Protein 8EHT (pdb70)

Sequence (1204 aa):
APAANDSSQATLNFSGRVTSSLCQVKTDDLVKNISLGEVSKSALEATGKSPAQSFQVNLINCDSLTDDISYVLADANNNGTTTAYLVPKSGDTAATGVGVFVETSKGTPVNIGSDQKLDVVANKGNALSEQVIPLRAYIGTQTRAAGAIGTDVTAGTVDATGVLTIRAADATAPAANDSSQATLNFSGRVTSSLCQVKTDDLVKNISLGEVSKSALEATGKSPAQSFQVNLINCDSLTDDISYVLADANNNGTTTAYLVPKSGDTAATGVGVFVETSKGTPVNIGSDQKLDVVANKGNALSEQVIPLRAYIGTQTRAAGAIGTDVTAGTVDATGVLTIRAADATAPAANDSSQATLNFSGRVTSSLCQVKTDDLVKNISLGEVSKSALEATGKSPAQSFQVNLINCDSLTDDISYVLADANNNGTTTAYLVPKSGDTAATGVGVFVETSKGTPVNIGSDQKLDVVANKGNALSEQVIPLRAYIGTQTRAAGAIGTDVTAGTVDATGVLTIRAADATAPAANDSSQATLNFSGRVTSSLCQVKTDDLVKNISLGEVSKSALEATGKSPAQSFQVNLINCDSLTDDISYVLADANNNGTTTAYLVPKSGDTAATGVGVFVETSKGTPVNIGSDQKLDVVANKGNALSEQVIPLRAYIGTQTRAAGAIGTDVTAGTVDATGVLTIRAADATAPAANDSSQATLNFSGRVTSSLCQVKTDDLVKNISLGEVSKSALEATGKSPAQSFQVNLINCDSLTDDISYVLADANNNGTTTAYLVPKSGDTAATGVGVFVETSKGTPVNIGSDQKLDVVANKGNALSEQVIPLRAYIGTQTRAAGAIGTDVTAGTVDATGVLTIRAADATAPAANDSSQATLNFSGRVTSSLCQVKTDDLVKNISLGEVSKSALEATGKSPAQSFQVNLINCDSLTDDISYVLADANNNGTTTAYLVPKSGDTAATGVGVFVETSKGTPVNIGSDQKLDVVANKGNALSEQVIPLRAYIGTQTRAAGAIGTDVTAGTVDATGVLTIRAADATAPAANDSSQATLNFSGRVTSSLCQVKTDDLVKNISLGEVSKSALEATGKSPAQSFQVNLINCDSLTDDISYVLADANNNGTTTAYLVPKSGDTAATGVGVFVETSKGTPVNIGSDQKLDVVANKGNALSEQVIPLRAYIGTQTRAAGAIGTDVTAGTVDATGVLTIRAADAT

Foldseek 3Di:
DDDDPDDDDDDDDDDDDDDDAQWDWPPVQQDDDDDADDCDQVNLQPFFKDDKDKDKTKIFQGFFQWFWKKKAKAFPPDDDFPAQFHAFDDDDFAKFQKTKWKAAPVRHGHGHPDMDTDGFDHDPSTGDGMDMGMMIMMMGGRVSGRDGDPPRIDDGDTHTDMDMDMHIDRPD/DDDDPDDDDDDDDDDDDDDPAQWAWPPVQQDDDDDADFCDQVNQQPQFKGDKDKDKTKIFQGFFLFDWKKKFKAWPPDDDQPAQFHDFDDDDFAKFQKGKFKAAPVRHGHGHPDMDTDGFPHDPNTGDGMDMGMIMMIMGGRVRGHDGDPPGIHGGDTHTDMDMDMHTDNPD/DDDDDDDDDDDDDDDDDDDPAQWAWPPVLQDDDDDADFCDQVNQQPFFKGDKDKDKTKIFQGFQQFDWKKKFKAWPPDDDQPAQFRAFDDDDFAKFQKGKWKAAPVGHGHGHGDIDTDGFDHDPNTGDGMDMGMMMMMMGGRVRGHDGDPPGIHDGDGHTDIDMDMHTDRPD/DDDDPDDDDDDDDDDDDDDDAQWAWPPVLVDDDDDADDCDQVNQQPFFKGDKDKDKTKIFQGFFQFDWKKKAKAFPPDDDQPAQFRAFDDDDFEKFQKGKFKFAPVRHGHGHGDIDTFGFDHDPSTGDGMDMGMMIMMMGGRVRGHDGDPPGIHDGDGHTDMDMDMHTDRPD/DDDDPDDDDDDDDDDDDDDPAQWAWPPVQPDDDDDADDCDQVNQQPFFKGDKDKDKTKIFQGFFQFAWKKKAKAFPPDDDQPAQFFAFDDDDFAKFQKGKFKAAPVRHGHGHGDIDTDGFDHDPSTGDGMDMGMMMMMMGGRVRGHDGDPPTIHGGDTHTDMDMDMHTDRPD/DDDDPDDDDDDDDDDDDDDPAQWAWPPVLVDDDDDADDCDQVNLQPQFWGDKDKDKTKIFQGFQQFDWKKKFKAFPPDDDQPAQFFAFDDDDFAKFQKTKFKAAPVRHGRGHGDMDTDGFDHDPNTGDGMDMGMMMMIMGGRVRGHDGDPPTIHDGDGHTDMDMDMHTDHPD/DDDDPPDDDDDDDDDDDDDDAQWAWPPVQPDDDDDADDCDQVNQQPFFKGDKDKDKTKIFQGFFQWFWKKKAKAFPPDDDQPAQFFAFDDDDFAKFFKGKFKAAPVRHGHGHGDMDTDGFDHDPSTGDGMDMGMMIMIMGGRVRGHDHDPPRIHDGDGHTDIDMDMHIDHDD

Secondary structure (DSSP, 8-state):
-PPP---------------S-SSEEPGGGSEEEEE---B-HHHHHHTSB---EEEEEEEES-BTT--EEEEEEEESS--SS--SSBPPPP-SSBPSSEEEEEEETTS-B--TT--EEEPPPEETTEE-S-EEEEEEEEEEETTSS---BTTTB--EEEEEEEEEEEEEE---/-BPP---EEEEEEEEEEE-SSSSEEPTTTSS---------HHHHHHTSB---EEEEEEEES--TT--EEEEEEEESS--SSS-SSBPPPP-SSB-SSEEEEEEETTS-B--TTS-EEEPPPBSSSSB-S-EEEEEEEEEEETTSS---BTTTB--SB----EEEEEEEE---/-BPP----EEEEEEEEEE-S-SSEEPGGGSEEEEE---B-HHHHHHTS--PPEEEEEEEES--TT--EEEEEEEESS--SSS-SSBPPPP-SSBPSSEEEEEEETTS-B--TT--EEEPPPEETTEE-S-EEEEEEEEEEETTSS---BTTTB--EE--EEEEEEEEEE---/-PPP---EEEEEEEEEEE-S-SSEEPGGGSEEEEEEEEE-HHHHHHTSB-PPEEEEEEEES--TT--EEEEEEEETT--SSS-SSBPPPP-TTB-SSEEEEEEETTS-B--TTPPEEEPPPBSSS-B-S-EEEEEEEEEEETTSS---BTTTB--EEEEEEEEEEEEEE---/-BPP---EEEEEEEE-EE-S-SSEEPTTTSEEEEE---B-HHHHHHTSB-PPEEEEEEEES--TT--EEEEEEEESS--SSS-SSBPPPP-SSB-BSEEEEEEETTS-B--TT--EEEPPPBSSSSB-S-EEEEEEEEEEETTSS---BTTTBB-EEEEEEEEEEEEEE---/-PPP---EEEEEEEEEEE-S-SSEE-GGGSEEEEEEEEE-HHHHHHTSB-PPEEEEEEEES-BTT--EEEEEEEESS--SSS-SSBPPP--TTB-SSEEEEEEETTS-B--BT--EEEPPPEETTEE-S-EEEEEEEEEEETTSS---BTTTB--EEEEEEEEEEEEEE---/-PPP---EEEEEEEEEEE-S-SSEEPGGGSEEEEEEEE--HHHHHHTSB-PPEEEEEEEES-BTT--EEEEEEEESS--SSS-SSBPPPPSSSBPSSEEEEEEETTS-B--TT--EEEPPPEETTEE-S-EEEEEEEEEEETTSS---BTTTB--EEEEEEEEEEEEEE---

InterPro domains:
  IPR000259 Fimbrial-type adhesion domain [PF00419] (35-188)
  IPR008966 Adhesion domain superfamily [SSF49401] (33-188)
  IPR036937 Fimbrial-type adhesion domain superfamily [G3DSA:2.60.40.1090] (30-189)
  IPR050263 Bacterial Fimbrial Adherence [PTHR33420] (1-188)

Radius of gyration: 32.42 Å; Cα contacts (8 Å, |Δi|>4): 3397; chains: 7; bounding box: 79×77×103 Å

Nearest PDB structures (foldseek):
  8eht-assembly1_E  TM=1.006E+00  e=7.680E-32  Escherichia coli
  5nkt-assembly1_A  TM=7.886E-01  e=2.254E-08  Escherichia coli K-12
  7szo-assembly2_L  TM=7.173E-01  e=9.504E-09  Escherichia coli
  6r74-assembly1_A  TM=7.924E-01  e=2.176E-07  Escherichia coli
  5cyl-assembly1_A  TM=8.445E-01  e=7.270E-06  Pseudomonas aeruginosa

CATH classification: 2.60.40.1090

Organism: Escherichia coli (NCBI:txid562)

Structure (mmCIF, N/CA/C/O backbone):
data_8EHT
#
_entry.id   8EHT
#
loop_
_atom_site.group_PDB
_atom_site.id
_atom_site.type_symbol
_atom_site.label_atom_id
_atom_site.label_alt_id
_atom_site.label_comp_id
_atom_site.label_asym_id
_atom_site.label_entity_id
_atom_site.label_seq_id
_atom_site.pdbx_PDB_ins_code
_atom_site.Cartn_x
_atom_site.Cartn_y
_atom_site.Cartn_z
_atom_site.occupancy
_atom_site.B_iso_or_equiv
_atom_site.auth_seq_id
_atom_site.auth_comp_id
_atom_site.auth_asym_id
_atom_site.auth_atom_id
_atom_site.pdbx_PDB_model_num
ATOM 1 N N . ALA A 1 1 ? 98.197 141.739 107.979 1.00 12.77 1 ALA C N 1
ATOM 2 C CA . ALA A 1 1 ? 97.634 140.363 107.964 1.00 12.77 1 ALA C CA 1
ATOM 3 C C . ALA A 1 1 ? 98.501 139.475 107.090 1.00 12.77 1 ALA C C 1
ATOM 4 O O . ALA A 1 1 ? 99.147 139.963 106.170 1.00 12.77 1 ALA C O 1
ATOM 6 N N . PRO A 1 2 ? 98.517 138.173 107.367 1.00 12.52 2 PRO C N 1
ATOM 7 C CA . PRO A 1 2 ? 99.401 137.283 106.611 1.00 12.52 2 PRO C CA 1
ATOM 8 C C . PRO A 1 2 ? 99.074 137.295 105.126 1.00 12.52 2 PRO C C 1
ATOM 9 O O . PRO A 1 2 ? 97.911 137.385 104.727 1.00 12.52 2 PRO C O 1
ATOM 13 N N . ALA A 1 3 ? 100.116 137.209 104.306 1.00 13.43 3 ALA C N 1
ATOM 14 C CA . ALA A 1 3 ? 99.929 137.200 102.863 1.00 13.43 3 ALA C CA 1
ATOM 15 C C . ALA A 1 3 ? 99.327 135.875 102.417 1.00 13.43 3 ALA C C 1
ATOM 16 O O . ALA A 1 3 ? 99.499 134.845 103.073 1.00 13.43 3 ALA C O 1
ATOM 18 N N . ALA A 1 4 ? 98.608 135.908 101.298 1.00 15.96 4 ALA C N 1
ATOM 19 C CA . ALA A 1 4 ? 97.913 134.731 100.803 1.00 15.96 4 ALA C CA 1
ATOM 20 C C . ALA A 1 4 ? 98.841 133.855 99.975 1.00 15.96 4 ALA C C 1
ATOM 21 O O . ALA A 1 4 ? 99.817 134.326 99.386 1.00 15.96 4 ALA C O 1
ATOM 23 N N . ASN A 1 5 ? 98.526 132.563 99.939 1.00 11.67 5 ASN C N 1
ATOM 24 C CA . ASN A 1 5 ? 99.330 131.564 99.236 1.00 11.67 5 ASN C CA 1
ATOM 25 C C . ASN A 1 5 ? 98.756 131.264 97.855 1.00 11.67 5 ASN C C 1
ATOM 26 O O . ASN A 1 5 ? 98.314 130.153 97.583 1.00 11.67 5 ASN C O 1
ATOM 31 N N . ASP A 1 6 ? 98.771 132.252 96.965 1.00 13.34 6 ASP C N 1
ATOM 32 C CA . ASP A 1 6 ? 98.047 132.175 95.705 1.00 13.34 6 ASP C CA 1
ATOM 33 C C . ASP A 1 6 ? 98.947 132.267 94.480 1.00 13.34 6 ASP C C 1
ATOM 34 O O . ASP A 1 6 ? 98.452 132.558 93.389 1.00 13.34 6 ASP C O 1
ATOM 39 N N . SER A 1 7 ? 100.246 132.036 94.621 1.00 8.69 7 SER C N 1
ATOM 40 C CA . SER A 1 7 ? 101.141 132.150 93.480 1.00 8.69 7 SER C CA 1
ATOM 41 C C . SER A 1 7 ? 100.976 130.967 92.538 1.00 8.69 7 SER C C 1
ATOM 42 O O . SER A 1 7 ? 100.456 129.916 92.912 1.00 8.69 7 SER C O 1
ATOM 45 N N . SER A 1 8 ? 101.424 131.153 91.297 1.00 9.87 8 SER C N 1
ATOM 46 C CA . SER A 1 8 ? 101.471 130.089 90.301 1.00 9.87 8 SER C CA 1
ATOM 47 C C . SER A 1 8 ? 102.923 129.735 90.018 1.00 9.87 8 SER C C 1
ATOM 48 O O . SER A 1 8 ? 103.704 130.592 89.596 1.00 9.87 8 SER C O 1
ATOM 51 N N . GLN A 1 9 ? 103.276 128.472 90.224 1.00 9.62 9 GLN C N 1
ATOM 52 C CA . GLN A 1 9 ? 104.664 128.049 90.333 1.00 9.62 9 GLN C CA 1
ATOM 53 C C . GLN A 1 9 ? 104.991 127.007 89.275 1.00 9.62 9 GLN C C 1
ATOM 54 O O . GLN A 1 9 ? 104.167 126.145 88.963 1.00 9.62 9 GLN C O 1
ATOM 60 N N . ALA A 1 10 ? 106.201 127.085 88.734 1.00 8.71 10 ALA C N 1
ATOM 61 C CA . ALA A 1 10 ? 106.765 126.038 87.898 1.00 8.71 10 ALA C CA 1
ATOM 62 C C . ALA A 1 10 ? 108.173 125.737 88.385 1.00 8.71 10 ALA C C 1
ATOM 63 O O . ALA A 1 10 ? 108.951 126.654 88.655 1.00 8.71 10 ALA C O 1
ATOM 65 N N . THR A 1 11 ? 108.498 124.453 88.499 1.00 9.65 11 THR C N 1
ATOM 66 C CA . THR A 1 11 ? 109.732 124.001 89.130 1.00 9.65 11 THR C CA 1
ATOM 67 C C . THR A 1 11 ? 110.663 123.439 88.066 1.00 9.65 11 THR C C 1
ATOM 68 O O . THR A 1 11 ? 110.271 122.556 87.299 1.00 9.65 11 THR C O 1
ATOM 72 N N . LEU A 1 12 ? 111.893 123.940 88.033 1.00 10.13 12 LEU C N 1
ATOM 73 C CA . LEU A 1 12 ? 112.873 123.599 87.005 1.00 10.13 12 LEU C CA 1
ATOM 74 C C . LEU A 1 12 ? 114.048 122.904 87.678 1.00 10.13 12 LEU C C 1
ATOM 75 O O . LEU A 1 12 ? 114.830 123.542 88.384 1.00 10.13 12 LEU C O 1
ATOM 80 N N . ASN A 1 13 ? 114.186 121.602 87.447 1.00 10.63 13 ASN C N 1
ATOM 81 C CA . ASN A 1 13 ? 115.257 120.813 88.049 1.00 10.63 13 ASN C CA 1
ATOM 82 C C . ASN A 1 13 ? 116.318 120.558 86.990 1.00 10.63 13 ASN C C 1
ATOM 83 O O . ASN A 1 13 ? 116.200 119.629 86.192 1.00 10.63 13 ASN C O 1
ATOM 88 N N . PHE A 1 14 ? 117.368 121.372 86.988 1.00 10.36 14 PHE C N 1
ATOM 89 C CA . PHE A 1 14 ? 118.465 121.217 86.043 1.00 10.36 14 PHE C CA 1
ATOM 90 C C . PHE A 1 14 ? 119.411 120.118 86.512 1.00 10.36 14 PHE C C 1
ATOM 91 O O . PHE A 1 14 ? 119.414 119.748 87.686 1.00 10.36 14 PHE C O 1
ATOM 99 N N . SER A 1 15 ? 120.208 119.592 85.589 1.00 12.35 15 SER C N 1
ATOM 100 C CA . SER A 1 15 ? 121.195 118.581 85.927 1.00 12.35 15 SER C CA 1
ATOM 101 C C . SER A 1 15 ? 122.290 118.562 84.872 1.00 12.35 15 SER C C 1
ATOM 102 O O . SER A 1 15 ? 122.134 119.097 83.776 1.00 12.35 15 SER C O 1
ATOM 105 N N . GLY A 1 16 ? 123.405 117.937 85.222 1.00 18.42 16 GLY C N 1
ATOM 106 C CA . GLY A 1 16 ? 124.544 117.904 84.328 1.00 18.42 16 GLY C CA 1
ATOM 107 C C . GLY A 1 16 ? 125.715 117.228 84.996 1.00 18.42 16 GLY C C 1
ATOM 108 O O . GLY A 1 16 ? 125.538 116.428 85.914 1.00 18.42 16 GLY C O 1
ATOM 109 N N . ARG A 1 17 ? 126.916 117.541 84.520 1.00 12.73 17 ARG C N 1
ATOM 110 C CA . ARG A 1 17 ? 128.140 117.031 85.113 1.00 12.73 17 ARG C CA 1
ATOM 111 C C . ARG A 1 17 ? 129.302 117.931 84.741 1.00 12.73 17 ARG C C 1
ATOM 112 O O . ARG A 1 17 ? 129.214 118.754 83.832 1.00 12.73 17 ARG C O 1
ATOM 120 N N . VAL A 1 18 ? 130.400 117.755 85.459 1.00 11.48 18 VAL C N 1
ATOM 121 C CA . VAL A 1 18 ? 131.711 118.226 85.046 1.00 11.48 18 VAL C CA 1
ATOM 122 C C . VAL A 1 18 ? 132.618 117.009 84.996 1.00 11.48 18 VAL C C 1
ATOM 123 O O . VAL A 1 18 ? 132.715 116.263 85.974 1.00 11.48 18 VAL C O 1
ATOM 127 N N . THR A 1 19 ? 133.267 116.795 83.858 1.00 14.12 19 THR C N 1
ATOM 128 C CA . THR A 1 19 ? 134.047 115.588 83.646 1.00 14.12 19 THR C CA 1
ATOM 129 C C . THR A 1 19 ? 135.478 115.967 83.314 1.00 14.12 19 THR C C 1
ATOM 130 O O . THR A 1 19 ? 135.824 117.142 83.197 1.00 14.12 19 THR C O 1
ATOM 134 N N . SER A 1 20 ? 136.317 114.946 83.181 1.00 14.02 20 SER C N 1
ATOM 135 C CA . SER A 1 20 ? 137.705 115.115 82.782 1.00 14.02 20 SER C CA 1
ATOM 136 C C . SER A 1 20 ? 137.970 114.624 81.369 1.00 14.02 20 SER C C 1
ATOM 137 O O . SER A 1 20 ? 139.059 114.859 80.841 1.00 14.02 20 SER C O 1
ATOM 140 N N . SER A 1 21 ? 137.010 113.944 80.752 1.00 14.05 21 SER C N 1
ATOM 141 C CA . SER A 1 21 ? 137.164 113.478 79.386 1.00 14.05 21 SER C CA 1
ATOM 142 C C . SER A 1 21 ? 137.045 114.636 78.409 1.00 14.05 21 SER C C 1
ATOM 143 O O . SER A 1 21 ? 136.410 115.652 78.693 1.00 14.05 21 SER C O 1
ATOM 146 N N . LEU A 1 22 ? 137.665 114.470 77.245 1.00 16.26 22 LEU C N 1
ATOM 147 C CA . LEU A 1 22 ? 137.763 115.523 76.245 1.00 16.26 22 LEU C CA 1
ATOM 148 C C . LEU A 1 22 ? 136.542 115.611 75.337 1.00 16.26 22 LEU C C 1
ATOM 149 O O . LEU A 1 22 ? 136.360 116.636 74.675 1.00 16.26 22 LEU C O 1
ATOM 154 N N . CYS A 1 23 ? 135.698 114.585 75.303 1.00 15.23 23 CYS C N 1
ATOM 155 C CA . CYS A 1 23 ? 134.546 114.533 74.416 1.00 15.23 23 CYS C CA 1
ATOM 156 C C . CYS A 1 23 ? 133.266 114.469 75.234 1.00 15.23 23 CYS C C 1
ATOM 157 O O . CYS A 1 23 ? 133.157 113.668 76.167 1.00 15.23 23 CYS C O 1
ATOM 160 N N . GLN A 1 24 ? 132.294 115.304 74.882 1.00 12.14 24 GLN C N 1
ATOM 161 C CA . GLN A 1 24 ? 130.958 115.172 75.441 1.00 12.14 24 GLN C CA 1
ATOM 162 C C . GLN A 1 24 ? 130.293 113.920 74.895 1.00 12.14 24 GLN C C 1
ATOM 163 O O . GLN A 1 24 ? 130.623 113.450 73.806 1.00 12.14 24 GLN C O 1
ATOM 169 N N . VAL A 1 25 ? 129.359 113.371 75.667 1.00 9.13 25 VAL C N 1
ATOM 170 C CA . VAL A 1 25 ? 128.407 112.420 75.111 1.00 9.13 25 VAL C CA 1
ATOM 171 C C . VAL A 1 25 ? 127.160 113.187 74.706 1.00 9.13 25 VAL C C 1
ATOM 172 O O . VAL A 1 25 ? 126.653 114.020 75.468 1.00 9.13 25 VAL C O 1
ATOM 176 N N . LYS A 1 26 ? 126.674 112.935 73.498 1.00 10.60 26 LYS C N 1
ATOM 177 C CA . LYS A 1 26 ? 125.594 113.746 72.959 1.00 10.60 26 LYS C CA 1
ATOM 178 C C . LYS A 1 26 ? 124.404 113.723 73.907 1.00 10.60 26 LYS C C 1
ATOM 179 O O . LYS A 1 26 ? 123.968 112.662 74.356 1.00 10.60 26 LYS C O 1
ATOM 185 N N . THR A 1 27 ? 123.863 114.907 74.195 1.00 10.14 27 THR C N 1
ATOM 186 C CA . THR A 1 27 ? 122.932 115.050 75.310 1.00 10.14 27 THR C CA 1
ATOM 187 C C . THR A 1 27 ? 121.704 114.167 75.152 1.00 10.14 27 THR C C 1
ATOM 188 O O . THR A 1 27 ? 121.030 113.850 76.139 1.00 10.14 27 THR C O 1
ATOM 192 N N . ASP A 1 28 ? 121.377 113.775 73.927 1.00 8.15 28 ASP C N 1
ATOM 193 C CA . ASP A 1 28 ? 120.275 112.849 73.721 1.00 8.15 28 ASP C CA 1
ATOM 194 C C . ASP A 1 28 ? 120.672 111.403 73.960 1.00 8.15 28 ASP C C 1
ATOM 195 O O . ASP A 1 28 ? 119.790 110.544 74.055 1.00 8.15 28 ASP C O 1
ATOM 200 N N . ASP A 1 29 ? 121.968 111.113 74.056 1.00 8.94 29 ASP C N 1
ATOM 201 C CA . ASP A 1 29 ? 122.454 109.758 74.256 1.00 8.94 29 ASP C CA 1
ATOM 202 C C . ASP A 1 29 ? 122.840 109.476 75.697 1.00 8.94 29 ASP C C 1
ATOM 203 O O . ASP A 1 29 ? 123.259 108.357 75.998 1.00 8.94 29 ASP C O 1
ATOM 208 N N . LEU A 1 30 ? 122.721 110.458 76.590 1.00 8.78 30 LEU C N 1
ATOM 209 C CA . LEU A 1 30 ? 123.043 110.221 77.991 1.00 8.78 30 LEU C CA 1
ATOM 210 C C . LEU A 1 30 ? 122.110 109.194 78.612 1.00 8.78 30 LEU C C 1
ATOM 211 O O . LEU A 1 30 ? 122.488 108.516 79.571 1.00 8.78 30 LEU C O 1
ATOM 216 N N . VAL A 1 31 ? 120.885 109.081 78.105 1.00 6.49 31 VAL C N 1
ATOM 217 C CA . VAL A 1 31 ? 119.974 108.030 78.541 1.00 6.49 31 VAL C CA 1
ATOM 218 C C . VAL A 1 31 ? 119.303 107.436 77.314 1.00 6.49 31 VAL C C 1
ATOM 219 O O . VAL A 1 31 ? 118.293 107.956 76.833 1.00 6.49 31 VAL C O 1
ATOM 223 N N . LYS A 1 32 ? 119.853 106.341 76.805 1.00 7.95 32 LYS C N 1
ATOM 224 C CA . LYS A 1 32 ? 119.259 105.647 75.678 1.00 7.95 32 LYS C CA 1
ATOM 225 C C . LYS A 1 32 ? 118.112 104.768 76.148 1.00 7.95 32 LYS C C 1
ATOM 226 O O . LYS A 1 32 ? 118.089 104.301 77.287 1.00 7.95 32 LYS C O 1
ATOM 232 N N . ASN A 1 33 ? 117.152 104.548 75.258 1.00 7.29 33 ASN C N 1
ATOM 233 C CA . ASN A 1 33 ? 116.097 103.563 75.460 1.00 7.29 33 ASN C CA 1
ATOM 234 C C . ASN A 1 33 ? 116.047 102.682 74.223 1.00 7.29 33 ASN C C 1
ATOM 235 O O . ASN A 1 33 ? 115.309 102.975 73.280 1.00 7.29 33 ASN C O 1
ATOM 240 N N . ILE A 1 34 ? 116.822 101.605 74.232 1.00 7.37 34 ILE C N 1
ATOM 241 C CA . ILE A 1 34 ? 116.862 100.657 73.129 1.00 7.37 34 ILE C CA 1
ATOM 242 C C . ILE A 1 34 ? 115.735 99.662 73.335 1.00 7.37 34 ILE C C 1
ATOM 243 O O . ILE A 1 34 ? 115.585 99.103 74.425 1.00 7.37 34 ILE C O 1
ATOM 248 N N . SER A 1 35 ? 114.929 99.457 72.302 1.00 10.05 35 SER C N 1
ATOM 249 C CA . SER A 1 35 ? 113.785 98.554 72.372 1.00 10.05 35 SER C CA 1
ATOM 250 C C . SER A 1 35 ? 114.108 97.305 71.568 1.00 10.05 35 SER C C 1
ATOM 251 O O . SER A 1 35 ? 113.983 97.294 70.344 1.00 10.05 35 SER C O 1
ATOM 254 N N . LEU A 1 36 ? 114.518 96.249 72.258 1.00 9.21 36 LEU C N 1
ATOM 255 C CA . LEU A 1 36 ? 114.739 94.973 71.603 1.00 9.21 36 LEU C CA 1
ATOM 256 C C . LEU A 1 36 ? 113.397 94.337 71.251 1.00 9.21 36 LEU C C 1
ATOM 257 O O . LEU A 1 36 ? 112.326 94.873 71.540 1.00 9.21 36 LEU C O 1
ATOM 262 N N . GLY A 1 37 ? 113.460 93.179 70.615 1.00 11.70 37 GLY C N 1
ATOM 263 C CA . GLY A 1 37 ? 112.287 92.579 70.008 1.00 11.70 37 GLY C CA 1
ATOM 264 C C . GLY A 1 37 ? 111.381 91.871 70.988 1.00 11.70 37 GLY C C 1
ATOM 265 O O . GLY A 1 37 ? 111.138 92.336 72.105 1.00 11.70 37 GLY C O 1
ATOM 266 N N . GLU A 1 38 ? 110.829 90.752 70.533 1.00 12.49 38 GLU C N 1
ATOM 267 C CA . GLU A 1 38 ? 110.150 89.781 71.375 1.00 12.49 38 GLU C CA 1
ATOM 268 C C . GLU A 1 38 ? 110.744 88.414 71.078 1.00 12.49 38 GLU C C 1
ATOM 269 O O . GLU A 1 38 ? 110.851 88.027 69.914 1.00 12.49 38 GLU C O 1
ATOM 275 N N . VAL A 1 39 ? 111.134 87.686 72.121 1.00 12.17 39 VAL C N 1
ATOM 276 C CA . VAL A 1 39 ? 111.678 86.344 71.945 1.00 12.17 39 VAL C CA 1
ATOM 277 C C . VAL A 1 39 ? 110.487 85.393 71.890 1.00 12.17 39 VAL C C 1
ATOM 278 O O . VAL A 1 39 ? 110.100 84.813 72.902 1.00 12.17 39 VAL C O 1
ATOM 282 N N . SER A 1 40 ? 109.907 85.220 70.710 1.00 13.91 40 SER C N 1
ATOM 283 C CA . SER A 1 40 ? 108.724 84.387 70.586 1.00 13.91 40 SER C CA 1
ATOM 284 C C . SER A 1 40 ? 109.074 82.918 70.799 1.00 13.91 40 SER C C 1
ATOM 285 O O . SER A 1 40 ? 110.238 82.540 70.935 1.00 13.91 40 SER C O 1
ATOM 288 N N . LYS A 1 41 ? 108.035 82.083 70.833 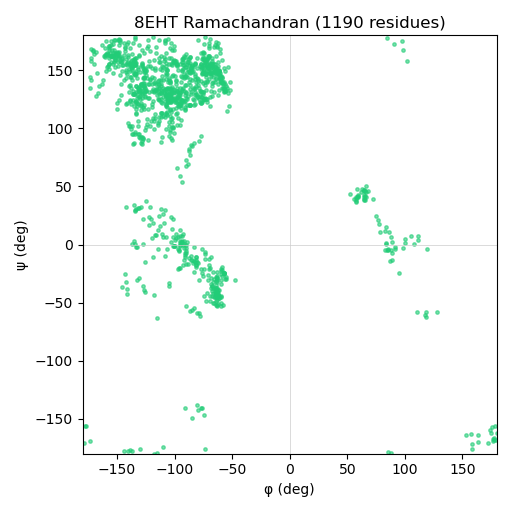1.00 14.44 41 LYS C N 1
ATOM 289 C CA . LYS A 1 41 ? 108.240 80.655 71.049 1.00 14.44 41 LYS C CA 1
ATOM 290 C C . LYS A 1 41 ? 109.075 80.044 69.933 1.00 14.44 41 LYS C C 1
ATOM 291 O O . LYS A 1 41 ? 109.955 79.215 70.188 1.00 14.44 41 LYS C O 1
ATOM 297 N N . SER A 1 42 ? 108.811 80.439 68.689 1.00 15.67 42 SER C N 1
ATOM 298 C CA . SER A 1 42 ? 109.504 79.847 67.551 1.00 15.67 42 SER C CA 1
ATOM 299 C C . SER A 1 42 ? 111.007 80.053 67.655 1.00 15.67 42 SER C C 1
ATOM 300 O O . SER A 1 42 ? 111.786 79.094 67.586 1.00 15.67 42 SER C O 1
ATOM 303 N N . ALA A 1 43 ? 111.438 81.303 67.836 1.00 14.09 43 ALA C N 1
ATOM 304 C CA . ALA A 1 43 ? 112.864 81.579 67.935 1.00 14.09 43 ALA C CA 1
ATOM 305 C C . ALA A 1 43 ? 113.452 81.010 69.213 1.00 14.09 43 ALA C C 1
ATOM 306 O O . ALA A 1 43 ? 114.611 80.586 69.227 1.00 14.09 43 ALA C O 1
ATOM 308 N N . LEU A 1 44 ? 112.677 80.994 70.296 1.00 12.34 44 LEU C N 1
ATOM 309 C CA . LEU A 1 44 ? 113.186 80.472 71.557 1.00 12.34 44 LEU C CA 1
ATOM 310 C C . LEU A 1 44 ? 113.504 78.988 71.443 1.00 12.34 44 LEU C C 1
ATOM 311 O O . LEU A 1 44 ? 114.528 78.522 71.950 1.00 12.34 44 LEU C O 1
ATOM 316 N N . GLU A 1 45 ? 112.629 78.227 70.783 1.00 14.70 45 GLU C N 1
ATOM 317 C CA . GLU A 1 45 ? 112.857 76.797 70.614 1.00 14.70 45 GLU C CA 1
ATOM 318 C C . GLU A 1 45 ? 113.769 76.473 69.438 1.00 14.70 45 GLU C C 1
ATOM 319 O O . GLU A 1 45 ? 114.251 75.343 69.348 1.00 14.70 45 GLU C O 1
ATOM 325 N N . ALA A 1 46 ? 114.015 77.428 68.540 1.00 13.64 46 ALA C N 1
ATOM 326 C CA . ALA A 1 46 ? 114.903 77.172 67.409 1.00 13.64 46 ALA C CA 1
ATOM 327 C C . ALA A 1 46 ? 116.361 77.434 67.772 1.00 13.64 46 ALA C C 1
ATOM 328 O O . ALA A 1 46 ? 117.212 76.550 67.640 1.00 13.64 46 ALA C O 1
ATOM 330 N N . THR A 1 47 ? 116.669 78.652 68.219 1.00 12.81 47 THR C N 1
ATOM 331 C CA . THR A 1 47 ? 118.030 79.009 68.593 1.00 12.81 47 THR C CA 1
ATOM 332 C C . THR A 1 47 ? 118.126 79.746 69.921 1.00 12.81 47 THR C C 1
ATOM 333 O O . THR A 1 47 ? 119.240 80.060 70.350 1.00 12.81 47 THR C O 1
ATOM 337 N N . GLY A 1 48 ? 117.010 80.028 70.586 1.00 11.95 48 GLY C N 1
ATOM 338 C CA . GLY A 1 48 ? 117.064 80.727 71.853 1.00 11.95 48 GLY C CA 1
ATOM 339 C C . GLY A 1 48 ? 117.595 82.135 71.759 1.00 11.95 48 GLY C C 1
ATOM 340 O O . GLY A 1 48 ? 118.401 82.538 72.598 1.00 11.95 48 GLY C O 1
ATOM 341 N N . LYS A 1 49 ? 117.178 82.892 70.748 1.00 12.69 49 LYS C N 1
ATOM 342 C CA . LYS A 1 49 ? 117.642 84.252 70.546 1.00 12.69 49 LYS C CA 1
ATOM 343 C C . LYS A 1 49 ? 116.589 85.035 69.786 1.00 12.69 49 LYS C C 1
ATOM 344 O O . LYS A 1 49 ? 115.690 84.459 69.174 1.00 12.69 49 LYS C O 1
ATOM 350 N N . SER A 1 50 ? 116.704 86.354 69.836 1.00 15.24 50 SER C N 1
ATOM 351 C CA . SER A 1 50 ? 115.952 87.220 68.951 1.00 15.24 50 SER C CA 1
ATOM 352 C C . SER A 1 50 ? 116.918 87.930 68.013 1.00 15.24 50 SER C C 1
ATOM 353 O O . SER A 1 50 ? 118.118 88.003 68.275 1.00 15.24 50 SER C O 1
ATOM 356 N N . PRO A 1 51 ? 116.430 88.444 66.888 1.00 15.91 51 PRO C N 1
ATOM 357 C CA . PRO A 1 51 ? 117.325 89.140 65.963 1.00 15.91 51 PRO C CA 1
ATOM 358 C C . PRO A 1 51 ? 117.982 90.337 66.629 1.00 15.91 51 PRO C C 1
ATOM 359 O O . PRO A 1 51 ? 117.355 91.079 67.384 1.00 15.91 51 PRO C O 1
ATOM 363 N N . ALA A 1 52 ? 119.259 90.525 66.333 1.00 18.42 52 ALA C N 1
ATOM 364 C CA . ALA A 1 52 ? 120.024 91.625 66.892 1.00 18.42 52 ALA C CA 1
ATOM 365 C C . ALA A 1 52 ? 119.498 92.940 66.343 1.00 18.42 52 ALA C C 1
ATOM 366 O O . ALA A 1 52 ? 119.216 93.048 65.148 1.00 18.42 52 ALA C O 1
ATOM 368 N N . GLN A 1 53 ? 119.359 93.931 67.215 1.00 11.00 53 GLN C N 1
ATOM 369 C CA . GLN A 1 53 ? 118.987 95.280 66.822 1.00 11.00 53 GLN C CA 1
ATOM 370 C C . GLN A 1 53 ? 120.197 96.191 66.945 1.00 11.00 53 GLN C C 1
ATOM 371 O O . GLN A 1 53 ? 120.992 96.051 67.874 1.00 11.00 53 GLN C O 1
ATOM 377 N N . SER A 1 54 ? 120.333 97.124 66.012 1.00 13.54 54 SER C N 1
ATOM 378 C CA . SER A 1 54 ? 121.472 98.025 66.023 1.00 13.54 54 SER C CA 1
ATOM 379 C C . SER A 1 54 ? 121.129 99.331 66.722 1.00 13.54 54 SER C C 1
ATOM 380 O O . SER A 1 54 ? 120.077 99.931 66.489 1.00 13.54 54 SER C O 1
ATOM 383 N N . PHE A 1 55 ? 122.035 99.771 67.589 1.00 9.54 55 PHE C N 1
ATOM 384 C CA . PHE A 1 55 ? 121.915 101.069 68.228 1.00 9.54 55 PHE C CA 1
ATOM 385 C C . PHE A 1 55 ? 123.271 101.750 68.149 1.00 9.54 55 PHE C C 1
ATOM 386 O O . PHE A 1 55 ? 124.233 101.194 67.618 1.00 9.54 55 PHE C O 1
ATOM 394 N N . GLN A 1 56 ? 123.334 102.969 68.665 1.00 9.94 56 GLN C N 1
ATOM 395 C CA . GLN A 1 56 ? 124.449 103.859 68.400 1.00 9.94 56 GLN C CA 1
ATOM 396 C C . GLN A 1 56 ? 124.641 104.819 69.564 1.00 9.94 56 GLN C C 1
ATOM 397 O O . GLN A 1 56 ? 123.697 105.136 70.289 1.00 9.94 56 GLN C O 1
ATOM 403 N N . VAL A 1 57 ? 125.876 105.277 69.744 1.00 8.83 57 VAL C N 1
ATOM 404 C CA . VAL A 1 57 ? 126.225 106.240 70.782 1.00 8.83 57 VAL C CA 1
ATOM 405 C C . VAL A 1 57 ? 127.112 107.301 70.152 1.00 8.83 57 VAL C C 1
ATOM 406 O O . VAL A 1 57 ? 128.173 106.982 69.604 1.00 8.83 57 VAL C O 1
ATOM 410 N N . ASN A 1 58 ? 126.696 108.558 70.245 1.00 10.37 58 ASN C N 1
ATOM 411 C CA . ASN A 1 58 ? 127.365 109.664 69.571 1.00 10.37 58 ASN C CA 1
ATOM 412 C C . ASN A 1 58 ? 128.202 110.452 70.568 1.00 10.37 58 ASN C C 1
ATOM 413 O O . ASN A 1 58 ? 127.730 110.776 71.659 1.00 10.37 58 ASN C O 1
ATOM 418 N N . LEU A 1 59 ? 129.435 110.755 70.188 1.00 11.36 59 LEU C N 1
ATOM 419 C CA . LEU A 1 59 ? 130.268 111.716 70.891 1.00 11.36 59 LEU C CA 1
ATOM 420 C C . LEU A 1 59 ? 130.345 112.994 70.067 1.00 11.36 59 LEU C C 1
ATOM 421 O O . LEU A 1 59 ? 130.439 112.950 68.841 1.00 11.36 59 LEU C O 1
ATOM 426 N N . ILE A 1 60 ? 130.294 114.141 70.741 1.00 11.51 60 ILE C N 1
ATOM 427 C CA . ILE A 1 60 ? 130.252 115.423 70.052 1.00 11.51 60 ILE C CA 1
ATOM 428 C C . ILE A 1 60 ? 131.189 116.405 70.737 1.00 11.51 60 ILE C C 1
ATOM 429 O O . ILE A 1 60 ? 131.479 116.301 71.927 1.00 11.51 60 ILE C O 1
ATOM 434 N N . ASN A 1 61 ? 131.664 117.369 69.951 1.00 12.72 61 ASN C N 1
ATOM 435 C CA . ASN A 1 61 ? 132.564 118.419 70.424 1.00 12.72 61 ASN C CA 1
ATOM 436 C C . ASN A 1 61 ? 133.845 117.845 71.011 1.00 12.72 61 ASN C C 1
ATOM 437 O O . ASN A 1 61 ? 134.347 118.334 72.022 1.00 12.72 61 ASN C O 1
ATOM 442 N N . CYS A 1 62 ? 134.394 116.817 70.374 1.00 15.98 62 CYS C N 1
ATOM 443 C CA . CYS A 1 62 ? 135.680 116.288 70.797 1.00 15.98 62 CYS C CA 1
ATOM 444 C C . CYS A 1 62 ? 136.761 117.345 70.639 1.00 15.98 62 CYS C C 1
ATOM 445 O O . CYS A 1 62 ? 136.623 118.293 69.863 1.00 15.98 62 CYS C O 1
ATOM 448 N N . ASP A 1 63 ? 137.840 117.189 71.398 1.00 17.06 63 ASP C N 1
ATOM 449 C CA . ASP A 1 63 ? 138.975 118.087 71.268 1.00 17.06 63 ASP C CA 1
ATOM 450 C C . ASP A 1 63 ? 139.769 117.746 70.017 1.00 17.06 63 ASP C C 1
ATOM 451 O O . ASP A 1 63 ? 139.778 116.600 69.566 1.00 17.06 63 ASP C O 1
ATOM 456 N N . SER A 1 64 ? 140.430 118.753 69.444 1.00 17.12 64 SER C N 1
ATOM 457 C CA . SER A 1 64 ? 141.202 118.529 68.227 1.00 17.12 64 SER C CA 1
ATOM 458 C C . SER A 1 64 ? 142.449 117.699 68.487 1.00 17.12 64 SER C C 1
ATOM 459 O O . SER A 1 64 ? 143.037 117.158 67.548 1.00 17.12 64 SER C O 1
ATOM 462 N N . LEU A 1 65 ? 142.880 117.601 69.738 1.00 18.14 65 LEU C N 1
ATOM 463 C CA . LEU A 1 65 ? 144.074 116.844 70.079 1.00 18.14 65 LEU C CA 1
ATOM 464 C C . LEU A 1 65 ? 143.766 115.448 70.600 1.00 18.14 65 LEU C C 1
ATOM 465 O O . LEU A 1 65 ? 144.682 114.770 71.071 1.00 18.14 65 LEU C O 1
ATOM 470 N N . THR A 1 66 ? 142.515 115.000 70.527 1.00 18.25 66 THR C N 1
ATOM 471 C CA . THR A 1 66 ? 142.161 113.655 70.961 1.00 18.25 66 THR C CA 1
ATOM 472 C C . THR A 1 66 ? 142.970 112.616 70.200 1.00 18.25 66 THR C C 1
ATOM 473 O O . THR A 1 66 ? 143.118 112.713 68.980 1.00 18.25 66 THR C O 1
ATOM 477 N N . ASP A 1 67 ? 143.501 111.623 70.909 1.00 22.35 67 ASP C N 1
ATOM 478 C CA . ASP A 1 67 ? 144.350 110.605 70.307 1.00 22.35 67 ASP C CA 1
ATOM 479 C C . ASP A 1 67 ? 143.949 109.184 70.668 1.00 22.35 67 ASP C C 1
ATOM 480 O O . ASP A 1 67 ? 144.196 108.268 69.879 1.00 22.35 67 ASP C O 1
ATOM 485 N N . ASP A 1 68 ? 143.349 108.972 71.836 1.00 20.57 68 ASP C N 1
ATOM 486 C CA . ASP A 1 68 ? 143.002 107.636 72.300 1.00 20.57 68 ASP C CA 1
ATOM 487 C C . ASP A 1 68 ? 141.626 107.669 72.940 1.00 20.57 68 ASP C C 1
ATOM 488 O O . ASP A 1 68 ? 141.386 108.446 73.865 1.00 20.57 68 ASP C O 1
ATOM 493 N N . ILE A 1 69 ? 140.726 106.821 72.449 1.00 16.09 69 ILE C N 1
ATOM 494 C CA . ILE A 1 69 ? 139.375 106.702 72.981 1.00 16.09 69 ILE C CA 1
ATOM 495 C C . ILE A 1 69 ? 139.133 105.247 73.341 1.00 16.09 69 ILE C C 1
ATOM 496 O O . ILE A 1 69 ? 139.430 104.350 72.546 1.00 16.09 69 ILE C O 1
ATOM 501 N N . SER A 1 70 ? 138.607 105.014 74.540 1.00 14.45 70 SER C N 1
ATOM 502 C CA . SER A 1 70 ? 138.321 103.677 75.030 1.00 14.45 70 SER C CA 1
ATOM 503 C C . SER A 1 70 ? 137.022 103.702 75.815 1.00 14.45 70 SER C C 1
ATOM 504 O O . SER A 1 70 ? 136.732 104.667 76.521 1.00 14.45 70 SER C O 1
ATOM 507 N N . TYR A 1 71 ? 136.239 102.636 75.693 1.00 11.28 71 TYR C N 1
ATOM 508 C CA . TYR A 1 71 ? 134.963 102.550 76.383 1.00 11.28 71 TYR C CA 1
ATOM 509 C C . TYR A 1 71 ? 134.819 101.180 77.019 1.00 11.28 71 TYR C C 1
ATOM 510 O O . TYR A 1 71 ? 135.299 100.178 76.489 1.00 11.28 71 TYR C O 1
ATOM 519 N N . VAL A 1 72 ? 134.152 101.154 78.168 1.00 10.89 72 VAL C N 1
ATOM 520 C CA . VAL A 1 72 ? 133.927 99.941 78.940 1.00 10.89 72 VAL C CA 1
ATOM 521 C C . VAL A 1 72 ? 132.434 99.813 79.182 1.00 10.89 72 VAL C C 1
ATOM 522 O O . VAL A 1 72 ? 131.776 100.796 79.538 1.00 10.89 72 VAL C O 1
ATOM 526 N N . LEU A 1 73 ? 131.898 98.615 78.987 1.00 8.81 73 LEU C N 1
ATOM 527 C CA . LEU A 1 73 ? 130.501 98.331 79.279 1.00 8.81 73 LEU C CA 1
ATOM 528 C C . LEU A 1 73 ? 130.425 97.724 80.670 1.00 8.81 73 LEU C C 1
ATOM 529 O O . LEU A 1 73 ? 131.030 96.681 80.929 1.00 8.81 73 LEU C O 1
ATOM 534 N N . ALA A 1 74 ? 129.690 98.379 81.558 1.00 6.52 74 ALA C N 1
ATOM 535 C CA . ALA A 1 74 ? 129.515 97.917 82.923 1.00 6.52 74 ALA C CA 1
ATOM 536 C C . ALA A 1 74 ? 128.042 97.671 83.188 1.00 6.52 74 ALA C C 1
ATOM 537 O O . ALA A 1 74 ? 127.197 98.512 82.873 1.00 6.52 74 ALA C O 1
ATOM 539 N N . ASP A 1 75 ? 127.739 96.515 83.758 1.00 6.44 75 ASP C N 1
ATOM 540 C CA . ASP A 1 75 ? 126.372 96.190 84.122 1.00 6.44 75 ASP C CA 1
ATOM 541 C C . ASP A 1 75 ? 126.009 96.928 85.402 1.00 6.44 75 ASP C C 1
ATOM 542 O O . ASP A 1 75 ? 126.839 97.056 86.304 1.00 6.44 75 ASP C O 1
ATOM 547 N N . ALA A 1 76 ? 124.783 97.431 85.476 1.00 6.10 76 ALA C N 1
ATOM 548 C CA . ALA A 1 76 ? 124.337 98.127 86.675 1.00 6.10 76 ALA C CA 1
ATOM 549 C C . ALA A 1 76 ? 123.512 97.247 87.599 1.00 6.10 76 ALA C C 1
ATOM 550 O O . ALA A 1 76 ? 122.988 97.750 88.597 1.00 6.10 76 ALA C O 1
ATOM 552 N N . ASN A 1 77 ? 123.377 95.955 87.295 1.00 6.69 77 ASN C N 1
ATOM 553 C CA . ASN A 1 77 ? 122.630 95.040 88.148 1.00 6.69 77 ASN C CA 1
ATOM 554 C C . ASN A 1 77 ? 123.424 93.771 88.431 1.00 6.69 77 ASN C C 1
ATOM 555 O O . ASN A 1 77 ? 122.828 92.703 88.605 1.00 6.69 77 ASN C O 1
ATOM 560 N N . ASN A 1 78 ? 124.747 93.862 88.482 1.00 8.55 78 ASN C N 1
ATOM 561 C CA . ASN A 1 78 ? 125.598 92.710 88.734 1.00 8.55 78 ASN C CA 1
ATOM 562 C C . ASN A 1 78 ? 127.018 93.213 88.953 1.00 8.55 78 ASN C C 1
ATOM 563 O O . ASN A 1 78 ? 127.334 94.371 88.678 1.00 8.55 78 ASN C O 1
ATOM 568 N N . ASN A 1 79 ? 127.872 92.325 89.460 1.00 11.65 79 ASN C N 1
ATOM 569 C CA . ASN A 1 79 ? 129.275 92.645 89.665 1.00 11.65 79 ASN C CA 1
ATOM 570 C C . ASN A 1 79 ? 130.121 91.490 89.155 1.00 11.65 79 ASN C C 1
ATOM 571 O O . ASN A 1 79 ? 129.642 90.366 88.996 1.00 11.65 79 ASN C O 1
ATOM 576 N N . GLY A 1 80 ? 131.388 91.778 88.893 1.00 11.01 80 GLY C N 1
ATOM 577 C CA . GLY A 1 80 ? 132.304 90.761 88.430 1.00 11.01 80 GLY C CA 1
ATOM 578 C C . GLY A 1 80 ? 132.222 90.556 86.933 1.00 11.01 80 GLY C C 1
ATOM 579 O O . GLY A 1 80 ? 131.422 91.166 86.222 1.00 11.01 80 GLY C O 1
ATOM 580 N N . THR A 1 81 ? 133.081 89.660 86.448 1.00 11.75 81 THR C N 1
ATOM 581 C CA . THR A 1 81 ? 133.252 89.422 85.023 1.00 11.75 81 THR C CA 1
ATOM 582 C C . THR A 1 81 ? 133.003 87.969 84.632 1.00 11.75 81 THR C C 1
ATOM 583 O O . THR A 1 81 ? 133.517 87.516 83.606 1.00 11.75 81 THR C O 1
ATOM 587 N N . THR A 1 82 ? 132.235 87.226 85.429 1.00 13.15 82 THR C N 1
ATOM 588 C CA . THR A 1 82 ? 131.939 85.842 85.078 1.00 13.15 82 THR C CA 1
ATOM 589 C C . THR A 1 82 ? 130.852 85.723 84.017 1.00 13.15 82 THR C C 1
ATOM 590 O O . THR A 1 82 ? 130.876 84.769 83.233 1.00 13.15 82 THR C O 1
ATOM 594 N N . THR A 1 83 ? 129.907 86.660 83.967 1.00 12.90 83 THR C N 1
ATOM 595 C CA . THR A 1 83 ? 128.740 86.541 83.105 1.00 12.90 83 THR C CA 1
ATOM 596 C C . THR A 1 83 ? 128.954 87.335 81.827 1.00 12.90 83 THR C C 1
ATOM 597 O O . THR A 1 83 ? 129.516 88.433 81.850 1.00 12.90 83 THR C O 1
ATOM 601 N N . ALA A 1 84 ? 128.499 86.766 80.710 1.00 13.06 84 ALA C N 1
ATOM 602 C CA . ALA A 1 84 ? 128.614 87.407 79.409 1.00 13.06 84 ALA C CA 1
ATOM 603 C C . ALA A 1 84 ? 127.413 88.283 79.083 1.00 13.06 84 ALA C C 1
ATOM 604 O O . ALA A 1 84 ? 127.489 89.122 78.182 1.00 13.06 84 ALA C O 1
ATOM 606 N N . TYR A 1 85 ? 126.309 88.108 79.794 1.00 9.88 85 TYR C N 1
ATOM 607 C CA . TYR A 1 85 ? 125.092 88.858 79.540 1.00 9.88 85 TYR C CA 1
ATOM 608 C C . TYR A 1 85 ? 124.844 89.879 80.641 1.00 9.88 85 TYR C C 1
ATOM 609 O O . TYR A 1 85 ? 125.548 89.931 81.648 1.00 9.88 85 TYR C O 1
ATOM 618 N N . LEU A 1 86 ? 123.828 90.707 80.426 1.00 8.81 86 LEU C N 1
ATOM 619 C CA . LEU A 1 86 ? 123.382 91.652 81.439 1.00 8.81 86 LEU C CA 1
ATOM 620 C C . LEU A 1 86 ? 122.159 91.091 82.148 1.00 8.81 86 LEU C C 1
ATOM 621 O O . LEU A 1 86 ? 121.144 90.799 81.512 1.00 8.81 86 LEU C O 1
ATOM 626 N N . VAL A 1 87 ? 122.252 90.949 83.460 1.00 7.60 87 VAL C N 1
ATOM 627 C CA . VAL A 1 87 ? 121.195 90.278 84.216 1.00 7.60 87 VAL C CA 1
ATOM 628 C C . VAL A 1 87 ? 119.974 91.191 84.265 1.00 7.60 87 VAL C C 1
ATOM 629 O O . VAL A 1 87 ? 120.089 92.335 84.730 1.00 7.60 87 VAL C O 1
ATOM 633 N N . PRO A 1 88 ? 118.809 90.746 83.802 1.00 7.20 88 PRO C N 1
ATOM 634 C CA . PRO A 1 88 ? 117.626 91.610 83.850 1.00 7.20 88 PRO C CA 1
ATOM 635 C C . PRO A 1 88 ? 117.209 91.942 85.273 1.00 7.20 88 PRO C C 1
ATOM 636 O O . PRO A 1 88 ? 117.456 91.186 86.214 1.00 7.20 88 PRO C O 1
ATOM 640 N N . LYS A 1 89 ? 116.578 93.103 85.420 1.00 7.85 89 LYS C N 1
ATOM 641 C CA . LYS A 1 89 ? 116.013 93.501 86.700 1.00 7.85 89 LYS C CA 1
ATOM 642 C C . LYS A 1 89 ? 114.752 92.701 86.998 1.00 7.85 89 LYS C C 1
ATOM 643 O O . LYS A 1 89 ? 113.989 92.342 86.101 1.00 7.85 89 LYS C O 1
ATOM 649 N N . SER A 1 90 ? 114.534 92.431 88.281 1.00 9.61 90 SER C N 1
ATOM 650 C CA . SER A 1 90 ? 113.431 91.598 88.731 1.00 9.61 90 SER C CA 1
ATOM 651 C C . SER A 1 90 ? 112.217 92.451 89.072 1.00 9.61 90 SER C C 1
ATOM 652 O O . SER A 1 90 ? 112.327 93.655 89.316 1.00 9.61 90 SER C O 1
ATOM 655 N N . GLY A 1 91 ? 111.054 91.817 89.085 1.00 9.67 91 GLY C N 1
ATOM 656 C CA . GLY A 1 91 ? 109.828 92.553 89.299 1.00 9.67 91 GLY C CA 1
ATOM 657 C C . GLY A 1 91 ? 108.625 91.646 89.185 1.00 9.67 91 GLY C C 1
ATOM 658 O O . GLY A 1 91 ? 108.747 90.423 89.144 1.00 9.67 91 GLY C O 1
ATOM 659 N N . ASP A 1 92 ? 107.451 92.276 89.142 1.00 9.57 92 ASP C N 1
ATOM 660 C CA . ASP A 1 92 ? 106.203 91.524 89.094 1.00 9.57 92 ASP C CA 1
ATOM 661 C C . ASP A 1 92 ? 106.107 90.675 87.840 1.00 9.57 92 ASP C C 1
ATOM 662 O O . ASP A 1 92 ? 105.614 89.544 87.893 1.00 9.57 92 ASP C O 1
ATOM 667 N N . THR A 1 93 ? 106.561 91.205 86.704 1.00 7.69 93 THR C N 1
ATOM 668 C CA . THR A 1 93 ? 106.364 90.573 85.409 1.00 7.69 93 THR C CA 1
ATOM 669 C C . THR A 1 93 ? 107.664 90.118 84.758 1.00 7.69 93 THR C C 1
ATOM 670 O O . THR A 1 93 ? 107.657 89.781 83.574 1.00 7.69 93 THR C O 1
ATOM 674 N N . ALA A 1 94 ? 108.772 90.099 85.486 1.00 7.25 94 ALA C N 1
ATOM 675 C CA . ALA A 1 94 ? 110.051 89.782 84.872 1.00 7.25 94 ALA C CA 1
ATOM 676 C C . ALA A 1 94 ? 110.091 88.327 84.434 1.00 7.25 94 ALA C C 1
ATOM 677 O O . ALA A 1 94 ? 109.386 87.479 84.981 1.00 7.25 94 ALA C O 1
ATOM 679 N N . ALA A 1 95 ? 110.920 88.050 83.433 1.00 7.40 95 ALA C N 1
ATOM 680 C CA . ALA A 1 95 ? 111.067 86.702 82.908 1.00 7.40 95 ALA C CA 1
ATOM 681 C C . ALA A 1 95 ? 112.368 86.086 83.393 1.00 7.40 95 ALA C C 1
ATOM 682 O O . ALA A 1 95 ? 113.399 86.754 83.467 1.00 7.40 95 ALA C O 1
ATOM 684 N N . THR A 1 96 ? 112.314 84.803 83.722 1.00 6.29 96 THR C N 1
ATOM 685 C CA . THR A 1 96 ? 113.472 84.080 84.218 1.00 6.29 96 THR C CA 1
ATOM 686 C C . THR A 1 96 ? 114.134 83.297 83.093 1.00 6.29 96 THR C C 1
ATOM 687 O O . THR A 1 96 ? 113.500 82.921 82.107 1.00 6.29 96 THR C O 1
ATOM 691 N N . GLY A 1 97 ? 115.430 83.045 83.256 1.00 7.43 97 GLY C N 1
ATOM 692 C CA . GLY A 1 97 ? 116.179 82.273 82.291 1.00 7.43 97 GLY C CA 1
ATOM 693 C C . GLY A 1 97 ? 116.576 83.022 81.043 1.00 7.43 97 GLY C C 1
ATOM 694 O O . GLY A 1 97 ? 116.919 82.387 80.042 1.00 7.43 97 GLY C O 1
ATOM 695 N N . VAL A 1 98 ? 116.549 84.348 81.069 1.00 8.39 98 VAL C N 1
ATOM 696 C CA . VAL A 1 98 ? 116.814 85.175 79.901 1.00 8.39 98 VAL C CA 1
ATOM 697 C C . VAL A 1 98 ? 117.878 86.199 80.260 1.00 8.39 98 VAL C C 1
ATOM 698 O O . VAL A 1 98 ? 118.036 86.574 81.425 1.00 8.39 98 VAL C O 1
ATOM 702 N N . GLY A 1 99 ? 118.621 86.647 79.251 1.00 8.55 99 GLY C N 1
ATOM 703 C CA . GLY A 1 99 ? 119.629 87.668 79.448 1.00 8.55 99 GLY C CA 1
ATOM 704 C C . GLY A 1 99 ? 119.895 88.409 78.158 1.00 8.55 99 GLY C C 1
ATOM 705 O O . GLY A 1 99 ? 119.565 87.938 77.071 1.00 8.55 99 GLY C O 1
ATOM 706 N N . VAL A 1 100 ? 120.510 89.579 78.288 1.00 8.88 100 VAL C N 1
ATOM 707 C CA . VAL A 1 100 ? 120.803 90.446 77.152 1.00 8.88 100 VAL C CA 1
ATOM 708 C C . VAL A 1 100 ? 122.283 90.324 76.817 1.00 8.88 100 VAL C C 1
ATOM 709 O O . VAL A 1 100 ? 123.141 90.504 77.688 1.00 8.88 100 VAL C O 1
ATOM 713 N N . PHE A 1 101 ? 122.589 90.024 75.559 1.00 9.20 101 PHE C N 1
ATOM 714 C CA . PHE A 1 101 ? 123.960 89.931 75.078 1.00 9.20 101 PHE C CA 1
ATOM 715 C C . PHE A 1 101 ? 124.250 91.108 74.161 1.00 9.20 101 PHE C C 1
ATOM 716 O O . PHE A 1 101 ? 123.484 91.384 73.236 1.00 9.20 101 PHE C O 1
ATOM 724 N N . VAL A 1 102 ? 125.359 91.798 74.409 1.00 10.92 102 VAL C N 1
ATOM 725 C CA . VAL A 1 102 ? 125.753 92.965 73.631 1.00 10.92 102 VAL C CA 1
ATOM 726 C C . VAL A 1 102 ? 126.940 92.583 72.761 1.00 10.92 102 VAL C C 1
ATOM 727 O O . VAL A 1 102 ? 127.762 91.751 73.154 1.00 10.92 102 VAL C O 1
ATOM 731 N N . GLU A 1 103 ? 127.023 93.186 71.578 1.00 15.84 103 GLU C N 1
ATOM 732 C CA . GLU A 1 103 ? 128.051 92.837 70.609 1.00 15.84 103 GLU C CA 1
ATOM 733 C C . GLU A 1 103 ? 128.436 94.063 69.796 1.00 15.84 103 GLU C C 1
ATOM 734 O O . GLU A 1 103 ? 127.709 95.054 69.745 1.00 15.84 103 GLU C O 1
ATOM 740 N N . THR A 1 104 ? 129.603 93.979 69.170 1.00 14.74 104 THR C N 1
ATOM 741 C CA . THR A 1 104 ? 130.036 95.002 68.233 1.00 14.74 104 THR C CA 1
ATOM 742 C C . THR A 1 104 ? 129.273 94.854 66.922 1.00 14.74 104 THR C C 1
ATOM 743 O O . THR A 1 104 ? 128.699 93.803 66.632 1.00 14.74 104 THR C O 1
ATOM 747 N N . SER A 1 105 ? 129.265 95.920 66.121 1.00 15.46 105 SER C N 1
ATOM 748 C CA . SER A 1 105 ? 128.472 95.917 64.899 1.00 15.46 105 SER C CA 1
ATOM 749 C C . SER A 1 105 ? 128.830 94.767 63.971 1.00 15.46 105 SER C C 1
ATOM 750 O O . SER A 1 105 ? 127.995 94.361 63.158 1.00 15.46 105 SER C O 1
ATOM 753 N N . LYS A 1 106 ? 130.045 94.239 64.064 1.00 16.74 106 LYS C N 1
ATOM 754 C CA . LYS A 1 106 ? 130.480 93.145 63.206 1.00 16.74 106 LYS C CA 1
ATOM 755 C C . LYS A 1 106 ? 130.259 91.770 63.825 1.00 16.74 106 LYS C C 1
ATOM 756 O O . LYS A 1 106 ? 130.634 90.770 63.207 1.00 16.74 106 LYS C O 1
ATOM 762 N N . GLY A 1 107 ? 129.669 91.690 65.015 1.00 17.09 107 GLY C N 1
ATOM 763 C CA . GLY A 1 107 ? 129.437 90.425 65.676 1.00 17.09 107 GLY C CA 1
ATOM 764 C C . GLY A 1 107 ? 130.436 90.075 66.756 1.00 17.09 107 GLY C C 1
ATOM 765 O O . GLY A 1 107 ? 130.325 88.996 67.350 1.00 17.09 107 GLY C O 1
ATOM 766 N N . THR A 1 108 ? 131.399 90.942 67.026 1.00 15.69 108 THR C N 1
ATOM 767 C CA . THR A 1 108 ? 132.402 90.659 68.045 1.00 15.69 108 THR C CA 1
ATOM 768 C C . THR A 1 108 ? 131.805 90.880 69.431 1.00 15.69 108 THR C C 1
ATOM 769 O O . THR A 1 108 ? 131.345 91.987 69.725 1.00 15.69 108 THR C O 1
ATOM 773 N N . PRO A 1 109 ? 131.791 89.874 70.307 1.00 15.22 109 PRO C N 1
ATOM 774 C CA . PRO A 1 109 ? 131.171 90.063 71.623 1.00 15.22 109 PRO C CA 1
ATOM 775 C C . PRO A 1 109 ? 131.852 91.162 72.425 1.00 15.22 109 PRO C C 1
ATOM 776 O O . PRO A 1 109 ? 133.071 91.325 72.383 1.00 15.22 109 PRO C O 1
ATOM 780 N N . VAL A 1 110 ? 131.040 91.914 73.165 1.00 13.48 110 VAL C N 1
ATOM 781 C CA . VAL A 1 110 ? 131.527 92.960 74.058 1.00 13.48 110 VAL C CA 1
ATOM 782 C C . VAL A 1 110 ? 131.406 92.414 75.474 1.00 13.48 110 VAL C C 1
ATOM 783 O O . VAL A 1 110 ? 130.311 92.325 76.026 1.00 13.48 110 VAL C O 1
ATOM 787 N N . ASN A 1 111 ? 132.535 92.040 76.062 1.00 14.19 111 ASN C N 1
ATOM 788 C CA . ASN A 1 111 ? 132.526 91.489 77.408 1.00 14.19 111 ASN C CA 1
ATOM 789 C C . ASN A 1 111 ? 132.424 92.606 78.438 1.00 14.19 111 ASN C C 1
ATOM 790 O O . ASN A 1 111 ? 133.031 93.669 78.288 1.00 14.19 111 ASN C O 1
ATOM 795 N N . ILE A 1 112 ? 131.649 92.360 79.495 1.00 11.44 112 ILE C N 1
ATOM 796 C CA . ILE A 1 112 ? 131.436 93.380 80.510 1.00 11.44 112 ILE C CA 1
ATOM 797 C C . ILE A 1 112 ? 132.705 93.548 81.337 1.00 11.44 112 ILE C C 1
ATOM 798 O O . ILE A 1 112 ? 133.322 92.566 81.765 1.00 11.44 112 ILE C O 1
ATOM 803 N N . GLY A 1 113 ? 133.113 94.799 81.541 1.00 12.21 113 GLY C N 1
ATOM 804 C CA . GLY A 1 113 ? 134.238 95.113 82.393 1.00 12.21 113 GLY C CA 1
ATOM 805 C C . GLY A 1 113 ? 135.591 95.193 81.718 1.00 12.21 113 GLY C C 1
ATOM 806 O O . GLY A 1 113 ? 136.575 95.510 82.397 1.00 12.21 113 GLY C O 1
ATOM 807 N N . SER A 1 114 ? 135.687 94.932 80.417 1.00 13.44 114 SER C N 1
ATOM 808 C CA . SER A 1 114 ? 136.962 94.921 79.708 1.00 13.44 114 SER C CA 1
ATOM 809 C C . SER A 1 114 ? 136.969 96.032 78.670 1.00 13.44 114 SER C C 1
ATOM 810 O O . SER A 1 114 ? 136.007 96.182 77.913 1.00 13.44 114 SER C O 1
ATOM 813 N N . ASP A 1 115 ? 138.058 96.797 78.630 1.00 14.39 115 ASP C N 1
ATOM 814 C CA . ASP A 1 115 ? 138.119 97.984 77.785 1.00 14.39 115 ASP C CA 1
ATOM 815 C C . ASP A 1 115 ? 138.106 97.619 76.309 1.00 14.39 115 ASP C C 1
ATOM 816 O O . ASP A 1 115 ? 138.759 96.664 75.883 1.00 14.39 115 ASP C O 1
ATOM 821 N N . GLN A 1 116 ? 137.365 98.397 75.533 1.00 14.44 116 GLN C N 1
ATOM 822 C CA . GLN A 1 116 ? 137.377 98.344 74.081 1.00 14.44 116 GLN C CA 1
ATOM 823 C C . GLN A 1 116 ? 138.078 99.582 73.535 1.00 14.44 116 GLN C C 1
ATOM 824 O O . GLN A 1 116 ? 138.201 100.602 74.214 1.00 14.44 116 GLN C O 1
ATOM 830 N N . LYS A 1 117 ? 138.536 99.484 72.294 1.00 16.60 117 LYS C N 1
ATOM 831 C CA . LYS A 1 117 ? 139.275 100.562 71.659 1.00 16.60 117 LYS C CA 1
ATOM 832 C C . LYS A 1 117 ? 138.477 101.153 70.504 1.00 16.60 117 LYS C C 1
ATOM 833 O O . LYS A 1 117 ? 137.967 100.425 69.651 1.00 16.60 117 LYS C O 1
ATOM 839 N N . LEU A 1 118 ? 138.380 102.475 70.483 1.00 16.19 118 LEU C N 1
ATOM 840 C CA . LEU A 1 118 ? 137.722 103.205 69.412 1.00 16.19 118 LEU C CA 1
ATOM 841 C C . LEU A 1 118 ? 138.773 103.993 68.648 1.00 16.19 118 LEU C C 1
ATOM 842 O O . LEU A 1 118 ? 139.615 104.661 69.255 1.00 16.19 118 LEU C O 1
ATOM 847 N N . ASP A 1 119 ? 138.737 103.900 67.326 1.00 19.98 119 ASP C N 1
ATOM 848 C CA . ASP A 1 119 ? 139.725 104.578 66.498 1.00 19.98 119 ASP C CA 1
ATOM 849 C C . ASP A 1 119 ? 139.252 105.989 66.183 1.00 19.98 119 ASP C C 1
ATOM 850 O O . ASP A 1 119 ? 138.130 106.186 65.708 1.00 19.98 119 ASP C O 1
ATOM 855 N N . VAL A 1 120 ? 140.110 106.972 66.442 1.00 17.54 120 VAL C N 1
ATOM 856 C CA . VAL A 1 120 ? 139.753 108.363 66.206 1.00 17.54 120 VAL C CA 1
ATOM 857 C C . VAL A 1 120 ? 139.853 108.678 64.722 1.00 17.54 120 VAL C C 1
ATOM 858 O O . VAL A 1 120 ? 140.849 108.352 64.061 1.00 17.54 120 VAL C O 1
ATOM 862 N N . VAL A 1 121 ? 138.817 109.313 64.186 1.00 17.12 121 VAL C N 1
ATOM 863 C CA . VAL A 1 121 ? 138.792 109.731 62.791 1.00 17.12 121 VAL C CA 1
ATOM 864 C C . VAL A 1 121 ? 139.256 111.176 62.717 1.00 17.12 121 VAL C C 1
ATOM 865 O O . VAL A 1 121 ? 138.612 112.072 63.271 1.00 17.12 121 VAL C O 1
ATOM 869 N N . ALA A 1 122 ? 140.367 111.409 62.023 1.00 17.55 122 ALA C N 1
ATOM 870 C CA . ALA A 1 122 ? 140.998 112.719 61.994 1.00 17.55 122 ALA C CA 1
ATOM 871 C C . ALA A 1 122 ? 141.102 113.215 60.562 1.00 17.55 122 ALA C C 1
ATOM 872 O O . ALA A 1 122 ? 141.059 112.432 59.611 1.00 17.55 122 ALA C O 1
ATOM 874 N N . ASN A 1 123 ? 141.228 114.531 60.424 1.00 18.76 123 ASN C N 1
ATOM 875 C CA . ASN A 1 123 ? 141.416 115.181 59.133 1.00 18.76 123 ASN C CA 1
ATOM 876 C C . ASN A 1 123 ? 142.658 116.051 59.209 1.00 18.76 123 ASN C C 1
ATOM 877 O O . ASN A 1 123 ? 142.595 117.179 59.706 1.00 18.76 123 ASN C O 1
ATOM 882 N N . LYS A 1 124 ? 143.780 115.529 58.714 1.00 19.09 124 LYS C N 1
ATOM 883 C CA . LYS A 1 124 ? 145.056 116.244 58.739 1.00 19.09 124 LYS C CA 1
ATOM 884 C C . LYS A 1 124 ? 145.575 116.396 60.166 1.00 19.09 124 LYS C C 1
ATOM 885 O O . LYS A 1 124 ? 146.004 117.474 60.582 1.00 19.09 124 LYS C O 1
ATOM 891 N N . GLY A 1 125 ? 145.528 115.305 60.926 1.00 16.79 125 GLY C N 1
ATOM 892 C CA . GLY A 1 125 ? 146.072 115.275 62.265 1.00 16.79 125 GLY C CA 1
ATOM 893 C C . GLY A 1 125 ? 145.154 115.782 63.353 1.00 16.79 125 GLY C C 1
ATOM 894 O O . GLY A 1 125 ? 145.518 115.694 64.532 1.00 16.79 125 GLY C O 1
ATOM 895 N N . ASN A 1 126 ? 143.982 116.303 63.005 1.00 17.69 126 ASN C N 1
ATOM 896 C CA . ASN A 1 126 ? 143.030 116.824 63.973 1.00 17.69 126 ASN C CA 1
ATOM 897 C C . ASN A 1 126 ? 141.796 115.938 64.007 1.00 17.69 126 ASN C C 1
ATOM 898 O O . ASN A 1 126 ? 141.290 115.525 62.962 1.00 17.69 126 ASN C O 1
ATOM 903 N N . ALA A 1 127 ? 141.314 115.647 65.210 1.00 16.87 127 ALA C N 1
ATOM 904 C CA . ALA A 1 127 ? 140.141 114.802 65.345 1.00 16.87 127 ALA C CA 1
ATOM 905 C C . ALA A 1 127 ? 138.890 115.558 64.925 1.00 16.87 127 ALA C C 1
ATOM 906 O O . ALA A 1 127 ? 138.791 116.773 65.100 1.00 16.87 127 ALA C O 1
ATOM 908 N N . LEU A 1 128 ? 137.934 114.830 64.357 1.00 16.13 128 LEU C N 1
ATOM 909 C CA . LEU A 1 128 ? 136.647 115.410 64.022 1.00 16.13 128 LEU C CA 1
ATOM 910 C C . LEU A 1 128 ? 135.832 115.651 65.287 1.00 16.13 128 LEU C C 1
ATOM 911 O O . LEU A 1 128 ? 136.066 115.044 66.332 1.00 16.13 128 LEU C O 1
ATOM 916 N N . SER A 1 129 ? 134.861 116.558 65.184 1.00 14.91 129 SER C N 1
ATOM 917 C CA . SER A 1 129 ? 134.029 116.864 66.340 1.00 14.91 129 SER C CA 1
ATOM 918 C C . SER A 1 129 ? 133.166 115.676 66.732 1.00 14.91 129 SER C C 1
ATOM 919 O O . SER A 1 129 ? 133.014 115.386 67.922 1.00 14.91 129 SER C O 1
ATOM 922 N N . GLU A 1 130 ? 132.596 114.973 65.759 1.00 13.29 130 GLU C N 1
ATOM 923 C CA . GLU A 1 130 ? 131.636 113.910 66.018 1.00 13.29 130 GLU C CA 1
ATOM 924 C C . GLU A 1 130 ? 132.269 112.550 65.771 1.00 13.29 130 GLU C C 1
ATOM 925 O O . GLU A 1 130 ? 132.942 112.351 64.756 1.00 13.29 130 GLU C O 1
ATOM 931 N N . GLN A 1 131 ? 132.043 111.616 66.689 1.00 14.31 131 GLN C N 1
ATOM 932 C CA . GLN A 1 131 ? 132.534 110.253 66.558 1.00 14.31 131 GLN C CA 1
ATOM 933 C C . GLN A 1 131 ? 131.521 109.299 67.173 1.00 14.31 131 GLN C C 1
ATOM 934 O O . GLN A 1 131 ? 130.810 109.649 68.112 1.00 14.31 131 GLN C O 1
ATOM 940 N N . VAL A 1 132 ? 131.458 108.088 66.627 1.00 11.32 132 VAL C N 1
ATOM 941 C CA . VAL A 1 132 ? 130.321 107.196 66.812 1.00 11.32 132 VAL C CA 1
ATOM 942 C C . VAL A 1 132 ? 130.805 105.845 67.314 1.00 11.32 132 VAL C C 1
ATOM 943 O O . VAL A 1 132 ? 131.866 105.371 66.897 1.00 11.32 132 VAL C O 1
ATOM 947 N N . ILE A 1 133 ? 130.029 105.235 68.201 1.00 11.33 133 ILE C N 1
ATOM 948 C CA . ILE A 1 133 ? 130.250 103.864 68.659 1.00 11.33 133 ILE C CA 1
ATOM 949 C C . ILE A 1 133 ? 129.082 103.017 68.168 1.00 11.33 133 ILE C C 1
ATOM 950 O O . ILE A 1 133 ? 127.961 103.190 68.666 1.00 11.33 133 ILE C O 1
ATOM 955 N N . PRO A 1 134 ? 129.282 102.110 67.211 1.00 12.18 134 PRO C N 1
ATOM 956 C CA . PRO A 1 134 ? 128.175 101.258 66.766 1.00 12.18 134 PRO C CA 1
ATOM 957 C C . PRO A 1 134 ? 128.144 99.915 67.479 1.00 12.18 134 PRO C C 1
ATOM 958 O O . PRO A 1 134 ? 129.196 99.312 67.696 1.00 12.18 134 PRO C O 1
ATOM 962 N N . LEU A 1 135 ? 126.954 99.425 67.831 1.00 12.03 135 LEU C N 1
ATOM 963 C CA . LEU A 1 135 ? 126.820 98.241 68.666 1.00 12.03 135 LEU C CA 1
ATOM 964 C C . LEU A 1 135 ? 125.552 97.487 68.293 1.00 12.03 135 LEU C C 1
ATOM 965 O O . LEU A 1 135 ? 124.765 97.928 67.457 1.00 12.03 135 LEU C O 1
ATOM 970 N N . ARG A 1 136 ? 125.364 96.332 68.931 1.00 14.39 136 ARG C N 1
ATOM 971 C CA . ARG A 1 136 ? 124.225 95.452 68.707 1.00 14.39 136 ARG C CA 1
ATOM 972 C C . ARG A 1 136 ? 123.706 94.970 70.052 1.00 14.39 136 ARG C C 1
ATOM 973 O O . ARG A 1 136 ? 124.318 95.228 71.089 1.00 14.39 136 ARG C O 1
ATOM 981 N N . ALA A 1 137 ? 122.581 94.263 70.040 1.00 18.42 137 ALA C N 1
ATOM 982 C CA . ALA A 1 137 ? 122.038 93.703 71.266 1.00 18.42 137 ALA C CA 1
ATOM 983 C C . ALA A 1 137 ? 120.868 92.796 70.941 1.00 18.42 137 ALA C C 1
ATOM 984 O O . ALA A 1 137 ? 120.066 93.093 70.057 1.00 18.42 137 ALA C O 1
ATOM 986 N N . TYR A 1 138 ? 120.767 91.692 71.674 1.00 12.57 138 TYR C N 1
ATOM 987 C CA . TYR A 1 138 ? 119.672 90.754 71.493 1.00 12.57 138 TYR C CA 1
ATOM 988 C C . TYR A 1 138 ? 119.420 89.995 72.783 1.00 12.57 138 TYR C C 1
ATOM 989 O O . TYR A 1 138 ? 120.313 89.837 73.614 1.00 12.57 138 TYR C O 1
ATOM 998 N N . ILE A 1 139 ? 118.192 89.520 72.934 1.00 10.70 139 ILE C N 1
ATOM 999 C CA . ILE A 1 139 ? 117.786 88.737 74.093 1.00 10.70 139 ILE C CA 1
ATOM 1000 C C . ILE A 1 139 ? 118.021 87.270 73.780 1.00 10.70 139 ILE C C 1
ATOM 1001 O O . ILE A 1 139 ? 117.575 86.773 72.744 1.00 10.70 139 ILE C O 1
ATOM 1006 N N . GLY A 1 140 ? 118.717 86.571 74.672 1.00 11.25 140 GLY C N 1
ATOM 1007 C CA . GLY A 1 140 ? 119.031 85.178 74.445 1.00 11.25 140 GLY C CA 1
ATOM 1008 C C . GLY A 1 140 ? 118.985 84.392 75.738 1.00 11.25 140 GLY C C 1
ATOM 1009 O O . GLY A 1 140 ? 119.020 84.949 76.833 1.00 11.25 140 GLY C O 1
ATOM 1010 N N . THR A 1 141 ? 118.912 83.075 75.587 1.00 11.57 141 THR C N 1
ATOM 1011 C CA . THR A 1 141 ? 118.877 82.188 76.739 1.00 11.57 141 THR C CA 1
ATOM 1012 C C . THR A 1 141 ? 120.218 82.206 77.456 1.00 11.57 141 THR C C 1
ATOM 1013 O O . THR A 1 141 ? 121.272 82.325 76.829 1.00 11.57 141 THR C O 1
ATOM 1017 N N . GLN A 1 142 ? 120.176 82.084 78.785 1.00 10.99 142 GLN C N 1
ATOM 1018 C CA . GLN A 1 142 ? 121.401 82.143 79.574 1.00 10.99 142 GLN C CA 1
ATOM 1019 C C . GLN A 1 142 ? 122.322 80.967 79.285 1.00 10.99 142 GLN C C 1
ATOM 1020 O O . GLN A 1 142 ? 123.546 81.093 79.415 1.00 10.99 142 GLN C O 1
ATOM 1026 N N . THR A 1 143 ? 121.767 79.819 78.908 1.00 13.61 143 THR C N 1
ATOM 1027 C CA . THR A 1 143 ? 122.571 78.670 78.516 1.00 13.61 143 THR C CA 1
ATOM 1028 C C . THR A 1 143 ? 123.157 78.818 77.119 1.00 13.61 143 THR C C 1
ATOM 1029 O O . THR A 1 143 ? 123.917 77.947 76.686 1.00 13.61 143 THR C O 1
ATOM 1033 N N . ARG A 1 144 ? 122.818 79.896 76.411 1.00 14.11 144 ARG C N 1
ATOM 1034 C CA . ARG A 1 144 ? 123.258 80.127 75.038 1.00 14.11 144 ARG C CA 1
ATOM 1035 C C . ARG A 1 144 ? 122.951 78.921 74.155 1.00 14.11 144 ARG C C 1
ATOM 1036 O O . ARG A 1 144 ? 123.770 78.490 73.344 1.00 14.11 144 ARG C O 1
ATOM 1044 N N . ALA A 1 145 ? 121.746 78.380 74.320 1.00 12.77 145 ALA C N 1
ATOM 1045 C CA . ALA A 1 145 ? 121.246 77.289 73.501 1.00 12.77 145 ALA C CA 1
ATOM 1046 C C . ALA A 1 145 ? 119.727 77.318 73.569 1.00 12.77 145 ALA C C 1
ATOM 1047 O O . ALA A 1 145 ? 119.138 78.059 74.359 1.00 12.77 145 ALA C O 1
ATOM 1049 N N . ALA A 1 146 ? 119.099 76.507 72.726 1.00 11.08 146 ALA C N 1
ATOM 1050 C CA . ALA A 1 146 ? 117.647 76.433 72.663 1.00 11.08 146 ALA C CA 1
ATOM 1051 C C . ALA A 1 146 ? 117.048 76.099 74.014 1.00 11.08 146 ALA C C 1
ATOM 1052 O O . ALA A 1 146 ? 117.557 75.248 74.737 1.00 11.08 146 ALA C O 1
ATOM 1054 N N . GLY A 1 147 ? 115.957 76.777 74.346 1.00 11.06 147 GLY C N 1
ATOM 1055 C CA . GLY A 1 147 ? 115.265 76.569 75.602 1.00 11.06 147 GLY C CA 1
ATOM 1056 C C . GLY A 1 147 ? 113.774 76.518 75.360 1.00 11.06 147 GLY C C 1
ATOM 1057 O O . GLY A 1 147 ? 113.295 77.042 74.362 1.00 11.06 147 GLY C O 1
ATOM 1058 N N . ALA A 1 148 ? 113.040 75.880 76.263 1.00 11.87 148 ALA C N 1
ATOM 1059 C CA . ALA A 1 148 ? 111.593 75.772 76.127 1.00 11.87 148 ALA C CA 1
ATOM 1060 C C . ALA A 1 148 ? 110.891 76.495 77.264 1.00 11.87 148 ALA C C 1
ATOM 1061 O O . ALA A 1 148 ? 111.240 76.319 78.425 1.00 11.87 148 ALA C O 1
ATOM 1063 N N . ILE A 1 149 ? 109.895 77.308 76.934 1.00 11.65 149 ILE C N 1
ATOM 1064 C CA . ILE A 1 149 ? 109.168 78.040 77.960 1.00 11.65 149 ILE C CA 1
ATOM 1065 C C . ILE A 1 149 ? 108.487 77.035 78.881 1.00 11.65 149 ILE C C 1
ATOM 1066 O O . ILE A 1 149 ? 107.918 76.050 78.422 1.00 11.65 149 ILE C O 1
ATOM 1071 N N . GLY A 1 150 ? 108.537 77.299 80.181 1.00 11.16 150 GLY C N 1
ATOM 1072 C CA . GLY A 1 150 ? 107.945 76.424 81.173 1.00 11.16 150 GLY C CA 1
ATOM 1073 C C . GLY A 1 150 ? 108.894 75.372 81.715 1.00 11.16 150 GLY C C 1
ATOM 1074 O O . GLY A 1 150 ? 108.531 74.614 82.611 1.00 11.16 150 GLY C O 1
ATOM 1075 N N . THR A 1 151 ? 110.109 75.315 81.178 1.00 9.88 151 THR C N 1
ATOM 1076 C CA . THR A 1 151 ? 111.089 74.362 81.682 1.00 9.88 151 THR C CA 1
ATOM 1077 C C . THR A 1 151 ? 112.263 75.102 82.311 1.00 9.88 151 THR C C 1
ATOM 1078 O O . THR A 1 151 ? 112.509 74.977 83.508 1.00 9.88 151 THR C O 1
ATOM 1082 N N . ASP A 1 152 ? 112.984 75.876 81.506 1.00 11.88 152 ASP C N 1
ATOM 1083 C CA . ASP A 1 152 ? 114.107 76.662 82.009 1.00 11.88 152 ASP C CA 1
ATOM 1084 C C . ASP A 1 152 ? 113.894 78.160 81.803 1.00 11.88 152 ASP C C 1
ATOM 1085 O O . ASP A 1 152 ? 114.646 78.976 82.323 1.00 11.88 152 ASP C O 1
ATOM 1090 N N . VAL A 1 153 ? 112.870 78.510 81.031 1.00 10.08 153 VAL C N 1
ATOM 1091 C CA . VAL A 1 153 ? 112.550 79.903 80.737 1.00 10.08 153 VAL C CA 1
ATOM 1092 C C . VAL A 1 153 ? 111.076 80.175 81.014 1.00 10.08 153 VAL C C 1
ATOM 1093 O O . VAL A 1 153 ? 110.231 79.348 80.702 1.00 10.08 153 VAL C O 1
ATOM 1097 N N . THR A 1 154 ? 110.767 81.317 81.621 1.00 8.45 154 THR C N 1
ATOM 1098 C CA . THR A 1 154 ? 109.381 81.686 81.889 1.00 8.45 154 THR C CA 1
ATOM 1099 C C . THR A 1 154 ? 109.045 82.961 81.123 1.00 8.45 154 THR C C 1
ATOM 1100 O O . THR A 1 154 ? 109.861 83.870 81.038 1.00 8.45 154 THR C O 1
ATOM 1104 N N . ALA A 1 155 ? 107.846 83.024 80.559 1.00 8.64 155 ALA C N 1
ATOM 1105 C CA . ALA A 1 155 ? 107.440 84.187 79.789 1.00 8.64 155 ALA C CA 1
ATOM 1106 C C . ALA A 1 155 ? 107.251 85.407 80.682 1.00 8.64 155 ALA C C 1
ATOM 1107 O O . ALA A 1 155 ? 106.839 85.304 81.839 1.00 8.64 155 ALA C O 1
ATOM 1109 N N . GLY A 1 156 ? 107.547 86.570 80.126 1.00 8.15 156 GLY C N 1
ATOM 1110 C CA . GLY A 1 156 ? 107.397 87.816 80.846 1.00 8.15 156 GLY C CA 1
ATOM 1111 C C . GLY A 1 156 ? 108.266 88.888 80.231 1.00 8.15 156 GLY C C 1
ATOM 1112 O O . GLY A 1 156 ? 108.923 88.683 79.217 1.00 8.15 156 GLY C O 1
ATOM 1113 N N . THR A 1 157 ? 108.257 90.044 80.882 1.00 7.34 157 THR C N 1
ATOM 1114 C CA . THR A 1 157 ? 109.019 91.193 80.421 1.00 7.34 157 THR C CA 1
ATOM 1115 C C . THR A 1 157 ? 110.498 91.030 80.752 1.00 7.34 157 THR C C 1
ATOM 1116 O O . THR A 1 157 ? 110.874 90.301 81.672 1.00 7.34 157 THR C O 1
ATOM 1120 N N . VAL A 1 158 ? 111.342 91.705 79.980 1.00 7.99 158 VAL C N 1
ATOM 1121 C CA . VAL A 1 158 ? 112.789 91.713 80.186 1.00 7.99 158 VAL C CA 1
ATOM 1122 C C . VAL A 1 158 ? 113.221 93.172 80.196 1.00 7.99 158 VAL C C 1
ATOM 1123 O O . VAL A 1 158 ? 112.982 93.900 79.229 1.00 7.99 158 VAL C O 1
ATOM 1127 N N . ASP A 1 159 ? 113.847 93.607 81.284 1.00 8.34 159 ASP C N 1
ATOM 1128 C CA . ASP A 1 159 ? 114.413 94.943 81.395 1.00 8.34 159 ASP C CA 1
ATOM 1129 C C . ASP A 1 159 ? 115.825 94.839 81.945 1.00 8.34 159 ASP C C 1
ATOM 1130 O O . ASP A 1 159 ? 116.037 94.241 83.001 1.00 8.34 159 ASP C O 1
ATOM 1135 N N . ALA A 1 160 ? 116.781 95.415 81.233 1.00 6.00 160 ALA C N 1
ATOM 1136 C CA . ALA A 1 160 ? 118.178 95.384 81.625 1.00 6.00 160 ALA C CA 1
ATOM 1137 C C . ALA A 1 160 ? 118.773 96.756 81.401 1.00 6.00 160 ALA C C 1
ATOM 1138 O O . ALA A 1 160 ? 118.273 97.528 80.584 1.00 6.00 160 ALA C O 1
ATOM 1140 N N . THR A 1 161 ? 119.837 97.065 82.131 1.00 5.36 161 THR C N 1
ATOM 1141 C CA . THR A 1 161 ? 120.504 98.355 82.026 1.00 5.36 161 THR C CA 1
ATOM 1142 C C . THR A 1 161 ? 122.010 98.154 82.089 1.00 5.36 161 THR C C 1
ATOM 1143 O O . THR A 1 161 ? 122.509 97.430 82.956 1.00 5.36 161 THR C O 1
ATOM 1147 N N . GLY A 1 162 ? 122.721 98.768 81.152 1.00 6.22 162 GLY C N 1
ATOM 1148 C CA . GLY A 1 162 ? 124.162 98.832 81.182 1.00 6.22 162 GLY C CA 1
ATOM 1149 C C . GLY A 1 162 ? 124.608 100.273 81.282 1.00 6.22 162 GLY C C 1
ATOM 1150 O O . GLY A 1 162 ? 123.792 101.184 81.337 1.00 6.22 162 GLY C O 1
ATOM 1151 N N . VAL A 1 163 ? 125.918 100.484 81.318 1.00 7.27 163 VAL C N 1
ATOM 1152 C CA . VAL A 1 163 ? 126.483 101.822 81.425 1.00 7.27 163 VAL C CA 1
ATOM 1153 C C . VAL A 1 163 ? 127.832 101.838 80.720 1.00 7.27 163 VAL C C 1
ATOM 1154 O O . VAL A 1 163 ? 128.762 101.147 81.149 1.00 7.27 163 VAL C O 1
ATOM 1158 N N . LEU A 1 164 ? 127.949 102.629 79.656 1.00 8.26 164 LEU C N 1
ATOM 1159 C CA . LEU A 1 164 ? 129.226 102.838 78.980 1.00 8.26 164 LEU C CA 1
ATOM 1160 C C . LEU A 1 164 ? 129.997 103.969 79.639 1.00 8.26 164 LEU C C 1
ATOM 1161 O O . LEU A 1 164 ? 129.529 105.108 79.676 1.00 8.26 164 LEU C O 1
ATOM 1166 N N . THR A 1 165 ? 131.187 103.652 80.133 1.00 10.55 165 THR C N 1
ATOM 1167 C CA . THR A 1 165 ? 132.132 104.650 80.609 1.00 10.55 165 THR C CA 1
ATOM 1168 C C . THR A 1 165 ? 133.123 104.945 79.493 1.00 10.55 165 THR C C 1
ATOM 1169 O O . THR A 1 165 ? 133.833 104.045 79.040 1.00 10.55 165 THR C O 1
ATOM 1173 N N . ILE A 1 166 ? 133.168 106.196 79.053 1.00 10.93 166 ILE C N 1
ATOM 1174 C CA . ILE A 1 166 ? 133.938 106.597 77.884 1.00 10.93 166 ILE C CA 1
ATOM 1175 C C . ILE A 1 166 ? 135.072 107.501 78.340 1.00 10.93 166 ILE C C 1
ATOM 1176 O O . ILE A 1 166 ? 134.843 108.469 79.071 1.00 10.93 166 ILE C O 1
ATOM 1181 N N . ARG A 1 167 ? 136.288 107.189 77.904 1.00 12.11 167 ARG C N 1
ATOM 1182 C CA . ARG A 1 167 ? 137.498 107.849 78.382 1.00 12.11 167 ARG C CA 1
ATOM 1183 C C . ARG A 1 167 ? 138.311 108.308 77.179 1.00 12.11 167 ARG C C 1
ATOM 1184 O O . ARG A 1 167 ? 139.129 107.549 76.653 1.00 12.11 167 ARG C O 1
ATOM 1192 N N . ALA A 1 168 ? 138.096 109.546 76.750 1.00 15.58 168 ALA C N 1
ATOM 1193 C CA . ALA A 1 168 ? 138.848 110.142 75.655 1.00 15.58 168 ALA C CA 1
ATOM 1194 C C . ALA A 1 168 ? 139.971 110.992 76.224 1.00 15.58 168 ALA C C 1
ATOM 1195 O O . ALA A 1 168 ? 139.731 111.854 77.073 1.00 15.58 168 ALA C O 1
ATOM 1197 N N . ALA A 1 169 ? 141.193 110.753 75.756 1.00 19.64 169 ALA C N 1
ATOM 1198 C CA . ALA A 1 169 ? 142.364 111.429 76.289 1.00 19.64 169 ALA C CA 1
ATOM 1199 C C . ALA A 1 169 ? 143.349 111.716 75.168 1.00 19.64 169 ALA C C 1
ATOM 1200 O O . ALA A 1 169 ? 143.235 111.190 74.060 1.00 19.64 169 ALA C O 1
ATOM 1202 N N . ASP A 1 170 ? 144.324 112.565 75.476 1.00 25.02 170 ASP C N 1
ATOM 1203 C CA . ASP A 1 170 ? 145.415 112.904 74.571 1.00 25.02 170 ASP C CA 1
ATOM 1204 C C . ASP A 1 170 ? 146.662 112.163 75.028 1.00 25.02 170 ASP C C 1
ATOM 1205 O O . ASP A 1 170 ? 147.176 112.421 76.122 1.00 25.02 170 ASP C O 1
ATOM 1210 N N . ALA A 1 171 ? 147.151 111.248 74.187 1.00 33.35 171 ALA C N 1
ATOM 1211 C CA . ALA A 1 171 ? 148.251 110.379 74.595 1.00 33.35 171 ALA C CA 1
ATOM 1212 C C . ALA A 1 171 ? 149.491 111.183 74.963 1.00 33.35 171 ALA C C 1
ATOM 1213 O O . ALA A 1 171 ? 150.076 110.978 76.031 1.00 33.35 171 ALA C O 1
ATOM 1215 N N . THR A 1 172 ? 149.904 112.104 74.098 1.00 42.69 172 THR C N 1
ATOM 1216 C CA . THR A 1 172 ? 151.057 112.946 74.382 1.00 42.69 172 THR C CA 1
ATOM 1217 C C . THR A 1 172 ? 150.937 114.269 73.638 1.00 42.69 172 THR C C 1
ATOM 1218 O O . THR A 1 172 ? 150.316 114.344 72.578 1.00 42.69 172 THR C O 1
ATOM 1223 N N . ALA B 1 1 ? 84.846 87.013 117.007 1.00 15.48 1 ALA F N 1
ATOM 1224 C CA . ALA B 1 1 ? 86.326 87.117 116.898 1.00 15.48 1 ALA F CA 1
ATOM 1225 C C . ALA B 1 1 ? 86.700 88.350 116.089 1.00 15.48 1 ALA F C 1
ATOM 1226 O O . ALA B 1 1 ? 85.903 88.828 115.289 1.00 15.48 1 ALA F O 1
ATOM 1228 N N . PRO B 1 2 ? 87.908 88.869 116.298 1.00 15.41 2 PRO F N 1
ATOM 1229 C CA . PRO B 1 2 ? 88.324 90.066 115.561 1.00 15.41 2 PRO F CA 1
ATOM 1230 C C . PRO B 1 2 ? 88.434 89.796 114.066 1.00 15.41 2 PRO F C 1
ATOM 1231 O O . PRO B 1 2 ? 88.778 88.695 113.636 1.00 15.41 2 PRO F O 1
ATOM 1235 N N . ALA B 1 3 ? 88.137 90.823 113.275 1.00 15.58 3 ALA F N 1
ATOM 1236 C CA . ALA B 1 3 ? 88.221 90.699 111.828 1.00 15.58 3 ALA F CA 1
ATOM 1237 C C . ALA B 1 3 ? 89.670 90.524 111.395 1.00 15.58 3 ALA F C 1
ATOM 1238 O O . ALA B 1 3 ? 90.598 90.906 112.110 1.00 15.58 3 ALA F O 1
ATOM 1240 N N . ALA B 1 4 ? 89.861 89.932 110.219 1.00 15.26 4 ALA F N 1
ATOM 1241 C CA . ALA B 1 4 ? 91.194 89.675 109.702 1.00 15.26 4 ALA F CA 1
ATOM 1242 C C . ALA B 1 4 ? 91.710 90.868 108.910 1.00 15.26 4 ALA F C 1
ATOM 1243 O O . ALA B 1 4 ? 90.940 91.632 108.324 1.00 15.26 4 ALA F O 1
ATOM 1245 N N . ASN B 1 5 ? 93.030 91.022 108.903 1.00 12.62 5 ASN F N 1
ATOM 1246 C CA . ASN B 1 5 ? 93.692 92.121 108.201 1.00 12.62 5 ASN F CA 1
ATOM 1247 C C . ASN B 1 5 ? 94.153 91.694 106.811 1.00 12.62 5 ASN F C 1
ATOM 1248 O O . ASN B 1 5 ? 95.331 91.767 106.479 1.00 12.62 5 ASN F O 1
ATOM 1253 N N . ASP B 1 6 ? 93.214 91.254 105.979 1.00 15.72 6 ASP F N 1
ATOM 1254 C CA . ASP B 1 6 ? 93.533 90.619 104.709 1.00 15.72 6 ASP F CA 1
ATOM 1255 C C . ASP B 1 6 ? 93.139 91.458 103.503 1.00 15.72 6 ASP F C 1
ATOM 1256 O O . ASP B 1 6 ? 92.812 90.898 102.454 1.00 15.72 6 ASP F O 1
ATOM 1261 N N . SER B 1 7 ? 93.149 92.781 103.619 1.00 14.43 7 SER F N 1
ATOM 1262 C CA . SER B 1 7 ? 92.756 93.626 102.502 1.00 14.43 7 SER F CA 1
ATOM 1263 C C . SER B 1 7 ? 93.930 93.883 101.564 1.00 14.43 7 SER F C 1
ATOM 1264 O O . SER B 1 7 ? 95.090 93.928 101.980 1.00 14.43 7 SER F O 1
ATOM 1267 N N . SER B 1 8 ? 93.611 94.053 100.284 1.00 12.04 8 SER F N 1
ATOM 1268 C CA . SER B 1 8 ? 94.549 94.560 99.292 1.00 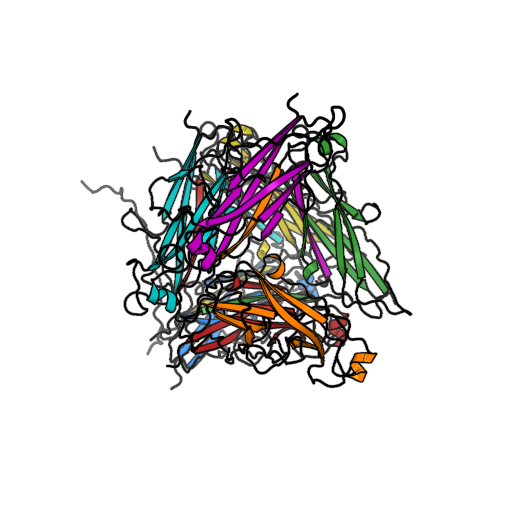12.04 8 SER F CA 1
ATOM 1269 C C . SER B 1 8 ? 94.149 95.985 98.941 1.00 12.04 8 SER F C 1
ATOM 1270 O O . SER B 1 8 ? 92.972 96.253 98.694 1.00 12.04 8 SER F O 1
ATOM 1273 N N . GLN B 1 9 ? 95.118 96.892 98.926 1.00 10.00 9 GLN F N 1
ATOM 1274 C CA . GLN B 1 9 ? 94.826 98.314 98.898 1.00 10.00 9 GLN F CA 1
ATOM 1275 C C . GLN B 1 9 ? 95.769 99.051 97.965 1.00 10.00 9 GLN F C 1
ATOM 1276 O O . GLN B 1 9 ? 96.912 98.638 97.765 1.00 10.00 9 GLN F O 1
ATOM 1282 N N . ALA B 1 10 ? 95.281 100.150 97.405 1.00 8.30 10 ALA F N 1
ATOM 1283 C CA . ALA B 1 10 ? 96.096 101.117 96.687 1.00 8.30 10 ALA F CA 1
ATOM 1284 C C . ALA B 1 10 ? 95.846 102.492 97.279 1.00 8.30 10 ALA F C 1
ATOM 1285 O O . ALA B 1 10 ? 94.705 102.848 97.577 1.00 8.30 10 ALA F O 1
ATOM 1287 N N . THR B 1 11 ? 96.911 103.260 97.458 1.00 6.87 11 THR F N 1
ATOM 1288 C CA . THR B 1 11 ? 96.839 104.585 98.055 1.00 6.87 11 THR F CA 1
ATOM 1289 C C . THR B 1 11 ? 96.979 105.622 96.952 1.00 6.87 11 THR F C 1
ATOM 1290 O O . THR B 1 11 ? 97.846 105.496 96.082 1.00 6.87 11 THR F O 1
ATOM 1294 N N . LEU B 1 12 ? 96.128 106.633 96.983 1.00 7.68 12 LEU F N 1
ATOM 1295 C CA . LEU B 1 12 ? 96.049 107.643 95.935 1.00 7.68 12 LEU F CA 1
ATOM 1296 C C . LEU B 1 12 ? 96.239 109.004 96.591 1.00 7.68 12 LEU F C 1
ATOM 1297 O O . LEU B 1 12 ? 95.350 109.493 97.285 1.00 7.68 12 LEU F O 1
ATOM 1302 N N . ASN B 1 13 ? 97.395 109.617 96.368 1.00 7.31 13 ASN F N 1
ATOM 1303 C CA . ASN B 1 13 ? 97.740 110.893 96.990 1.00 7.31 13 ASN F CA 1
ATOM 1304 C C . ASN B 1 13 ? 97.582 112.002 95.958 1.00 7.31 13 ASN F C 1
ATOM 1305 O O . ASN B 1 13 ? 98.520 112.324 95.234 1.00 7.31 13 ASN F O 1
ATOM 1310 N N . PHE B 1 14 ? 96.398 112.601 95.902 1.00 12.50 14 PHE F N 1
ATOM 1311 C CA . PHE B 1 14 ? 96.124 113.692 94.981 1.00 12.50 14 PHE F CA 1
ATOM 1312 C C . PHE B 1 14 ? 96.785 114.969 95.477 1.00 12.50 14 PHE F C 1
ATOM 1313 O O . PHE B 1 14 ? 97.022 115.131 96.673 1.00 12.50 14 PHE F O 1
ATOM 1321 N N . SER B 1 15 ? 97.084 115.875 94.551 1.00 16.65 15 SER F N 1
ATOM 1322 C CA . SER B 1 15 ? 97.683 117.156 94.889 1.00 16.65 15 SER F CA 1
ATOM 1323 C C . SER B 1 15 ? 97.214 118.202 93.891 1.00 16.65 15 SER F C 1
ATOM 1324 O O . SER B 1 15 ? 96.649 117.877 92.849 1.00 16.65 15 SER F O 1
ATOM 1327 N N . GLY B 1 16 ? 97.437 119.466 94.224 1.00 18.42 16 GLY F N 1
ATOM 1328 C CA . GLY B 1 16 ? 96.968 120.536 93.368 1.00 18.42 16 GLY F CA 1
ATOM 1329 C C . GLY B 1 16 ? 97.208 121.887 93.993 1.00 18.42 16 GLY F C 1
ATOM 1330 O O . GLY B 1 16 ? 98.017 122.024 94.909 1.00 18.42 16 GLY F O 1
ATOM 1331 N N . ARG B 1 17 ? 96.506 122.893 93.480 1.00 11.02 17 ARG F N 1
ATOM 1332 C CA . ARG B 1 17 ? 96.569 124.239 94.024 1.00 11.02 17 ARG F CA 1
ATOM 1333 C C . ARG B 1 17 ? 95.281 124.974 93.702 1.00 11.02 17 ARG F C 1
ATOM 1334 O O . ARG B 1 17 ? 94.467 124.524 92.897 1.00 11.02 17 ARG F O 1
ATOM 1342 N N . VAL B 1 18 ? 95.103 126.113 94.358 1.00 11.91 18 VAL F N 1
ATOM 1343 C CA . VAL B 1 18 ? 94.140 127.127 93.956 1.00 11.91 18 VAL F CA 1
ATOM 1344 C C . VAL B 1 18 ? 94.887 128.450 93.904 1.00 11.91 18 VAL F C 1
ATOM 1345 O O . VAL B 1 18 ? 95.435 128.894 94.916 1.00 11.91 18 VAL F O 1
ATOM 1349 N N . THR B 1 19 ? 94.919 129.073 92.732 1.00 13.43 19 THR F N 1
ATOM 1350 C CA . THR B 1 19 ? 95.772 130.230 92.511 1.00 13.43 19 THR F CA 1
ATOM 1351 C C . THR B 1 19 ? 94.915 131.452 92.231 1.00 13.43 19 THR F C 1
ATOM 1352 O O . THR B 1 19 ? 93.701 131.361 92.048 1.00 13.43 19 THR F O 1
ATOM 1356 N N . SER B 1 20 ? 95.564 132.609 92.220 1.00 13.66 20 SER F N 1
ATOM 1357 C CA . SER B 1 20 ? 94.927 133.863 91.856 1.00 13.66 20 SER F CA 1
ATOM 1358 C C . SER B 1 20 ? 95.227 134.275 90.423 1.00 13.66 20 SER F C 1
ATOM 1359 O O . SER B 1 20 ? 94.736 135.317 89.975 1.00 13.66 20 SER F O 1
ATOM 1362 N N . SER B 1 21 ? 96.019 133.489 89.701 1.00 12.60 21 SER F N 1
ATOM 1363 C CA . SER B 1 21 ? 96.360 133.790 88.322 1.00 12.60 21 SER F CA 1
ATOM 1364 C C . SER B 1 21 ? 95.257 133.333 87.381 1.00 12.60 21 SER F C 1
ATOM 1365 O O . SER B 1 21 ? 94.484 132.425 87.689 1.00 12.60 21 SER F O 1
ATOM 1368 N N . LEU B 1 22 ? 95.194 133.977 86.222 1.00 14.05 22 LEU F N 1
ATOM 1369 C CA . LEU B 1 22 ? 94.204 133.670 85.202 1.00 14.05 22 LEU F CA 1
ATOM 1370 C C . LEU B 1 22 ? 94.609 132.500 84.316 1.00 14.05 22 LEU F C 1
ATOM 1371 O O . LEU B 1 22 ? 93.731 131.842 83.750 1.00 14.05 22 LEU F O 1
ATOM 1376 N N . CYS B 1 23 ? 95.902 132.209 84.203 1.00 12.62 23 CYS F N 1
ATOM 1377 C CA . CYS B 1 23 ? 96.411 131.168 83.325 1.00 12.62 23 CYS F CA 1
ATOM 1378 C C . CYS B 1 23 ? 96.928 129.999 84.148 1.00 12.62 23 CYS F C 1
ATOM 1379 O O . CYS B 1 23 ? 97.638 130.192 85.137 1.00 12.62 23 CYS F O 1
ATOM 1382 N N . GLN B 1 24 ? 96.576 128.785 83.742 1.00 11.32 24 GLN F N 1
ATOM 1383 C CA . GLN B 1 24 ? 97.197 127.600 84.307 1.00 11.32 24 GLN F CA 1
ATOM 1384 C C . GLN B 1 24 ? 98.632 127.471 83.827 1.00 11.32 24 GLN F C 1
ATOM 1385 O O . GLN B 1 24 ? 99.026 128.083 82.833 1.00 11.32 24 GLN F O 1
ATOM 1391 N N . VAL B 1 25 ? 99.419 126.687 84.558 1.00 7.12 25 VAL F N 1
ATOM 1392 C CA . VAL B 1 25 ? 100.640 126.120 84.004 1.00 7.12 25 VAL F CA 1
ATOM 1393 C C . VAL B 1 25 ? 100.352 124.682 83.610 1.00 7.12 25 VAL F C 1
ATOM 1394 O O . VAL B 1 25 ? 99.760 123.921 84.385 1.00 7.12 25 VAL F O 1
ATOM 1398 N N . LYS B 1 26 ? 100.737 124.307 82.396 1.00 9.49 26 LYS F N 1
ATOM 1399 C CA . LYS B 1 26 ? 100.386 122.991 81.886 1.00 9.49 26 LYS F CA 1
ATOM 1400 C C . LYS B 1 26 ? 100.859 121.922 82.857 1.00 9.49 26 LYS F C 1
ATOM 1401 O O . LYS B 1 26 ? 102.006 121.933 83.306 1.00 9.49 26 LYS F O 1
ATOM 1407 N N . THR B 1 27 ? 99.967 120.979 83.163 1.00 8.96 27 THR F N 1
ATOM 1408 C CA . THR B 1 27 ? 100.194 120.075 84.283 1.00 8.96 27 THR F CA 1
ATOM 1409 C C . THR B 1 27 ? 101.472 119.267 84.116 1.00 8.96 27 THR F C 1
ATOM 1410 O O . THR B 1 27 ? 102.016 118.745 85.094 1.00 8.96 27 THR F O 1
ATOM 1414 N N . ASP B 1 28 ? 101.966 119.141 82.890 1.00 6.16 28 ASP F N 1
ATOM 1415 C CA . ASP B 1 28 ? 103.241 118.474 82.675 1.00 6.16 28 ASP F CA 1
ATOM 1416 C C . ASP B 1 28 ? 104.434 119.408 82.841 1.00 6.16 28 ASP F C 1
ATOM 1417 O O . ASP B 1 28 ? 105.571 118.928 82.872 1.00 6.16 28 ASP F O 1
ATOM 1422 N N . ASP B 1 29 ? 104.210 120.714 82.947 1.00 9.59 29 ASP F N 1
ATOM 1423 C CA . ASP B 1 29 ? 105.287 121.677 83.122 1.00 9.59 29 ASP F CA 1
ATOM 1424 C C . ASP B 1 29 ? 105.411 122.181 84.552 1.00 9.59 29 ASP F C 1
ATOM 1425 O O . ASP B 1 29 ? 106.250 123.046 84.811 1.00 9.59 29 ASP F O 1
ATOM 1430 N N . LEU B 1 30 ? 104.594 121.679 85.477 1.00 8.94 30 LEU F N 1
ATOM 1431 C CA . LEU B 1 30 ? 104.719 122.087 86.871 1.00 8.94 30 LEU F CA 1
ATOM 1432 C C . LEU B 1 30 ? 106.028 121.600 87.476 1.00 8.94 30 LEU F C 1
ATOM 1433 O O . LEU B 1 30 ? 106.580 122.257 88.364 1.00 8.94 30 LEU F O 1
ATOM 1438 N N . VAL B 1 31 ? 106.526 120.449 87.031 1.00 10.50 31 VAL F N 1
ATOM 1439 C CA . VAL B 1 31 ? 107.823 119.947 87.469 1.00 10.50 31 VAL F CA 1
ATOM 1440 C C . VAL B 1 31 ? 108.624 119.518 86.250 1.00 10.50 31 VAL F C 1
ATOM 1441 O O . VAL B 1 31 ? 108.473 118.395 85.762 1.00 10.50 31 VAL F O 1
ATOM 1445 N N . LYS B 1 32 ? 109.476 120.404 85.749 1.00 12.06 32 LYS F N 1
ATOM 1446 C CA . LYS B 1 32 ? 110.347 120.065 84.638 1.00 12.06 32 LYS F CA 1
ATOM 1447 C C . LYS B 1 32 ? 111.595 119.365 85.147 1.00 12.06 32 LYS F C 1
ATOM 1448 O O . LYS B 1 32 ? 112.015 119.559 86.287 1.00 12.06 32 LYS F O 1
ATOM 1454 N N . ASN B 1 33 ? 112.181 118.535 84.294 1.00 18.42 33 ASN F N 1
ATOM 1455 C CA . ASN B 1 33 ? 113.488 117.942 84.541 1.00 18.42 33 ASN F CA 1
ATOM 1456 C C . ASN B 1 33 ? 114.345 118.220 83.319 1.00 18.42 33 ASN F C 1
ATOM 1457 O O . ASN B 1 33 ? 114.357 117.426 82.374 1.00 18.42 33 ASN F O 1
ATOM 1462 N N . ILE B 1 34 ? 115.062 119.336 83.337 1.00 12.83 34 ILE F N 1
ATOM 1463 C CA . ILE B 1 34 ? 115.858 119.779 82.201 1.00 12.83 34 ILE F CA 1
ATOM 1464 C C . ILE B 1 34 ? 117.250 119.188 82.339 1.00 12.83 34 ILE F C 1
ATOM 1465 O O . ILE B 1 34 ? 117.902 119.354 83.372 1.00 12.83 34 ILE F O 1
ATOM 1470 N N . SER B 1 35 ? 117.705 118.496 81.302 1.00 14.60 35 SER F N 1
ATOM 1471 C CA . SER B 1 35 ? 119.019 117.861 81.306 1.00 14.60 35 SER F CA 1
ATOM 1472 C C . SER B 1 35 ? 119.976 118.713 80.489 1.00 14.60 35 SER F C 1
ATOM 1473 O O . SER B 1 35 ? 119.880 118.776 79.264 1.00 14.60 35 SER F O 1
ATOM 1476 N N . LEU B 1 36 ? 120.903 119.377 81.171 1.00 18.42 36 LEU F N 1
ATOM 1477 C CA . LEU B 1 36 ? 122.013 120.011 80.492 1.00 18.42 36 LEU F CA 1
ATOM 1478 C C . LEU B 1 36 ? 123.070 118.960 80.160 1.00 18.42 36 LEU F C 1
ATOM 1479 O O . LEU B 1 36 ? 122.958 117.788 80.523 1.00 18.42 36 LEU F O 1
ATOM 1484 N N . GLY B 1 37 ? 124.109 119.387 79.462 1.00 15.91 37 GLY F N 1
ATOM 1485 C CA . GLY B 1 37 ? 125.076 118.465 78.897 1.00 15.91 37 GLY F CA 1
ATOM 1486 C C . GLY B 1 37 ? 126.039 117.902 79.915 1.00 15.91 37 GLY F C 1
ATOM 1487 O O . GLY B 1 37 ? 125.663 117.532 81.030 1.00 15.91 37 GLY F O 1
ATOM 1488 N N . GLU B 1 38 ? 127.291 117.773 79.492 1.00 14.61 38 GLU F N 1
ATOM 1489 C CA . GLU B 1 38 ? 128.418 117.519 80.374 1.00 14.61 38 GLU F CA 1
ATOM 1490 C C . GLU B 1 38 ? 129.500 118.531 80.040 1.00 14.61 38 GLU F C 1
ATOM 1491 O O . GLU B 1 38 ? 129.920 118.627 78.885 1.00 14.61 38 GLU F O 1
ATOM 1497 N N . VAL B 1 39 ? 129.965 119.276 81.039 1.00 14.77 39 VAL F N 1
ATOM 1498 C CA . VAL B 1 39 ? 131.010 120.266 80.803 1.00 14.77 39 VAL F CA 1
ATOM 1499 C C . VAL B 1 39 ? 132.320 119.494 80.693 1.00 14.77 39 VAL F C 1
ATOM 1500 O O . VAL B 1 39 ? 132.981 119.233 81.695 1.00 14.77 39 VAL F O 1
ATOM 1504 N N . SER B 1 40 ? 132.709 119.139 79.477 1.00 14.63 40 SER F N 1
ATOM 1505 C CA . SER B 1 40 ? 133.897 118.325 79.295 1.00 14.63 40 SER F CA 1
ATOM 1506 C C . SER B 1 40 ? 135.147 119.127 79.627 1.00 14.63 40 SER F C 1
ATOM 1507 O O . SER B 1 40 ? 135.105 120.336 79.853 1.00 14.63 40 SER F O 1
ATOM 1510 N N . LYS B 1 41 ? 136.275 118.422 79.673 1.00 15.14 41 LYS F N 1
ATOM 1511 C CA . LYS B 1 41 ? 137.536 119.063 80.018 1.00 15.14 41 LYS F CA 1
ATOM 1512 C C . LYS B 1 41 ? 137.924 120.104 78.979 1.00 15.14 41 LYS F C 1
ATOM 1513 O O . LYS B 1 41 ? 138.351 121.213 79.323 1.00 15.14 41 LYS F O 1
ATOM 1519 N N . SER B 1 42 ? 137.770 119.768 77.696 1.00 15.73 42 SER F N 1
ATOM 1520 C CA . SER B 1 42 ? 138.151 120.685 76.627 1.00 15.73 42 SER F CA 1
ATOM 1521 C C . SER B 1 42 ? 137.305 121.950 76.651 1.00 15.73 42 SER F C 1
ATOM 1522 O O . SER B 1 42 ? 137.835 123.064 76.640 1.00 15.73 42 SER F O 1
ATOM 1525 N N . ALA B 1 43 ? 135.980 121.797 76.664 1.00 14.49 43 ALA F N 1
ATOM 1526 C CA . ALA B 1 43 ? 135.110 122.966 76.718 1.00 14.49 43 ALA F CA 1
ATOM 1527 C C . ALA B 1 43 ? 135.302 123.742 78.008 1.00 14.49 43 ALA F C 1
ATOM 1528 O O . ALA B 1 43 ? 135.057 124.951 78.044 1.00 14.49 43 ALA F O 1
ATOM 1530 N N . LEU B 1 44 ? 135.723 123.068 79.074 1.00 14.07 44 LEU F N 1
ATOM 1531 C CA . LEU B 1 44 ? 135.940 123.750 80.344 1.00 14.07 44 LEU F CA 1
ATOM 1532 C C . LEU B 1 44 ? 137.178 124.632 80.287 1.00 14.07 44 LEU F C 1
ATOM 1533 O O . LEU B 1 44 ? 137.173 125.761 80.788 1.00 14.07 44 LEU F O 1
ATOM 1538 N N . GLU B 1 45 ? 138.257 124.131 79.677 1.00 14.66 45 GLU F N 1
ATOM 1539 C CA . GLU B 1 45 ? 139.484 124.910 79.571 1.00 14.66 45 GLU F CA 1
ATOM 1540 C C . GLU B 1 45 ? 139.473 125.893 78.409 1.00 14.66 45 GLU F C 1
ATOM 1541 O O . GLU B 1 45 ? 140.317 126.791 78.371 1.00 14.66 45 GLU F O 1
ATOM 1547 N N . ALA B 1 46 ? 138.543 125.752 77.464 1.00 14.77 46 ALA F N 1
ATOM 1548 C CA . ALA B 1 46 ? 138.506 126.644 76.310 1.00 14.77 46 ALA F CA 1
ATOM 1549 C C . ALA B 1 46 ? 137.736 127.921 76.618 1.00 14.77 46 ALA F C 1
ATOM 1550 O O . ALA B 1 46 ? 138.262 129.029 76.469 1.00 14.77 46 ALA F O 1
ATOM 1552 N N . THR B 1 47 ? 136.481 127.784 77.042 1.00 14.98 47 THR F N 1
ATOM 1553 C CA . THR B 1 47 ? 135.658 128.939 77.369 1.00 14.98 47 THR F CA 1
ATOM 1554 C C . THR B 1 47 ? 134.895 128.780 78.677 1.00 14.98 47 THR F C 1
ATOM 1555 O O . THR B 1 47 ? 134.159 129.697 79.051 1.00 14.98 47 THR F O 1
ATOM 1559 N N . GLY B 1 48 ? 135.043 127.662 79.379 1.00 14.81 48 GLY F N 1
ATOM 1560 C CA . GLY B 1 48 ? 134.367 127.489 80.646 1.00 14.81 48 GLY F CA 1
ATOM 1561 C C . GLY B 1 48 ? 132.863 127.498 80.558 1.00 14.81 48 GLY F C 1
ATOM 1562 O O . GLY B 1 48 ? 132.212 128.197 81.335 1.00 14.81 48 GLY F O 1
ATOM 1563 N N . LYS B 1 49 ? 132.287 126.751 79.619 1.00 17.96 49 LYS F N 1
ATOM 1564 C CA . LYS B 1 49 ? 130.847 126.682 79.441 1.00 17.96 49 LYS F CA 1
ATOM 1565 C C . LYS B 1 49 ? 130.501 125.415 78.682 1.00 17.96 49 LYS F C 1
ATOM 1566 O O . LYS B 1 49 ? 131.367 124.792 78.065 1.00 17.96 49 LYS F O 1
ATOM 1572 N N . SER B 1 50 ? 129.233 125.041 78.729 1.00 18.75 50 SER F N 1
ATOM 1573 C CA . SER B 1 50 ? 128.718 123.995 77.863 1.00 18.75 50 SER F CA 1
ATOM 1574 C C . SER B 1 50 ? 127.726 124.598 76.881 1.00 18.75 50 SER F C 1
ATOM 1575 O O . SER B 1 50 ? 127.160 125.663 77.123 1.00 18.75 50 SER F O 1
ATOM 1578 N N . PRO B 1 51 ? 127.501 123.945 75.743 1.00 18.51 51 PRO F N 1
ATOM 1579 C CA . PRO B 1 51 ? 126.509 124.458 74.798 1.00 18.51 51 PRO F CA 1
ATOM 1580 C C . PRO B 1 51 ? 125.145 124.584 75.453 1.00 18.51 51 PRO F C 1
ATOM 1581 O O . PRO B 1 51 ? 124.714 123.722 76.219 1.00 18.51 51 PRO F O 1
ATOM 1585 N N . ALA B 1 52 ? 124.459 125.671 75.134 1.00 17.85 52 ALA F N 1
ATOM 1586 C CA . ALA B 1 52 ? 123.209 126.008 75.794 1.00 17.85 52 ALA F CA 1
ATOM 1587 C C . ALA B 1 52 ? 122.076 125.165 75.228 1.00 17.85 52 ALA F C 1
ATOM 1588 O O . ALA B 1 52 ? 121.960 125.009 74.011 1.00 17.85 52 ALA F O 1
ATOM 1590 N N . GLN B 1 53 ? 121.248 124.623 76.115 1.00 18.42 53 GLN F N 1
ATOM 1591 C CA . GLN B 1 53 ? 120.070 123.856 75.736 1.00 18.42 53 GLN F CA 1
ATOM 1592 C C . GLN B 1 53 ? 118.833 124.737 75.812 1.00 18.42 53 GLN F C 1
ATOM 1593 O O . GLN B 1 53 ? 118.825 125.750 76.512 1.00 18.42 53 GLN F O 1
ATOM 1599 N N . SER B 1 54 ? 117.785 124.347 75.094 1.00 14.56 54 SER F N 1
ATOM 1600 C CA . SER B 1 54 ? 116.541 125.101 75.101 1.00 14.56 54 SER F CA 1
ATOM 1601 C C . SER B 1 54 ? 115.430 124.324 75.798 1.00 14.56 54 SER F C 1
ATOM 1602 O O . SER B 1 54 ? 115.357 123.097 75.717 1.00 14.56 54 SER F O 1
ATOM 1605 N N . PHE B 1 55 ? 114.560 125.059 76.484 1.00 12.28 55 PHE F N 1
ATOM 1606 C CA . PHE B 1 55 ? 113.383 124.473 77.105 1.00 12.28 55 PHE F CA 1
ATOM 1607 C C . PHE B 1 55 ? 112.260 125.497 77.071 1.00 12.28 55 PHE F C 1
ATOM 1608 O O . PHE B 1 55 ? 112.451 126.634 76.639 1.00 12.28 55 PHE F O 1
ATOM 1616 N N . GLN B 1 56 ? 111.076 125.076 77.503 1.00 10.77 56 GLN F N 1
ATOM 1617 C CA . GLN B 1 56 ? 109.885 125.905 77.452 1.00 10.77 56 GLN F CA 1
ATOM 1618 C C . GLN B 1 56 ? 109.054 125.721 78.710 1.00 10.77 56 GLN F C 1
ATOM 1619 O O . GLN B 1 56 ? 109.208 124.737 79.437 1.00 10.77 56 GLN F O 1
ATOM 1625 N N . VAL B 1 57 ? 108.175 126.684 78.962 1.00 10.09 57 VAL F N 1
ATOM 1626 C CA . VAL B 1 57 ? 107.143 126.579 79.987 1.00 10.09 57 VAL F CA 1
ATOM 1627 C C . VAL B 1 57 ? 105.834 127.011 79.346 1.00 10.09 57 VAL F C 1
ATOM 1628 O O . VAL B 1 57 ? 105.721 128.141 78.864 1.00 10.09 57 VAL F O 1
ATOM 1632 N N . ASN B 1 58 ? 104.849 126.123 79.342 1.00 9.99 58 ASN F N 1
ATOM 1633 C CA . ASN B 1 58 ? 103.604 126.345 78.619 1.00 9.99 58 ASN F CA 1
ATOM 1634 C C . ASN B 1 58 ? 102.494 126.718 79.590 1.00 9.99 58 ASN F C 1
ATOM 1635 O O . ASN B 1 58 ? 102.339 126.082 80.634 1.00 9.99 58 ASN F O 1
ATOM 1640 N N . LEU B 1 59 ? 101.738 127.749 79.246 1.00 9.55 59 LEU F N 1
ATOM 1641 C CA . LEU B 1 59 ? 100.503 128.088 79.932 1.00 9.55 59 LEU F CA 1
ATOM 1642 C C . LEU B 1 59 ? 99.331 127.672 79.058 1.00 9.55 59 LEU F C 1
ATOM 1643 O O . LEU B 1 59 ? 99.388 127.772 77.833 1.00 9.55 59 LEU F O 1
ATOM 1648 N N . ILE B 1 60 ? 98.263 127.195 79.690 1.00 8.60 60 ILE F N 1
ATOM 1649 C CA . ILE B 1 60 ? 97.109 126.689 78.964 1.00 8.60 60 ILE F CA 1
ATOM 1650 C C . ILE B 1 60 ? 95.844 127.189 79.644 1.00 8.60 60 ILE F C 1
ATOM 1651 O O . ILE B 1 60 ? 95.835 127.515 80.829 1.00 8.60 60 ILE F O 1
ATOM 1656 N N . ASN B 1 61 ? 94.769 127.265 78.865 1.00 9.02 61 ASN F N 1
ATOM 1657 C CA . ASN B 1 61 ? 93.462 127.697 79.354 1.00 9.02 61 ASN F CA 1
ATOM 1658 C C . ASN B 1 61 ? 93.505 129.103 79.939 1.00 9.02 61 ASN F C 1
ATOM 1659 O O . ASN B 1 61 ? 92.875 129.377 80.958 1.00 9.02 61 ASN F O 1
ATOM 1664 N N . CYS B 1 62 ? 94.229 130.009 79.290 1.00 13.29 62 CYS F N 1
ATOM 1665 C CA . CYS B 1 62 ? 94.255 131.398 79.725 1.00 13.29 62 CYS F CA 1
ATOM 1666 C C . CYS B 1 62 ? 92.884 132.037 79.563 1.00 13.29 62 CYS F C 1
ATOM 1667 O O . CYS B 1 62 ? 92.063 131.595 78.756 1.00 13.29 62 CYS F O 1
ATOM 1670 N N . ASP B 1 63 ? 92.625 133.075 80.351 1.00 14.76 63 ASP F N 1
ATOM 1671 C CA . ASP B 1 63 ? 91.360 133.790 80.253 1.00 14.76 63 ASP F CA 1
ATOM 1672 C C . ASP B 1 63 ? 91.335 134.646 78.996 1.00 14.76 63 ASP F C 1
ATOM 1673 O O . ASP B 1 63 ? 92.368 135.145 78.545 1.00 14.76 63 ASP F O 1
ATOM 1678 N N . SER B 1 64 ? 90.141 134.819 78.422 1.00 15.05 64 SER F N 1
ATOM 1679 C CA . SER B 1 64 ? 90.019 135.606 77.199 1.00 15.05 64 SER F CA 1
ATOM 1680 C C . SER B 1 64 ? 90.416 137.056 77.415 1.00 15.05 64 SER F C 1
ATOM 1681 O O . SER B 1 64 ? 90.870 137.719 76.479 1.00 15.05 64 SER F O 1
ATOM 1684 N N . LEU B 1 65 ? 90.248 137.570 78.628 1.00 15.59 65 LEU F N 1
ATOM 1685 C CA . LEU B 1 65 ? 90.548 138.960 78.929 1.00 15.59 65 LEU F CA 1
ATOM 1686 C C . LEU B 1 65 ? 91.941 139.155 79.507 1.00 15.59 65 LEU F C 1
ATOM 1687 O O . LEU B 1 65 ? 92.231 140.233 80.028 1.00 15.59 65 LEU F O 1
ATOM 1692 N N . THR B 1 66 ? 92.807 138.144 79.438 1.00 15.32 66 THR F N 1
ATOM 1693 C CA . THR B 1 66 ? 94.179 138.297 79.900 1.00 15.32 66 THR F CA 1
ATOM 1694 C C . THR B 1 66 ? 94.842 139.443 79.154 1.00 15.32 66 THR F C 1
ATOM 1695 O O . THR B 1 66 ? 94.713 139.552 77.933 1.00 15.32 66 THR F O 1
ATOM 1699 N N . ASP B 1 67 ? 95.548 140.303 79.881 1.00 19.03 67 ASP F N 1
ATOM 1700 C CA . ASP B 1 67 ? 96.106 141.524 79.317 1.00 19.03 67 ASP F CA 1
ATOM 1701 C C . ASP B 1 67 ? 97.597 141.665 79.563 1.00 19.03 67 ASP F C 1
ATOM 1702 O O . ASP B 1 67 ? 98.320 142.120 78.671 1.00 19.03 67 ASP F O 1
ATOM 1707 N N . ASP B 1 68 ? 98.071 141.279 80.745 1.00 18.54 68 ASP F N 1
ATOM 1708 C CA . ASP B 1 68 ? 99.462 141.439 81.140 1.00 18.54 68 ASP F CA 1
ATOM 1709 C C . ASP B 1 68 ? 99.944 140.158 81.798 1.00 18.54 68 ASP F C 1
ATOM 1710 O O . ASP B 1 68 ? 99.295 139.644 82.708 1.00 18.54 68 ASP F O 1
ATOM 1715 N N . ILE B 1 69 ? 101.088 139.653 81.343 1.00 13.66 69 ILE F N 1
ATOM 1716 C CA . ILE B 1 69 ? 101.692 138.446 81.897 1.00 13.66 69 ILE F CA 1
ATOM 1717 C C . ILE B 1 69 ? 103.129 138.762 82.270 1.00 13.66 69 ILE F C 1
ATOM 1718 O O . ILE B 1 69 ? 103.821 139.472 81.536 1.00 13.66 69 ILE F O 1
ATOM 1723 N N . SER B 1 70 ? 103.566 138.248 83.414 1.00 12.78 70 SER F N 1
ATOM 1724 C CA . SER B 1 70 ? 104.921 138.442 83.903 1.00 12.78 70 SER F CA 1
ATOM 1725 C C . SER B 1 70 ? 105.361 137.193 84.642 1.00 12.78 70 SER F C 1
ATOM 1726 O O . SER B 1 70 ? 104.534 136.409 85.108 1.00 12.78 70 SER F O 1
ATOM 1729 N N . TYR B 1 71 ? 106.671 137.012 84.749 1.00 10.03 71 TYR F N 1
ATOM 1730 C CA . TYR B 1 71 ? 107.225 135.892 85.485 1.00 10.03 71 TYR F CA 1
ATOM 1731 C C . TYR B 1 71 ? 108.542 136.310 86.112 1.00 10.03 71 TYR F C 1
ATOM 1732 O O . TYR B 1 71 ? 109.184 137.263 85.670 1.00 10.03 71 TYR F O 1
ATOM 1741 N N . VAL B 1 72 ? 108.930 135.592 87.159 1.00 11.30 72 VAL F N 1
ATOM 1742 C CA . VAL B 1 72 ? 110.156 135.848 87.897 1.00 11.30 72 VAL F CA 1
ATOM 1743 C C . VAL B 1 72 ? 110.866 134.521 88.091 1.00 11.30 72 VAL F C 1
ATOM 1744 O O . VAL B 1 72 ? 110.214 133.493 88.299 1.00 11.30 72 VAL F O 1
ATOM 1748 N N . LEU B 1 73 ? 112.190 134.537 88.024 1.00 10.20 73 LEU F N 1
ATOM 1749 C CA . LEU B 1 73 ? 112.999 133.361 88.309 1.00 10.20 73 LEU F CA 1
ATOM 1750 C C . LEU B 1 73 ? 113.560 133.508 89.714 1.00 10.20 73 LEU F C 1
ATOM 1751 O O . LEU B 1 73 ? 114.165 134.532 90.039 1.00 10.20 73 LEU F O 1
ATOM 1756 N N . ALA B 1 74 ? 113.340 132.503 90.549 1.00 8.00 74 ALA F N 1
ATOM 1757 C CA . ALA B 1 74 ? 113.815 132.502 91.923 1.00 8.00 74 ALA F CA 1
ATOM 1758 C C . ALA B 1 74 ? 114.617 131.241 92.189 1.00 8.00 74 ALA F C 1
ATOM 1759 O O . ALA B 1 74 ? 114.242 130.152 91.749 1.00 8.00 74 ALA F O 1
ATOM 1761 N N . ASP B 1 75 ? 115.720 131.394 92.908 1.00 8.39 75 ASP F N 1
ATOM 1762 C CA . ASP B 1 75 ? 116.567 130.264 93.253 1.00 8.39 75 ASP F CA 1
ATOM 1763 C C . ASP B 1 75 ? 116.039 129.594 94.513 1.00 8.39 75 ASP F C 1
ATOM 1764 O O . ASP B 1 75 ? 115.571 130.268 95.434 1.00 8.39 75 ASP F O 1
ATOM 1769 N N . ALA B 1 76 ? 116.107 128.268 94.552 1.00 8.78 76 ALA F N 1
ATOM 1770 C CA . ALA B 1 76 ? 115.653 127.514 95.711 1.00 8.78 76 ALA F CA 1
ATOM 1771 C C . ALA B 1 76 ? 116.778 127.177 96.682 1.00 8.78 76 ALA F C 1
ATOM 1772 O O . ALA B 1 76 ? 116.521 126.519 97.695 1.00 8.78 76 ALA F O 1
ATOM 1774 N N . ASN B 1 77 ? 118.010 127.606 96.404 1.00 8.96 77 ASN F N 1
ATOM 1775 C CA . ASN B 1 77 ? 119.147 127.279 97.256 1.00 8.96 77 ASN F CA 1
ATOM 1776 C C . ASN B 1 77 ? 120.016 128.497 97.540 1.00 8.96 77 ASN F C 1
ATOM 1777 O O . ASN B 1 77 ? 121.224 128.348 97.751 1.00 8.96 77 ASN F O 1
ATOM 1782 N N . ASN B 1 78 ? 119.441 129.693 97.560 1.00 10.63 78 ASN F N 1
ATOM 1783 C CA . ASN B 1 78 ? 120.222 130.913 97.685 1.00 10.63 78 ASN F CA 1
ATOM 1784 C C . ASN B 1 78 ? 119.262 132.068 97.913 1.00 10.63 78 ASN F C 1
ATOM 1785 O O . ASN B 1 78 ? 118.051 131.937 97.731 1.00 10.63 78 ASN F O 1
ATOM 1790 N N . ASN B 1 79 ? 119.815 133.206 98.330 1.00 13.24 79 ASN F N 1
ATOM 1791 C CA . ASN B 1 79 ? 119.024 134.390 98.634 1.00 13.24 79 ASN F CA 1
ATOM 1792 C C . ASN B 1 79 ? 119.688 135.619 98.034 1.00 13.24 79 ASN F C 1
ATOM 1793 O O . ASN B 1 79 ? 120.900 135.651 97.811 1.00 13.24 79 ASN F O 1
ATOM 1798 N N . GLY B 1 80 ? 118.876 136.635 97.771 1.00 15.00 80 GLY F N 1
ATOM 1799 C CA . GLY B 1 80 ? 119.390 137.913 97.332 1.00 15.00 80 GLY F CA 1
ATOM 1800 C C . GLY B 1 80 ? 119.554 138.013 95.828 1.00 15.00 80 GLY F C 1
ATOM 1801 O O . GLY B 1 80 ? 119.248 137.100 95.061 1.00 15.00 80 GLY F O 1
ATOM 1802 N N . THR B 1 81 ? 120.047 139.176 95.405 1.00 16.77 81 THR F N 1
ATOM 1803 C CA . THR B 1 81 ? 120.287 139.477 94.001 1.00 16.77 81 THR F CA 1
ATOM 1804 C C . THR B 1 81 ? 121.769 139.616 93.680 1.00 16.77 81 THR F C 1
ATOM 1805 O O . THR B 1 81 ? 122.123 140.143 92.622 1.00 16.77 81 THR F O 1
ATOM 1809 N N . THR B 1 82 ? 122.644 139.152 94.572 1.00 17.56 82 THR F N 1
ATOM 1810 C CA . THR B 1 82 ? 124.077 139.276 94.342 1.00 17.56 82 THR F CA 1
ATOM 1811 C C . THR B 1 82 ? 124.566 138.403 93.196 1.00 17.56 82 THR F C 1
ATOM 1812 O O . THR B 1 82 ? 125.441 138.835 92.439 1.00 17.56 82 THR F O 1
ATOM 1816 N N . THR B 1 83 ? 124.023 137.196 93.044 1.00 15.71 83 THR F N 1
ATOM 1817 C CA . THR B 1 83 ? 124.583 136.187 92.156 1.00 15.71 83 THR F CA 1
ATOM 1818 C C . THR B 1 83 ? 123.760 136.086 90.880 1.00 15.71 83 THR F C 1
ATOM 1819 O O . THR B 1 83 ? 122.527 136.136 90.917 1.00 15.71 83 THR F O 1
ATOM 1823 N N . ALA B 1 84 ? 124.458 135.939 89.757 1.00 15.28 84 ALA F N 1
ATOM 1824 C CA . ALA B 1 84 ? 123.831 135.867 88.444 1.00 15.28 84 ALA F CA 1
ATOM 1825 C C . ALA B 1 84 ? 123.486 134.443 88.032 1.00 15.28 84 ALA F C 1
ATOM 1826 O O . ALA B 1 84 ? 122.864 134.243 86.985 1.00 15.28 84 ALA F O 1
ATOM 1828 N N . TYR B 1 85 ? 123.881 133.449 88.817 1.00 13.35 85 TYR F N 1
ATOM 1829 C CA . TYR B 1 85 ? 123.640 132.057 88.479 1.00 13.35 85 TYR F CA 1
ATOM 1830 C C . TYR B 1 85 ? 122.855 131.357 89.582 1.00 13.35 85 TYR F C 1
ATOM 1831 O O . TYR B 1 85 ? 122.643 131.896 90.668 1.00 13.35 85 TYR F O 1
ATOM 1840 N N . LEU B 1 86 ? 122.414 130.140 89.280 1.00 11.70 86 LEU F N 1
ATOM 1841 C CA . LEU B 1 86 ? 121.723 129.311 90.255 1.00 11.70 86 LEU F CA 1
ATOM 1842 C C . LEU B 1 86 ? 122.727 128.438 90.996 1.00 11.70 86 LEU F C 1
ATOM 1843 O O . LEU B 1 86 ? 123.470 127.674 90.376 1.00 11.70 86 LEU F O 1
ATOM 1848 N N . VAL B 1 87 ? 122.744 128.542 92.318 1.00 10.16 87 VAL F N 1
ATOM 1849 C CA . VAL B 1 87 ? 123.736 127.823 93.119 1.00 10.16 87 VAL F CA 1
ATOM 1850 C C . VAL B 1 87 ? 123.361 126.344 93.151 1.00 10.16 87 VAL F C 1
ATOM 1851 O O . VAL B 1 87 ? 122.216 126.015 93.491 1.00 10.16 87 VAL F O 1
ATOM 1855 N N . PRO B 1 88 ? 124.262 125.434 92.790 1.00 9.78 88 PRO F N 1
ATOM 1856 C CA . PRO B 1 88 ? 123.916 124.010 92.828 1.00 9.78 88 PRO F CA 1
ATOM 1857 C C . PRO B 1 88 ? 123.730 123.491 94.243 1.00 9.78 88 PRO F C 1
ATOM 1858 O O . PRO B 1 88 ? 124.280 124.024 95.207 1.00 9.78 88 PRO F O 1
ATOM 1862 N N . LYS B 1 89 ? 122.942 122.427 94.357 1.00 11.10 89 LYS F N 1
ATOM 1863 C CA . LYS B 1 89 ? 122.806 121.728 95.623 1.00 11.10 89 LYS F CA 1
ATOM 1864 C C . LYS B 1 89 ? 124.087 120.969 95.938 1.00 11.10 89 LYS F C 1
ATOM 1865 O O . LYS B 1 89 ? 124.827 120.559 95.042 1.00 11.10 89 LYS F O 1
ATOM 1871 N N . SER B 1 90 ? 124.349 120.784 97.226 1.00 13.16 90 SER F N 1
ATOM 1872 C CA . SER B 1 90 ? 125.539 120.081 97.676 1.00 13.16 90 SER F CA 1
ATOM 1873 C C . SER B 1 90 ? 125.199 118.641 98.021 1.00 13.16 90 SER F C 1
ATOM 1874 O O . SER B 1 90 ? 124.056 118.307 98.340 1.00 13.16 90 SER F O 1
ATOM 1877 N N . GLY B 1 91 ? 126.207 117.784 97.955 1.00 10.39 91 GLY F N 1
ATOM 1878 C CA . GLY B 1 91 ? 125.980 116.373 98.168 1.00 10.39 91 GLY F CA 1
ATOM 1879 C C . GLY B 1 91 ? 127.267 115.603 98.015 1.00 10.39 91 GLY F C 1
ATOM 1880 O O . GLY B 1 91 ? 128.355 116.178 97.956 1.00 10.39 91 GLY F O 1
ATOM 1881 N N . ASP B 1 92 ? 127.125 114.281 97.944 1.00 10.26 92 ASP F N 1
ATOM 1882 C CA . ASP B 1 92 ? 128.292 113.411 97.905 1.00 10.26 92 ASP F CA 1
ATOM 1883 C C . ASP B 1 92 ? 129.155 113.685 96.687 1.00 10.26 92 ASP F C 1
ATOM 1884 O O . ASP B 1 92 ? 130.388 113.662 96.780 1.00 10.26 92 ASP F O 1
ATOM 1889 N N . THR B 1 93 ? 128.531 113.942 95.540 1.00 7.76 93 THR F N 1
ATOM 1890 C CA . THR B 1 93 ? 129.230 114.023 94.268 1.00 7.76 93 THR F CA 1
ATOM 1891 C C . THR B 1 93 ? 129.168 115.407 93.636 1.00 7.76 93 THR F C 1
ATOM 1892 O O . THR B 1 93 ? 129.602 115.569 92.494 1.00 7.76 93 THR F O 1
ATOM 1896 N N . ALA B 1 94 ? 128.662 116.410 94.342 1.00 7.70 94 ALA F N 1
ATOM 1897 C CA . ALA B 1 94 ? 128.473 117.716 93.734 1.00 7.70 94 ALA F CA 1
ATOM 1898 C C . ALA B 1 94 ? 129.807 118.308 93.303 1.00 7.70 94 ALA F C 1
ATOM 1899 O O . ALA B 1 94 ? 130.840 118.073 93.930 1.00 7.70 94 ALA F O 1
ATOM 1901 N N . ALA B 1 95 ? 129.774 119.063 92.210 1.00 8.36 95 ALA F N 1
ATOM 1902 C CA . ALA B 1 95 ? 130.963 119.715 91.690 1.00 8.36 95 ALA F CA 1
ATOM 1903 C C . ALA B 1 95 ? 131.057 121.129 92.229 1.00 8.36 95 ALA F C 1
ATOM 1904 O O . ALA B 1 95 ? 130.042 121.778 92.488 1.00 8.36 95 ALA F O 1
ATOM 1906 N N . THR B 1 96 ? 132.280 121.605 92.387 1.00 7.55 96 THR F N 1
ATOM 1907 C CA . THR B 1 96 ? 132.534 122.891 93.007 1.00 7.55 96 THR F CA 1
ATOM 1908 C C . THR B 1 96 ? 132.915 123.927 91.961 1.00 7.55 96 THR F C 1
ATOM 1909 O O . THR B 1 96 ? 133.624 123.643 90.998 1.00 7.55 96 THR F O 1
ATOM 1913 N N . GLY B 1 97 ? 132.431 125.146 92.165 1.00 9.84 97 GLY F N 1
ATOM 1914 C CA . GLY B 1 97 ? 132.853 126.261 91.347 1.00 9.84 97 GLY F CA 1
ATOM 1915 C C . GLY B 1 97 ? 132.134 126.419 90.032 1.00 9.84 97 GLY F C 1
ATOM 1916 O O . GLY B 1 97 ? 132.622 127.160 89.174 1.00 9.84 97 GLY F O 1
ATOM 1917 N N . VAL B 1 98 ? 130.993 125.762 89.839 1.00 11.66 98 VAL F N 1
ATOM 1918 C CA . VAL B 1 98 ? 130.209 125.899 88.619 1.00 11.66 98 VAL F CA 1
ATOM 1919 C C . VAL B 1 98 ? 128.774 126.231 88.993 1.00 11.66 98 VAL F C 1
ATOM 1920 O O . VAL B 1 98 ? 128.301 125.893 90.080 1.00 11.66 98 VAL F O 1
ATOM 1924 N N . GLY B 1 99 ? 128.077 126.891 88.071 1.00 15.40 99 GLY F N 1
ATOM 1925 C CA . GLY B 1 99 ? 126.699 127.284 88.285 1.00 15.40 99 GLY F CA 1
ATOM 1926 C C . GLY B 1 99 ? 125.901 127.127 87.012 1.00 15.40 99 GLY F C 1
ATOM 1927 O O . GLY B 1 99 ? 126.444 126.848 85.944 1.00 15.40 99 GLY F O 1
ATOM 1928 N N . VAL B 1 100 ? 124.593 127.310 87.138 1.00 18.42 100 VAL F N 1
ATOM 1929 C CA . VAL B 1 100 ? 123.669 127.218 86.016 1.00 18.42 100 VAL F CA 1
ATOM 1930 C C . VAL B 1 100 ? 123.202 128.622 85.670 1.00 18.42 100 VAL F C 1
ATOM 1931 O O . VAL B 1 100 ? 122.580 129.296 86.496 1.00 18.42 100 VAL F O 1
ATOM 1935 N N . PHE B 1 101 ? 123.488 129.066 84.452 1.00 14.37 101 PHE F N 1
ATOM 1936 C CA . PHE B 1 101 ? 123.079 130.380 83.983 1.00 14.37 101 PHE F CA 1
ATOM 1937 C C . PHE B 1 101 ? 121.875 130.234 83.068 1.00 14.37 101 PHE F C 1
ATOM 1938 O O . PHE B 1 101 ? 121.878 129.408 82.155 1.00 14.37 101 PHE F O 1
ATOM 1946 N N . VAL B 1 102 ? 120.846 131.041 83.311 1.00 15.80 102 VAL F N 1
ATOM 1947 C CA . VAL B 1 102 ? 119.620 131.014 82.525 1.00 15.80 102 VAL F CA 1
ATOM 1948 C C . VAL B 1 102 ? 119.594 132.246 81.635 1.00 15.80 102 VAL F C 1
ATOM 1949 O O . VAL B 1 102 ? 120.106 133.304 82.012 1.00 15.80 102 VAL F O 1
ATOM 1953 N N . GLU B 1 103 ? 119.012 132.104 80.446 1.00 18.36 103 GLU F N 1
ATOM 1954 C CA . GLU B 1 103 ? 118.970 133.186 79.477 1.00 18.36 103 GLU F CA 1
ATOM 1955 C C . GLU B 1 103 ? 117.669 133.124 78.697 1.00 18.36 103 GLU F C 1
ATOM 1956 O O . GLU B 1 103 ? 117.003 132.090 78.637 1.00 18.36 103 GLU F O 1
ATOM 1962 N N . THR B 1 104 ? 117.315 134.252 78.093 1.00 15.20 104 THR F N 1
ATOM 1963 C CA . THR B 1 104 ? 116.194 134.280 77.169 1.00 15.20 104 THR F CA 1
ATOM 1964 C C . THR B 1 104 ? 116.567 133.545 75.887 1.00 15.20 104 THR F C 1
ATOM 1965 O O . THR B 1 104 ? 117.746 133.351 75.580 1.00 15.20 104 THR F O 1
ATOM 1969 N N . SER B 1 105 ? 115.552 133.138 75.125 1.00 12.86 105 SER F N 1
ATOM 1970 C CA . SER B 1 105 ? 115.793 132.315 73.946 1.00 12.86 105 SER F CA 1
ATOM 1971 C C . SER B 1 105 ? 116.708 132.989 72.939 1.00 12.86 105 SER F C 1
ATOM 1972 O O . SER B 1 105 ? 117.301 132.299 72.103 1.00 12.86 105 SER F O 1
ATOM 1975 N N . LYS B 1 106 ? 116.824 134.314 72.979 1.00 14.43 106 LYS F N 1
ATOM 1976 C CA . LYS B 1 106 ? 117.699 135.035 72.064 1.00 14.43 106 LYS F CA 1
ATOM 1977 C C . LYS B 1 106 ? 119.120 135.184 72.586 1.00 14.43 106 LYS F C 1
ATOM 1978 O O . LYS B 1 106 ? 120.019 135.471 71.795 1.00 14.43 106 LYS F O 1
ATOM 1984 N N . GLY B 1 107 ? 119.347 134.985 73.881 1.00 15.50 107 GLY F N 1
ATOM 1985 C CA . GLY B 1 107 ? 120.656 135.158 74.473 1.00 15.50 107 GLY F CA 1
ATOM 1986 C C . GLY B 1 107 ? 120.743 136.214 75.552 1.00 15.50 107 GLY F C 1
ATOM 1987 O O . GLY B 1 107 ? 121.810 136.362 76.158 1.00 15.50 107 GLY F O 1
ATOM 1988 N N . THR B 1 108 ? 119.668 136.943 75.813 1.00 15.52 108 THR F N 1
ATOM 1989 C CA . THR B 1 108 ? 119.667 137.924 76.890 1.00 15.52 108 THR F CA 1
ATOM 1990 C C . THR B 1 108 ? 119.776 137.214 78.235 1.00 15.52 108 THR F C 1
ATOM 1991 O O . THR B 1 108 ? 119.228 136.116 78.391 1.00 15.52 108 THR F O 1
ATOM 1995 N N . PRO B 1 109 ? 120.477 137.780 79.216 1.00 15.70 109 PRO F N 1
ATOM 1996 C CA . PRO B 1 109 ? 120.504 137.152 80.541 1.00 15.70 109 PRO F CA 1
ATOM 1997 C C . PRO B 1 109 ? 119.208 137.385 81.298 1.00 15.70 109 PRO F C 1
ATOM 1998 O O . PRO B 1 109 ? 118.554 138.417 81.147 1.00 15.70 109 PRO F O 1
ATOM 2002 N N . VAL B 1 110 ? 118.840 136.407 82.125 1.00 14.79 110 VAL F N 1
ATOM 2003 C CA . VAL B 1 110 ? 117.681 136.514 83.003 1.00 14.79 110 VAL F CA 1
ATOM 2004 C C . VAL B 1 110 ? 118.210 136.566 84.432 1.00 14.79 110 VAL F C 1
ATOM 2005 O O . VAL B 1 110 ? 118.707 135.572 84.960 1.00 14.79 110 VAL F O 1
ATOM 2009 N N . ASN B 1 111 ? 118.098 137.731 85.061 1.00 15.60 111 ASN F N 1
ATOM 2010 C CA . ASN B 1 111 ? 118.593 137.892 86.419 1.00 15.60 111 ASN F CA 1
ATOM 2011 C C . ASN B 1 111 ? 117.576 137.372 87.425 1.00 15.60 111 ASN F C 1
ATOM 2012 O O . ASN B 1 111 ? 116.365 137.491 87.230 1.00 15.60 111 ASN F O 1
ATOM 2017 N N . ILE B 1 112 ? 118.083 136.797 88.515 1.00 12.05 112 ILE F N 1
ATOM 2018 C CA . ILE B 1 112 ? 117.224 136.214 89.537 1.00 12.05 112 ILE F CA 1
ATOM 2019 C C . ILE B 1 112 ? 116.453 137.317 90.249 1.00 12.05 112 ILE F C 1
ATOM 2020 O O . ILE B 1 112 ? 117.028 138.327 90.668 1.00 12.05 112 ILE F O 1
ATOM 2025 N N . GLY B 1 113 ? 115.146 137.124 90.391 1.00 14.39 113 GLY F N 1
ATOM 2026 C CA . GLY B 1 113 ? 114.335 137.980 91.229 1.00 14.39 113 GLY F CA 1
ATOM 2027 C C . GLY B 1 113 ? 113.816 139.246 90.583 1.00 14.39 113 GLY F C 1
ATOM 2028 O O . GLY B 1 113 ? 113.040 139.967 91.221 1.00 14.39 113 GLY F O 1
ATOM 2029 N N . SER B 1 114 ? 114.200 139.540 89.346 1.00 17.77 114 SER F N 1
ATOM 2030 C CA . SER B 1 114 ? 113.732 140.722 88.631 1.00 17.77 114 SER F CA 1
ATOM 2031 C C . SER B 1 114 ? 112.730 140.278 87.576 1.00 17.77 114 SER F C 1
ATOM 2032 O O . SER B 1 114 ? 113.041 139.424 86.741 1.00 17.77 114 SER F O 1
ATOM 2035 N N . ASP B 1 115 ? 111.535 140.862 87.614 1.00 16.84 115 ASP F N 1
ATOM 2036 C CA . ASP B 1 115 ? 110.434 140.371 86.796 1.00 16.84 115 ASP F CA 1
ATOM 2037 C C . ASP B 1 115 ? 110.644 140.704 85.327 1.00 16.84 115 ASP F C 1
ATOM 2038 O O . ASP B 1 115 ? 111.120 141.788 84.983 1.00 16.84 115 ASP F O 1
ATOM 2043 N N . GLN B 1 116 ? 110.281 139.763 84.463 1.00 15.24 116 GLN F N 1
ATOM 2044 C CA . GLN B 1 116 ? 110.289 139.947 83.022 1.00 15.24 116 GLN F CA 1
ATOM 2045 C C . GLN B 1 116 ? 108.868 140.144 82.516 1.00 15.24 116 GLN F C 1
ATOM 2046 O O . GLN B 1 116 ? 107.892 139.929 83.236 1.00 15.24 116 GLN F O 1
ATOM 2052 N N . LYS B 1 117 ? 108.760 140.549 81.255 1.00 15.08 117 LYS F N 1
ATOM 2053 C CA . LYS B 1 117 ? 107.476 140.780 80.615 1.00 15.08 117 LYS F CA 1
ATOM 2054 C C . LYS B 1 117 ? 107.268 139.788 79.482 1.00 15.08 117 LYS F C 1
ATOM 2055 O O . LYS B 1 117 ? 108.167 139.555 78.670 1.00 15.08 117 LYS F O 1
ATOM 2061 N N . LEU B 1 118 ? 106.075 139.212 79.432 1.00 13.80 118 LEU F N 1
ATOM 2062 C CA . LEU B 1 118 ? 105.692 138.257 78.405 1.00 13.80 118 LEU F CA 1
ATOM 2063 C C . LEU B 1 118 ? 104.577 138.874 77.577 1.00 13.80 118 LEU F C 1
ATOM 2064 O O . LEU B 1 118 ? 103.562 139.309 78.127 1.00 13.80 118 LEU F O 1
ATOM 2069 N N . ASP B 1 119 ? 104.769 138.929 76.265 1.00 17.74 119 ASP F N 1
ATOM 2070 C CA . ASP B 1 119 ? 103.770 139.520 75.384 1.00 17.74 119 ASP F CA 1
ATOM 2071 C C . ASP B 1 119 ? 102.610 138.555 75.186 1.00 17.74 119 ASP F C 1
ATOM 2072 O O . ASP B 1 119 ? 102.818 137.374 74.894 1.00 17.74 119 ASP F O 1
ATOM 2077 N N . VAL B 1 120 ? 101.388 139.056 75.347 1.00 15.47 120 VAL F N 1
ATOM 2078 C CA . VAL B 1 120 ? 100.209 138.213 75.217 1.00 15.47 120 VAL F CA 1
ATOM 2079 C C . VAL B 1 120 ? 99.819 138.104 73.750 1.00 15.47 120 VAL F C 1
ATOM 2080 O O . VAL B 1 120 ? 99.609 139.112 73.064 1.00 15.47 120 VAL F O 1
ATOM 2084 N N . VAL B 1 121 ? 99.711 136.873 73.264 1.00 15.04 121 VAL F N 1
ATOM 2085 C CA . VAL B 1 121 ? 99.323 136.611 71.884 1.00 15.04 121 VAL F CA 1
ATOM 2086 C C . VAL B 1 121 ? 97.806 136.580 71.808 1.00 15.04 121 VAL F C 1
ATOM 2087 O O . VAL B 1 121 ? 97.161 135.754 72.459 1.00 15.04 121 VAL F O 1
ATOM 2091 N N . ALA B 1 122 ? 97.236 137.470 71.000 1.00 14.30 122 ALA F N 1
ATOM 2092 C CA . ALA B 1 122 ? 95.797 137.666 70.960 1.00 14.30 122 ALA F CA 1
ATOM 2093 C C . ALA B 1 122 ? 95.305 137.582 69.525 1.00 14.30 122 ALA F C 1
ATOM 2094 O O . ALA B 1 122 ? 96.060 137.809 68.579 1.00 14.30 122 ALA F O 1
ATOM 2096 N N . ASN B 1 123 ? 94.026 137.246 69.376 1.00 14.70 123 ASN F N 1
ATOM 2097 C CA . ASN B 1 123 ? 93.378 137.148 68.076 1.00 14.70 123 ASN F CA 1
ATOM 2098 C C . ASN B 1 123 ? 92.063 137.901 68.128 1.00 14.70 123 ASN F C 1
ATOM 2099 O O . ASN B 1 123 ? 91.073 137.384 68.656 1.00 14.70 123 ASN F O 1
ATOM 2104 N N . LYS B 1 124 ? 92.048 139.111 67.573 1.00 14.32 124 LYS F N 1
ATOM 2105 C CA . LYS B 1 124 ? 90.856 139.956 67.569 1.00 14.32 124 LYS F CA 1
ATOM 2106 C C . LYS B 1 124 ? 90.482 140.383 68.985 1.00 14.32 124 LYS F C 1
ATOM 2107 O O . LYS B 1 124 ? 89.340 140.237 69.420 1.00 14.32 124 LYS F O 1
ATOM 2113 N N . GLY B 1 125 ? 91.463 140.907 69.714 1.00 13.08 125 GLY F N 1
ATOM 2114 C CA . GLY B 1 125 ? 91.228 141.523 71.001 1.00 13.08 125 GLY F CA 1
ATOM 2115 C C . GLY B 1 125 ? 91.132 140.572 72.171 1.00 13.08 125 GLY F C 1
ATOM 2116 O O . GLY B 1 125 ? 91.022 141.036 73.312 1.00 13.08 125 GLY F O 1
ATOM 2117 N N . ASN B 1 126 ? 91.175 139.266 71.937 1.00 15.14 126 ASN F N 1
ATOM 2118 C CA . ASN B 1 126 ? 91.059 138.279 72.998 1.00 15.14 126 ASN F CA 1
ATOM 2119 C C . ASN B 1 126 ? 92.256 137.343 72.970 1.00 15.14 126 ASN F C 1
ATOM 2120 O O . ASN B 1 126 ? 92.628 136.824 71.916 1.00 15.14 126 ASN F O 1
ATOM 2125 N N . ALA B 1 127 ? 92.852 137.121 74.139 1.00 14.45 127 ALA F N 1
ATOM 2126 C CA . ALA B 1 127 ? 94.067 136.325 74.216 1.00 14.45 127 ALA F CA 1
ATOM 2127 C C . ALA B 1 127 ? 93.796 134.879 73.831 1.00 14.45 127 ALA F C 1
ATOM 2128 O O . ALA B 1 127 ? 92.703 134.353 74.048 1.00 14.45 127 ALA F O 1
ATOM 2130 N N . LEU B 1 128 ? 94.802 134.239 73.241 1.00 13.69 128 LEU F N 1
ATOM 2131 C CA . LEU B 1 128 ? 94.713 132.825 72.920 1.00 13.69 128 LEU F CA 1
ATOM 2132 C C . LEU B 1 128 ? 94.848 131.989 74.186 1.00 13.69 128 LEU F C 1
ATOM 2133 O O . LEU B 1 128 ? 95.376 132.440 75.203 1.00 13.69 128 LEU F O 1
ATOM 2138 N N . SER B 1 129 ? 94.367 130.748 74.115 1.00 13.03 129 SER F N 1
ATOM 2139 C CA . SER B 1 129 ? 94.394 129.897 75.298 1.00 13.03 129 SER F CA 1
ATOM 2140 C C . SER B 1 129 ? 95.820 129.556 75.703 1.00 13.03 129 SER F C 1
ATOM 2141 O O . SER B 1 129 ? 96.190 129.724 76.869 1.00 13.03 129 SER F O 1
ATOM 2144 N N . GLU B 1 130 ? 96.639 129.093 74.766 1.00 10.61 130 GLU F N 1
ATOM 2145 C CA . GLU B 1 130 ? 97.982 128.620 75.069 1.00 10.61 130 GLU F CA 1
ATOM 2146 C C . GLU B 1 130 ? 99.013 129.699 74.785 1.00 10.61 130 GLU F C 1
ATOM 2147 O O . GLU B 1 130 ? 98.972 130.339 73.732 1.00 10.61 130 GLU F O 1
ATOM 2153 N N . GLN B 1 131 ? 99.945 129.878 75.716 1.00 12.61 131 GLN F N 1
ATOM 2154 C CA . GLN B 1 131 ? 101.030 130.833 75.571 1.00 12.61 131 GLN F CA 1
ATOM 2155 C C . GLN B 1 131 ? 102.283 130.252 76.207 1.00 12.61 131 GLN F C 1
ATOM 2156 O O . GLN B 1 131 ? 102.218 129.613 77.256 1.00 12.61 131 GLN F O 1
ATOM 2162 N N . VAL B 1 132 ? 103.428 130.483 75.571 1.00 9.99 132 VAL F N 1
ATOM 2163 C CA . VAL B 1 132 ? 104.654 129.755 75.871 1.00 9.99 132 VAL F CA 1
ATOM 2164 C C . VAL B 1 132 ? 105.725 130.733 76.328 1.00 9.99 132 VAL F C 1
ATOM 2165 O O . VAL B 1 132 ? 105.714 131.902 75.933 1.00 9.99 132 VAL F O 1
ATOM 2169 N N . ILE B 1 133 ? 106.643 130.251 77.157 1.00 10.13 133 ILE F N 1
ATOM 2170 C CA . ILE B 1 133 ? 107.780 131.029 77.640 1.00 10.13 133 ILE F CA 1
ATOM 2171 C C . ILE B 1 133 ? 109.054 130.303 77.218 1.00 10.13 133 ILE F C 1
ATOM 2172 O O . ILE B 1 133 ? 109.425 129.315 77.865 1.00 10.13 133 ILE F O 1
ATOM 2177 N N . PRO B 1 134 ? 109.750 130.746 76.173 1.00 10.49 134 PRO F N 1
ATOM 2178 C CA . PRO B 1 134 ? 110.959 130.036 75.755 1.00 10.49 134 PRO F CA 1
ATOM 2179 C C . PRO B 1 134 ? 112.189 130.521 76.495 1.00 10.49 134 PRO F C 1
ATOM 2180 O O . PRO B 1 134 ? 112.337 131.725 76.713 1.00 10.49 134 PRO F O 1
ATOM 2184 N N . LEU B 1 135 ? 113.079 129.610 76.875 1.00 12.38 135 LEU F N 1
ATOM 2185 C CA . LEU B 1 135 ? 114.244 129.955 77.673 1.00 12.38 135 LEU F CA 1
ATOM 2186 C C . LEU B 1 135 ? 115.419 129.101 77.227 1.00 12.38 135 LEU F C 1
ATOM 2187 O O . LEU B 1 135 ? 115.319 128.312 76.287 1.00 12.38 135 LEU F O 1
ATOM 2192 N N . ARG B 1 136 ? 116.547 129.277 77.906 1.00 16.38 136 ARG F N 1
ATOM 2193 C CA . ARG B 1 136 ? 117.801 128.633 77.553 1.00 16.38 136 ARG F CA 1
ATOM 2194 C C . ARG B 1 136 ? 118.645 128.522 78.815 1.00 16.38 136 ARG F C 1
ATOM 2195 O O . ARG B 1 136 ? 118.378 129.204 79.802 1.00 16.38 136 ARG F O 1
ATOM 2203 N N . ALA B 1 137 ? 119.659 127.658 78.801 1.00 20.68 137 ALA F N 1
ATOM 2204 C CA . ALA B 1 137 ? 120.457 127.471 80.006 1.00 20.68 137 ALA F CA 1
ATOM 2205 C C . ALA B 1 137 ? 121.701 126.647 79.715 1.00 20.68 137 ALA F C 1
ATOM 2206 O O . ALA B 1 137 ? 121.731 125.855 78.774 1.00 20.68 137 ALA F O 1
ATOM 2208 N N . TYR B 1 138 ? 122.721 126.825 80.552 1.00 30.60 138 TYR F N 1
ATOM 2209 C CA . TYR B 1 138 ? 123.979 126.107 80.417 1.00 30.60 138 TYR F CA 1
ATOM 2210 C C . TYR B 1 138 ? 124.725 126.108 81.742 1.00 30.60 138 TYR F C 1
ATOM 2211 O O . TYR B 1 138 ? 124.429 126.900 82.635 1.00 30.60 138 TYR F O 1
ATOM 2220 N N . ILE B 1 139 ? 125.704 125.216 81.856 1.00 15.29 139 ILE F N 1
ATOM 2221 C CA . ILE B 1 139 ? 126.571 125.137 83.027 1.00 15.29 139 ILE F CA 1
ATOM 2222 C C . ILE B 1 139 ? 127.859 125.883 82.723 1.00 15.29 139 ILE F C 1
ATOM 2223 O O . ILE B 1 139 ? 128.469 125.672 81.672 1.00 15.29 139 ILE F O 1
ATOM 2228 N N . GLY B 1 140 ? 128.282 126.749 83.637 1.00 17.89 140 GLY F N 1
ATOM 2229 C CA . GLY B 1 140 ? 129.479 127.532 83.418 1.00 17.89 140 GLY F CA 1
ATOM 2230 C C . GLY B 1 140 ? 130.132 127.921 84.726 1.00 17.89 140 GLY F C 1
ATOM 2231 O O . GLY B 1 140 ? 129.492 127.991 85.774 1.00 17.89 140 GLY F O 1
ATOM 2232 N N . THR B 1 141 ? 131.429 128.196 84.638 1.00 14.43 141 THR F N 1
ATOM 2233 C CA . THR B 1 141 ? 132.199 128.543 85.820 1.00 14.43 141 THR F CA 1
ATOM 2234 C C . THR B 1 141 ? 131.653 129.815 86.450 1.00 14.43 141 THR F C 1
ATOM 2235 O O . THR B 1 141 ? 131.107 130.680 85.763 1.00 14.43 141 THR F O 1
ATOM 2239 N N . GLN B 1 142 ? 131.779 129.913 87.775 1.00 13.93 142 GLN F N 1
ATOM 2240 C CA . GLN B 1 142 ? 131.249 131.070 88.484 1.00 13.93 142 GLN F CA 1
ATOM 2241 C C . GLN B 1 142 ? 132.014 132.340 88.145 1.00 13.93 142 GLN F C 1
ATOM 2242 O O . GLN B 1 142 ? 131.421 133.419 88.078 1.00 13.93 142 GLN F O 1
ATOM 2248 N N . THR B 1 143 ? 133.324 132.236 87.934 1.00 15.59 143 THR F N 1
ATOM 2249 C CA . THR B 1 143 ? 134.134 133.381 87.542 1.00 15.59 143 THR F CA 1
ATOM 2250 C C . THR B 1 143 ? 133.820 133.874 86.137 1.00 15.59 143 THR F C 1
ATOM 2251 O O . THR B 1 143 ? 134.289 134.952 85.760 1.00 15.59 143 THR F O 1
ATOM 2255 N N . ARG B 1 144 ? 133.039 133.123 85.362 1.00 16.40 144 ARG F N 1
ATOM 2256 C CA . ARG B 1 144 ? 132.691 133.491 83.990 1.00 16.40 144 ARG F CA 1
ATOM 2257 C C . ARG B 1 144 ? 133.942 133.637 83.126 1.00 16.40 144 ARG F C 1
ATOM 2258 O O . ARG B 1 144 ? 134.067 134.561 82.324 1.00 16.40 144 ARG F O 1
ATOM 2266 N N . ALA B 1 145 ? 134.872 132.702 83.287 1.00 14.79 145 ALA F N 1
ATOM 2267 C CA . ALA B 1 145 ? 136.073 132.655 82.469 1.00 14.79 145 ALA F CA 1
ATOM 2268 C C . ALA B 1 145 ? 136.584 131.223 82.459 1.00 14.79 145 ALA F C 1
ATOM 2269 O O . ALA B 1 145 ? 136.052 130.349 83.145 1.00 14.79 145 ALA F O 1
ATOM 2271 N N . ALA B 1 146 ? 137.628 130.986 81.674 1.00 13.38 146 ALA F N 1
ATOM 2272 C CA . ALA B 1 146 ? 138.196 129.653 81.601 1.00 13.38 146 ALA F CA 1
ATOM 2273 C C . ALA B 1 146 ? 138.708 129.217 82.970 1.00 13.38 146 ALA F C 1
ATOM 2274 O O . ALA B 1 146 ? 139.120 130.033 83.798 1.00 13.38 146 ALA F O 1
ATOM 2276 N N . GLY B 1 147 ? 138.676 127.908 83.204 1.00 12.44 147 GLY F N 1
ATOM 2277 C CA . GLY B 1 147 ? 139.132 127.359 84.467 1.00 12.44 147 GLY F CA 1
ATOM 2278 C C . GLY B 1 147 ? 139.409 125.873 84.397 1.00 12.44 147 GLY F C 1
ATOM 2279 O O . GLY B 1 147 ? 138.641 125.126 83.788 1.00 12.44 147 GLY F O 1
ATOM 2280 N N . ALA B 1 148 ? 140.497 125.429 85.013 1.00 12.14 148 ALA F N 1
ATOM 2281 C CA . ALA B 1 148 ? 140.889 124.033 84.951 1.00 12.14 148 ALA F CA 1
ATOM 2282 C C . ALA B 1 148 ? 140.346 123.257 86.145 1.00 12.14 148 ALA F C 1
ATOM 2283 O O . ALA B 1 148 ? 140.045 123.818 87.200 1.00 12.14 148 ALA F O 1
ATOM 2285 N N . ILE B 1 149 ? 140.221 121.941 85.965 1.00 11.85 149 ILE F N 1
ATOM 2286 C CA . ILE B 1 149 ? 139.821 121.063 87.060 1.00 11.85 149 ILE F CA 1
ATOM 2287 C C . ILE B 1 149 ? 141.008 120.877 87.992 1.00 11.85 149 ILE F C 1
ATOM 2288 O O . ILE B 1 149 ? 142.136 120.643 87.545 1.00 11.85 149 ILE F O 1
ATOM 2293 N N . GLY B 1 150 ? 140.761 121.051 89.284 1.00 10.70 150 GLY F N 1
ATOM 2294 C CA . GLY B 1 150 ? 141.802 120.939 90.285 1.00 10.70 150 GLY F CA 1
ATOM 2295 C C . GLY B 1 150 ? 142.116 122.301 90.877 1.00 10.70 150 GLY F C 1
ATOM 2296 O O . GLY B 1 150 ? 142.029 122.492 92.087 1.00 10.70 150 GLY F O 1
ATOM 2297 N N . THR B 1 151 ? 142.497 123.245 90.023 1.00 10.42 151 THR F N 1
ATOM 2298 C CA . THR B 1 151 ? 142.825 124.599 90.465 1.00 10.42 151 THR F CA 1
ATOM 2299 C C . THR B 1 151 ? 141.660 125.386 91.074 1.00 10.42 151 THR F C 1
ATOM 2300 O O . THR B 1 151 ? 141.834 126.066 92.081 1.00 10.42 151 THR F O 1
ATOM 2304 N N . ASP B 1 152 ? 140.477 125.293 90.472 1.00 12.05 152 ASP F N 1
ATOM 2305 C CA . ASP B 1 152 ? 139.300 126.007 90.981 1.00 12.05 152 ASP F CA 1
ATOM 2306 C C . ASP B 1 152 ? 138.013 125.185 90.878 1.00 12.05 152 ASP F C 1
ATOM 2307 O O . ASP B 1 152 ? 137.194 125.185 91.792 1.00 12.05 152 ASP F O 1
ATOM 2312 N N . VAL B 1 153 ? 137.837 124.502 89.754 1.00 11.27 153 VAL F N 1
ATOM 2313 C CA . VAL B 1 153 ? 136.689 123.633 89.533 1.00 11.27 153 VAL F CA 1
ATOM 2314 C C . VAL B 1 153 ? 137.066 122.225 89.966 1.00 11.27 153 VAL F C 1
ATOM 2315 O O . VAL B 1 153 ? 138.247 121.874 90.034 1.00 11.27 153 VAL F O 1
ATOM 2319 N N . THR B 1 154 ? 136.063 121.413 90.279 1.00 9.58 154 THR F N 1
ATOM 2320 C CA . THR B 1 154 ? 136.278 120.021 90.638 1.00 9.58 154 THR F CA 1
ATOM 2321 C C . THR B 1 154 ? 135.194 119.163 90.011 1.00 9.58 154 THR F C 1
ATOM 2322 O O . THR B 1 154 ? 134.014 119.514 90.033 1.00 9.58 154 THR F O 1
ATOM 2326 N N . ALA B 1 155 ? 135.605 118.027 89.459 1.00 10.59 155 ALA F N 1
ATOM 2327 C CA . ALA B 1 155 ? 134.685 117.172 88.730 1.00 10.59 155 ALA F CA 1
ATOM 2328 C C . ALA B 1 155 ? 133.610 116.616 89.652 1.00 10.59 155 ALA F C 1
ATOM 2329 O O . ALA B 1 155 ? 133.875 116.220 90.786 1.00 10.59 155 ALA F O 1
ATOM 2331 N N . GLY B 1 156 ? 132.391 116.573 89.143 1.00 9.16 156 GLY F N 1
ATOM 2332 C CA . GLY B 1 156 ? 131.277 116.050 89.903 1.00 9.16 156 GLY F CA 1
ATOM 2333 C C . GLY B 1 156 ? 129.973 116.280 89.174 1.00 9.16 156 GLY F C 1
ATOM 2334 O O . GLY B 1 156 ? 129.941 116.684 88.016 1.00 9.16 156 GLY F O 1
ATOM 2335 N N . THR B 1 157 ? 128.892 116.001 89.889 1.00 8.31 157 THR F N 1
ATOM 2336 C CA . THR B 1 157 ? 127.548 116.222 89.386 1.00 8.31 157 THR F CA 1
ATOM 2337 C C . THR B 1 157 ? 127.111 117.654 89.668 1.00 8.31 157 THR F C 1
ATOM 2338 O O . THR B 1 157 ? 127.685 118.342 90.512 1.00 8.31 157 THR F O 1
ATOM 2342 N N . VAL B 1 158 ? 126.096 118.110 88.943 1.00 9.88 158 VAL F N 1
ATOM 2343 C CA . VAL B 1 158 ? 125.537 119.447 89.107 1.00 9.88 158 VAL F CA 1
ATOM 2344 C C . VAL B 1 158 ? 124.024 119.303 89.149 1.00 9.88 158 VAL F C 1
ATOM 2345 O O . VAL B 1 158 ? 123.414 118.869 88.170 1.00 9.88 158 VAL F O 1
ATOM 2349 N N . ASP B 1 159 ? 123.417 119.651 90.279 1.00 9.95 159 ASP F N 1
ATOM 2350 C CA . ASP B 1 159 ? 121.969 119.737 90.414 1.00 9.95 159 ASP F CA 1
ATOM 2351 C C . ASP B 1 159 ? 121.602 121.120 90.931 1.00 9.95 159 ASP F C 1
ATOM 2352 O O . ASP B 1 159 ? 122.123 121.556 91.958 1.00 9.95 159 ASP F O 1
ATOM 2357 N N . ALA B 1 160 ? 120.712 121.799 90.225 1.00 8.11 160 ALA F N 1
ATOM 2358 C CA . ALA B 1 160 ? 120.248 123.116 90.622 1.00 8.11 160 ALA F CA 1
ATOM 2359 C C . ALA B 1 160 ? 118.752 123.191 90.398 1.00 8.11 160 ALA F C 1
ATOM 2360 O O . ALA B 1 160 ? 118.216 122.486 89.543 1.00 8.11 160 ALA F O 1
ATOM 2362 N N . THR B 1 161 ? 118.078 124.028 91.176 1.00 7.44 161 THR F N 1
ATOM 2363 C CA . THR B 1 161 ? 116.630 124.165 91.111 1.00 7.44 161 THR F CA 1
ATOM 2364 C C . THR B 1 161 ? 116.269 125.639 91.087 1.00 7.44 161 THR F C 1
ATOM 2365 O O . THR B 1 161 ? 116.653 126.389 91.987 1.00 7.44 161 THR F O 1
ATOM 2369 N N . GLY B 1 162 ? 115.540 126.049 90.057 1.00 8.53 162 GLY F N 1
ATOM 2370 C CA . GLY B 1 162 ? 114.928 127.354 90.010 1.00 8.53 162 GLY F CA 1
ATOM 2371 C C . GLY B 1 162 ? 113.429 127.221 90.168 1.00 8.53 162 GLY F C 1
ATOM 2372 O O . GLY B 1 162 ? 112.893 126.123 90.240 1.00 8.53 162 GLY F O 1
ATOM 2373 N N . VAL B 1 163 ? 112.747 128.359 90.226 1.00 9.06 163 VAL F N 1
ATOM 2374 C CA . VAL B 1 163 ? 111.301 128.389 90.402 1.00 9.06 163 VAL F CA 1
ATOM 2375 C C . VAL B 1 163 ? 110.748 129.583 89.643 1.00 9.06 163 VAL F C 1
ATOM 2376 O O . VAL B 1 163 ? 111.222 130.709 89.824 1.00 9.06 163 VAL F O 1
ATOM 2380 N N . LEU B 1 164 ? 109.747 129.346 88.806 1.00 9.30 164 LEU F N 1
ATOM 2381 C CA . LEU B 1 164 ? 109.125 130.395 88.009 1.00 9.30 164 LEU F CA 1
ATOM 2382 C C . LEU B 1 164 ? 107.789 130.785 88.623 1.00 9.30 164 LEU F C 1
ATOM 2383 O O . LEU B 1 164 ? 106.850 129.985 88.626 1.00 9.30 164 LEU F O 1
ATOM 2388 N N . THR B 1 165 ? 107.700 132.012 89.119 1.00 9.36 165 THR F N 1
ATOM 2389 C CA . THR B 1 165 ? 106.449 132.548 89.634 1.00 9.36 165 THR F CA 1
ATOM 2390 C C . THR B 1 165 ? 105.794 133.377 88.543 1.00 9.36 165 THR F C 1
ATOM 2391 O O . THR B 1 165 ? 106.270 134.465 88.216 1.00 9.36 165 THR F O 1
ATOM 2395 N N . ILE B 1 166 ? 104.703 132.864 87.990 1.00 9.89 166 ILE F N 1
ATOM 2396 C CA . ILE B 1 166 ? 104.034 133.462 86.844 1.00 9.89 166 ILE F CA 1
ATOM 2397 C C . ILE B 1 166 ? 102.798 134.188 87.344 1.00 9.89 166 ILE F C 1
ATOM 2398 O O . ILE B 1 166 ? 101.996 133.616 88.089 1.00 9.89 166 ILE F O 1
ATOM 2403 N N . ARG B 1 167 ? 102.647 135.441 86.942 1.00 10.37 167 ARG F N 1
ATOM 2404 C CA . ARG B 1 167 ? 101.574 136.300 87.426 1.00 10.37 167 ARG F CA 1
ATOM 2405 C C . ARG B 1 167 ? 100.847 136.869 86.214 1.00 10.37 167 ARG F C 1
ATOM 2406 O O . ARG B 1 167 ? 101.233 137.917 85.691 1.00 10.37 167 ARG F O 1
ATOM 2414 N N . ALA B 1 168 ? 99.798 136.189 85.772 1.00 12.77 168 ALA F N 1
ATOM 2415 C CA . ALA B 1 168 ? 98.982 136.650 84.659 1.00 12.77 168 ALA F CA 1
ATOM 2416 C C . ALA B 1 168 ? 97.765 137.375 85.204 1.00 12.77 168 ALA F C 1
ATOM 2417 O O . ALA B 1 168 ? 96.970 136.790 85.941 1.00 12.77 168 ALA F O 1
ATOM 2419 N N . ALA B 1 169 ? 97.613 138.640 84.830 1.00 16.30 169 ALA F N 1
ATOM 2420 C CA . ALA B 1 169 ? 96.562 139.478 85.377 1.00 16.30 169 ALA F CA 1
ATOM 2421 C C . ALA B 1 169 ? 95.818 140.166 84.249 1.00 16.30 169 ALA F C 1
ATOM 2422 O O . ALA B 1 169 ? 96.288 140.231 83.112 1.00 16.30 169 ALA F O 1
ATOM 2424 N N . ASP B 1 170 ? 94.642 140.677 84.582 1.00 18.70 170 ASP F N 1
ATOM 2425 C CA . ASP B 1 170 ? 93.854 141.520 83.694 1.00 18.70 170 ASP F CA 1
ATOM 2426 C C . ASP B 1 170 ? 94.062 142.965 84.118 1.00 18.70 170 ASP F C 1
ATOM 2427 O O . ASP B 1 170 ? 93.387 143.450 85.032 1.00 18.70 170 ASP F O 1
ATOM 2432 N N . ALA B 1 171 ? 94.991 143.650 83.453 1.00 20.33 171 ALA F N 1
ATOM 2433 C CA . ALA B 1 171 ? 95.349 144.996 83.880 1.00 20.33 171 ALA F CA 1
ATOM 2434 C C . ALA B 1 171 ? 94.140 145.919 83.845 1.00 20.33 171 ALA F C 1
ATOM 2435 O O . ALA B 1 171 ? 93.915 146.690 84.784 1.00 20.33 171 ALA F O 1
ATOM 2437 N N . THR B 1 172 ? 93.349 145.845 82.783 1.00 26.23 172 THR F N 1
ATOM 2438 C CA . THR B 1 172 ? 92.138 146.648 82.670 1.00 26.23 172 THR F CA 1
ATOM 2439 C C . THR B 1 172 ? 91.485 146.417 81.315 1.00 26.23 172 THR F C 1
ATOM 2440 O O . THR B 1 172 ? 92.159 146.306 80.294 1.00 26.23 172 THR F O 1
ATOM 2445 N N . ALA C 1 1 ? 140.465 95.143 125.821 1.00 16.56 1 ALA D N 1
ATOM 2446 C CA . ALA C 1 1 ? 139.813 96.480 125.785 1.00 16.56 1 ALA D CA 1
ATOM 2447 C C . ALA C 1 1 ? 138.531 96.414 124.967 1.00 16.56 1 ALA D C 1
ATOM 2448 O O . ALA C 1 1 ? 138.409 95.577 124.079 1.00 16.56 1 ALA D O 1
ATOM 2450 N N . PRO C 1 2 ? 137.577 97.296 125.261 1.00 17.18 2 PRO D N 1
ATOM 2451 C CA . PRO C 1 2 ? 136.298 97.253 124.545 1.00 17.18 2 PRO D CA 1
ATOM 2452 C C . PRO C 1 2 ? 136.478 97.487 123.052 1.00 17.18 2 PRO D C 1
ATOM 2453 O O . PRO C 1 2 ? 137.343 98.251 122.622 1.00 17.18 2 PRO D O 1
ATOM 2457 N N . ALA C 1 3 ? 135.646 96.817 122.260 1.00 16.79 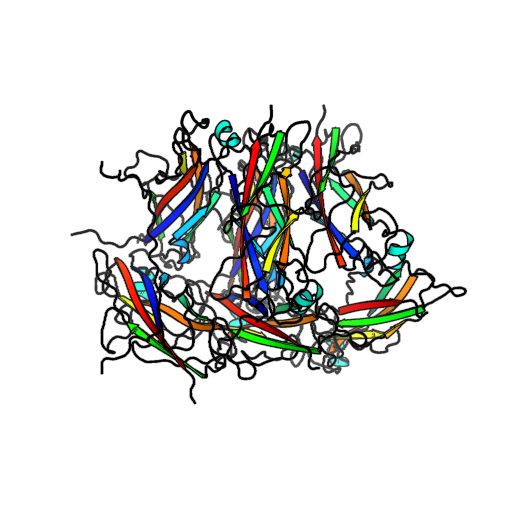3 ALA D N 1
ATOM 2458 C CA . ALA C 1 3 ? 135.699 96.975 120.815 1.00 16.79 3 ALA D CA 1
ATOM 2459 C C . ALA C 1 3 ? 135.323 98.397 120.425 1.00 16.79 3 ALA D C 1
ATOM 2460 O O . ALA C 1 3 ? 134.537 99.056 121.109 1.00 16.79 3 ALA D O 1
ATOM 2462 N N . ALA C 1 4 ? 135.895 98.870 119.323 1.00 16.11 4 ALA D N 1
ATOM 2463 C CA . ALA C 1 4 ? 135.663 100.234 118.869 1.00 16.11 4 ALA D CA 1
ATOM 2464 C C . ALA C 1 4 ? 134.453 100.302 117.950 1.00 16.11 4 ALA D C 1
ATOM 2465 O O . ALA C 1 4 ? 134.194 99.393 117.159 1.00 16.11 4 ALA D O 1
ATOM 2467 N N . ASN C 1 5 ? 133.709 101.397 118.062 1.00 14.11 5 ASN D N 1
ATOM 2468 C CA . ASN C 1 5 ? 132.486 101.605 117.286 1.00 14.11 5 ASN D CA 1
ATOM 2469 C C . ASN C 1 5 ? 132.793 102.231 115.932 1.00 14.11 5 ASN D C 1
ATOM 2470 O O . ASN C 1 5 ? 132.603 103.426 115.728 1.00 14.11 5 ASN D O 1
ATOM 2475 N N . ASP C 1 6 ? 133.282 101.425 114.994 1.00 16.02 6 ASP D N 1
ATOM 2476 C CA . ASP C 1 6 ? 133.762 101.926 113.714 1.00 16.02 6 ASP D CA 1
ATOM 2477 C C . ASP C 1 6 ? 133.143 101.215 112.520 1.00 16.02 6 ASP D C 1
ATOM 2478 O O . ASP C 1 6 ? 133.727 101.238 111.435 1.00 16.02 6 ASP D O 1
ATOM 2483 N N . SER C 1 7 ? 131.986 100.584 112.682 1.00 15.10 7 SER D N 1
ATOM 2484 C CA . SER C 1 7 ? 131.355 99.917 111.553 1.00 15.10 7 SER D CA 1
ATOM 2485 C C . SER C 1 7 ? 130.605 100.919 110.687 1.00 15.10 7 SER D C 1
ATOM 2486 O O . SER C 1 7 ? 130.006 101.876 111.182 1.00 15.10 7 SER D O 1
ATOM 2489 N N . SER C 1 8 ? 130.642 100.686 109.379 1.00 10.57 8 SER D N 1
ATOM 2490 C CA . SER C 1 8 ? 129.855 101.442 108.415 1.00 10.57 8 SER D CA 1
ATOM 2491 C C . SER C 1 8 ? 128.736 100.550 107.908 1.00 10.57 8 SER D C 1
ATOM 2492 O O . SER C 1 8 ? 128.988 99.423 107.475 1.00 10.57 8 SER D O 1
ATOM 2495 N N . GLN C 1 9 ? 127.509 101.051 107.954 1.00 9.57 9 GLN D N 1
ATOM 2496 C CA . GLN C 1 9 ? 126.330 100.212 107.820 1.00 9.57 9 GLN D CA 1
ATOM 2497 C C . GLN C 1 9 ? 125.314 100.846 106.889 1.00 9.57 9 GLN D C 1
ATOM 2498 O O . GLN C 1 9 ? 125.349 102.052 106.641 1.00 9.57 9 GLN D O 1
ATOM 2504 N N . ALA C 1 10 ? 124.415 100.015 106.375 1.00 7.26 10 ALA D N 1
ATOM 2505 C CA . ALA C 1 10 ? 123.227 100.456 105.662 1.00 7.26 10 ALA D CA 1
ATOM 2506 C C . ALA C 1 10 ? 122.035 99.680 106.193 1.00 7.26 10 ALA D C 1
ATOM 2507 O O . ALA C 1 10 ? 122.119 98.468 106.395 1.00 7.26 10 ALA D O 1
ATOM 2509 N N . THR C 1 11 ? 120.929 100.374 106.418 1.00 7.18 11 THR D N 1
ATOM 2510 C CA . THR C 1 11 ? 119.739 99.793 107.024 1.00 7.18 11 THR D CA 1
ATOM 2511 C C . THR C 1 11 ? 118.710 99.533 105.934 1.00 7.18 11 THR D C 1
ATOM 2512 O O . THR C 1 11 ? 118.415 100.423 105.132 1.00 7.18 11 THR D O 1
ATOM 2516 N N . LEU C 1 12 ? 118.164 98.324 105.913 1.00 9.83 12 LEU D N 1
ATOM 2517 C CA . LEU C 1 12 ? 117.218 97.890 104.889 1.00 9.83 12 LEU D CA 1
ATOM 2518 C C . LEU C 1 12 ? 115.892 97.591 105.574 1.00 9.83 12 LEU D C 1
ATOM 2519 O O . LEU C 1 12 ? 115.790 96.635 106.343 1.00 9.83 12 LEU D O 1
ATOM 2524 N N . ASN C 1 13 ? 114.879 98.399 105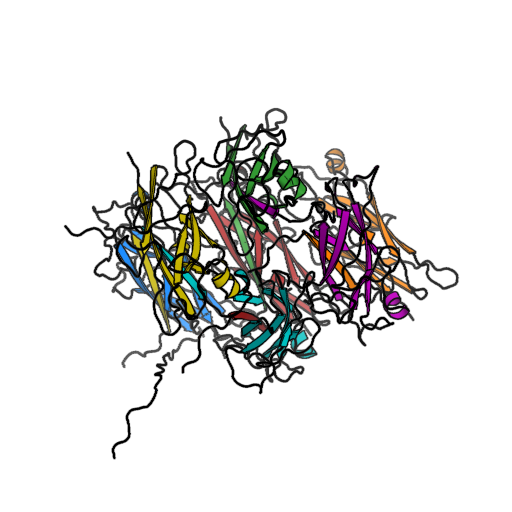.295 1.00 8.69 13 ASN D N 1
ATOM 2525 C CA . ASN C 1 13 ? 113.550 98.207 105.873 1.00 8.69 13 ASN D CA 1
ATOM 2526 C C . ASN C 1 13 ? 112.632 97.625 104.807 1.00 8.69 13 ASN D C 1
ATOM 2527 O O . ASN C 1 13 ? 112.018 98.362 104.037 1.00 8.69 13 ASN D O 1
ATOM 2532 N N . PHE C 1 14 ? 112.522 96.302 104.765 1.00 13.89 14 PHE D N 1
ATOM 2533 C CA . PHE C 1 14 ? 111.592 95.641 103.863 1.00 13.89 14 PHE D CA 1
ATOM 2534 C C . PHE C 1 14 ? 110.182 95.746 104.419 1.00 13.89 14 PHE D C 1
ATOM 2535 O O . PHE C 1 14 ? 109.990 95.815 105.633 1.00 13.89 14 PHE D O 1
ATOM 2543 N N . SER C 1 15 ? 109.194 95.755 103.532 1.00 26.39 15 SER D N 1
ATOM 2544 C CA . SER C 1 15 ? 107.800 95.834 103.938 1.00 26.39 15 SER D CA 1
ATOM 2545 C C . SER C 1 15 ? 106.934 95.153 102.890 1.00 26.39 15 SER D C 1
ATOM 2546 O O . SER C 1 15 ? 107.381 94.870 101.779 1.00 26.39 15 SER D O 1
ATOM 2549 N N . GLY C 1 16 ? 105.691 94.874 103.257 1.00 18.42 16 GLY D N 1
ATOM 2550 C CA . GLY C 1 16 ? 104.808 94.152 102.366 1.00 18.42 16 GLY D CA 1
ATOM 2551 C C . GLY C 1 16 ? 103.499 93.830 103.043 1.00 18.42 16 GLY D C 1
ATOM 2552 O O . GLY C 1 16 ? 103.119 94.474 104.018 1.00 18.42 16 GLY D O 1
ATOM 2553 N N . ARG C 1 17 ? 102.802 92.833 102.506 1.00 12.81 17 ARG D N 1
ATOM 2554 C CA . ARG C 1 17 ? 101.533 92.397 103.063 1.00 12.81 17 ARG D CA 1
ATOM 2555 C C . ARG C 1 17 ? 101.319 90.928 102.752 1.00 12.81 17 ARG D C 1
ATOM 2556 O O . ARG C 1 17 ? 102.126 90.288 102.078 1.00 12.81 17 ARG D O 1
ATOM 2564 N N . VAL C 1 18 ? 100.222 90.399 103.279 1.00 11.48 18 VAL D N 1
ATOM 2565 C CA . VAL C 1 18 ? 99.630 89.146 102.837 1.00 11.48 18 VAL D CA 1
ATOM 2566 C C . VAL C 1 18 ? 98.129 89.363 102.807 1.00 11.48 18 VAL D C 1
ATOM 2567 O O . VAL C 1 18 ? 97.564 89.936 103.742 1.00 11.48 18 VAL D O 1
ATOM 2571 N N . THR C 1 19 ? 97.479 88.929 101.733 1.00 13.74 19 THR D N 1
ATOM 2572 C CA . THR C 1 19 ? 96.069 89.222 101.539 1.00 13.74 19 THR D CA 1
ATOM 2573 C C . THR C 1 19 ? 95.319 87.948 101.195 1.00 13.74 19 THR D C 1
ATOM 2574 O O . THR C 1 19 ? 95.910 86.887 100.987 1.00 13.74 19 THR D O 1
ATOM 2578 N N . SER C 1 20 ? 93.996 88.060 101.164 1.00 14.99 20 SER D N 1
ATOM 2579 C CA . SER C 1 20 ? 93.129 86.984 100.717 1.00 14.99 20 SER D CA 1
ATOM 2580 C C . SER C 1 20 ? 92.633 87.198 99.293 1.00 14.99 20 SER D C 1
ATOM 2581 O O . SER C 1 20 ? 91.899 86.356 98.771 1.00 14.99 20 SER D O 1
ATOM 2584 N N . SER C 1 21 ? 93.017 88.301 98.661 1.00 12.79 21 SER D N 1
ATOM 2585 C CA . SER C 1 21 ? 92.668 88.558 97.276 1.00 12.79 21 SER D CA 1
ATOM 2586 C C . SER C 1 21 ? 93.420 87.605 96.358 1.00 12.79 21 SER D C 1
ATOM 2587 O O . SER C 1 21 ? 94.492 87.103 96.696 1.00 12.79 21 SER D O 1
ATOM 2590 N N . LEU C 1 22 ? 92.845 87.350 95.189 1.00 13.35 22 LEU D N 1
ATOM 2591 C CA . LEU C 1 22 ? 93.478 86.492 94.200 1.00 13.35 22 LEU D CA 1
ATOM 2592 C C . LEU C 1 22 ? 94.416 87.251 93.270 1.00 13.35 22 LEU D C 1
ATOM 2593 O O . LEU C 1 22 ? 95.193 86.616 92.553 1.00 13.35 22 LEU D O 1
ATOM 2598 N N . CYS C 1 23 ? 94.383 88.580 93.282 1.00 12.14 23 CYS D N 1
ATOM 2599 C CA . CYS C 1 23 ? 95.166 89.406 92.375 1.00 12.14 23 CYS D CA 1
ATOM 2600 C C . CYS C 1 23 ? 96.107 90.303 93.163 1.00 12.14 23 CYS D C 1
ATOM 2601 O O . CYS C 1 23 ? 95.752 90.799 94.235 1.00 12.14 23 CYS D O 1
ATOM 2604 N N . GLN C 1 24 ? 97.299 90.526 92.625 1.00 9.74 24 GLN D N 1
ATOM 2605 C CA . GLN C 1 24 ? 98.198 91.522 93.185 1.00 9.74 24 GLN D CA 1
ATOM 2606 C C . GLN C 1 24 ? 97.831 92.909 92.686 1.00 9.74 24 GLN D C 1
ATOM 2607 O O . GLN C 1 24 ? 97.200 93.060 91.638 1.00 9.74 24 GLN D O 1
ATOM 2613 N N . VAL C 1 25 ? 98.217 93.924 93.453 1.00 7.07 25 VAL D N 1
ATOM 2614 C CA . VAL C 1 25 ? 98.272 95.280 92.932 1.00 7.07 25 VAL D CA 1
ATOM 2615 C C . VAL C 1 25 ? 99.721 95.594 92.598 1.00 7.07 25 VAL D C 1
ATOM 2616 O O . VAL C 1 25 ? 100.627 95.306 93.387 1.00 7.07 25 VAL D O 1
ATOM 2620 N N . LYS C 1 26 ? 99.953 96.154 91.416 1.00 8.36 26 LYS D N 1
ATOM 2621 C CA . LYS C 1 26 ? 101.316 96.282 90.921 1.00 8.36 26 LYS D CA 1
ATOM 2622 C C . LYS C 1 26 ? 102.156 97.093 91.898 1.00 8.36 26 LYS D C 1
ATOM 2623 O O . LYS C 1 26 ? 101.737 98.148 92.376 1.00 8.36 26 LYS D O 1
ATOM 2629 N N . THR C 1 27 ? 103.368 96.605 92.170 1.00 8.51 27 THR D N 1
ATOM 2630 C CA . THR C 1 27 ? 104.135 97.087 93.315 1.00 8.51 27 THR D CA 1
ATOM 2631 C C . THR C 1 27 ? 104.319 98.596 93.289 1.00 8.51 27 THR D C 1
ATOM 2632 O O . THR C 1 27 ? 104.454 99.227 94.342 1.00 8.51 27 THR D O 1
ATOM 2636 N N . ASP C 1 28 ? 104.350 99.196 92.105 1.00 5.41 28 ASP D N 1
ATOM 2637 C CA . ASP C 1 28 ? 104.486 100.642 92.016 1.00 5.41 28 ASP D CA 1
ATOM 2638 C C . ASP C 1 28 ? 103.143 101.362 91.952 1.00 5.41 28 ASP D C 1
ATOM 2639 O O . ASP C 1 28 ? 103.127 102.595 91.873 1.00 5.41 28 ASP D O 1
ATOM 2644 N N . ASP C 1 29 ? 102.027 100.632 91.980 1.00 7.13 29 ASP D N 1
ATOM 2645 C CA . ASP C 1 29 ? 100.707 101.231 92.131 1.00 7.13 29 ASP D CA 1
ATOM 2646 C C . ASP C 1 29 ? 100.165 101.120 93.548 1.00 7.13 29 ASP D C 1
ATOM 2647 O O . ASP C 1 29 ? 99.007 101.473 93.776 1.00 7.13 29 ASP D O 1
ATOM 2652 N N . LEU C 1 30 ? 100.966 100.631 94.496 1.00 8.26 30 LEU D N 1
ATOM 2653 C CA . LEU C 1 30 ? 100.531 100.603 95.887 1.00 8.26 30 LEU D CA 1
ATOM 2654 C C . LEU C 1 30 ? 100.486 102.000 96.487 1.00 8.26 30 LEU D C 1
ATOM 2655 O O . LEU C 1 30 ? 99.740 102.238 97.441 1.00 8.26 30 LEU D O 1
ATOM 2660 N N . VAL C 1 31 ? 101.288 102.925 95.966 1.00 6.40 31 VAL D N 1
ATOM 2661 C CA . VAL C 1 31 ? 101.244 104.319 96.397 1.00 6.40 31 VAL D CA 1
ATOM 2662 C C . VAL C 1 31 ? 101.328 105.227 95.181 1.00 6.40 31 VAL D C 1
ATOM 2663 O O . VAL C 1 31 ? 102.410 105.439 94.622 1.00 6.40 31 VAL D O 1
ATOM 2667 N N . LYS C 1 32 ? 100.194 105.774 94.763 1.00 7.26 32 LYS D N 1
ATOM 2668 C CA . LYS C 1 32 ? 100.160 106.690 93.638 1.00 7.26 32 LYS D CA 1
ATOM 2669 C C . LYS C 1 32 ? 100.408 108.117 94.105 1.00 7.26 32 LYS D C 1
ATOM 2670 O O . LYS C 1 32 ? 100.065 108.494 95.226 1.00 7.26 32 LYS D O 1
ATOM 2676 N N . ASN C 1 33 ? 101.016 108.913 93.235 1.00 7.78 33 ASN D N 1
ATOM 2677 C CA . ASN C 1 33 ? 101.136 110.352 93.436 1.00 7.78 33 ASN D CA 1
ATOM 2678 C C . ASN C 1 33 ? 100.515 111.027 92.222 1.00 7.78 33 ASN D C 1
ATOM 2679 O O . ASN C 1 33 ? 101.206 111.296 91.237 1.00 7.78 33 ASN D O 1
ATOM 2684 N N . ILE C 1 34 ? 99.218 111.294 92.292 1.00 9.24 34 ILE D N 1
ATOM 2685 C CA . ILE C 1 34 ? 98.468 111.857 91.180 1.00 9.24 34 ILE D CA 1
ATOM 2686 C C . ILE C 1 34 ? 98.532 113.368 91.298 1.00 9.24 34 ILE D C 1
ATOM 2687 O O . ILE C 1 34 ? 98.285 113.923 92.372 1.00 9.24 34 ILE D O 1
ATOM 2692 N N . SER C 1 35 ? 98.879 114.037 90.207 1.00 14.46 35 SER D N 1
ATOM 2693 C CA . SER C 1 35 ? 99.091 115.480 90.220 1.00 14.46 35 SER D CA 1
ATOM 2694 C C . SER C 1 35 ? 97.977 116.145 89.431 1.00 14.46 35 SER D C 1
ATOM 2695 O O . SER C 1 35 ? 98.071 116.302 88.215 1.00 14.46 35 SER D O 1
ATOM 2698 N N . LEU C 1 36 ? 96.917 116.546 90.123 1.00 18.42 36 LEU D N 1
ATOM 2699 C CA . LEU C 1 36 ? 95.880 117.326 89.476 1.00 18.42 36 LEU D CA 1
ATOM 2700 C C . LEU C 1 36 ? 96.422 118.713 89.141 1.00 18.42 36 LEU D C 1
ATOM 2701 O O . LEU C 1 36 ? 97.563 119.060 89.452 1.00 18.42 36 LEU D O 1
ATOM 2706 N N . GLY C 1 37 ? 95.594 119.512 88.491 1.00 16.03 37 GLY D N 1
ATOM 2707 C CA . GLY C 1 37 ? 96.049 120.749 87.887 1.00 16.03 37 GLY D CA 1
ATOM 2708 C C . GLY C 1 37 ? 96.262 121.864 88.884 1.00 16.03 37 GLY D C 1
ATOM 2709 O O . GLY C 1 37 ? 96.814 121.669 89.971 1.00 16.03 37 GLY D O 1
ATOM 2710 N N . GLU C 1 38 ? 95.875 123.065 88.472 1.00 12.45 38 GLU D N 1
ATOM 2711 C CA . GLU C 1 38 ? 95.773 124.223 89.342 1.00 12.45 38 GLU D CA 1
ATOM 2712 C C . GLU C 1 38 ? 94.474 124.943 89.024 1.00 12.45 38 GLU D C 1
ATOM 2713 O O . GLU C 1 38 ? 94.245 125.333 87.878 1.00 12.45 38 GLU D O 1
ATOM 2719 N N . VAL C 1 39 ? 93.630 125.135 90.035 1.00 14.37 39 VAL D N 1
ATOM 2720 C CA . VAL C 1 39 ? 92.327 125.756 89.821 1.00 14.37 39 VAL D CA 1
ATOM 2721 C C . VAL C 1 39 ? 92.568 127.258 89.712 1.00 14.37 39 VAL D C 1
ATOM 2722 O O . VAL C 1 39 ? 92.517 127.981 90.704 1.00 14.37 39 VAL D O 1
ATOM 2726 N N . SER C 1 40 ? 92.818 127.735 88.500 1.00 12.64 40 SER D N 1
ATOM 2727 C CA . SER C 1 40 ? 93.089 129.143 88.284 1.00 12.64 40 SER D CA 1
ATOM 2728 C C . SER C 1 40 ? 91.879 129.982 88.673 1.00 12.64 40 SER D C 1
ATOM 2729 O O . SER C 1 40 ? 90.814 129.465 89.006 1.00 12.64 40 SER D O 1
ATOM 2732 N N . LYS C 1 41 ? 92.062 131.302 88.644 1.00 13.44 41 LYS D N 1
ATOM 2733 C CA . LYS C 1 41 ? 90.972 132.201 89.001 1.00 13.44 41 LYS D CA 1
ATOM 2734 C C . LYS C 1 41 ? 89.866 132.174 87.956 1.00 13.44 41 LYS D C 1
ATOM 2735 O O . LYS C 1 41 ? 88.680 132.115 88.299 1.00 13.44 41 LYS D O 1
ATOM 2741 N N . SER C 1 42 ? 90.235 132.215 86.675 1.00 14.16 42 SER D N 1
ATOM 2742 C CA . SER C 1 42 ? 89.233 132.240 85.614 1.00 14.16 42 SER D CA 1
ATOM 2743 C C . SER C 1 42 ? 88.412 130.960 85.606 1.00 14.16 42 SER D C 1
ATOM 2744 O O . SER C 1 42 ? 87.179 131.001 85.548 1.00 14.16 42 SER D O 1
ATOM 2747 N N . ALA C 1 43 ? 89.081 129.808 85.656 1.00 13.60 43 ALA D N 1
ATOM 2748 C CA . ALA C 1 43 ? 88.361 128.542 85.696 1.00 13.60 43 ALA D CA 1
ATOM 2749 C C . ALA C 1 43 ? 87.532 128.413 86.959 1.00 13.60 43 ALA D C 1
ATOM 2750 O O . ALA C 1 43 ? 86.422 127.875 86.917 1.00 13.60 43 ALA D O 1
ATOM 2752 N N . LEU C 1 44 ? 88.051 128.886 88.090 1.00 13.62 44 LEU D N 1
ATOM 2753 C CA . LEU C 1 44 ? 87.308 128.804 89.340 1.00 13.62 44 LEU D CA 1
ATOM 2754 C C . LEU C 1 44 ? 86.020 129.608 89.261 1.00 13.62 44 LEU D C 1
ATOM 2755 O O . LEU C 1 44 ? 84.963 129.152 89.705 1.00 13.62 44 LEU D O 1
ATOM 2760 N N . GLU C 1 45 ? 86.089 130.816 88.700 1.00 14.22 45 GLU D N 1
ATOM 2761 C CA . GLU C 1 45 ? 84.901 131.655 88.598 1.00 14.22 45 GLU D CA 1
ATOM 2762 C C . GLU C 1 45 ? 83.955 131.222 87.490 1.00 14.22 45 GLU D C 1
ATOM 2763 O O . GLU C 1 45 ? 82.762 131.524 87.571 1.00 14.22 45 GLU D O 1
ATOM 2769 N N . ALA C 1 46 ? 84.445 130.532 86.461 1.00 15.08 46 ALA D N 1
ATOM 2770 C CA . ALA C 1 46 ? 83.587 130.161 85.340 1.00 15.08 46 ALA D CA 1
ATOM 2771 C C . ALA C 1 46 ? 82.704 128.968 85.685 1.00 15.08 46 ALA D C 1
ATOM 2772 O O . ALA C 1 46 ? 81.474 129.069 85.671 1.00 15.08 46 ALA D O 1
ATOM 2774 N N . THR C 1 47 ? 83.317 127.826 85.989 1.00 14.55 47 THR D N 1
ATOM 2775 C CA . THR C 1 47 ? 82.563 126.637 86.360 1.00 14.55 47 THR D CA 1
ATOM 2776 C C . THR C 1 47 ? 83.011 126.018 87.677 1.00 14.55 47 THR D C 1
ATOM 2777 O O . THR C 1 47 ? 82.447 124.997 88.076 1.00 14.55 47 THR D O 1
ATOM 2781 N N . GLY C 1 48 ? 83.998 126.593 88.356 1.00 13.59 48 GLY D N 1
ATOM 2782 C CA . GLY C 1 48 ? 84.423 126.073 89.639 1.00 13.59 48 GLY D CA 1
ATOM 2783 C C . GLY C 1 48 ? 85.028 124.693 89.591 1.00 13.59 48 GLY D C 1
ATOM 2784 O O . GLY C 1 48 ? 84.781 123.893 90.494 1.00 13.59 48 GLY D O 1
ATOM 2785 N N . LYS C 1 49 ? 85.812 124.386 88.562 1.00 15.14 49 LYS D N 1
ATOM 2786 C CA . LYS C 1 49 ? 86.471 123.096 88.424 1.00 15.14 49 LYS D CA 1
ATOM 2787 C C . LYS C 1 49 ? 87.778 123.280 87.673 1.00 15.14 49 LYS D C 1
ATOM 2788 O O . LYS C 1 49 ? 88.009 124.316 87.046 1.00 15.14 49 LYS D O 1
ATOM 2794 N N . SER C 1 50 ? 88.630 122.271 87.750 1.00 15.29 50 SER D N 1
ATOM 2795 C CA . SER C 1 50 ? 89.783 122.177 86.875 1.00 15.29 50 SER D CA 1
ATOM 2796 C C . SER C 1 50 ? 89.547 121.067 85.860 1.00 15.29 50 SER D C 1
ATOM 2797 O O . SER C 1 50 ? 88.739 120.165 86.083 1.00 15.29 50 SER D O 1
ATOM 2800 N N . PRO C 1 51 ? 90.217 121.115 84.710 1.00 14.40 51 PRO D N 1
ATOM 2801 C CA . PRO C 1 51 ? 90.113 120.002 83.767 1.00 14.40 51 PRO D CA 1
ATOM 2802 C C . PRO C 1 51 ? 90.544 118.701 84.421 1.00 14.40 51 PRO D C 1
ATOM 2803 O O . PRO C 1 51 ? 91.544 118.641 85.138 1.00 14.40 51 PRO D O 1
ATOM 2807 N N . ALA C 1 52 ? 89.790 117.644 84.147 1.00 18.42 52 ALA D N 1
ATOM 2808 C CA . ALA C 1 52 ? 89.941 116.384 84.855 1.00 18.42 52 ALA D CA 1
ATOM 2809 C C . ALA C 1 52 ? 91.083 115.573 84.265 1.00 18.42 52 ALA D C 1
ATOM 2810 O O . ALA C 1 52 ? 91.187 115.440 83.045 1.00 18.42 52 ALA D O 1
ATOM 2812 N N . GLN C 1 53 ? 91.926 115.021 85.132 1.00 18.42 53 GLN D N 1
ATOM 2813 C CA . GLN C 1 53 ? 93.072 114.221 84.727 1.00 18.42 53 GLN D CA 1
ATOM 2814 C C . GLN C 1 53 ? 92.735 112.741 84.832 1.00 18.42 53 GLN D C 1
ATOM 2815 O O . GLN C 1 53 ? 91.862 112.351 85.605 1.00 18.42 53 GLN D O 1
ATOM 2821 N N . SER C 1 54 ? 93.445 111.918 84.068 1.00 13.74 54 SER D N 1
ATOM 2822 C CA . SER C 1 54 ? 93.232 110.479 84.106 1.00 13.74 54 SER D CA 1
ATOM 2823 C C . SER C 1 54 ? 94.378 109.767 84.816 1.00 13.74 54 SER D C 1
ATOM 2824 O O . SER C 1 54 ? 95.510 110.251 84.858 1.00 13.74 54 SER D O 1
ATOM 2827 N N . PHE C 1 55 ? 94.065 108.603 85.381 1.00 9.32 55 PHE D N 1
ATOM 2828 C CA . PHE C 1 55 ? 95.065 107.735 85.981 1.00 9.32 55 PHE D CA 1
ATOM 2829 C C . PHE C 1 55 ? 94.521 106.317 86.007 1.00 9.32 55 PHE D C 1
ATOM 2830 O O . PHE C 1 55 ? 93.343 106.083 85.737 1.00 9.32 55 PHE D O 1
ATOM 2838 N N . GLN C 1 56 ? 95.397 105.366 86.319 1.00 9.05 56 GLN D N 1
ATOM 2839 C CA . GLN C 1 56 ? 95.053 103.952 86.310 1.00 9.05 56 GLN D CA 1
ATOM 2840 C C . GLN C 1 56 ? 95.612 103.265 87.544 1.00 9.05 56 GLN D C 1
ATOM 2841 O O . GLN C 1 56 ? 96.582 103.729 88.147 1.00 9.05 56 GLN D O 1
ATOM 2847 N N . VAL C 1 57 ? 94.989 102.149 87.914 1.00 8.40 57 VAL D N 1
ATOM 2848 C CA . VAL C 1 57 ? 95.496 101.248 88.944 1.00 8.40 57 VAL D CA 1
ATOM 2849 C C . VAL C 1 57 ? 95.545 99.859 88.331 1.00 8.40 57 VAL D C 1
ATOM 2850 O O . VAL C 1 57 ? 94.502 99.299 87.977 1.00 8.40 57 VAL D O 1
ATOM 2854 N N . ASN C 1 58 ? 96.742 99.298 88.217 1.00 7.41 58 ASN D N 1
ATOM 2855 C CA . ASN C 1 58 ? 96.956 98.051 87.496 1.00 7.41 58 ASN D CA 1
ATOM 2856 C C . ASN C 1 58 ? 97.049 96.890 88.472 1.00 7.41 58 ASN D C 1
ATOM 2857 O O . ASN C 1 58 ? 97.863 96.919 89.397 1.00 7.41 58 ASN D O 1
ATOM 2862 N N . LEU C 1 59 ? 96.230 95.870 88.256 1.00 8.53 59 LEU D N 1
ATOM 2863 C CA . LEU C 1 59 ? 96.400 94.586 88.912 1.00 8.53 59 LEU D CA 1
ATOM 2864 C C . LEU C 1 59 ? 97.317 93.721 88.063 1.00 8.53 59 LEU D C 1
ATOM 2865 O O . LEU C 1 59 ? 97.451 93.935 86.859 1.00 8.53 59 LEU D O 1
ATOM 2870 N N . ILE C 1 60 ? 97.952 92.736 88.692 1.00 7.72 60 ILE D N 1
ATOM 2871 C CA . ILE C 1 60 ? 98.908 91.883 88.001 1.00 7.72 60 ILE D CA 1
ATOM 2872 C C . ILE C 1 60 ? 98.887 90.503 88.639 1.00 7.72 60 ILE D C 1
ATOM 2873 O O . ILE C 1 60 ? 98.539 90.338 89.805 1.00 7.72 60 ILE D O 1
ATOM 2878 N N . ASN C 1 61 ? 99.251 89.500 87.846 1.00 8.96 61 ASN D N 1
ATOM 2879 C CA . ASN C 1 61 ? 99.329 88.117 88.311 1.00 8.96 61 ASN D CA 1
ATOM 2880 C C . ASN C 1 61 ? 98.002 87.629 88.879 1.00 8.96 61 ASN D C 1
ATOM 2881 O O . ASN C 1 61 ? 97.974 86.897 89.867 1.00 8.96 61 ASN D O 1
ATOM 2886 N N . CYS C 1 62 ? 96.895 88.008 88.248 1.00 12.79 62 CYS D N 1
ATOM 2887 C CA . CYS C 1 62 ? 95.594 87.511 88.670 1.00 12.79 62 CYS D CA 1
ATOM 2888 C C . CYS C 1 62 ? 95.519 86.006 88.474 1.00 12.79 62 CYS D C 1
ATOM 2889 O O . CYS C 1 62 ? 96.325 85.414 87.754 1.00 12.79 62 CYS D O 1
ATOM 2892 N N . ASP C 1 63 ? 94.555 85.381 89.140 1.00 15.04 63 ASP D N 1
ATOM 2893 C CA . ASP C 1 63 ? 94.427 83.932 89.077 1.00 15.04 63 ASP D CA 1
ATOM 2894 C C . ASP C 1 63 ? 93.687 83.507 87.819 1.00 15.04 63 ASP D C 1
ATOM 2895 O O . ASP C 1 63 ? 92.788 84.202 87.342 1.00 15.04 63 ASP D O 1
ATOM 2900 N N . SER C 1 64 ? 94.063 82.345 87.284 1.00 15.05 64 SER D N 1
ATOM 2901 C CA . SER C 1 64 ? 93.422 81.851 86.074 1.00 15.05 64 SER D CA 1
ATOM 2902 C C . SER C 1 64 ? 91.926 81.665 86.268 1.00 15.05 64 SER D C 1
ATOM 2903 O O . SER C 1 64 ? 91.166 81.699 85.296 1.00 15.05 64 SER D O 1
ATOM 2906 N N . LEU C 1 65 ? 91.485 81.458 87.503 1.00 15.69 65 LEU D N 1
ATOM 2907 C CA . LEU C 1 65 ? 90.073 81.264 87.798 1.00 15.69 65 LEU D CA 1
ATOM 2908 C C . LEU C 1 65 ? 89.412 82.501 88.391 1.00 15.69 65 LEU D C 1
ATOM 2909 O O . LEU C 1 65 ? 88.297 82.397 88.908 1.00 15.69 65 LEU D O 1
ATOM 2914 N N . THR C 1 66 ? 90.063 83.662 88.337 1.00 15.02 66 THR D N 1
ATOM 2915 C CA . THR C 1 66 ? 89.435 84.889 88.803 1.00 15.02 66 THR D CA 1
ATOM 2916 C C . THR C 1 66 ? 88.124 85.088 88.062 1.00 15.02 66 THR D C 1
ATOM 2917 O O . THR C 1 66 ? 88.075 84.959 86.836 1.00 15.02 66 THR D O 1
ATOM 2921 N N . ASP C 1 67 ? 87.056 85.385 88.794 1.00 18.64 67 ASP D N 1
ATOM 2922 C CA . ASP C 1 67 ? 85.730 85.505 88.210 1.00 18.64 67 ASP D CA 1
ATOM 2923 C C . ASP C 1 67 ? 85.057 86.829 88.524 1.00 18.64 67 ASP D C 1
ATOM 2924 O O . ASP C 1 67 ? 84.425 87.416 87.644 1.00 18.64 67 ASP D O 1
ATOM 2929 N N . ASP C 1 68 ? 85.193 87.310 89.754 1.00 17.33 68 ASP D N 1
ATOM 2930 C CA . ASP C 1 68 ? 84.493 88.485 90.241 1.00 17.33 68 ASP D CA 1
ATOM 2931 C C . ASP C 1 68 ? 85.506 89.440 90.849 1.00 17.33 68 ASP D C 1
ATOM 2932 O O . ASP C 1 68 ? 86.288 89.043 91.716 1.00 17.33 68 ASP D O 1
ATOM 2937 N N . ILE C 1 69 ? 85.502 90.688 90.389 1.00 12.66 69 ILE D N 1
ATOM 2938 C CA . ILE C 1 69 ? 86.410 91.714 90.886 1.00 12.66 69 ILE D CA 1
ATOM 2939 C C . ILE C 1 69 ? 85.593 92.945 91.244 1.00 12.66 69 ILE D C 1
ATOM 2940 O O . ILE C 1 69 ? 84.736 93.370 90.465 1.00 12.66 69 ILE D O 1
ATOM 2945 N N . SER C 1 70 ? 85.855 93.506 92.421 1.00 12.26 70 SER D N 1
ATOM 2946 C CA . SER C 1 70 ? 85.187 94.709 92.892 1.00 12.26 70 SER D CA 1
ATOM 2947 C C . SER C 1 70 ? 86.217 95.624 93.531 1.00 12.26 70 SER D C 1
ATOM 2948 O O . SER C 1 70 ? 87.260 95.169 93.996 1.00 12.26 70 SER D O 1
ATOM 2951 N N . TYR C 1 71 ? 85.917 96.919 93.552 1.00 10.09 71 TYR D N 1
ATOM 2952 C CA . TYR C 1 71 ? 86.754 97.877 94.255 1.00 10.09 71 TYR D CA 1
ATOM 2953 C C . TYR C 1 71 ? 85.870 98.912 94.929 1.00 10.09 71 TYR D C 1
ATOM 2954 O O . TYR C 1 71 ? 84.739 99.151 94.506 1.00 10.09 71 TYR D O 1
ATOM 2963 N N . VAL C 1 72 ? 86.394 99.512 95.993 1.00 10.76 72 VAL D N 1
ATOM 2964 C CA . VAL C 1 72 ? 85.682 100.514 96.774 1.00 10.76 72 VAL D CA 1
ATOM 2965 C C . VAL C 1 72 ? 86.636 101.657 97.064 1.00 10.76 72 VAL D C 1
ATOM 2966 O O . VAL C 1 72 ? 87.751 101.427 97.541 1.00 10.76 72 VAL D O 1
ATOM 2970 N N . LEU C 1 73 ? 86.203 102.882 96.793 1.00 10.78 73 LEU D N 1
ATOM 2971 C CA . LEU C 1 73 ? 86.993 104.068 97.094 1.00 10.78 73 LEU D CA 1
ATOM 2972 C C . LEU C 1 73 ? 86.624 104.547 98.487 1.00 10.78 73 LEU D C 1
ATOM 2973 O O . LEU C 1 73 ? 85.485 104.955 98.723 1.00 10.78 73 LEU D O 1
ATOM 2978 N N . ALA C 1 74 ? 87.580 104.502 99.402 1.00 8.32 74 ALA D N 1
ATOM 2979 C CA . ALA C 1 74 ? 87.382 104.937 100.772 1.00 8.32 74 ALA D CA 1
ATOM 2980 C C . ALA C 1 74 ? 88.226 106.172 101.036 1.00 8.32 74 ALA D C 1
ATOM 2981 O O . ALA C 1 74 ? 89.400 106.222 100.663 1.00 8.32 74 ALA D O 1
ATOM 2983 N N . ASP C 1 75 ? 87.630 107.168 101.672 1.00 8.71 75 ASP D N 1
ATOM 2984 C CA . ASP C 1 75 ? 88.342 108.399 101.974 1.00 8.71 75 ASP D CA 1
ATOM 2985 C C . ASP C 1 75 ? 89.163 108.216 103.240 1.00 8.71 75 ASP D C 1
ATOM 2986 O O . ASP C 1 75 ? 88.728 107.545 104.179 1.00 8.71 75 ASP D O 1
ATOM 2991 N N . ALA C 1 76 ? 90.355 108.803 103.262 1.00 6.61 76 ALA D N 1
ATOM 2992 C CA . ALA C 1 76 ? 91.262 108.653 104.391 1.00 6.61 76 ALA D CA 1
ATOM 2993 C C . ALA C 1 76 ? 91.167 109.793 105.397 1.00 6.61 76 ALA D C 1
ATOM 2994 O O . ALA C 1 76 ? 91.880 109.763 106.404 1.00 6.61 76 ALA D O 1
ATOM 2996 N N . ASN C 1 77 ? 90.311 110.790 105.162 1.00 7.32 77 ASN D N 1
ATOM 2997 C CA . ASN C 1 77 ? 90.194 111.918 106.075 1.00 7.32 77 ASN D CA 1
ATOM 2998 C C . ASN C 1 77 ? 88.740 112.253 106.387 1.00 7.32 77 ASN D C 1
ATOM 2999 O O . ASN C 1 77 ? 88.418 113.417 106.633 1.00 7.32 77 ASN D O 1
ATOM 3004 N N . ASN C 1 78 ? 87.855 111.264 106.371 1.00 9.95 78 ASN D N 1
ATOM 3005 C CA . ASN C 1 78 ? 86.450 111.462 106.683 1.00 9.95 78 ASN D CA 1
ATOM 3006 C C . ASN C 1 78 ? 85.803 110.095 106.813 1.00 9.95 78 ASN D C 1
ATOM 3007 O O . ASN C 1 78 ? 86.363 109.083 106.386 1.00 9.95 78 ASN D O 1
ATOM 3012 N N . ASN C 1 79 ? 84.618 110.070 107.416 1.00 12.94 79 ASN D N 1
ATOM 3013 C CA . ASN C 1 79 ? 83.861 108.834 107.542 1.00 12.94 79 ASN D CA 1
ATOM 3014 C C . ASN C 1 79 ? 82.397 109.108 107.232 1.00 12.94 79 ASN D C 1
ATOM 3015 O O . ASN C 1 79 ? 81.897 110.219 107.414 1.00 12.94 79 ASN D O 1
ATOM 3020 N N . GLY C 1 80 ? 81.718 108.071 106.754 1.00 13.01 80 GLY D N 1
ATOM 3021 C CA . GLY C 1 80 ? 80.331 108.189 106.362 1.00 13.01 80 GLY D CA 1
ATOM 3022 C C . GLY C 1 80 ? 80.177 108.400 104.868 1.00 13.01 80 GLY D C 1
ATOM 3023 O O . GLY C 1 80 ? 81.141 108.541 104.116 1.00 13.01 80 GLY D O 1
ATOM 3024 N N . THR C 1 81 ? 78.918 108.409 104.437 1.00 13.45 81 THR D N 1
ATOM 3025 C CA . THR C 1 81 ? 78.561 108.622 103.040 1.00 13.45 81 THR D CA 1
ATOM 3026 C C . THR C 1 81 ? 77.887 109.970 102.814 1.00 13.45 81 THR D C 1
ATOM 3027 O O . THR C 1 81 ? 77.105 110.118 101.870 1.00 13.45 81 THR D O 1
ATOM 3031 N N . THR C 1 82 ? 78.168 110.953 103.666 1.00 15.99 82 THR D N 1
ATOM 3032 C CA . THR C 1 82 ? 77.504 112.244 103.553 1.00 15.99 82 THR D CA 1
ATOM 3033 C C . THR C 1 82 ? 78.043 113.076 102.398 1.00 15.99 82 THR D C 1
ATOM 3034 O O . THR C 1 82 ? 77.308 113.913 101.864 1.00 15.99 82 THR D O 1
ATOM 3038 N N . THR C 1 83 ? 79.296 112.868 101.997 1.00 14.18 83 THR D N 1
ATOM 3039 C CA . THR C 1 83 ? 79.989 113.765 101.082 1.00 14.18 83 THR D CA 1
ATOM 3040 C C . THR C 1 83 ? 80.344 113.043 99.792 1.00 14.18 83 THR D C 1
ATOM 3041 O O . THR C 1 83 ? 80.538 111.824 99.780 1.00 14.18 83 THR D O 1
ATOM 3045 N N . ALA C 1 84 ? 80.423 113.810 98.706 1.00 15.16 84 ALA D N 1
ATOM 3046 C CA . ALA C 1 84 ? 80.775 113.279 97.397 1.00 15.16 84 ALA D CA 1
ATOM 3047 C C . ALA C 1 84 ? 82.253 113.452 97.079 1.00 15.16 84 ALA D C 1
ATOM 3048 O O . ALA C 1 84 ? 82.782 112.754 96.209 1.00 15.16 84 ALA D O 1
ATOM 3050 N N . TYR C 1 85 ? 82.928 114.367 97.762 1.00 12.82 85 TYR D N 1
ATOM 3051 C CA . TYR C 1 85 ? 84.329 114.647 97.501 1.00 12.82 85 TYR D CA 1
ATOM 3052 C C . TYR C 1 85 ? 85.217 114.053 98.586 1.00 12.82 85 TYR D C 1
ATOM 3053 O O . TYR C 1 85 ? 84.770 113.740 99.689 1.00 12.82 85 TYR D O 1
ATOM 3062 N N . LEU C 1 86 ? 86.493 113.891 98.249 1.00 10.91 86 LEU D N 1
ATOM 3063 C CA . LEU C 1 86 ? 87.501 113.566 99.244 1.00 10.91 86 LEU D CA 1
ATOM 3064 C C . LEU C 1 86 ? 87.910 114.845 99.964 1.00 10.91 86 LEU D C 1
ATOM 3065 O O . LEU C 1 86 ? 88.275 115.833 99.323 1.00 10.91 86 LEU D O 1
ATOM 3070 N N . VAL C 1 87 ? 87.841 114.832 101.287 1.00 9.44 87 VAL D N 1
ATOM 3071 C CA . VAL C 1 87 ? 88.102 116.047 102.061 1.00 9.44 87 VAL D CA 1
ATOM 3072 C C . VAL C 1 87 ? 89.605 116.307 102.075 1.00 9.44 87 VAL D C 1
ATOM 3073 O O . VAL C 1 87 ? 90.373 115.417 102.464 1.00 9.44 87 VAL D O 1
ATOM 3077 N N . PRO C 1 88 ? 90.065 117.482 101.649 1.00 10.19 88 PRO D N 1
ATOM 3078 C CA . PRO C 1 88 ? 91.502 117.763 101.689 1.00 10.19 88 PRO D CA 1
ATOM 3079 C C . PRO C 1 88 ? 92.030 117.823 103.112 1.00 10.19 88 PRO D C 1
ATOM 3080 O O . PRO C 1 88 ? 91.312 118.152 104.055 1.00 10.19 88 PRO D O 1
ATOM 3084 N N . LYS C 1 89 ? 93.308 117.494 103.256 1.00 9.73 89 LYS D N 1
ATOM 3085 C CA . LYS C 1 89 ? 93.961 117.604 104.550 1.00 9.73 89 LYS D CA 1
ATOM 3086 C C . LYS C 1 89 ? 94.231 119.067 104.880 1.00 9.73 89 LYS D C 1
ATOM 3087 O O . LYS C 1 89 ? 94.351 119.914 103.993 1.00 9.73 89 LYS D O 1
ATOM 3093 N N . SER C 1 90 ? 94.314 119.359 106.173 1.00 5.35 90 SER D N 1
ATOM 3094 C CA . SER C 1 90 ? 94.539 120.714 106.650 1.00 5.35 90 SER D CA 1
ATOM 3095 C C . SER C 1 90 ? 96.000 120.909 107.020 1.00 5.35 90 SER D C 1
ATOM 3096 O O . SER C 1 90 ? 96.721 119.953 107.314 1.00 5.35 90 SER D O 1
ATOM 3099 N N . GLY C 1 91 ? 96.436 122.161 107.007 1.00 6.60 91 GLY D N 1
ATOM 3100 C CA . GLY C 1 91 ? 97.832 122.443 107.266 1.00 6.60 91 GLY D CA 1
ATOM 3101 C C . GLY C 1 91 ? 98.109 123.925 107.195 1.00 6.60 91 GLY D C 1
ATOM 3102 O O . GLY C 1 91 ? 97.198 124.750 107.255 1.00 6.60 91 GLY D O 1
ATOM 3103 N N . ASP C 1 92 ? 99.396 124.246 107.057 1.00 8.19 92 ASP D N 1
ATOM 3104 C CA . ASP C 1 92 ? 99.826 125.639 107.084 1.00 8.19 92 ASP D CA 1
ATOM 3105 C C . ASP C 1 92 ? 99.262 126.440 105.918 1.00 8.19 92 ASP D C 1
ATOM 3106 O O . ASP C 1 92 ? 98.874 127.598 106.096 1.00 8.19 92 ASP D O 1
ATOM 3111 N N . THR C 1 93 ? 99.218 125.849 104.720 1.00 8.72 93 THR D N 1
ATOM 3112 C CA . THR C 1 93 ? 98.830 126.570 103.514 1.00 8.72 93 THR D CA 1
ATOM 3113 C C . THR C 1 93 ? 97.601 125.985 102.830 1.00 8.72 93 THR D C 1
ATOM 3114 O O . THR C 1 93 ? 97.234 126.455 101.752 1.00 8.72 93 THR D O 1
ATOM 3118 N N . ALA C 1 94 ? 96.948 124.994 103.421 1.00 8.43 94 ALA D N 1
ATOM 3119 C CA . ALA C 1 94 ? 95.857 124.313 102.742 1.00 8.43 94 ALA D CA 1
ATOM 3120 C C . ALA C 1 94 ? 94.768 125.294 102.334 1.00 8.43 94 ALA D C 1
ATOM 3121 O O . ALA C 1 94 ? 94.580 126.336 102.964 1.00 8.43 94 ALA D O 1
ATOM 3123 N N . ALA C 1 95 ? 94.062 124.954 101.261 1.00 10.72 95 ALA D N 1
ATOM 3124 C CA . ALA C 1 95 ? 93.011 125.801 100.722 1.00 10.72 95 ALA D CA 1
ATOM 3125 C C . ALA C 1 95 ? 91.646 125.317 101.182 1.00 10.72 95 ALA D C 1
ATOM 3126 O O . ALA C 1 95 ? 91.366 124.116 101.189 1.00 10.72 95 ALA D O 1
ATOM 3128 N N . THR C 1 96 ? 90.793 126.262 101.550 1.00 12.18 96 THR D N 1
ATOM 3129 C CA . THR C 1 96 ? 89.480 125.962 102.092 1.00 12.18 96 THR D CA 1
ATOM 3130 C C . THR C 1 96 ? 88.424 125.990 100.997 1.00 12.18 96 THR D C 1
ATOM 3131 O O . THR C 1 96 ? 88.571 126.659 99.976 1.00 12.18 96 THR D O 1
ATOM 3135 N N . GLY C 1 97 ? 87.341 125.256 101.234 1.00 12.12 97 GLY D N 1
ATOM 3136 C CA . GLY C 1 97 ? 86.197 125.282 100.348 1.00 12.12 97 GLY D CA 1
ATOM 3137 C C . GLY C 1 97 ? 86.372 124.545 99.045 1.00 12.12 97 GLY D C 1
ATOM 3138 O O . GLY C 1 97 ? 85.681 124.873 98.078 1.00 12.12 97 GLY D O 1
ATOM 3139 N N . VAL C 1 98 ? 87.265 123.564 98.987 1.00 13.23 98 VAL D N 1
ATOM 3140 C CA . VAL C 1 98 ? 87.565 122.832 97.765 1.00 13.23 98 VAL D CA 1
ATOM 3141 C C . VAL C 1 98 ? 87.613 121.343 98.078 1.00 13.23 98 VAL D C 1
ATOM 3142 O O . VAL C 1 98 ? 87.859 120.940 99.216 1.00 13.23 98 VAL D O 1
ATOM 3146 N N . GLY C 1 99 ? 87.362 120.521 97.060 1.00 15.45 99 GLY D N 1
ATOM 3147 C CA . GLY C 1 99 ? 87.364 119.081 97.227 1.00 15.45 99 GLY D CA 1
ATOM 3148 C C . GLY C 1 99 ? 87.914 118.400 95.994 1.00 15.45 99 GLY D C 1
ATOM 3149 O O . GLY C 1 99 ? 88.177 119.037 94.975 1.00 15.45 99 GLY D O 1
ATOM 3150 N N . VAL C 1 100 ? 88.091 117.089 96.100 1.00 18.42 100 VAL D N 1
ATOM 3151 C CA . VAL C 1 100 ? 88.628 116.268 95.020 1.00 18.42 100 VAL D CA 1
ATOM 3152 C C . VAL C 1 100 ? 87.582 115.233 94.630 1.00 18.42 100 VAL D C 1
ATOM 3153 O O . VAL C 1 100 ? 87.333 114.281 95.375 1.00 18.42 100 VAL D O 1
ATOM 3157 N N . PHE C 1 101 ? 86.985 115.396 93.453 1.00 13.45 101 PHE D N 1
ATOM 3158 C CA . PHE C 1 101 ? 85.945 114.499 92.972 1.00 13.45 101 PHE D CA 1
ATOM 3159 C C . PHE C 1 101 ? 86.547 113.454 92.045 1.00 13.45 101 PHE D C 1
ATOM 3160 O O . PHE C 1 101 ? 87.285 113.795 91.119 1.00 13.45 101 PHE D O 1
ATOM 3168 N N . VAL C 1 102 ? 86.219 112.186 92.283 1.00 15.89 102 VAL D N 1
ATOM 3169 C CA . VAL C 1 102 ? 86.732 111.074 91.493 1.00 15.89 102 VAL D CA 1
ATOM 3170 C C . VAL C 1 102 ? 85.604 110.544 90.623 1.00 15.89 102 VAL D C 1
ATOM 3171 O O . VAL C 1 102 ? 84.437 110.568 91.025 1.00 15.89 102 VAL D O 1
ATOM 3175 N N . GLU C 1 103 ? 85.950 110.080 89.424 1.00 17.33 103 GLU D N 1
ATOM 3176 C CA . GLU C 1 103 ? 84.970 109.608 88.459 1.00 17.33 103 GLU D CA 1
ATOM 3177 C C . GLU C 1 103 ? 85.563 108.479 87.637 1.00 17.33 103 GLU D C 1
ATOM 3178 O O . GLU C 1 103 ? 86.778 108.288 87.592 1.00 17.33 103 GLU D O 1
ATOM 3184 N N . THR C 1 104 ? 84.687 107.725 86.982 1.00 14.82 104 THR D N 1
ATOM 3185 C CA . THR C 1 104 ? 85.147 106.719 86.039 1.00 14.82 104 THR D CA 1
ATOM 3186 C C . THR C 1 104 ? 85.575 107.389 84.739 1.00 14.82 104 THR D C 1
ATOM 3187 O O . THR C 1 104 ? 85.260 108.553 84.483 1.00 14.82 104 THR D O 1
ATOM 3191 N N . SER C 1 105 ? 86.304 106.640 83.907 1.00 12.07 105 SER D N 1
ATOM 3192 C CA . SER C 1 105 ? 86.869 107.220 82.696 1.00 12.07 105 SER D CA 1
ATOM 3193 C C . SER C 1 105 ? 85.805 107.796 81.778 1.00 12.07 105 SER D C 1
ATOM 3194 O O . SER C 1 105 ? 86.105 108.712 81.005 1.00 12.07 105 SER D O 1
ATOM 3197 N N . LYS C 1 106 ? 84.581 107.278 81.828 1.00 13.57 106 LYS D N 1
ATOM 3198 C CA . LYS C 1 106 ? 83.498 107.777 80.993 1.00 13.57 106 LYS D CA 1
ATOM 3199 C C . LYS C 1 106 ? 82.763 108.964 81.598 1.00 13.57 106 LYS D C 1
ATOM 3200 O O . LYS C 1 106 ? 82.007 109.623 80.881 1.00 13.57 106 LYS D O 1
ATOM 3206 N N . GLY C 1 107 ? 82.958 109.256 82.882 1.00 15.27 107 GLY D N 1
ATOM 3207 C CA . GLY C 1 107 ? 82.319 110.386 83.524 1.00 15.27 107 GLY D CA 1
ATOM 3208 C C . GLY C 1 107 ? 81.264 110.051 84.558 1.00 15.27 107 GLY D C 1
ATOM 3209 O O . GLY C 1 107 ? 80.630 110.972 85.082 1.00 15.27 107 GLY D O 1
ATOM 3210 N N . THR C 1 108 ? 81.053 108.779 84.865 1.00 15.78 108 THR D N 1
ATOM 3211 C CA . THR C 1 108 ? 80.119 108.408 85.922 1.00 15.78 108 THR D CA 1
ATOM 3212 C C . THR C 1 108 ? 80.750 108.679 87.285 1.00 15.78 108 THR D C 1
ATOM 3213 O O . THR C 1 108 ? 81.879 108.247 87.530 1.00 15.78 108 THR D O 1
ATOM 3217 N N . PRO C 1 109 ? 80.073 109.385 88.191 1.00 17.06 109 PRO D N 1
ATOM 3218 C CA . PRO C 1 109 ? 80.689 109.678 89.491 1.00 17.06 109 PRO D CA 1
ATOM 3219 C C . PRO C 1 109 ? 80.964 108.415 90.292 1.00 17.06 109 PRO D C 1
ATOM 3220 O O . PRO C 1 109 ? 80.224 107.433 90.215 1.00 17.06 109 PRO D O 1
ATOM 3224 N N . VAL C 1 110 ? 82.041 108.458 91.073 1.00 16.01 110 VAL D N 1
ATOM 3225 C CA . VAL C 1 110 ? 82.386 107.384 91.999 1.00 16.01 110 VAL D CA 1
ATOM 3226 C C . VAL C 1 110 ? 82.088 107.907 93.400 1.00 16.01 110 VAL D C 1
ATOM 3227 O O . VAL C 1 110 ? 82.740 108.831 93.883 1.00 16.01 110 VAL D O 1
ATOM 3231 N N . ASN C 1 111 ? 81.096 107.313 94.054 1.00 15.98 111 ASN D N 1
ATOM 3232 C CA . ASN C 1 111 ? 80.752 107.714 95.409 1.00 15.98 111 ASN D CA 1
ATOM 3233 C C . ASN C 1 111 ? 81.624 106.967 96.408 1.00 15.98 111 ASN D C 1
ATOM 3234 O O . ASN C 1 111 ? 82.048 105.837 96.162 1.00 15.98 111 ASN D O 1
ATOM 3239 N N . ILE C 1 112 ? 81.884 107.604 97.549 1.00 11.97 112 ILE D N 1
ATOM 3240 C CA . ILE C 1 112 ? 82.829 107.060 98.514 1.00 11.97 112 ILE D CA 1
ATOM 3241 C C . ILE C 1 112 ? 82.188 105.902 99.266 1.00 11.97 112 ILE D C 1
ATOM 3242 O O . ILE C 1 112 ? 81.149 106.059 99.918 1.00 11.97 112 ILE D O 1
ATOM 3247 N N . GLY C 1 113 ? 82.817 104.734 99.194 1.00 13.58 113 GLY D N 1
ATOM 3248 C CA . GLY C 1 113 ? 82.411 103.591 99.981 1.00 13.58 113 GLY D CA 1
ATOM 3249 C C . GLY C 1 113 ? 81.358 102.699 99.361 1.00 13.58 113 GLY D C 1
ATOM 3250 O O . GLY C 1 113 ? 80.897 101.766 100.030 1.00 13.58 113 GLY D O 1
ATOM 3251 N N . SER C 1 114 ? 80.969 102.934 98.113 1.00 16.89 114 SER D N 1
ATOM 3252 C CA . SER C 1 114 ? 79.938 102.149 97.444 1.00 16.89 114 SER D CA 1
ATOM 3253 C C . SER C 1 114 ? 80.595 101.200 96.451 1.00 16.89 114 SER D C 1
ATOM 3254 O O . SER C 1 114 ? 81.384 101.633 95.606 1.00 16.89 114 SER D O 1
ATOM 3257 N N . ASP C 1 115 ? 80.252 99.919 96.543 1.00 16.35 115 ASP D N 1
ATOM 3258 C CA . ASP C 1 115 ? 80.880 98.908 95.705 1.00 16.35 115 ASP D CA 1
ATOM 3259 C C . ASP C 1 115 ? 80.714 99.232 94.229 1.00 16.35 115 ASP D C 1
ATOM 3260 O O . ASP C 1 115 ? 79.610 99.527 93.764 1.00 16.35 115 ASP D O 1
ATOM 3265 N N . GLN C 1 116 ? 81.818 99.169 93.495 1.00 14.25 116 GLN D N 1
ATOM 3266 C CA . GLN C 1 116 ? 81.808 99.142 92.043 1.00 14.25 116 GLN D CA 1
ATOM 3267 C C . GLN C 1 116 ? 82.165 97.742 91.565 1.00 14.25 116 GLN D C 1
ATOM 3268 O O . GLN C 1 116 ? 82.668 96.915 92.327 1.00 14.25 116 GLN D O 1
ATOM 3274 N N . LYS C 1 117 ? 81.893 97.480 90.294 1.00 13.82 117 LYS D N 1
ATOM 3275 C CA . LYS C 1 117 ? 82.231 96.206 89.680 1.00 13.82 117 LYS D CA 1
ATOM 3276 C C . LYS C 1 117 ? 83.234 96.413 88.558 1.00 13.82 117 LYS D C 1
ATOM 3277 O O . LYS C 1 117 ? 83.265 97.470 87.922 1.00 13.82 117 LYS D O 1
ATOM 3283 N N . LEU C 1 118 ? 84.064 95.403 88.334 1.00 13.88 118 LEU D N 1
ATOM 3284 C CA . LEU C 1 118 ? 85.065 95.407 87.278 1.00 13.88 118 LEU D CA 1
ATOM 3285 C C . LEU C 1 118 ? 84.860 94.168 86.421 1.00 13.88 118 LEU D C 1
ATOM 3286 O O . LEU C 1 118 ? 84.690 93.066 86.952 1.00 13.88 118 LEU D O 1
ATOM 3291 N N . ASP C 1 119 ? 84.849 94.349 85.106 1.00 18.12 119 ASP D N 1
ATOM 3292 C CA . ASP C 1 119 ? 84.719 93.220 84.194 1.00 18.12 119 ASP D CA 1
ATOM 3293 C C . ASP C 1 119 ? 86.086 92.588 83.971 1.00 18.12 119 ASP D C 1
ATOM 3294 O O . ASP C 1 119 ? 87.071 93.298 83.749 1.00 18.12 119 ASP D O 1
ATOM 3299 N N . VAL C 1 120 ? 86.157 91.257 84.037 1.00 15.28 120 VAL D N 1
ATOM 3300 C CA . VAL C 1 120 ? 87.442 90.581 83.907 1.00 15.28 120 VAL D CA 1
ATOM 3301 C C . VAL C 1 120 ? 87.652 90.135 82.468 1.00 15.28 120 VAL D C 1
ATOM 3302 O O . VAL C 1 120 ? 86.783 89.502 81.856 1.00 15.28 120 VAL D O 1
ATOM 3306 N N . VAL C 1 121 ? 88.818 90.462 81.925 1.00 15.47 121 VAL D N 1
ATOM 3307 C CA . VAL C 1 121 ? 89.172 90.120 80.554 1.00 15.47 121 VAL D CA 1
ATOM 3308 C C . VAL C 1 121 ? 89.703 88.697 80.540 1.00 15.47 121 VAL D C 1
ATOM 3309 O O . VAL C 1 121 ? 90.700 88.394 81.202 1.00 15.47 121 VAL D O 1
ATOM 3313 N N . ALA C 1 122 ? 89.044 87.827 79.782 1.00 14.39 122 ALA D N 1
ATOM 3314 C CA . ALA C 1 122 ? 89.360 86.409 79.775 1.00 14.39 122 ALA D CA 1
ATOM 3315 C C . ALA C 1 122 ? 89.615 85.948 78.351 1.00 14.39 122 ALA D C 1
ATOM 3316 O O . ALA C 1 122 ? 89.060 86.498 77.399 1.00 14.39 122 ALA D O 1
ATOM 3318 N N . ASN C 1 123 ? 90.462 84.933 78.215 1.00 14.69 123 ASN D N 1
ATOM 3319 C CA . ASN C 1 123 ? 90.766 84.331 76.924 1.00 14.69 123 ASN D CA 1
ATOM 3320 C C . ASN C 1 123 ? 90.482 82.841 77.006 1.00 14.69 123 ASN D C 1
ATOM 3321 O O . ASN C 1 123 ? 91.299 82.082 77.538 1.00 14.69 123 ASN D O 1
ATOM 3326 N N . LYS C 1 124 ? 89.340 82.425 76.466 1.00 15.32 124 LYS D N 1
ATOM 3327 C CA . LYS C 1 124 ? 88.905 81.030 76.514 1.00 15.32 124 LYS D CA 1
ATOM 3328 C C . LYS C 1 124 ? 88.646 80.588 77.949 1.00 15.32 124 LYS D C 1
ATOM 3329 O O . LYS C 1 124 ? 89.081 79.521 78.385 1.00 15.32 124 LYS D O 1
ATOM 3335 N N . GLY C 1 125 ? 87.925 81.424 78.694 1.00 12.96 125 GLY D N 1
ATOM 3336 C CA . GLY C 1 125 ? 87.468 81.083 80.021 1.00 12.96 125 GLY D CA 1
ATOM 3337 C C . GLY C 1 125 ? 88.431 81.389 81.143 1.00 12.96 125 GLY D C 1
ATOM 3338 O O . GLY C 1 125 ? 88.016 81.388 82.307 1.00 12.96 125 GLY D O 1
ATOM 3339 N N . ASN C 1 126 ? 89.694 81.661 80.840 1.00 14.40 126 ASN D N 1
ATOM 3340 C CA . ASN C 1 126 ? 90.700 81.940 81.854 1.00 14.40 126 ASN D CA 1
ATOM 3341 C C . ASN C 1 126 ? 91.024 83.426 81.864 1.00 14.40 126 ASN D C 1
ATOM 3342 O O . ASN C 1 126 ? 91.356 84.005 80.828 1.00 14.40 126 ASN D O 1
ATOM 3347 N N . ALA C 1 127 ? 90.929 84.039 83.040 1.00 14.20 127 ALA D N 1
ATOM 3348 C CA . ALA C 1 127 ? 91.190 85.464 83.161 1.00 14.20 127 ALA D CA 1
ATOM 3349 C C . ALA C 1 127 ? 92.642 85.775 82.832 1.00 14.20 127 ALA D C 1
ATOM 3350 O O . ALA C 1 127 ? 93.549 85.011 83.166 1.00 14.20 127 ALA D O 1
ATOM 3352 N N . LEU C 1 128 ? 92.857 86.907 82.169 1.00 13.53 128 LEU D N 1
ATOM 3353 C CA . LEU C 1 128 ? 94.205 87.353 81.867 1.00 13.53 128 LEU D CA 1
ATOM 3354 C C . LEU C 1 128 ? 94.881 87.852 83.138 1.00 13.53 128 LEU D C 1
ATOM 3355 O O . LEU C 1 128 ? 94.229 88.203 84.120 1.00 13.53 128 LEU D O 1
ATOM 3360 N N . SER C 1 129 ? 96.213 87.878 83.112 1.00 11.75 129 SER D N 1
ATOM 3361 C CA . SER C 1 129 ? 96.953 88.214 84.321 1.00 11.75 129 SER D CA 1
ATOM 3362 C C . SER C 1 129 ? 96.776 89.680 84.700 1.00 11.75 129 SER D C 1
ATOM 3363 O O . SER C 1 129 ? 96.476 89.987 85.857 1.00 11.75 129 SER D O 1
ATOM 3366 N N . GLU C 1 130 ? 96.937 90.595 83.751 1.00 10.61 130 GLU D N 1
ATOM 3367 C CA . GLU C 1 130 ? 96.911 92.025 84.034 1.00 10.61 130 GLU D CA 1
ATOM 3368 C C . GLU C 1 130 ? 95.544 92.610 83.731 1.00 10.61 130 GLU D C 1
ATOM 3369 O O . GLU C 1 130 ? 94.994 92.383 82.651 1.00 10.61 130 GLU D O 1
ATOM 3375 N N . GLN C 1 131 ? 95.014 93.384 84.675 1.00 11.37 131 GLN D N 1
ATOM 3376 C CA . GLN C 1 131 ? 93.719 94.029 84.528 1.00 11.37 131 GLN D CA 1
ATOM 3377 C C . GLN C 1 131 ? 93.790 95.424 85.129 1.00 11.37 131 GLN D C 1
ATOM 3378 O O . GLN C 1 131 ? 94.497 95.650 86.111 1.00 11.37 131 GLN D O 1
ATOM 3384 N N . VAL C 1 132 ? 93.049 96.357 84.542 1.00 9.01 132 VAL D N 1
ATOM 3385 C CA . VAL C 1 132 ? 93.271 97.780 84.762 1.00 9.01 132 VAL D CA 1
ATOM 3386 C C . VAL C 1 132 ? 91.984 98.428 85.243 1.00 9.01 132 VAL D C 1
ATOM 3387 O O . VAL C 1 132 ? 90.891 98.032 84.830 1.00 9.01 132 VAL D O 1
ATOM 3391 N N . ILE C 1 133 ? 92.122 99.423 86.110 1.00 9.38 133 ILE D N 1
ATOM 3392 C CA . ILE C 1 133 ? 91.001 100.190 86.646 1.00 9.38 133 ILE D CA 1
ATOM 3393 C C . ILE C 1 133 ? 91.183 101.641 86.215 1.00 9.38 133 ILE D C 1
ATOM 3394 O O . ILE C 1 133 ? 91.956 102.366 86.855 1.00 9.38 133 ILE D O 1
ATOM 3399 N N . PRO C 1 134 ? 90.505 102.105 85.170 1.00 9.90 134 PRO D N 1
ATOM 3400 C CA . PRO C 1 134 ? 90.710 103.486 84.722 1.00 9.90 134 PRO D CA 1
ATOM 3401 C C . PRO C 1 134 ? 89.828 104.473 85.461 1.00 9.90 134 PRO D C 1
ATOM 3402 O O . PRO C 1 134 ? 88.625 104.235 85.598 1.00 9.90 134 PRO D O 1
ATOM 3406 N N . LEU C 1 135 ? 90.393 105.586 85.923 1.00 10.63 135 LEU D N 1
ATOM 3407 C CA . LEU C 1 135 ? 89.650 106.551 86.720 1.00 10.63 135 LEU D CA 1
ATOM 3408 C C . LEU C 1 135 ? 89.988 107.959 86.256 1.00 10.63 135 LEU D C 1
ATOM 3409 O O . LEU C 1 135 ? 90.748 108.160 85.308 1.00 10.63 135 LEU D O 1
ATOM 3414 N N . ARG C 1 136 ? 89.403 108.937 86.935 1.00 15.13 136 ARG D N 1
ATOM 3415 C CA . ARG C 1 136 ? 89.538 110.339 86.583 1.00 15.13 136 ARG D CA 1
ATOM 3416 C C . ARG C 1 136 ? 89.262 111.184 87.818 1.00 15.13 136 ARG D C 1
ATOM 3417 O O . ARG C 1 136 ? 88.562 110.746 88.728 1.00 15.13 136 ARG D O 1
ATOM 3425 N N . ALA C 1 137 ? 89.813 112.395 87.855 1.00 18.42 137 ALA D N 1
ATOM 3426 C CA . ALA C 1 137 ? 89.662 113.240 89.034 1.00 18.42 137 ALA D CA 1
ATOM 3427 C C . ALA C 1 137 ? 89.872 114.702 88.676 1.00 18.42 137 ALA D C 1
ATOM 3428 O O . ALA C 1 137 ? 90.578 115.026 87.723 1.00 18.42 137 ALA D O 1
ATOM 3430 N N . TYR C 1 138 ? 89.261 115.583 89.463 1.00 18.42 138 TYR D N 1
ATOM 3431 C CA . TYR C 1 138 ? 89.427 117.020 89.297 1.00 18.42 138 TYR D CA 1
ATOM 3432 C C . TYR C 1 138 ? 89.155 117.724 90.615 1.00 18.42 138 TYR D C 1
ATOM 3433 O O . TYR C 1 138 ? 88.461 117.198 91.482 1.00 18.42 138 TYR D O 1
ATOM 3442 N N . ILE C 1 139 ? 89.696 118.924 90.752 1.00 18.42 139 ILE D N 1
ATOM 3443 C CA . ILE C 1 139 ? 89.528 119.724 91.960 1.00 18.42 139 ILE D CA 1
ATOM 3444 C C . ILE C 1 139 ? 88.407 120.725 91.728 1.00 18.42 139 ILE D C 1
ATOM 3445 O O . ILE C 1 139 ? 88.549 121.649 90.922 1.00 18.42 139 ILE D O 1
ATOM 3450 N N . GLY C 1 140 ? 87.304 120.565 92.453 1.00 15.69 140 GLY D N 1
ATOM 3451 C CA . GLY C 1 140 ? 86.157 121.425 92.264 1.00 15.69 140 GLY D CA 1
ATOM 3452 C C . GLY C 1 140 ? 85.586 121.874 93.592 1.00 15.69 140 GLY D C 1
ATOM 3453 O O . GLY C 1 140 ? 85.758 121.220 94.620 1.00 15.69 140 GLY D O 1
ATOM 3454 N N . THR C 1 141 ? 84.881 122.998 93.547 1.00 14.10 141 THR D N 1
ATOM 3455 C CA . THR C 1 141 ? 84.350 123.596 94.762 1.00 14.10 141 THR D CA 1
ATOM 3456 C C . THR C 1 141 ? 83.421 122.620 95.473 1.00 14.10 141 THR D C 1
ATOM 3457 O O . THR C 1 141 ? 82.912 121.673 94.873 1.00 14.10 141 THR D O 1
ATOM 3461 N N . GLN C 1 142 ? 83.223 122.845 96.774 1.00 14.17 142 GLN D N 1
ATOM 3462 C CA . GLN C 1 142 ? 82.367 121.965 97.561 1.00 14.17 142 GLN D CA 1
ATOM 3463 C C . GLN C 1 142 ? 80.899 122.133 97.206 1.00 14.17 142 GLN D C 1
ATOM 3464 O O . GLN C 1 142 ? 80.124 121.180 97.319 1.00 14.17 142 GLN D O 1
ATOM 3470 N N . THR C 1 143 ? 80.491 123.329 96.791 1.00 15.27 143 THR D N 1
ATOM 3471 C CA . THR C 1 143 ? 79.098 123.588 96.451 1.00 15.27 143 THR D CA 1
ATOM 3472 C C . THR C 1 143 ? 78.730 123.132 95.047 1.00 15.27 143 THR D C 1
ATOM 3473 O O . THR C 1 143 ? 77.543 123.112 94.715 1.00 15.27 143 THR D O 1
ATOM 3477 N N . ARG C 1 144 ? 79.709 122.769 94.220 1.00 16.58 144 ARG D N 1
ATOM 3478 C CA . ARG C 1 144 ? 79.456 122.343 92.846 1.00 16.58 144 ARG D CA 1
ATOM 3479 C C . ARG C 1 144 ? 78.870 123.482 92.015 1.00 16.58 144 ARG D C 1
ATOM 3480 O O . ARG C 1 144 ? 77.899 123.304 91.279 1.00 16.58 144 ARG D O 1
ATOM 3488 N N . ALA C 1 145 ? 79.466 124.664 92.136 1.00 15.90 145 ALA D N 1
ATOM 3489 C CA . ALA C 1 145 ? 79.079 125.815 91.334 1.00 15.90 145 ALA D CA 1
ATOM 3490 C C . ALA C 1 145 ? 80.195 126.845 91.400 1.00 15.90 145 ALA D C 1
ATOM 3491 O O . ALA C 1 145 ? 81.139 126.718 92.180 1.00 15.90 145 ALA D O 1
ATOM 3493 N N . ALA C 1 146 ? 80.074 127.878 90.577 1.00 13.78 146 ALA D N 1
ATOM 3494 C CA . ALA C 1 146 ? 81.103 128.902 90.533 1.00 13.78 146 ALA D CA 1
ATOM 3495 C C . ALA C 1 146 ? 81.239 129.586 91.891 1.00 13.78 146 ALA D C 1
ATOM 3496 O O . ALA C 1 146 ? 80.281 129.705 92.657 1.00 13.78 146 ALA D O 1
ATOM 3498 N N . GLY C 1 147 ? 82.456 130.037 92.186 1.00 12.62 147 GLY D N 1
ATOM 3499 C CA . GLY C 1 147 ? 82.731 130.702 93.445 1.00 12.62 147 GLY D CA 1
ATOM 3500 C C . GLY C 1 147 ? 84.055 131.434 93.438 1.00 12.62 147 GLY D C 1
ATOM 3501 O O . GLY C 1 147 ? 85.057 130.901 92.962 1.00 12.62 147 GLY D O 1
ATOM 3502 N N . ALA C 1 148 ? 84.078 132.652 93.965 1.00 13.20 148 ALA D N 1
ATOM 3503 C CA . ALA C 1 148 ? 85.271 133.475 93.891 1.00 13.20 148 ALA D CA 1
ATOM 3504 C C . ALA C 1 148 ? 86.146 133.282 95.123 1.00 13.20 148 ALA D C 1
ATOM 3505 O O . ALA C 1 148 ? 85.675 132.926 96.203 1.00 13.20 148 ALA D O 1
ATOM 3507 N N . ILE C 1 149 ? 87.444 133.531 94.946 1.00 13.57 149 ILE D N 1
ATOM 3508 C CA . ILE C 1 149 ? 88.372 133.495 96.068 1.00 13.57 149 ILE D CA 1
ATOM 3509 C C . ILE C 1 149 ? 88.039 134.643 97.004 1.00 13.57 149 ILE D C 1
ATOM 3510 O O . ILE C 1 149 ? 87.903 135.795 96.573 1.00 13.57 149 ILE D O 1
ATOM 3515 N N . GLY C 1 150 ? 87.869 134.327 98.281 1.00 12.74 150 GLY D N 1
ATOM 3516 C CA . GLY C 1 150 ? 87.515 135.325 99.271 1.00 12.74 150 GLY D CA 1
ATOM 3517 C C . GLY C 1 150 ? 86.172 135.017 99.910 1.00 12.74 150 GLY D C 1
ATOM 3518 O O . GLY C 1 150 ? 86.090 134.796 101.115 1.00 12.74 150 GLY D O 1
ATOM 3519 N N . THR C 1 151 ? 85.117 135.008 99.102 1.00 11.72 151 THR D N 1
ATOM 3520 C CA . THR C 1 151 ? 83.768 134.728 99.596 1.00 11.72 151 THR D CA 1
ATOM 3521 C C . THR C 1 151 ? 83.563 133.321 100.162 1.00 11.72 151 THR D C 1
ATOM 3522 O O . THR C 1 151 ? 82.899 133.160 101.184 1.00 11.72 151 THR D O 1
ATOM 3526 N N . ASP C 1 152 ? 84.120 132.305 99.507 1.00 13.96 152 ASP D N 1
ATOM 3527 C CA . ASP C 1 152 ? 83.966 130.926 99.981 1.00 13.96 152 ASP D CA 1
ATOM 3528 C C . ASP C 1 152 ? 85.233 130.085 99.826 1.00 13.96 152 ASP D C 1
ATOM 3529 O O . ASP C 1 152 ? 85.549 129.266 100.680 1.00 13.96 152 ASP D O 1
ATOM 3534 N N . VAL C 1 153 ? 85.940 130.282 98.724 1.00 13.34 153 VAL D N 1
ATOM 3535 C CA . VAL C 1 153 ? 87.188 129.579 98.458 1.00 13.34 153 VAL D CA 1
ATOM 3536 C C . VAL C 1 153 ? 88.348 130.482 98.841 1.00 13.34 153 VAL D C 1
ATOM 3537 O O . VAL C 1 153 ? 88.228 131.711 98.851 1.00 13.34 153 VAL D O 1
ATOM 354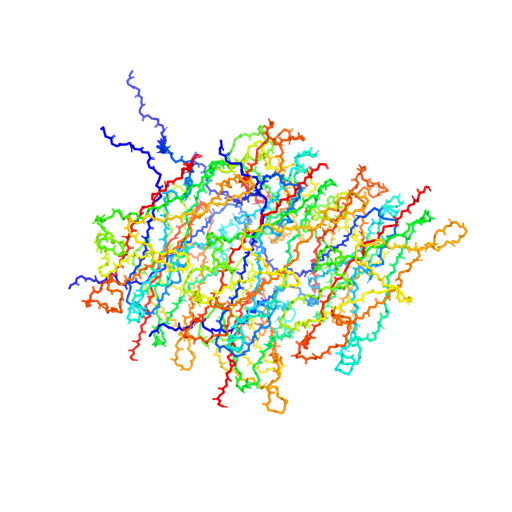1 N N . THR C 1 154 ? 89.482 129.872 99.180 1.00 13.32 154 THR D N 1
ATOM 3542 C CA . THR C 1 154 ? 90.709 130.602 99.460 1.00 13.32 154 THR D CA 1
ATOM 3543 C C . THR C 1 154 ? 91.887 129.864 98.846 1.00 13.32 154 THR D C 1
ATOM 3544 O O . THR C 1 154 ? 91.880 128.638 98.737 1.00 13.32 154 THR D O 1
ATOM 3548 N N . ALA C 1 155 ? 92.901 130.624 98.451 1.00 12.94 155 ALA D N 1
ATOM 3549 C CA . ALA C 1 155 ? 94.035 130.053 97.740 1.00 12.94 155 ALA D CA 1
ATOM 3550 C C . ALA C 1 155 ? 94.898 129.207 98.666 1.00 12.94 155 ALA D C 1
ATOM 3551 O O . ALA C 1 155 ? 94.946 129.421 99.877 1.00 12.94 155 ALA D O 1
ATOM 3553 N N . GLY C 1 156 ? 95.588 128.243 98.081 1.00 11.83 156 GLY D N 1
ATOM 3554 C CA . GLY C 1 156 ? 96.468 127.385 98.844 1.00 11.83 156 GLY D CA 1
ATOM 3555 C C . GLY C 1 156 ? 96.708 126.077 98.124 1.00 11.83 156 GLY D C 1
ATOM 3556 O O . GLY C 1 156 ? 96.471 125.943 96.931 1.00 11.83 156 GLY D O 1
ATOM 3557 N N . THR C 1 157 ? 97.195 125.112 98.893 1.00 10.30 157 THR D N 1
ATOM 3558 C CA . THR C 1 157 ? 97.452 123.774 98.391 1.00 10.30 157 THR D CA 1
ATOM 3559 C C . THR C 1 157 ? 96.242 122.875 98.632 1.00 10.30 157 THR D C 1
ATOM 3560 O O . THR C 1 157 ? 95.381 123.173 99.456 1.00 10.30 157 THR D O 1
ATOM 3564 N N . VAL C 1 158 ? 96.174 121.774 97.888 1.00 12.57 158 VAL D N 1
ATOM 3565 C CA . VAL C 1 158 ? 95.079 120.816 97.990 1.00 12.57 158 VAL D CA 1
ATOM 3566 C C . VAL C 1 158 ? 95.690 119.422 98.029 1.00 12.57 158 VAL D C 1
ATOM 3567 O O . VAL C 1 158 ? 95.981 118.841 96.982 1.00 12.57 158 VAL D O 1
ATOM 3571 N N . ASP C 1 159 ? 95.869 118.875 99.226 1.00 12.19 159 ASP D N 1
ATOM 3572 C CA . ASP C 1 159 ? 96.302 117.496 99.407 1.00 12.19 159 ASP D CA 1
ATOM 3573 C C . ASP C 1 159 ? 95.134 116.672 99.921 1.00 12.19 159 ASP D C 1
ATOM 3574 O O . ASP C 1 159 ? 94.546 117.001 100.953 1.00 12.19 159 ASP D O 1
ATOM 3579 N N . ALA C 1 160 ? 94.796 115.612 99.199 1.00 8.81 160 ALA D N 1
ATOM 3580 C CA . ALA C 1 160 ? 93.733 114.704 99.590 1.00 8.81 160 ALA D CA 1
ATOM 3581 C C . ALA C 1 160 ? 94.185 113.286 99.307 1.00 8.81 160 ALA D C 1
ATOM 3582 O O . ALA C 1 160 ? 95.036 113.065 98.445 1.00 8.81 160 ALA D O 1
ATOM 3584 N N . THR C 1 161 ? 93.627 112.327 100.037 1.00 8.26 161 THR D N 1
ATOM 3585 C CA . THR C 1 161 ? 94.032 110.933 99.937 1.00 8.26 161 THR D CA 1
ATOM 3586 C C . THR C 1 161 ? 92.801 110.045 99.921 1.00 8.26 161 THR D C 1
ATOM 3587 O O . THR C 1 161 ? 91.927 110.180 100.778 1.00 8.26 161 THR D O 1
ATOM 3591 N N . GLY C 1 162 ? 92.737 109.145 98.947 1.00 8.30 162 GLY D N 1
ATOM 3592 C CA . GLY C 1 162 ? 91.767 108.078 98.939 1.00 8.30 162 GLY D CA 1
ATOM 3593 C C . GLY C 1 162 ? 92.472 106.739 99.024 1.00 8.30 162 GLY D C 1
ATOM 3594 O O . GLY C 1 162 ? 93.675 106.644 98.821 1.00 8.30 162 GLY D O 1
ATOM 3595 N N . VAL C 1 163 ? 91.711 105.699 99.345 1.00 8.58 163 VAL D N 1
ATOM 3596 C CA . VAL C 1 163 ? 92.238 104.344 99.444 1.00 8.58 163 VAL D CA 1
ATOM 3597 C C . VAL C 1 163 ? 91.297 103.409 98.701 1.00 8.58 163 VAL D C 1
ATOM 3598 O O . VAL C 1 163 ? 90.108 103.340 99.023 1.00 8.58 163 VAL D O 1
ATOM 3602 N N . LEU C 1 164 ? 91.826 102.688 97.719 1.00 8.57 164 LEU D N 1
ATOM 3603 C CA . LEU C 1 164 ? 91.048 101.722 96.953 1.00 8.57 164 LEU D CA 1
ATOM 3604 C C . LEU C 1 164 ? 91.236 100.339 97.555 1.00 8.57 164 LEU D C 1
ATOM 3605 O O . LEU C 1 164 ? 92.368 99.872 97.693 1.00 8.57 164 LEU D O 1
ATOM 3610 N N . THR C 1 165 ? 90.135 99.687 97.902 1.00 9.89 165 THR D N 1
ATOM 3611 C CA . THR C 1 165 ? 90.162 98.325 98.413 1.00 9.89 165 THR D CA 1
ATOM 3612 C C . THR C 1 165 ? 89.642 97.388 97.334 1.00 9.89 165 THR D C 1
ATOM 3613 O O . THR C 1 165 ? 88.467 97.449 96.975 1.00 9.89 165 THR D O 1
ATOM 3617 N N . ILE C 1 166 ? 90.513 96.524 96.829 1.00 9.62 166 ILE D N 1
ATOM 3618 C CA . ILE C 1 166 ? 90.205 95.655 95.701 1.00 9.62 166 ILE D CA 1
ATOM 3619 C C . ILE C 1 166 ? 89.963 94.255 96.234 1.00 9.62 166 ILE D C 1
ATOM 3620 O O . ILE C 1 166 ? 90.759 93.745 97.028 1.00 9.62 166 ILE D O 1
ATOM 3625 N N . ARG C 1 167 ? 88.869 93.640 95.804 1.00 11.23 167 ARG D N 1
ATOM 3626 C CA . ARG C 1 167 ? 88.459 92.320 96.278 1.00 11.23 167 ARG D CA 1
ATOM 3627 C C . ARG C 1 167 ? 88.200 91.438 95.061 1.00 11.23 167 ARG D C 1
ATOM 3628 O O . ARG C 1 167 ? 87.088 91.420 94.529 1.00 11.23 167 ARG D O 1
ATOM 3636 N N . ALA C 1 168 ? 89.218 90.708 94.621 1.00 12.85 168 ALA D N 1
ATOM 3637 C CA . ALA C 1 168 ? 89.083 89.765 93.523 1.00 12.85 168 ALA D CA 1
ATOM 3638 C C . ALA C 1 168 ? 88.846 88.375 94.089 1.00 12.85 168 ALA D C 1
ATOM 3639 O O . ALA C 1 168 ? 89.696 87.843 94.806 1.00 12.85 168 ALA D O 1
ATOM 3641 N N . ALA C 1 169 ? 87.707 87.783 93.752 1.00 15.87 169 ALA D N 1
ATOM 3642 C CA . ALA C 1 169 ? 87.305 86.516 94.339 1.00 15.87 169 ALA D CA 1
ATOM 3643 C C . ALA C 1 169 ? 86.720 85.619 93.262 1.00 15.87 169 ALA D C 1
ATOM 3644 O O . ALA C 1 169 ? 86.258 86.082 92.220 1.00 15.87 169 ALA D O 1
ATOM 3646 N N . ASP C 1 170 ? 86.742 84.319 93.532 1.00 19.45 170 ASP D N 1
ATOM 3647 C CA . ASP C 1 170 ? 86.150 83.311 92.664 1.00 19.45 170 ASP D CA 1
ATOM 3648 C C . ASP C 1 170 ? 84.739 83.031 93.161 1.00 19.45 170 ASP D C 1
ATOM 3649 O O . ASP C 1 170 ? 84.562 82.400 94.207 1.00 19.45 170 ASP D O 1
ATOM 3654 N N . ALA C 1 171 ? 83.739 83.505 92.416 1.00 23.58 171 ALA D N 1
ATOM 3655 C CA . ALA C 1 171 ? 82.358 83.369 92.869 1.00 23.58 171 ALA D CA 1
ATOM 3656 C C . ALA C 1 171 ? 81.968 81.905 93.011 1.00 23.58 171 ALA D C 1
ATOM 3657 O O . ALA C 1 171 ? 81.338 81.516 94.002 1.00 23.58 171 ALA D O 1
ATOM 3659 N N . THR C 1 172 ? 82.326 81.083 92.033 1.00 29.34 172 THR D N 1
ATOM 3660 C CA . THR C 1 172 ? 82.081 79.651 92.097 1.00 29.34 172 THR D CA 1
ATOM 3661 C C . THR C 1 172 ? 82.605 79.011 90.821 1.00 29.34 172 THR D C 1
ATOM 3662 O O . THR C 1 172 ? 82.666 79.660 89.778 1.00 29.34 172 THR D O 1
ATOM 3667 N N . ALA D 1 1 ? 112.265 143.914 134.795 1.00 20.53 1 ALA E N 1
ATOM 3668 C CA . ALA D 1 1 ? 111.218 142.856 134.763 1.00 20.53 1 ALA E CA 1
ATOM 3669 C C . ALA D 1 1 ? 111.688 141.671 133.926 1.00 20.53 1 ALA E C 1
ATOM 3670 O O . ALA D 1 1 ? 112.454 141.844 132.984 1.00 20.53 1 ALA E O 1
ATOM 3672 N N . PRO D 1 2 ? 111.224 140.468 134.261 1.00 19.12 2 PRO E N 1
ATOM 3673 C CA . PRO D 1 2 ? 111.708 139.277 133.555 1.00 19.12 2 PRO E CA 1
ATOM 3674 C C . PRO D 1 2 ? 111.422 139.352 132.061 1.00 19.12 2 PRO E C 1
ATOM 3675 O O . PRO D 1 2 ? 110.405 139.895 131.628 1.00 19.12 2 PRO E O 1
ATOM 3679 N N . ALA D 1 3 ? 112.343 138.800 131.274 1.00 18.14 3 ALA E N 1
ATOM 3680 C CA . ALA D 1 3 ? 112.188 138.804 129.827 1.00 18.14 3 ALA E CA 1
ATOM 3681 C C . ALA D 1 3 ? 111.017 137.925 129.414 1.00 18.14 3 ALA E C 1
ATOM 3682 O O . ALA D 1 3 ? 110.658 136.974 130.112 1.00 18.14 3 ALA E O 1
ATOM 3684 N N . ALA D 1 4 ? 110.420 138.251 128.272 1.00 18.19 4 ALA E N 1
ATOM 3685 C CA . ALA D 1 4 ? 109.262 137.521 127.778 1.00 18.19 4 ALA E CA 1
ATOM 3686 C C . ALA D 1 4 ? 109.688 136.375 126.875 1.00 18.19 4 ALA E C 1
ATOM 3687 O O . ALA D 1 4 ? 110.658 136.478 126.123 1.00 18.19 4 ALA E O 1
ATOM 3689 N N . ASN D 1 5 ? 108.941 135.276 126.951 1.00 16.55 5 ASN E N 1
ATOM 3690 C CA . ASN D 1 5 ? 109.247 134.057 126.204 1.00 16.55 5 ASN E CA 1
ATOM 3691 C C . ASN D 1 5 ? 108.575 134.062 124.834 1.00 16.55 5 ASN E C 1
ATOM 3692 O O . ASN D 1 5 ? 107.669 133.276 124.569 1.00 16.55 5 ASN E O 1
ATOM 3697 N N . ASP D 1 6 ? 109.015 134.951 123.949 1.00 17.88 6 ASP E N 1
ATOM 3698 C CA . ASP D 1 6 ? 108.383 135.138 122.652 1.00 17.88 6 ASP E CA 1
ATOM 3699 C C . ASP D 1 6 ? 109.335 134.907 121.490 1.00 17.88 6 ASP E C 1
ATOM 3700 O O . ASP D 1 6 ? 109.202 135.567 120.457 1.00 17.88 6 ASP E O 1
ATOM 3705 N N . SER D 1 7 ? 110.302 134.009 121.632 1.00 14.93 7 SER E N 1
ATOM 3706 C CA . SER D 1 7 ? 111.214 133.723 120.539 1.00 14.93 7 SER E CA 1
ATOM 3707 C C . SER D 1 7 ? 110.631 132.657 119.620 1.00 14.93 7 SER E C 1
ATOM 3708 O O . SER D 1 7 ? 109.891 131.770 120.052 1.00 14.93 7 SER E O 1
ATOM 3711 N N . SER D 1 8 ? 110.966 132.760 118.340 1.00 12.03 8 SER E N 1
ATOM 3712 C CA . SER D 1 8 ? 110.562 131.793 117.329 1.00 12.03 8 SER E CA 1
ATOM 3713 C C . SER D 1 8 ? 111.764 130.937 116.967 1.00 12.03 8 SER E C 1
ATOM 3714 O O . SER D 1 8 ? 112.792 131.462 116.531 1.00 12.03 8 SER E O 1
ATOM 3717 N N . GLN D 1 9 ? 111.629 129.624 117.128 1.00 12.09 9 GLN E N 1
ATOM 3718 C CA . GLN D 1 9 ? 112.768 128.720 117.118 1.00 12.09 9 GLN E CA 1
ATOM 3719 C C . GLN D 1 9 ? 112.565 127.613 116.100 1.00 12.09 9 GLN E C 1
ATOM 3720 O O . GLN D 1 9 ? 111.436 127.197 115.836 1.00 12.09 9 GLN E O 1
ATOM 3726 N N . ALA D 1 10 ? 113.672 127.147 115.530 1.00 9.44 10 ALA E N 1
ATOM 3727 C CA . ALA D 1 10 ? 113.721 125.925 114.743 1.00 9.44 10 ALA E CA 1
ATOM 3728 C C . ALA D 1 10 ? 114.899 125.095 115.223 1.00 9.44 10 ALA E C 1
ATOM 3729 O O . ALA D 1 10 ? 116.007 125.611 115.372 1.00 9.44 10 ALA E O 1
ATOM 3731 N N . THR D 1 11 ? 114.659 123.811 115.462 1.00 8.76 11 THR E N 1
ATOM 3732 C CA . THR D 1 11 ? 115.631 122.922 116.084 1.00 8.76 11 THR E CA 1
ATOM 3733 C C . THR D 1 11 ? 116.244 122.029 115.017 1.00 8.76 11 THR E C 1
ATOM 3734 O O . THR D 1 11 ? 115.521 121.329 114.303 1.00 8.76 11 THR E O 1
ATOM 3738 N N . LEU D 1 12 ? 117.567 122.039 114.919 1.00 10.50 12 LEU E N 1
ATOM 3739 C CA . LEU D 1 12 ? 118.294 121.314 113.882 1.00 10.50 12 LEU E CA 1
ATOM 3740 C C . LEU D 1 12 ? 119.067 120.184 114.547 1.00 10.50 12 LEU E C 1
ATOM 3741 O O . LEU D 1 12 ? 120.005 120.434 115.302 1.00 10.50 12 LEU E O 1
ATOM 3746 N N . ASN D 1 13 ? 118.687 118.945 114.250 1.00 10.54 13 ASN E N 1
ATOM 3747 C CA . ASN D 1 13 ? 119.355 117.771 114.807 1.00 10.54 13 ASN E CA 1
ATOM 3748 C C . ASN D 1 13 ? 120.243 117.161 113.733 1.00 10.54 13 ASN E C 1
ATOM 3749 O O . ASN D 1 13 ? 119.771 116.416 112.875 1.00 10.54 13 ASN E O 1
ATOM 3754 N N . PHE D 1 14 ? 121.532 117.463 113.780 1.00 13.01 14 PHE E N 1
ATOM 3755 C CA . PHE D 1 14 ? 122.487 116.869 112.863 1.00 13.01 14 PHE E CA 1
ATOM 3756 C C . PHE D 1 14 ? 122.922 115.514 113.395 1.00 13.01 14 PHE E C 1
ATOM 3757 O O . PHE D 1 14 ? 122.952 115.296 114.607 1.00 13.01 14 PHE E O 1
ATOM 3765 N N . SER D 1 15 ? 123.250 114.600 112.487 1.00 15.18 15 SER E N 1
ATOM 3766 C CA . SER D 1 15 ? 123.687 113.267 112.863 1.00 15.18 15 SER E CA 1
ATOM 3767 C C . SER D 1 15 ? 124.608 112.713 111.786 1.00 15.18 15 SER E C 1
ATOM 3768 O O . SER D 1 15 ? 124.615 113.180 110.649 1.00 15.18 15 SER E O 1
ATOM 3771 N N . GLY D 1 16 ? 125.389 111.709 112.159 1.00 18.42 16 GLY E N 1
ATOM 3772 C CA . GLY D 1 16 ? 126.357 111.146 111.240 1.00 18.42 16 GLY E CA 1
ATOM 3773 C C . GLY D 1 16 ? 127.146 110.046 111.903 1.00 18.42 16 GLY E C 1
ATOM 3774 O O . GLY D 1 16 ? 126.688 109.434 112.867 1.00 18.42 16 GLY E O 1
ATOM 3775 N N . ARG D 1 17 ? 128.341 109.787 111.376 1.00 13.24 17 ARG E N 1
ATOM 3776 C CA . ARG D 1 17 ? 129.256 108.829 111.977 1.00 13.24 17 ARG E CA 1
ATOM 3777 C C . ARG D 1 17 ? 130.687 109.180 111.609 1.00 13.24 17 ARG E C 1
ATOM 3778 O O . ARG D 1 17 ? 130.945 110.075 110.806 1.00 13.24 17 ARG E O 1
ATOM 3786 N N . VAL D 1 18 ? 131.613 108.459 112.230 1.00 11.24 18 VAL E N 1
ATOM 3787 C CA . VAL D 1 18 ? 132.997 108.349 111.793 1.00 11.24 18 VAL E CA 1
ATOM 3788 C C . VAL D 1 18 ? 133.330 106.867 111.794 1.00 11.24 18 VAL E C 1
ATOM 3789 O O . VAL D 1 18 ? 132.989 106.159 112.746 1.00 11.24 18 VAL E O 1
ATOM 3793 N N . THR D 1 19 ? 133.976 106.386 110.737 1.00 13.24 19 THR E N 1
ATOM 3794 C CA . THR D 1 19 ? 134.156 104.952 110.566 1.00 13.24 19 THR E CA 1
ATOM 3795 C C . THR D 1 19 ? 135.611 104.633 110.267 1.00 13.24 19 THR E C 1
ATOM 3796 O O . THR D 1 19 ? 136.483 105.502 110.286 1.00 13.24 19 THR E O 1
ATOM 3800 N N . SER D 1 20 ? 135.864 103.351 110.014 1.00 13.49 20 SER E N 1
ATOM 3801 C CA . SER D 1 20 ? 137.180 102.859 109.635 1.00 13.49 20 SER E CA 1
ATOM 3802 C C . SER D 1 20 ? 137.213 102.305 108.220 1.00 13.49 20 SER E C 1
ATOM 3803 O O . SER D 1 20 ? 138.282 101.904 107.751 1.00 13.49 20 SER E O 1
ATOM 3806 N N . SER D 1 21 ? 136.076 102.262 107.537 1.00 11.94 21 SER E N 1
ATOM 3807 C CA . SER D 1 21 ? 136.027 101.823 106.153 1.00 11.94 21 SER E CA 1
ATOM 3808 C C . SER D 1 21 ? 136.608 102.894 105.239 1.00 11.94 21 SER E C 1
ATOM 3809 O O . SER D 1 21 ? 136.662 104.074 105.589 1.00 11.94 21 SER E O 1
ATOM 3812 N N . LEU D 1 22 ? 137.056 102.471 104.060 1.00 11.97 22 LEU E N 1
ATOM 3813 C CA . LEU D 1 22 ? 137.608 103.386 103.073 1.00 11.97 22 LEU E CA 1
ATOM 3814 C C . LEU D 1 22 ? 136.562 103.932 102.108 1.00 11.97 22 LEU E C 1
ATOM 3815 O O . LEU D 1 22 ? 136.879 104.830 101.324 1.00 11.97 22 LEU E O 1
ATOM 3820 N N . CYS D 1 23 ? 135.331 103.431 102.151 1.00 11.21 23 CYS E N 1
ATOM 3821 C CA . CYS D 1 23 ? 134.273 103.844 101.241 1.00 11.21 23 CYS E CA 1
ATOM 3822 C C . CYS D 1 23 ? 133.083 104.363 102.034 1.00 11.21 23 CYS E C 1
ATOM 3823 O O . CYS D 1 23 ? 132.697 103.772 103.044 1.00 11.21 23 CYS E O 1
ATOM 3826 N N . GLN D 1 24 ? 132.497 105.460 101.568 1.00 9.00 24 GLN E N 1
ATOM 3827 C CA . GLN D 1 24 ? 131.247 105.940 102.132 1.00 9.00 24 GLN E CA 1
ATOM 3828 C C . GLN D 1 24 ? 130.090 105.099 101.627 1.00 9.00 24 GLN E C 1
ATOM 3829 O O . GLN D 1 24 ? 130.173 104.482 100.566 1.00 9.00 24 GLN E O 1
ATOM 3835 N N . VAL D 1 25 ? 129.012 105.070 102.402 1.00 8.27 25 VAL E N 1
ATOM 3836 C CA . VAL D 1 25 ? 127.742 104.583 101.887 1.00 8.27 25 VAL E CA 1
ATOM 3837 C C . VAL D 1 25 ? 126.904 105.787 101.490 1.00 8.27 25 VAL E C 1
ATOM 3838 O O . VAL D 1 25 ? 126.771 106.745 102.259 1.00 8.27 25 VAL E O 1
ATOM 3842 N N . LYS D 1 26 ? 126.363 105.760 100.278 1.00 9.23 26 LYS E N 1
ATOM 3843 C CA . LYS D 1 26 ? 125.718 106.949 99.743 1.00 9.23 26 LYS E CA 1
ATOM 3844 C C . LYS D 1 26 ? 124.666 107.460 100.715 1.00 9.23 26 LYS E C 1
ATOM 3845 O O . LYS D 1 26 ? 123.806 106.707 101.175 1.00 9.23 26 LYS E O 1
ATOM 3851 N N . THR D 1 27 ? 124.728 108.762 101.005 1.00 11.78 27 THR E N 1
ATOM 3852 C CA . THR D 1 27 ? 123.990 109.325 102.133 1.00 11.78 27 THR E CA 1
ATOM 3853 C C . THR D 1 27 ? 122.540 108.867 102.163 1.00 11.78 27 THR E C 1
ATOM 3854 O O . THR D 1 27 ? 121.939 108.766 103.237 1.00 11.78 27 THR E O 1
ATOM 3858 N N . ASP D 1 28 ? 121.954 108.594 101.002 1.00 15.61 28 ASP E N 1
ATOM 3859 C CA . ASP D 1 28 ? 120.555 108.194 100.945 1.00 15.61 28 ASP E CA 1
ATOM 3860 C C . ASP D 1 28 ? 120.361 106.684 100.996 1.00 15.61 28 ASP E C 1
ATOM 3861 O O . ASP D 1 28 ? 119.212 106.230 101.004 1.00 15.61 28 ASP E O 1
ATOM 3866 N N . ASP D 1 29 ? 121.438 105.898 101.021 1.00 9.68 29 ASP E N 1
ATOM 3867 C CA . ASP D 1 29 ? 121.339 104.460 101.233 1.00 9.68 29 ASP E CA 1
ATOM 3868 C C . ASP D 1 29 ? 121.544 104.058 102.684 1.00 9.68 29 ASP E C 1
ATOM 3869 O O . ASP D 1 29 ? 121.467 102.866 102.991 1.00 9.68 29 ASP E O 1
ATOM 3874 N N . LEU D 1 30 ? 121.810 105.009 103.578 1.00 8.71 30 LEU E N 1
ATOM 3875 C CA . LEU D 1 30 ? 121.980 104.663 104.983 1.00 8.71 30 LEU E CA 1
ATOM 3876 C C . LEU D 1 30 ? 120.682 104.169 105.596 1.00 8.71 30 LEU E C 1
ATOM 3877 O O . LEU D 1 30 ? 120.705 103.468 106.611 1.00 8.71 30 LEU E O 1
ATOM 3882 N N . VAL D 1 31 ? 119.545 104.543 105.019 1.00 7.66 31 VAL E N 1
ATOM 3883 C CA . VAL D 1 31 ? 118.248 104.040 105.452 1.00 7.66 31 VAL E CA 1
ATOM 3884 C C . VAL D 1 31 ? 117.396 103.766 104.224 1.00 7.66 31 VAL E C 1
ATOM 3885 O O . VAL D 1 31 ? 116.851 104.693 103.617 1.00 7.66 31 VAL E O 1
ATOM 3889 N N . LYS D 1 32 ? 117.276 102.500 103.844 1.00 8.34 32 LYS E N 1
ATOM 3890 C CA . LYS D 1 32 ? 116.463 102.139 102.697 1.00 8.34 32 LYS E CA 1
ATOM 3891 C C . LYS D 1 32 ? 115.023 101.894 103.121 1.00 8.34 32 LYS E C 1
ATOM 3892 O O . LYS D 1 32 ? 114.728 101.656 104.292 1.00 8.34 32 LYS E O 1
ATOM 3898 N N . ASN D 1 33 ? 114.119 101.971 102.150 1.00 11.63 33 ASN E N 1
ATOM 3899 C CA . ASN D 1 33 ? 112.732 101.552 102.311 1.00 11.63 33 ASN E CA 1
ATOM 3900 C C . ASN D 1 33 ? 112.349 100.749 101.078 1.00 11.63 33 ASN E C 1
ATOM 3901 O O . ASN D 1 33 ? 111.824 101.304 100.108 1.00 11.63 33 ASN E O 1
ATOM 3906 N N . ILE D 1 34 ? 112.609 99.449 101.113 1.00 14.65 34 ILE E N 1
ATOM 3907 C CA . ILE D 1 34 ? 112.282 98.549 100.018 1.00 14.65 34 ILE E CA 1
ATOM 3908 C C . ILE D 1 34 ? 110.845 98.101 100.214 1.00 14.65 34 ILE E C 1
ATOM 3909 O O . ILE D 1 34 ? 110.456 97.713 101.318 1.00 14.65 34 ILE E O 1
ATOM 3914 N N . SER D 1 35 ? 110.049 98.179 99.155 1.00 43.63 35 SER E N 1
ATOM 3915 C CA . SER D 1 35 ? 108.629 97.859 99.228 1.00 43.63 35 SER E CA 1
ATOM 3916 C C . SER D 1 35 ? 108.385 96.586 98.438 1.00 43.63 35 SER E C 1
ATOM 3917 O O . SER D 1 35 ? 108.088 96.632 97.247 1.00 43.63 35 SER E O 1
ATOM 3920 N N . LEU D 1 36 ? 108.514 95.444 99.098 1.00 18.42 36 LEU E N 1
ATOM 3921 C CA . LEU D 1 36 ? 108.162 94.195 98.451 1.00 18.42 36 LEU E CA 1
ATOM 3922 C C . LEU D 1 36 ? 106.673 94.199 98.113 1.00 18.42 36 LEU E C 1
ATOM 3923 O O . LEU D 1 36 ? 105.913 95.081 98.516 1.00 18.42 36 LEU E O 1
ATOM 3928 N N . GLY D 1 37 ? 106.252 93.202 97.357 1.00 33.13 37 GLY E N 1
ATOM 3929 C CA . GLY D 1 37 ? 104.929 93.202 96.768 1.00 33.13 37 GLY E CA 1
ATOM 3930 C C . GLY D 1 37 ? 103.838 92.907 97.767 1.00 33.13 37 GLY E C 1
ATOM 3931 O O . GLY D 1 37 ? 103.899 93.307 98.932 1.00 33.13 37 GLY E O 1
ATOM 3932 N N . GLU D 1 38 ? 102.801 92.230 97.286 1.00 15.97 38 GLU E N 1
ATOM 3933 C CA . GLU D 1 38 ? 101.762 91.653 98.120 1.00 15.97 38 GLU E CA 1
ATOM 3934 C C . GLU D 1 38 ? 101.704 90.162 97.833 1.00 15.97 38 GLU E C 1
ATOM 3935 O O . GLU D 1 38 ? 101.676 89.753 96.670 1.00 15.97 38 GLU E O 1
ATOM 3941 N N . VAL D 1 39 ? 101.708 89.351 98.887 1.00 14.56 39 VAL E N 1
ATOM 3942 C CA . VAL D 1 39 ? 101.662 87.901 98.739 1.00 14.56 39 VAL E CA 1
ATOM 3943 C C . VAL D 1 39 ? 100.191 87.523 98.615 1.00 14.56 39 VAL E C 1
ATOM 3944 O O . VAL D 1 39 ? 99.549 87.158 99.597 1.00 14.56 39 VAL E O 1
ATOM 3948 N N . SER D 1 40 ? 99.654 87.598 97.406 1.00 12.81 40 SER E N 1
ATOM 3949 C CA . SER D 1 40 ? 98.245 87.306 97.214 1.00 12.81 40 SER E CA 1
ATOM 3950 C C . SER D 1 40 ? 97.963 85.845 97.534 1.00 12.81 40 SER E C 1
ATOM 3951 O O . SER D 1 40 ? 98.870 85.046 97.765 1.00 12.81 40 SER E O 1
ATOM 3954 N N . LYS D 1 41 ? 96.676 85.503 97.558 1.00 13.58 41 LYS E N 1
ATOM 3955 C CA . LYS D 1 41 ? 96.284 84.142 97.904 1.00 13.58 41 LYS E CA 1
ATOM 3956 C C . LYS D 1 41 ? 96.728 83.147 96.840 1.00 13.58 41 LYS E C 1
ATOM 3957 O O . LYS D 1 41 ? 97.174 82.040 97.163 1.00 13.58 41 LYS E O 1
ATOM 3963 N N . SER D 1 42 ? 96.607 83.521 95.565 1.00 13.49 42 SER E N 1
ATOM 3964 C CA . SER D 1 42 ? 96.975 82.610 94.485 1.00 13.49 42 SER E CA 1
ATOM 3965 C C . SER D 1 42 ? 98.455 82.268 94.534 1.00 13.49 42 SER E C 1
ATOM 3966 O O . SER D 1 42 ? 98.834 81.093 94.529 1.00 13.49 42 SER E O 1
ATOM 3969 N N . ALA D 1 43 ? 99.311 83.287 94.578 1.00 12.24 43 ALA E N 1
ATOM 3970 C CA . ALA D 1 43 ? 100.743 83.040 94.651 1.00 12.24 43 ALA E CA 1
ATOM 3971 C C . ALA D 1 43 ? 101.117 82.318 95.931 1.00 12.24 43 ALA E C 1
ATOM 3972 O O . ALA D 1 43 ? 102.089 81.558 95.951 1.00 12.24 43 ALA E O 1
ATOM 3974 N N . LEU D 1 44 ? 100.372 82.549 97.010 1.00 12.65 44 LEU E N 1
ATOM 3975 C CA . LEU D 1 44 ? 100.660 81.872 98.268 1.00 12.65 44 LEU E CA 1
ATOM 3976 C C . LEU D 1 44 ? 100.391 80.380 98.158 1.00 12.65 44 LEU E C 1
ATOM 3977 O O . LEU D 1 44 ? 101.192 79.559 98.615 1.00 12.65 44 LEU E O 1
ATOM 3982 N N . GLU D 1 45 ? 99.261 80.006 97.557 1.00 13.68 45 GLU E N 1
ATOM 3983 C CA . GLU D 1 45 ? 98.925 78.596 97.409 1.00 13.68 45 GLU E CA 1
ATOM 3984 C C . GLU D 1 45 ? 99.705 77.910 96.300 1.00 13.68 45 GLU E C 1
ATOM 3985 O O . GLU D 1 45 ? 99.818 76.682 96.313 1.00 13.68 45 GLU E O 1
ATOM 3991 N N . ALA D 1 46 ? 100.240 78.665 95.340 1.00 13.05 46 ALA E N 1
ATOM 3992 C CA . ALA D 1 46 ? 100.954 78.056 94.225 1.00 13.05 46 ALA E CA 1
ATOM 3993 C C . ALA D 1 46 ? 102.363 77.642 94.632 1.00 13.05 46 ALA E C 1
ATOM 3994 O O . ALA D 1 46 ? 102.727 76.467 94.538 1.00 13.05 46 ALA E O 1
ATOM 3996 N N . THR D 1 47 ? 103.168 78.603 95.081 1.00 12.23 47 THR E N 1
ATOM 3997 C CA . THR D 1 47 ? 104.521 78.318 95.536 1.00 12.23 47 THR E CA 1
ATOM 3998 C C . THR D 1 47 ? 104.881 79.011 96.842 1.00 12.23 47 THR E C 1
ATOM 3999 O O . THR D 1 47 ? 106.025 78.881 97.286 1.00 12.23 47 THR E O 1
ATOM 4003 N N . GLY D 1 48 ? 103.959 79.733 97.471 1.00 11.63 48 GLY E N 1
ATOM 4004 C CA . GLY D 1 48 ? 104.267 80.392 98.723 1.00 11.63 48 GLY E CA 1
ATOM 4005 C C . GLY D 1 48 ? 105.361 81.423 98.628 1.00 11.63 48 GLY E C 1
ATOM 4006 O O . GLY D 1 48 ? 106.258 81.439 99.469 1.00 11.63 48 GLY E O 1
ATOM 4007 N N . LYS D 1 49 ? 105.320 82.283 97.615 1.00 14.39 49 LYS E N 1
ATOM 4008 C CA . LYS D 1 49 ? 106.319 83.322 97.411 1.00 14.39 49 LYS E CA 1
ATOM 4009 C C . LYS D 1 49 ? 105.676 84.492 96.686 1.00 14.39 49 LYS E C 1
ATOM 4010 O O . LYS D 1 49 ? 104.603 84.360 96.097 1.00 14.39 49 LYS E O 1
ATOM 4016 N N . SER D 1 50 ? 106.336 85.638 96.740 1.00 16.13 50 SER E N 1
ATOM 4017 C CA . SER D 1 50 ? 106.001 86.749 95.871 1.00 16.13 50 SER E CA 1
ATOM 4018 C C . SER D 1 50 ? 107.111 86.925 94.849 1.00 16.13 50 SER E C 1
ATOM 4019 O O . SER D 1 50 ? 108.217 86.412 95.019 1.00 16.13 50 SER E O 1
ATOM 4022 N N . PRO D 1 51 ? 106.846 87.624 93.749 1.00 13.59 51 PRO E N 1
ATOM 4023 C CA . PRO D 1 51 ? 107.922 87.905 92.798 1.00 13.59 51 PRO E CA 1
ATOM 4024 C C . PRO D 1 51 ? 109.037 88.698 93.456 1.00 13.59 51 PRO E C 1
ATOM 4025 O O . PRO D 1 51 ? 108.800 89.603 94.253 1.00 13.59 51 PRO E O 1
ATOM 4029 N N . ALA D 1 52 ? 110.267 88.347 93.108 1.00 14.47 52 ALA E N 1
ATOM 4030 C CA . ALA D 1 52 ? 111.442 88.951 93.712 1.00 14.47 52 ALA E CA 1
ATOM 4031 C C . ALA D 1 52 ? 111.656 90.347 93.149 1.00 14.47 52 ALA E C 1
ATOM 4032 O O . ALA D 1 52 ? 111.643 90.535 91.932 1.00 14.47 52 ALA E O 1
ATOM 4034 N N . GLN D 1 53 ? 111.856 91.319 94.030 1.00 18.42 53 GLN E N 1
ATOM 4035 C CA . GLN D 1 53 ? 112.127 92.693 93.635 1.00 18.42 53 GLN E CA 1
ATOM 4036 C C . GLN D 1 53 ? 113.619 92.975 93.746 1.00 18.42 53 GLN E C 1
ATOM 4037 O O . GLN D 1 53 ? 114.336 92.278 94.464 1.00 18.42 53 GLN E O 1
ATOM 4043 N N . SER D 1 54 ? 114.082 93.998 93.035 1.00 11.93 54 SER E N 1
ATOM 4044 C CA . SER D 1 54 ? 115.496 94.347 93.031 1.00 11.93 54 SER E CA 1
ATOM 4045 C C . SER D 1 54 ? 115.752 95.658 93.762 1.00 11.93 54 SER E C 1
ATOM 4046 O O . SER D 1 54 ? 114.887 96.532 93.839 1.00 11.93 54 SER E O 1
ATOM 4049 N N . PHE D 1 55 ? 116.964 95.785 94.296 1.00 9.60 55 PHE E N 1
ATOM 4050 C CA . PHE D 1 55 ? 117.408 97.019 94.922 1.00 9.60 55 PHE E CA 1
ATOM 4051 C C . PHE D 1 55 ? 118.927 97.021 94.960 1.00 9.60 55 PHE E C 1
ATOM 4052 O O . PHE D 1 55 ? 119.572 96.046 94.578 1.00 9.60 55 PHE E O 1
ATOM 4060 N N . GLN D 1 56 ? 119.492 98.139 95.409 1.00 8.52 56 GLN E N 1
ATOM 4061 C CA . GLN D 1 56 ? 120.929 98.360 95.362 1.00 8.52 56 GLN E CA 1
ATOM 4062 C C . GLN D 1 56 ? 121.400 99.065 96.623 1.00 8.52 56 GLN E C 1
ATOM 4063 O O . GLN D 1 56 ? 120.623 99.740 97.301 1.00 8.52 56 GLN E O 1
ATOM 4069 N N . VAL D 1 57 ? 122.683 98.906 96.929 1.00 7.38 57 VAL E N 1
ATOM 4070 C CA . VAL D 1 57 ? 123.366 99.698 97.944 1.00 7.38 57 VAL E CA 1
ATOM 4071 C C . VAL D 1 57 ? 124.612 100.284 97.298 1.00 7.38 57 VAL E C 1
ATOM 4072 O O . VAL D 1 57 ? 125.497 99.538 96.864 1.00 7.38 57 VAL E O 1
ATOM 4076 N N . ASN D 1 58 ? 124.687 101.610 97.239 1.00 7.99 58 ASN E N 1
ATOM 4077 C CA . ASN D 1 58 ? 125.725 102.301 96.488 1.00 7.99 58 ASN E CA 1
ATOM 4078 C C . ASN D 1 58 ? 126.796 102.835 97.427 1.00 7.99 58 ASN E C 1
ATOM 4079 O O . ASN D 1 58 ? 126.492 103.578 98.361 1.00 7.99 58 ASN E O 1
ATOM 4084 N N . LEU D 1 59 ? 128.042 102.472 97.156 1.00 8.65 59 LEU E N 1
ATOM 4085 C CA . LEU D 1 59 ? 129.198 103.074 97.797 1.00 8.65 59 LEU E CA 1
ATOM 4086 C C . LEU D 1 59 ? 129.702 104.215 96.932 1.00 8.65 59 LEU E C 1
ATOM 4087 O O . LEU D 1 59 ? 129.660 104.143 95.704 1.00 8.65 59 LEU E O 1
ATOM 4092 N N . ILE D 1 60 ? 130.187 105.274 97.576 1.00 6.74 60 ILE E N 1
ATOM 4093 C CA . ILE D 1 60 ? 130.652 106.456 96.868 1.00 6.74 60 ILE E CA 1
ATOM 4094 C C . ILE D 1 60 ? 131.931 106.950 97.528 1.00 6.74 60 ILE E C 1
ATOM 4095 O O . ILE D 1 60 ? 132.202 106.674 98.695 1.00 6.74 60 ILE E O 1
ATOM 4100 N N . ASN D 1 61 ? 132.732 107.675 96.750 1.00 9.46 61 ASN E N 1
ATOM 4101 C CA . ASN D 1 61 ? 133.984 108.265 97.220 1.00 9.46 61 ASN E CA 1
ATOM 4102 C C . ASN D 1 61 ? 134.940 107.218 97.774 1.00 9.46 61 ASN E C 1
ATOM 4103 O O . ASN D 1 61 ? 135.668 107.478 98.733 1.00 9.46 61 ASN E O 1
ATOM 4108 N N . CYS D 1 62 ? 134.972 106.036 97.168 1.00 11.37 62 CYS E N 1
ATOM 4109 C CA . CYS D 1 62 ? 135.927 105.021 97.582 1.00 11.37 62 CYS E CA 1
ATOM 4110 C C . CYS D 1 62 ? 137.350 105.528 97.399 1.00 11.37 62 CYS E C 1
ATOM 4111 O O . CYS D 1 62 ? 137.594 106.527 96.720 1.00 11.37 62 CYS E O 1
ATOM 4114 N N . ASP D 1 63 ? 138.295 104.834 98.024 1.00 13.59 63 ASP E N 1
ATOM 4115 C CA . ASP D 1 63 ? 139.691 105.232 97.949 1.00 13.59 63 ASP E CA 1
ATOM 4116 C C . ASP D 1 63 ? 140.370 104.578 96.758 1.00 13.59 63 ASP E C 1
ATOM 4117 O O . ASP D 1 63 ? 140.033 103.460 96.368 1.00 13.59 63 ASP E O 1
ATOM 4122 N N . SER D 1 64 ? 141.353 105.281 96.192 1.00 13.64 64 SER E N 1
ATOM 4123 C CA . SER D 1 64 ? 142.028 104.785 95.003 1.00 13.64 64 SER E CA 1
ATOM 4124 C C . SER D 1 64 ? 142.689 103.438 95.246 1.00 13.64 64 SER E C 1
ATOM 4125 O O . SER D 1 64 ? 142.802 102.626 94.321 1.00 13.64 64 SER E O 1
ATOM 4128 N N . LEU D 1 65 ? 143.127 103.174 96.472 1.00 14.62 65 LEU E N 1
ATOM 4129 C CA . LEU D 1 65 ? 143.824 101.937 96.784 1.00 14.62 65 LEU E CA 1
ATOM 4130 C C . LEU D 1 65 ? 142.905 100.859 97.342 1.00 14.62 65 LEU E C 1
ATOM 4131 O O . LEU D 1 65 ? 143.399 99.815 97.777 1.00 14.62 65 LEU E O 1
ATOM 4136 N N . THR D 1 66 ? 141.593 101.077 97.343 1.00 14.41 66 THR E N 1
ATOM 4137 C CA . THR D 1 66 ? 140.660 100.074 97.837 1.00 14.41 66 THR E CA 1
ATOM 4138 C C . THR D 1 66 ? 140.884 98.755 97.115 1.00 14.41 66 THR E C 1
ATOM 4139 O O . THR D 1 66 ? 140.660 98.654 95.907 1.00 14.41 66 THR E O 1
ATOM 4143 N N . ASP D 1 67 ? 141.319 97.740 97.848 1.00 19.59 67 ASP E N 1
ATOM 4144 C CA . ASP D 1 67 ? 141.677 96.457 97.263 1.00 19.59 67 ASP E CA 1
ATOM 4145 C C . ASP D 1 67 ? 140.641 95.378 97.513 1.00 19.59 67 ASP E C 1
ATOM 4146 O O . ASP D 1 67 ? 140.454 94.509 96.659 1.00 19.59 67 ASP E O 1
ATOM 4151 N N . ASP D 1 68 ? 139.963 95.420 98.654 1.00 17.72 68 ASP E N 1
ATOM 4152 C CA . ASP D 1 68 ? 139.040 94.374 99.059 1.00 17.72 68 ASP E CA 1
ATOM 4153 C C . ASP D 1 68 ? 137.802 95.010 99.666 1.00 17.72 68 ASP E C 1
ATOM 4154 O O . ASP D 1 68 ? 137.908 95.962 100.441 1.00 17.72 68 ASP E O 1
ATOM 4159 N N . ILE D 1 69 ? 136.631 94.491 99.306 1.00 13.02 69 ILE E N 1
ATOM 4160 C CA . ILE D 1 69 ? 135.363 94.919 99.883 1.00 13.02 69 ILE E CA 1
ATOM 4161 C C . ILE D 1 69 ? 134.550 93.677 100.205 1.00 13.02 69 ILE E C 1
ATOM 4162 O O . ILE D 1 69 ? 134.387 92.802 99.349 1.00 13.02 69 ILE E O 1
ATOM 4167 N N . SER D 1 70 ? 134.045 93.600 101.432 1.00 12.50 70 SER E N 1
ATOM 4168 C CA . SER D 1 70 ? 133.185 92.510 101.869 1.00 12.50 70 SER E CA 1
ATOM 4169 C C . SER D 1 70 ? 131.992 93.092 102.601 1.00 12.50 70 SER E C 1
ATOM 4170 O O . SER D 1 70 ? 132.100 94.128 103.255 1.00 12.50 70 SER E O 1
ATOM 4173 N N . TYR D 1 71 ? 130.849 92.425 102.487 1.00 10.09 71 TYR E N 1
ATOM 4174 C CA . TYR D 1 71 ? 129.644 92.870 103.163 1.00 10.09 71 TYR E CA 1
ATOM 4175 C C . TYR D 1 71 ? 128.966 91.684 103.826 1.00 10.09 71 TYR E C 1
ATOM 4176 O O . TYR D 1 71 ? 129.011 90.563 103.321 1.00 10.09 71 TYR E O 1
ATOM 4185 N N . VAL D 1 72 ? 128.333 91.949 104.965 1.00 9.97 72 VAL E N 1
ATOM 4186 C CA . VAL D 1 72 ? 127.666 90.928 105.763 1.00 9.97 72 VAL E CA 1
ATOM 4187 C C . VAL D 1 72 ? 126.248 91.395 106.035 1.00 9.97 72 VAL E C 1
ATOM 4188 O O . VAL D 1 72 ? 126.038 92.559 106.396 1.00 9.97 72 VAL E O 1
ATOM 4192 N N . LEU D 1 73 ? 125.278 90.501 105.864 1.00 9.52 73 LEU E N 1
ATOM 4193 C CA . LEU D 1 73 ? 123.880 90.806 106.142 1.00 9.52 73 LEU E CA 1
ATOM 4194 C C . LEU D 1 73 ? 123.533 90.267 107.520 1.00 9.52 73 LEU E C 1
ATOM 4195 O O . LEU D 1 73 ? 123.585 89.057 107.746 1.00 9.52 73 LEU E O 1
ATOM 4200 N N . ALA D 1 74 ? 123.175 91.163 108.431 1.00 8.01 74 ALA E N 1
ATOM 4201 C CA . ALA D 1 74 ? 122.789 90.807 109.785 1.00 8.01 74 ALA E CA 1
ATOM 4202 C C . ALA D 1 74 ? 121.317 91.121 109.995 1.00 8.01 74 ALA E C 1
ATOM 4203 O O . ALA D 1 74 ? 120.841 92.190 109.609 1.00 8.01 74 ALA E O 1
ATOM 4205 N N . ASP D 1 75 ? 120.602 90.186 110.604 1.00 9.05 75 ASP E N 1
ATOM 4206 C CA . ASP D 1 75 ? 119.198 90.398 110.917 1.00 9.05 75 ASP E CA 1
ATOM 4207 C C . ASP D 1 75 ? 119.081 91.215 112.196 1.00 9.05 75 ASP E C 1
ATOM 4208 O O . ASP D 1 75 ? 119.792 90.958 113.172 1.00 9.05 75 ASP E O 1
ATOM 4213 N N . ALA D 1 76 ? 118.189 92.200 112.193 1.00 7.08 76 ALA E N 1
ATOM 4214 C CA . ALA D 1 76 ? 118.030 93.087 113.337 1.00 7.08 76 ALA E CA 1
ATOM 4215 C C . ALA D 1 76 ? 116.981 92.605 114.328 1.00 7.08 76 ALA E C 1
ATOM 4216 O O . ALA D 1 76 ? 116.723 93.300 115.315 1.00 7.08 76 ALA E O 1
ATOM 4218 N N . ASN D 1 77 ? 116.373 91.439 114.097 1.00 9.53 77 ASN E N 1
ATOM 4219 C CA . ASN D 1 77 ? 115.378 90.903 115.018 1.00 9.53 77 ASN E CA 1
ATOM 4220 C C . ASN D 1 77 ? 115.589 89.416 115.280 1.00 9.53 77 ASN E C 1
ATOM 4221 O O . ASN D 1 77 ? 114.609 88.686 115.455 1.00 9.53 77 ASN E O 1
ATOM 4226 N N . ASN D 1 78 ? 116.831 88.948 115.298 1.00 13.63 78 ASN E N 1
ATOM 4227 C CA . ASN D 1 78 ? 117.122 87.552 115.598 1.00 13.63 78 ASN E CA 1
ATOM 4228 C C . ASN D 1 78 ? 118.630 87.400 115.717 1.00 13.63 78 ASN E C 1
ATOM 4229 O O . ASN D 1 78 ? 119.394 88.234 115.230 1.00 13.63 78 ASN E O 1
ATOM 4234 N N . ASN D 1 79 ? 119.051 86.322 116.370 1.00 17.19 79 ASN E N 1
ATOM 4235 C CA . ASN D 1 79 ? 120.470 86.053 116.557 1.00 17.19 79 ASN E CA 1
ATOM 4236 C C . ASN D 1 79 ? 120.772 84.621 116.142 1.00 17.19 79 ASN E C 1
ATOM 4237 O O . ASN D 1 79 ? 119.945 83.720 116.285 1.00 17.19 79 ASN E O 1
ATOM 4242 N N . GLY D 1 80 ? 121.982 84.423 115.630 1.00 15.69 80 GLY E N 1
ATOM 4243 C CA . GLY D 1 80 ? 122.405 83.119 115.175 1.00 15.69 80 GLY E CA 1
ATOM 4244 C C . GLY D 1 80 ? 122.097 82.894 113.710 1.00 15.69 80 GLY E C 1
ATOM 4245 O O . GLY D 1 80 ? 121.429 83.682 113.041 1.00 15.69 80 GLY E O 1
ATOM 4246 N N . THR D 1 81 ? 122.612 81.773 113.203 1.00 14.97 81 THR E N 1
ATOM 4247 C CA . THR D 1 81 ? 122.420 81.366 111.819 1.00 14.97 81 THR E CA 1
ATOM 4248 C C . THR D 1 81 ? 121.375 80.263 111.681 1.00 14.97 81 THR E C 1
ATOM 4249 O O . THR D 1 81 ? 121.400 79.512 110.703 1.00 14.97 81 THR E O 1
ATOM 4253 N N . THR D 1 82 ? 120.462 80.150 112.645 1.00 16.03 82 THR E N 1
ATOM 4254 C CA . THR D 1 82 ? 119.474 79.083 112.613 1.00 16.03 82 THR E CA 1
ATOM 4255 C C . THR D 1 82 ? 118.393 79.322 111.567 1.00 16.03 82 THR E C 1
ATOM 4256 O O . THR D 1 82 ? 117.632 78.400 111.259 1.00 16.03 82 THR E O 1
ATOM 4260 N N . THR D 1 83 ? 118.314 80.525 111.007 1.00 15.58 83 THR E N 1
ATOM 4261 C CA . THR D 1 83 ? 117.248 80.899 110.091 1.00 15.58 83 THR E CA 1
ATOM 4262 C C . THR D 1 83 ? 117.840 81.390 108.780 1.00 15.58 83 THR E C 1
ATOM 4263 O O . THR D 1 83 ? 118.949 81.932 108.752 1.00 15.58 83 THR E O 1
ATOM 4267 N N . ALA D 1 84 ? 117.100 81.183 107.693 1.00 15.64 84 ALA E N 1
ATOM 4268 C CA . ALA D 1 84 ? 117.506 81.670 106.382 1.00 15.64 84 ALA E CA 1
ATOM 4269 C C . ALA D 1 84 ? 116.833 82.988 106.032 1.00 15.64 84 ALA E C 1
ATOM 4270 O O . ALA D 1 84 ? 117.324 83.725 105.171 1.00 15.64 84 ALA E O 1
ATOM 4272 N N . TYR D 1 85 ? 115.722 83.298 106.682 1.00 14.62 85 TYR E N 1
ATOM 4273 C CA . TYR D 1 85 ? 114.962 84.499 106.394 1.00 14.62 85 TYR E CA 1
ATOM 4274 C C . TYR D 1 85 ? 115.202 85.559 107.458 1.00 14.62 85 TYR E C 1
ATOM 4275 O O . TYR D 1 85 ? 115.872 85.330 108.467 1.00 14.62 85 TYR E O 1
ATOM 4284 N N . LEU D 1 86 ? 114.653 86.740 107.207 1.00 14.51 86 LEU E N 1
ATOM 4285 C CA . LEU D 1 86 ? 114.603 87.790 108.208 1.00 14.51 86 LEU E CA 1
ATOM 4286 C C . LEU D 1 86 ? 113.269 87.719 108.933 1.00 14.51 86 LEU E C 1
ATOM 4287 O O . LEU D 1 86 ? 112.210 87.832 108.309 1.00 14.51 86 LEU E O 1
ATOM 4292 N N . VAL D 1 87 ? 113.313 87.524 110.242 1.00 12.20 87 VAL E N 1
ATOM 4293 C CA . VAL D 1 87 ? 112.082 87.330 111.010 1.00 12.20 87 VAL E CA 1
ATOM 4294 C C . VAL D 1 87 ? 111.350 88.666 111.102 1.00 12.20 87 VAL E C 1
ATOM 4295 O O . VAL D 1 87 ? 111.949 89.656 111.545 1.00 12.20 87 VAL E O 1
ATOM 4299 N N . PRO D 1 88 ? 110.087 88.748 110.693 1.00 11.08 88 PRO E N 1
ATOM 4300 C CA . PRO D 1 88 ? 109.377 90.026 110.767 1.00 11.08 88 PRO E CA 1
ATOM 4301 C C . PRO D 1 88 ? 109.136 90.462 112.201 1.00 11.08 88 PRO E C 1
ATOM 4302 O O . PRO D 1 88 ? 109.106 89.652 113.128 1.00 11.08 88 PRO E O 1
ATOM 4306 N N . LYS D 1 89 ? 108.975 91.768 112.377 1.00 8.36 89 LYS E N 1
ATOM 4307 C CA . LYS D 1 89 ? 108.598 92.304 113.673 1.00 8.36 89 LYS E CA 1
ATOM 4308 C C . LYS D 1 89 ? 107.137 91.987 113.968 1.00 8.36 89 LYS E C 1
ATOM 4309 O O . LYS D 1 89 ? 106.344 91.719 113.065 1.00 8.36 89 LYS E O 1
ATOM 4315 N N . SER D 1 90 ? 106.790 92.008 115.251 1.00 6.60 90 SER E N 1
ATOM 4316 C CA . SER D 1 90 ? 105.443 91.692 115.700 1.00 6.60 90 SER E CA 1
ATOM 4317 C C . SER D 1 90 ? 104.679 92.971 116.007 1.00 6.60 90 SER E C 1
ATOM 4318 O O . SER D 1 90 ? 105.266 94.020 116.273 1.00 6.60 90 SER E O 1
ATOM 4321 N N . GLY D 1 91 ? 103.356 92.877 115.966 1.00 5.83 91 GLY E N 1
ATOM 4322 C CA . GLY D 1 91 ? 102.544 94.060 116.145 1.00 5.83 91 GLY E CA 1
ATOM 4323 C C . GLY D 1 91 ? 101.072 93.725 116.093 1.00 5.83 91 GLY E C 1
ATOM 4324 O O . GLY D 1 91 ? 100.681 92.557 116.093 1.00 5.83 91 GLY E O 1
ATOM 4325 N N . ASP D 1 92 ? 100.256 94.779 116.061 1.00 8.23 92 ASP E N 1
ATOM 4326 C CA . ASP D 1 92 ? 98.809 94.597 116.038 1.00 8.23 92 ASP E CA 1
ATOM 4327 C C . ASP D 1 92 ? 98.346 93.897 114.770 1.00 8.23 92 ASP E C 1
ATOM 4328 O O . ASP D 1 92 ? 97.388 93.118 114.811 1.00 8.23 92 ASP E O 1
ATOM 4333 N N . THR D 1 93 ? 99.001 94.168 113.638 1.00 7.76 93 THR E N 1
ATOM 4334 C CA . THR D 1 93 ? 98.569 93.659 112.342 1.00 7.76 93 THR E CA 1
ATOM 4335 C C . THR D 1 93 ? 99.618 92.790 111.660 1.00 7.76 93 THR E C 1
ATOM 4336 O O . THR D 1 93 ? 99.568 92.638 110.440 1.00 7.76 93 THR E O 1
ATOM 4340 N N . ALA D 1 94 ? 100.561 92.220 112.399 1.00 6.93 94 ALA E N 1
ATOM 4341 C CA . ALA D 1 94 ? 101.601 91.415 111.780 1.00 6.93 94 ALA E CA 1
ATOM 4342 C C . ALA D 1 94 ? 101.041 90.090 111.285 1.00 6.93 94 ALA E C 1
ATOM 4343 O O . ALA D 1 94 ? 100.030 89.597 111.787 1.00 6.93 94 ALA E O 1
ATOM 4345 N N . ALA D 1 95 ? 101.712 89.515 110.289 1.00 9.43 95 ALA E N 1
ATOM 4346 C CA . ALA D 1 95 ? 101.337 88.215 109.755 1.00 9.43 95 ALA E CA 1
ATOM 4347 C C . ALA D 1 95 ? 102.326 87.154 110.212 1.00 9.43 95 ALA E C 1
ATOM 4348 O O . ALA D 1 95 ? 103.540 87.361 110.166 1.00 9.43 95 ALA E O 1
ATOM 4350 N N . THR D 1 96 ? 101.800 86.019 110.653 1.00 10.01 96 THR E N 1
ATOM 4351 C CA . THR D 1 96 ? 102.624 84.914 111.122 1.00 10.01 96 THR E CA 1
ATOM 4352 C C . THR D 1 96 ? 102.892 83.928 109.995 1.00 10.01 96 THR E C 1
ATOM 4353 O O . THR D 1 96 ? 102.164 83.863 109.006 1.00 10.01 96 THR E O 1
ATOM 4357 N N . GLY D 1 97 ? 103.948 83.139 110.169 1.00 11.33 97 GLY E N 1
ATOM 4358 C CA . GLY D 1 97 ? 104.287 82.107 109.215 1.00 11.33 97 GLY E CA 1
ATOM 4359 C C . GLY D 1 97 ? 104.941 82.596 107.948 1.00 11.33 97 GLY E C 1
ATOM 4360 O O . GLY D 1 97 ? 104.904 81.884 106.942 1.00 11.33 97 GLY E O 1
ATOM 4361 N N . VAL D 1 98 ? 105.536 83.784 107.965 1.00 13.61 98 VAL E N 1
ATOM 4362 C CA . VAL D 1 98 ? 106.114 84.413 106.787 1.00 13.61 98 VAL E CA 1
ATOM 4363 C C . VAL D 1 98 ? 107.485 84.968 107.142 1.00 13.61 98 VAL E C 1
ATOM 4364 O O . VAL D 1 98 ? 107.776 85.252 108.305 1.00 13.61 98 VAL E O 1
ATOM 4368 N N . GLY D 1 99 ? 108.339 85.113 106.127 1.00 20.16 99 GLY E N 1
ATOM 4369 C CA . GLY D 1 99 ? 109.643 85.719 106.308 1.00 20.16 99 GLY E CA 1
ATOM 4370 C C . GLY D 1 99 ? 110.107 86.363 105.019 1.00 20.16 99 GLY E C 1
ATOM 4371 O O . GLY D 1 99 ? 109.536 86.136 103.955 1.00 20.16 99 GLY E O 1
ATOM 4372 N N . VAL D 1 100 ? 111.161 87.168 105.123 1.00 42.67 100 VAL E N 1
ATOM 4373 C CA . VAL D 1 100 ? 111.703 87.904 103.984 1.00 42.67 100 VAL E CA 1
ATOM 4374 C C . VAL D 1 100 ? 113.052 87.309 103.605 1.00 42.67 100 VAL E C 1
ATOM 4375 O O . VAL D 1 100 ? 114.037 87.478 104.332 1.00 42.67 100 VAL E O 1
ATOM 4379 N N . PHE D 1 101 ? 113.117 86.655 102.450 1.00 15.62 101 PHE E N 1
ATOM 4380 C CA . PHE D 1 101 ? 114.344 86.042 101.960 1.00 15.62 101 PHE E CA 1
ATOM 4381 C C . PHE D 1 101 ? 115.089 87.021 101.061 1.00 15.62 101 PHE E C 1
ATOM 4382 O O . PHE D 1 101 ? 114.490 87.654 100.191 1.00 15.62 101 PHE E O 1
ATOM 4390 N N . VAL D 1 102 ? 116.398 87.134 101.268 1.00 15.19 102 VAL E N 1
ATOM 4391 C CA . VAL D 1 102 ? 117.259 88.017 100.487 1.00 15.19 102 VAL E CA 1
ATOM 4392 C C . VAL D 1 102 ? 118.172 87.157 99.630 1.00 15.19 102 VAL E C 1
ATOM 4393 O O . VAL D 1 102 ? 118.503 86.030 100.008 1.00 15.19 102 VAL E O 1
ATOM 4397 N N . GLU D 1 103 ? 118.561 87.676 98.467 1.00 15.36 103 GLU E N 1
ATOM 4398 C CA . GLU D 1 103 ? 119.359 86.911 97.520 1.00 15.36 103 GLU E CA 1
ATOM 4399 C C . GLU D 1 103 ? 120.225 87.844 96.693 1.00 15.36 103 GLU E C 1
ATOM 4400 O O . GLU D 1 103 ? 120.002 89.052 96.639 1.00 15.36 103 GLU E O 1
ATOM 4406 N N . THR D 1 104 ? 121.228 87.258 96.046 1.00 13.31 104 THR E N 1
ATOM 4407 C CA . THR D 1 104 ? 122.018 87.985 95.068 1.00 13.31 104 THR E CA 1
ATOM 4408 C C . THR D 1 104 ? 121.205 88.173 93.791 1.00 13.31 104 THR E C 1
ATOM 4409 O O . THR D 1 104 ? 120.244 87.448 93.534 1.00 13.31 104 THR E O 1
ATOM 4413 N N . SER D 1 105 ? 121.599 89.160 92.985 1.00 10.89 105 SER E N 1
ATOM 4414 C CA . SER D 1 105 ? 120.830 89.498 91.794 1.00 10.89 105 SER E CA 1
ATOM 4415 C C . SER D 1 105 ? 120.658 88.315 90.852 1.00 10.89 105 SER E C 1
ATOM 4416 O O . SER D 1 105 ? 119.705 88.299 90.067 1.00 10.89 105 SER E O 1
ATOM 4419 N N . LYS D 1 106 ? 121.558 87.337 90.898 1.00 11.40 106 LYS E N 1
ATOM 4420 C CA . LYS D 1 106 ? 121.482 86.168 90.032 1.00 11.40 106 LYS E CA 1
ATOM 4421 C C . LYS D 1 106 ? 120.798 84.975 90.685 1.00 11.40 106 LYS E C 1
ATOM 4422 O O . LYS D 1 106 ? 120.728 83.913 90.061 1.00 11.40 106 LYS E O 1
ATOM 4428 N N . GLY D 1 107 ? 120.293 85.113 91.909 1.00 15.86 107 GLY E N 1
ATOM 4429 C CA . GLY D 1 107 ? 119.577 84.043 92.572 1.00 15.86 107 GLY E CA 1
ATOM 4430 C C . GLY D 1 107 ? 120.375 83.260 93.594 1.00 15.86 107 GLY E C 1
ATOM 4431 O O . GLY D 1 107 ? 119.860 82.272 94.127 1.00 15.86 107 GLY E O 1
ATOM 4432 N N . THR D 1 108 ? 121.608 83.656 93.876 1.00 16.38 108 THR E N 1
ATOM 4433 C CA . THR D 1 108 ? 122.390 82.975 94.898 1.00 16.38 108 THR E CA 1
ATOM 4434 C C . THR D 1 108 ? 121.919 83.421 96.279 1.00 16.38 108 THR E C 1
ATOM 4435 O O . THR D 1 108 ? 121.963 84.617 96.582 1.00 16.38 108 THR E O 1
ATOM 4439 N N . PRO D 1 109 ? 121.466 82.507 97.140 1.00 15.19 109 PRO E N 1
ATOM 4440 C CA . PRO D 1 109 ? 120.968 82.929 98.455 1.00 15.19 109 PRO E CA 1
ATOM 4441 C C . PRO D 1 109 ? 122.041 83.631 99.270 1.00 15.19 109 PRO E C 1
ATOM 4442 O O . PRO D 1 109 ? 123.214 83.253 99.244 1.00 15.19 109 PRO E O 1
ATOM 4446 N N . VAL D 1 110 ? 121.624 84.656 100.008 1.00 13.29 110 VAL E N 1
ATOM 4447 C CA . VAL D 1 110 ? 122.508 85.397 100.900 1.00 13.29 110 VAL E CA 1
ATOM 4448 C C . VAL D 1 110 ? 122.208 84.920 102.314 1.00 13.29 110 VAL E C 1
ATOM 4449 O O . VAL D 1 110 ? 121.157 85.226 102.878 1.00 13.29 110 VAL E O 1
ATOM 4453 N N . ASN D 1 111 ? 123.135 84.160 102.889 1.00 13.10 111 ASN E N 1
ATOM 4454 C CA . ASN D 1 111 ? 122.961 83.657 104.241 1.00 13.10 111 ASN E CA 1
ATOM 4455 C C . ASN D 1 111 ? 123.191 84.772 105.248 1.00 13.10 111 ASN E C 1
ATOM 4456 O O . ASN D 1 111 ? 123.824 85.784 104.940 1.00 13.10 111 ASN E O 1
ATOM 4461 N N . ILE D 1 112 ? 122.672 84.584 106.457 1.00 11.95 112 ILE E N 1
ATOM 4462 C CA . ILE D 1 112 ? 122.731 85.630 107.469 1.00 11.95 112 ILE E CA 1
ATOM 4463 C C . ILE D 1 112 ? 124.033 85.516 108.253 1.00 11.95 112 ILE E C 1
ATOM 4464 O O . ILE D 1 112 ? 124.300 84.498 108.901 1.00 11.95 112 ILE E O 1
ATOM 4469 N N . GLY D 1 113 ? 124.843 86.568 108.208 1.00 13.82 113 GLY E N 1
ATOM 4470 C CA . GLY D 1 113 ? 126.057 86.641 108.988 1.00 13.82 113 GLY E CA 1
ATOM 4471 C C . GLY D 1 113 ? 127.299 86.067 108.342 1.00 13.82 113 GLY E C 1
ATOM 4472 O O . GLY D 1 113 ? 128.360 86.078 108.976 1.00 13.82 113 GLY E O 1
ATOM 4473 N N . SER D 1 114 ? 127.217 85.580 107.108 1.00 14.81 114 SER E N 1
ATOM 4474 C CA . SER D 1 114 ? 128.342 84.954 106.424 1.00 14.81 114 SER E CA 1
ATOM 4475 C C . SER D 1 114 ? 128.908 85.921 105.396 1.00 14.81 114 SER E C 1
ATOM 4476 O O . SER D 1 114 ? 128.179 86.385 104.514 1.00 14.81 114 SER E O 1
ATOM 4479 N N . ASP D 1 115 ? 130.206 86.206 105.496 1.00 13.42 115 ASP E N 1
ATOM 4480 C CA . ASP D 1 115 ? 130.819 87.242 104.672 1.00 13.42 115 ASP E CA 1
ATOM 4481 C C . ASP D 1 115 ? 130.706 86.922 103.188 1.00 13.42 115 ASP E C 1
ATOM 4482 O O . ASP D 1 115 ? 131.003 85.805 102.756 1.00 13.42 115 ASP E O 1
ATOM 4487 N N . GLN D 1 116 ? 130.290 87.915 102.411 1.00 12.90 116 GLN E N 1
ATOM 4488 C CA . GLN D 1 116 ? 130.382 87.881 100.959 1.00 12.90 116 GLN E CA 1
ATOM 4489 C C . GLN D 1 116 ? 131.551 88.736 100.497 1.00 12.90 116 GLN E C 1
ATOM 4490 O O . GLN D 1 116 ? 132.123 89.516 101.264 1.00 12.90 116 GLN E O 1
ATOM 4496 N N . LYS D 1 117 ? 131.899 88.589 99.225 1.00 14.03 117 LYS E N 1
ATOM 4497 C CA . LYS D 1 117 ? 132.954 89.379 98.609 1.00 14.03 117 LYS E CA 1
ATOM 4498 C C . LYS D 1 117 ? 132.382 90.208 97.469 1.00 14.03 117 LYS E C 1
ATOM 4499 O O . LYS D 1 117 ? 131.549 89.730 96.695 1.00 14.03 117 LYS E O 1
ATOM 4505 N N . LEU D 1 118 ? 132.833 91.452 97.375 1.00 12.85 118 LEU E N 1
ATOM 4506 C CA . LEU D 1 118 ? 132.444 92.370 96.316 1.00 12.85 118 LEU E CA 1
ATOM 4507 C C . LEU D 1 118 ? 133.667 92.691 95.474 1.00 12.85 118 LEU E C 1
ATOM 4508 O O . LEU D 1 118 ? 134.713 93.065 96.011 1.00 12.85 118 LEU E O 1
ATOM 4513 N N . ASP D 1 119 ? 133.544 92.534 94.163 1.00 16.40 119 ASP E N 1
ATOM 4514 C CA . ASP D 1 119 ? 134.662 92.810 93.272 1.00 16.40 119 ASP E CA 1
ATOM 4515 C C . ASP D 1 119 ? 134.754 94.305 93.009 1.00 16.40 119 ASP E C 1
ATOM 4516 O O . ASP D 1 119 ? 133.760 94.940 92.645 1.00 16.40 119 ASP E O 1
ATOM 4521 N N . VAL D 1 120 ? 135.946 94.872 93.188 1.00 14.13 120 VAL E N 1
ATOM 4522 C CA . VAL D 1 120 ? 136.116 96.300 92.980 1.00 14.13 120 VAL E CA 1
ATOM 4523 C C . VAL D 1 120 ? 136.342 96.582 91.503 1.00 14.13 120 VAL E C 1
ATOM 4524 O O . VAL D 1 120 ? 137.119 95.893 90.828 1.00 14.13 120 VAL E O 1
ATOM 4528 N N . VAL D 1 121 ? 135.652 97.592 90.993 1.00 13.40 121 VAL E N 1
ATOM 4529 C CA . VAL D 1 121 ? 135.828 98.059 89.627 1.00 13.40 121 VAL E CA 1
ATOM 4530 C C . VAL D 1 121 ? 137.015 99.006 89.603 1.00 13.40 121 VAL E C 1
ATOM 4531 O O . VAL D 1 121 ? 137.047 99.987 90.350 1.00 13.40 121 VAL E O 1
ATOM 4535 N N . ALA D 1 122 ? 137.991 98.719 88.750 1.00 12.46 122 ALA E N 1
ATOM 4536 C CA . ALA D 1 122 ? 139.231 99.475 88.723 1.00 12.46 122 ALA E CA 1
ATOM 4537 C C . ALA D 1 122 ? 139.520 99.936 87.305 1.00 12.46 122 ALA E C 1
ATOM 4538 O O . ALA 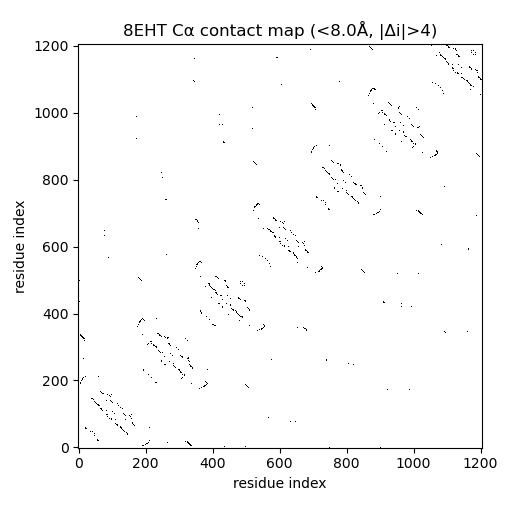D 1 122 ? 139.056 99.337 86.334 1.00 12.46 122 ALA E O 1
ATOM 4540 N N . ASN D 1 123 ? 140.284 101.017 87.198 1.00 12.83 123 ASN E N 1
ATOM 4541 C CA . ASN D 1 123 ? 140.755 101.527 85.918 1.00 12.83 123 ASN E CA 1
ATOM 4542 C C . ASN D 1 123 ? 142.251 101.766 86.018 1.00 12.83 123 ASN E C 1
ATOM 4543 O O . ASN D 1 123 ? 142.679 102.836 86.458 1.00 12.83 123 ASN E O 1
ATOM 4548 N N . LYS D 1 124 ? 143.039 100.778 85.596 1.00 12.71 124 LYS E N 1
ATOM 4549 C CA . LYS D 1 124 ? 144.499 100.864 85.631 1.00 12.71 124 LYS E CA 1
ATOM 4550 C C . LYS D 1 124 ? 145.025 100.765 87.059 1.00 12.71 124 LYS E C 1
ATOM 4551 O O . LYS D 1 124 ? 145.983 101.438 87.438 1.00 12.71 124 LYS E O 1
ATOM 4557 N N . GLY D 1 125 ? 144.403 99.899 87.853 1.00 11.55 125 GLY E N 1
ATOM 4558 C CA . GLY D 1 125 ? 144.852 99.644 89.204 1.00 11.55 125 GLY E CA 1
ATOM 4559 C C . GLY D 1 125 ? 144.285 100.568 90.256 1.00 11.55 125 GLY E C 1
ATOM 4560 O O . GLY D 1 125 ? 144.556 100.364 91.444 1.00 11.55 125 GLY E O 1
ATOM 4561 N N . ASN D 1 126 ? 143.514 101.575 89.865 1.00 13.45 126 ASN E N 1
ATOM 4562 C CA . ASN D 1 126 ? 142.888 102.497 90.798 1.00 13.45 126 ASN E CA 1
ATOM 4563 C C . ASN D 1 126 ? 141.394 102.222 90.862 1.00 13.45 126 ASN E C 1
ATOM 4564 O O . ASN D 1 126 ? 140.717 102.187 89.834 1.00 13.45 126 ASN E O 1
ATOM 4569 N N . ALA D 1 127 ? 140.882 102.026 92.073 1.00 12.42 127 ALA E N 1
ATOM 4570 C CA . ALA D 1 127 ? 139.464 101.747 92.230 1.00 12.42 127 ALA E CA 1
ATOM 4571 C C . ALA D 1 127 ? 138.637 102.961 91.836 1.00 12.42 127 ALA E C 1
ATOM 4572 O O . ALA D 1 127 ? 138.999 104.102 92.130 1.00 12.42 127 ALA E O 1
ATOM 4574 N N . LEU D 1 128 ? 137.525 102.713 91.155 1.00 11.79 128 LEU E N 1
ATOM 4575 C CA . LEU D 1 128 ? 136.602 103.786 90.833 1.00 11.79 128 LEU E CA 1
ATOM 4576 C C . LEU D 1 128 ? 135.903 104.256 92.103 1.00 11.79 128 LEU E C 1
ATOM 4577 O O . LEU D 1 128 ? 135.802 103.528 93.090 1.00 11.79 128 LEU E O 1
ATOM 4582 N N . SER D 1 129 ? 135.419 105.498 92.073 1.00 10.56 129 SER E N 1
ATOM 4583 C CA . SER D 1 129 ? 134.810 106.057 93.272 1.00 10.56 129 SER E CA 1
ATOM 4584 C C . SER D 1 129 ? 133.538 105.312 93.654 1.00 10.56 129 SER E C 1
ATOM 4585 O O . SER D 1 129 ? 133.340 104.988 94.828 1.00 10.56 129 SER E O 1
ATOM 4588 N N . GLU D 1 130 ? 132.668 105.021 92.691 1.00 9.53 130 GLU E N 1
ATOM 4589 C CA . GLU D 1 130 ? 131.361 104.437 92.972 1.00 9.53 130 GLU E CA 1
ATOM 4590 C C . GLU D 1 130 ? 131.356 102.949 92.663 1.00 9.53 130 GLU E C 1
ATOM 4591 O O . GLU D 1 130 ? 131.837 102.528 91.608 1.00 9.53 130 GLU E O 1
ATOM 4597 N N . GLN D 1 131 ? 130.784 102.165 93.573 1.00 10.86 131 GLN E N 1
ATOM 4598 C CA . GLN D 1 131 ? 130.706 100.717 93.442 1.00 10.86 131 GLN E CA 1
ATOM 4599 C C . GLN D 1 131 ? 129.415 100.237 94.085 1.00 10.86 131 GLN E C 1
ATOM 4600 O O . GLN D 1 131 ? 129.042 100.693 95.164 1.00 10.86 131 GLN E O 1
ATOM 4606 N N . VAL D 1 132 ? 128.743 99.301 93.425 1.00 7.54 132 VAL E N 1
ATOM 4607 C CA . VAL D 1 132 ? 127.335 99.020 93.676 1.00 7.54 132 VAL E CA 1
ATOM 4608 C C . VAL D 1 132 ? 127.164 97.562 94.071 1.00 7.54 132 VAL E C 1
ATOM 4609 O O . VAL D 1 132 ? 127.790 96.678 93.476 1.00 7.54 132 VAL E O 1
ATOM 4613 N N . ILE D 1 133 ? 126.324 97.319 95.068 1.00 8.27 133 ILE E N 1
ATOM 4614 C CA . ILE D 1 133 ? 125.975 95.975 95.523 1.00 8.27 133 ILE E CA 1
ATOM 4615 C C . ILE D 1 133 ? 124.551 95.684 95.060 1.00 8.27 133 ILE E C 1
ATOM 4616 O O . ILE D 1 133 ? 123.613 96.313 95.566 1.00 8.27 133 ILE E O 1
ATOM 4621 N N . PRO D 1 134 ? 124.343 94.761 94.118 1.00 8.61 134 PRO E N 1
ATOM 4622 C CA . PRO D 1 134 ? 122.980 94.459 93.671 1.00 8.61 134 PRO E CA 1
ATOM 4623 C C . PRO D 1 134 ? 122.376 93.285 94.420 1.00 8.61 134 PRO E C 1
ATOM 4624 O O . PRO D 1 134 ? 123.098 92.338 94.741 1.00 8.61 134 PRO E O 1
ATOM 4628 N N . LEU D 1 135 ? 121.069 93.307 94.684 1.00 10.10 135 LEU E N 1
ATOM 4629 C CA . LEU D 1 135 ? 120.446 92.290 95.517 1.00 10.10 135 LEU E CA 1
ATOM 4630 C C . LEU D 1 135 ? 119.012 92.048 95.064 1.00 10.10 135 LEU E C 1
ATOM 4631 O O . LEU D 1 135 ? 118.505 92.695 94.151 1.00 10.10 135 LEU E O 1
ATOM 4636 N N . ARG D 1 136 ? 118.368 91.082 95.717 1.00 13.07 136 ARG E N 1
ATOM 4637 C CA . ARG D 1 136 ? 116.972 90.740 95.491 1.00 13.07 136 ARG E CA 1
ATOM 4638 C C . ARG D 1 136 ? 116.289 90.574 96.838 1.00 13.07 136 ARG E C 1
ATOM 4639 O O . ARG D 1 136 ? 116.929 90.682 97.883 1.00 13.07 136 ARG E O 1
ATOM 4647 N N . ALA D 1 137 ? 114.983 90.325 96.814 1.00 18.42 137 ALA E N 1
ATOM 4648 C CA . ALA D 1 137 ? 114.238 90.087 98.041 1.00 18.42 137 ALA E CA 1
ATOM 4649 C C . ALA D 1 137 ? 112.819 89.675 97.693 1.00 18.42 137 ALA E C 1
ATOM 4650 O O . ALA D 1 137 ? 112.242 90.167 96.724 1.00 18.42 137 ALA E O 1
ATOM 4652 N N . TYR D 1 138 ? 112.254 88.773 98.490 1.00 16.58 138 TYR E N 1
ATOM 4653 C CA . TYR D 1 138 ? 110.875 88.356 98.301 1.00 16.58 138 TYR E CA 1
ATOM 4654 C C . TYR D 1 138 ? 110.319 87.791 99.595 1.00 16.58 138 TYR E C 1
ATOM 4655 O O . TYR D 1 138 ? 111.054 87.248 100.420 1.00 16.58 138 TYR E O 1
ATOM 4664 N N . ILE D 1 139 ? 109.011 87.925 99.763 1.00 16.02 139 ILE E N 1
ATOM 4665 C CA . ILE D 1 139 ? 108.309 87.415 100.934 1.00 16.02 139 ILE E CA 1
ATOM 4666 C C . ILE D 1 139 ? 107.880 85.984 100.653 1.00 16.02 139 ILE E C 1
ATOM 4667 O O . ILE D 1 139 ? 107.201 85.717 99.661 1.00 16.02 139 ILE E O 1
ATOM 4672 N N . GLY D 1 140 ? 108.268 85.061 101.528 1.00 17.87 140 GLY E N 1
ATOM 4673 C CA . GLY D 1 140 ? 107.966 83.663 101.316 1.00 17.87 140 GLY E CA 1
ATOM 4674 C C . GLY D 1 140 ? 107.584 82.977 102.612 1.00 17.87 140 GLY E C 1
ATOM 4675 O O . GLY D 1 140 ? 107.849 83.474 103.706 1.00 17.87 140 GLY E O 1
ATOM 4676 N N . THR D 1 141 ? 106.957 81.818 102.464 1.00 14.33 141 THR E N 1
ATOM 4677 C CA . THR D 1 141 ? 106.572 81.022 103.617 1.00 14.33 141 THR E CA 1
ATOM 4678 C C . THR D 1 141 ? 107.813 80.476 104.311 1.00 14.33 141 THR E C 1
ATOM 4679 O O . THR D 1 141 ? 108.826 80.194 103.669 1.00 14.33 141 THR E O 1
ATOM 4683 N N . GLN D 1 142 ? 107.735 80.338 105.636 1.00 14.66 142 GLN E N 1
ATOM 4684 C CA . GLN D 1 142 ? 108.898 79.910 106.402 1.00 14.66 142 GLN E CA 1
ATOM 4685 C C . GLN D 1 142 ? 109.349 78.510 106.013 1.00 14.66 142 GLN E C 1
ATOM 4686 O O . GLN D 1 142 ? 110.552 78.250 105.934 1.00 14.66 142 GLN E O 1
ATOM 4692 N N . THR D 1 143 ? 108.410 77.595 105.773 1.00 15.14 143 THR E N 1
ATOM 4693 C CA . THR D 1 143 ? 108.755 76.231 105.389 1.00 15.14 143 THR E CA 1
ATOM 4694 C C . THR D 1 143 ? 109.254 76.124 103.955 1.00 15.14 143 THR E C 1
ATOM 4695 O O . THR D 1 143 ? 109.709 75.047 103.558 1.00 15.14 143 THR E O 1
ATOM 4699 N N . ARG D 1 144 ? 109.180 77.196 103.172 1.00 16.27 144 ARG E N 1
ATOM 4700 C CA . ARG D 1 144 ? 109.655 77.185 101.792 1.00 16.27 144 ARG E CA 1
ATOM 4701 C C . ARG D 1 144 ? 108.816 76.241 100.934 1.00 16.27 144 ARG E C 1
ATOM 4702 O O . ARG D 1 144 ? 109.340 75.440 100.159 1.00 16.27 144 ARG E O 1
ATOM 4710 N N . ALA D 1 145 ? 107.499 76.337 101.080 1.00 14.87 145 ALA E N 1
ATOM 4711 C CA . ALA D 1 145 ? 106.566 75.538 100.303 1.00 14.87 145 ALA E CA 1
ATOM 4712 C C . ALA D 1 145 ? 105.210 76.224 100.348 1.00 14.87 145 ALA E C 1
ATOM 4713 O O . ALA D 1 145 ? 104.994 77.161 101.118 1.00 14.87 145 ALA E O 1
ATOM 4715 N N . ALA D 1 146 ? 104.295 75.754 99.512 1.00 12.18 146 ALA E N 1
ATOM 4716 C CA . ALA D 1 146 ? 102.973 76.349 99.470 1.00 12.18 146 ALA E CA 1
ATOM 4717 C C . ALA D 1 146 ? 102.262 76.166 100.806 1.00 12.18 146 ALA E C 1
ATOM 4718 O O . ALA D 1 146 ? 102.515 75.215 101.552 1.00 12.18 146 ALA E O 1
ATOM 4720 N N . GLY D 1 147 ? 101.366 77.099 101.112 1.00 11.96 147 GLY E N 1
ATOM 4721 C CA . GLY D 1 147 ? 100.624 77.038 102.355 1.00 11.96 147 GLY E CA 1
ATOM 4722 C C . GLY D 1 147 ? 99.437 77.972 102.385 1.00 11.96 147 GLY E C 1
ATOM 4723 O O . GLY D 1 147 ? 99.570 79.157 102.078 1.00 11.96 147 GLY E O 1
ATOM 4724 N N . ALA D 1 148 ? 98.274 77.460 102.768 1.00 11.25 148 ALA E N 1
ATOM 4725 C CA . ALA D 1 148 ? 97.054 78.246 102.715 1.00 11.25 148 ALA E CA 1
ATOM 4726 C C . ALA D 1 148 ? 96.901 79.099 103.968 1.00 11.25 148 ALA E C 1
ATOM 4727 O O . ALA D 1 148 ? 97.421 78.781 105.038 1.00 11.25 148 ALA E O 1
ATOM 4729 N N . ILE D 1 149 ? 96.170 80.203 103.817 1.00 12.09 149 ILE E N 1
ATOM 4730 C CA . ILE D 1 149 ? 95.884 81.076 104.947 1.00 12.09 149 ILE E CA 1
ATOM 4731 C C . ILE D 1 149 ? 94.938 80.357 105.892 1.00 12.09 149 ILE E C 1
ATOM 4732 O O . ILE D 1 149 ? 93.842 79.942 105.499 1.00 12.09 149 ILE E O 1
ATOM 4737 N N . GLY D 1 150 ? 95.400 80.159 107.120 1.00 10.74 150 GLY E N 1
ATOM 4738 C CA . GLY D 1 150 ? 94.637 79.457 108.131 1.00 10.74 150 GLY E CA 1
ATOM 4739 C C . GLY D 1 150 ? 95.457 78.335 108.740 1.00 10.74 150 GLY E C 1
ATOM 4740 O O . GLY D 1 150 ? 95.658 78.296 109.951 1.00 10.74 150 GLY E O 1
ATOM 4741 N N . THR D 1 151 ? 95.916 77.410 107.902 1.00 10.09 151 THR E N 1
ATOM 4742 C CA . THR D 1 151 ? 96.719 76.279 108.368 1.00 10.09 151 THR E CA 1
ATOM 4743 C C . THR D 1 151 ? 98.083 76.644 108.965 1.00 10.09 151 THR E C 1
ATOM 4744 O O . THR D 1 151 ? 98.486 76.078 109.980 1.00 10.09 151 THR E O 1
ATOM 4748 N N . ASP D 1 152 ? 98.792 77.581 108.342 1.00 12.42 152 ASP E N 1
ATOM 4749 C CA . ASP D 1 152 ? 100.111 77.979 108.835 1.00 12.42 152 ASP E CA 1
ATOM 4750 C C . ASP D 1 152 ? 100.385 79.473 108.696 1.00 12.42 152 ASP E C 1
ATOM 4751 O O . ASP D 1 152 ? 101.107 80.051 109.502 1.00 12.42 152 ASP E O 1
ATOM 4756 N N . VAL D 1 153 ? 99.828 80.092 107.663 1.00 11.94 153 VAL E N 1
ATOM 4757 C CA . VAL D 1 153 ? 99.990 81.527 107.468 1.00 11.94 153 VAL E CA 1
ATOM 4758 C C . VAL D 1 153 ? 98.716 82.234 107.900 1.00 11.94 153 VAL E C 1
ATOM 4759 O O . VAL D 1 153 ? 97.630 81.647 107.919 1.00 11.94 153 VAL E O 1
ATOM 4763 N N . THR D 1 154 ? 98.848 83.505 108.268 1.00 11.56 154 THR E N 1
ATOM 4764 C CA . THR D 1 154 ? 97.709 84.367 108.546 1.00 11.56 154 THR E CA 1
ATOM 4765 C C . THR D 1 154 ? 97.937 85.714 107.879 1.00 11.56 154 THR E C 1
ATOM 4766 O O . THR D 1 154 ? 99.073 86.172 107.746 1.00 11.56 154 THR E O 1
ATOM 4770 N N . ALA D 1 155 ? 96.849 86.342 107.450 1.00 12.45 155 ALA E N 1
ATOM 4771 C CA . ALA D 1 155 ? 96.957 87.585 106.704 1.00 12.45 155 ALA E CA 1
ATOM 4772 C C . ALA D 1 155 ? 97.363 88.734 107.615 1.00 12.45 155 ALA E C 1
ATOM 4773 O O . ALA D 1 155 ? 97.004 88.783 108.791 1.00 12.45 155 ALA E O 1
ATOM 4775 N N . GLY D 1 156 ? 98.118 89.666 107.057 1.00 9.92 156 GLY E N 1
ATOM 4776 C CA . GLY D 1 156 ? 98.568 90.816 107.810 1.00 9.92 156 GLY E CA 1
ATOM 4777 C C . GLY D 1 156 ? 99.715 91.499 107.105 1.00 9.92 156 GLY E C 1
ATOM 4778 O O . GLY D 1 156 ? 99.973 91.279 105.928 1.00 9.92 156 GLY E O 1
ATOM 4779 N N . THR D 1 157 ? 100.404 92.341 107.865 1.00 9.27 157 THR E N 1
ATOM 4780 C CA . THR D 1 157 ? 101.526 93.098 107.338 1.00 9.27 157 THR E CA 1
ATOM 4781 C C . THR D 1 157 ? 102.844 92.405 107.663 1.00 9.27 157 THR E C 1
ATOM 4782 O O . THR D 1 157 ? 102.973 91.712 108.671 1.00 9.27 157 THR E O 1
ATOM 4786 N N . VAL D 1 158 ? 103.827 92.595 106.790 1.00 11.07 158 VAL E N 1
ATOM 4787 C CA . VAL D 1 158 ? 105.165 92.037 106.958 1.00 11.07 158 VAL E CA 1
ATOM 4788 C C . VAL D 1 158 ? 106.132 93.212 107.021 1.00 11.07 158 VAL E C 1
ATOM 4789 O O . VAL D 1 158 ? 106.200 94.016 106.089 1.00 11.07 158 VAL E O 1
ATOM 4793 N N . ASP D 1 159 ? 106.872 93.323 108.119 1.00 12.78 159 ASP E N 1
ATOM 4794 C CA . ASP D 1 159 ? 107.928 94.314 108.270 1.00 12.78 159 ASP E CA 1
ATOM 4795 C C . ASP D 1 159 ? 109.175 93.638 108.811 1.00 12.78 159 ASP E C 1
ATOM 4796 O O . ASP D 1 159 ? 109.141 93.040 109.887 1.00 12.78 159 ASP E O 1
ATOM 4801 N N . ALA D 1 160 ? 110.269 93.738 108.070 1.00 10.30 160 ALA E N 1
ATOM 4802 C CA . ALA D 1 160 ? 111.541 93.162 108.471 1.00 10.30 160 ALA E CA 1
ATOM 4803 C C . ALA D 1 160 ? 112.620 94.216 108.304 1.00 10.30 160 ALA E C 1
ATOM 4804 O O . ALA D 1 160 ? 112.488 95.115 107.472 1.00 10.30 160 ALA E O 1
ATOM 4806 N N . THR D 1 161 ? 113.679 94.111 109.099 1.00 8.23 161 THR E N 1
ATOM 4807 C CA . THR D 1 161 ? 114.791 95.051 109.051 1.00 8.23 161 THR E CA 1
ATOM 4808 C C . THR D 1 161 ? 116.095 94.277 109.098 1.00 8.23 161 THR E C 1
ATOM 4809 O O . THR D 1 161 ? 116.360 93.566 110.071 1.00 8.23 161 THR E O 1
ATOM 4813 N N . GLY D 1 162 ? 116.901 94.415 108.054 1.00 6.84 162 GLY E N 1
ATOM 4814 C CA . GLY D 1 162 ? 118.226 93.849 108.021 1.00 6.84 162 GLY E CA 1
ATOM 4815 C C . GLY D 1 162 ? 119.266 94.941 107.901 1.00 6.84 162 GLY E C 1
ATOM 4816 O O . GLY D 1 162 ? 118.974 96.050 107.472 1.00 6.84 162 GLY E O 1
ATOM 4817 N N . VAL D 1 163 ? 120.494 94.616 108.290 1.00 7.60 163 VAL E N 1
ATOM 4818 C CA . VAL D 1 163 ? 121.584 95.580 108.339 1.00 7.60 163 VAL E CA 1
ATOM 4819 C C . VAL D 1 163 ? 122.755 95.026 107.543 1.00 7.60 163 VAL E C 1
ATOM 4820 O O . VAL D 1 163 ? 123.150 93.873 107.739 1.00 7.60 163 VAL E O 1
ATOM 4824 N N . LEU D 1 164 ? 123.302 95.838 106.645 1.00 8.22 164 LEU E N 1
ATOM 4825 C CA . LEU D 1 164 ? 124.485 95.478 105.875 1.00 8.22 164 LEU E CA 1
ATOM 4826 C C . LEU D 1 164 ? 125.696 96.192 106.449 1.00 8.22 164 LEU E C 1
ATOM 4827 O O . LEU D 1 164 ? 125.720 97.423 106.505 1.00 8.22 164 LEU E O 1
ATOM 4832 N N . THR D 1 165 ? 126.705 95.428 106.851 1.00 9.63 165 THR E N 1
ATOM 4833 C CA . THR D 1 165 ? 127.971 95.988 107.307 1.00 9.63 165 THR E CA 1
ATOM 4834 C C . THR D 1 165 ? 129.012 95.825 106.212 1.00 9.63 165 THR E C 1
ATOM 4835 O O . THR D 1 165 ? 129.375 94.701 105.857 1.00 9.63 165 THR E O 1
ATOM 4839 N N . ILE D 1 166 ? 129.505 96.944 105.695 1.00 9.28 166 ILE E N 1
ATOM 4840 C CA . ILE D 1 166 ? 130.384 96.966 104.534 1.00 9.28 166 ILE E CA 1
ATOM 4841 C C . ILE D 1 166 ? 131.787 97.304 105.009 1.00 9.28 166 ILE E C 1
ATOM 4842 O O . ILE D 1 166 ? 131.985 98.304 105.706 1.00 9.28 166 ILE E O 1
ATOM 4847 N N . ARG D 1 167 ? 132.758 96.481 104.628 1.00 12.12 167 ARG E N 1
ATOM 4848 C CA . ARG D 1 167 ? 134.137 96.609 105.094 1.00 12.12 167 ARG E CA 1
ATOM 4849 C C . ARG D 1 167 ? 135.058 96.721 103.886 1.00 12.12 167 ARG E C 1
ATOM 4850 O O . ARG D 1 167 ? 135.356 95.719 103.229 1.00 12.12 167 ARG E O 1
ATOM 4858 N N . ALA D 1 168 ? 135.521 97.933 103.603 1.00 12.84 168 ALA E N 1
ATOM 4859 C CA . ALA D 1 168 ? 136.465 98.188 102.527 1.00 12.84 168 ALA E CA 1
ATOM 4860 C C . ALA D 1 168 ? 137.850 98.407 103.117 1.00 12.84 168 ALA E C 1
ATOM 4861 O O . ALA D 1 168 ? 138.030 99.271 103.977 1.00 12.84 168 ALA E O 1
ATOM 4863 N N . ALA D 1 169 ? 138.822 97.634 102.651 1.00 16.90 169 ALA E N 1
ATOM 4864 C CA . ALA D 1 169 ? 140.163 97.668 103.205 1.00 16.90 169 ALA E CA 1
ATOM 4865 C C . ALA D 1 169 ? 141.176 97.497 102.088 1.00 16.90 169 ALA E C 1
ATOM 4866 O O . ALA D 1 169 ? 140.830 97.194 100.946 1.00 16.90 169 ALA E O 1
ATOM 4868 N N . ASP D 1 170 ? 142.442 97.708 102.430 1.00 22.68 170 ASP E N 1
ATOM 4869 C CA . ASP D 1 170 ? 143.559 97.533 101.514 1.00 22.68 170 ASP E CA 1
ATOM 4870 C C . ASP D 1 170 ? 144.367 96.329 101.972 1.00 22.68 170 ASP E C 1
ATOM 4871 O O . ASP D 1 170 ? 144.981 96.364 103.043 1.00 22.68 170 ASP E O 1
ATOM 4876 N N . ALA D 1 171 ? 144.369 95.267 101.164 1.00 31.82 171 ALA E N 1
ATOM 4877 C CA . ALA D 1 171 ? 145.070 94.049 101.557 1.00 31.82 171 ALA E CA 1
ATOM 4878 C C . ALA D 1 171 ? 146.552 94.315 101.774 1.00 31.82 171 ALA E C 1
ATOM 4879 O O . ALA D 1 171 ? 147.134 93.858 102.764 1.00 31.82 171 ALA E O 1
ATOM 4881 N N . THR D 1 172 ? 147.176 95.054 100.863 1.00 39.40 172 THR E N 1
ATOM 4882 C CA . THR D 1 172 ? 148.548 95.509 101.028 1.00 39.40 172 THR E CA 1
ATOM 4883 C C . THR D 1 172 ? 148.964 96.255 99.772 1.00 39.40 172 THR E C 1
ATOM 4884 O O . THR D 1 172 ? 148.379 96.055 98.708 1.00 39.40 172 THR E O 1
ATOM 4889 N N . ALA E 1 1 ? 77.510 99.002 143.569 1.00 24.51 1 ALA W N 1
ATOM 4890 C CA . ALA E 1 1 ? 78.931 98.563 143.564 1.00 24.51 1 ALA W CA 1
ATOM 4891 C C . ALA E 1 1 ? 79.774 99.541 142.757 1.00 24.51 1 ALA W C 1
ATOM 4892 O O . ALA E 1 1 ? 79.274 100.166 141.829 1.00 24.51 1 ALA W O 1
ATOM 4894 N N . PRO E 1 2 ? 81.052 99.670 143.105 1.00 23.67 2 PRO W N 1
ATOM 4895 C CA . PRO E 1 2 ? 81.894 100.660 142.425 1.00 23.67 2 PRO W CA 1
ATOM 4896 C C . PRO E 1 2 ? 81.983 100.388 140.931 1.00 23.67 2 PRO W C 1
ATOM 4897 O O . PRO E 1 2 ? 81.938 99.240 140.483 1.00 23.67 2 PRO W O 1
ATOM 4901 N N . ALA E 1 3 ? 82.108 101.463 140.159 1.00 20.80 3 ALA W N 1
ATOM 4902 C CA . ALA E 1 3 ? 82.157 101.340 138.712 1.00 20.80 3 ALA W CA 1
ATOM 4903 C C . ALA E 1 3 ? 83.377 100.534 138.286 1.00 20.80 3 ALA W C 1
ATOM 4904 O O . ALA E 1 3 ? 84.382 100.475 138.997 1.00 20.80 3 ALA W O 1
ATOM 4906 N N . ALA E 1 4 ? 83.274 99.895 137.124 1.00 18.35 4 ALA W N 1
ATOM 4907 C CA . ALA E 1 4 ? 84.368 99.098 136.592 1.00 18.35 4 ALA W CA 1
ATOM 4908 C C . ALA E 1 4 ? 85.323 99.964 135.784 1.00 18.35 4 ALA W C 1
ATOM 4909 O O . ALA E 1 4 ? 84.912 100.882 135.072 1.00 18.35 4 ALA W O 1
ATOM 4911 N N . ASN E 1 5 ? 86.611 99.661 135.900 1.00 18.40 5 ASN W N 1
ATOM 4912 C CA . ASN E 1 5 ? 87.652 100.360 135.150 1.00 18.40 5 ASN W CA 1
ATOM 4913 C C . ASN E 1 5 ? 87.886 99.706 133.791 1.00 18.40 5 ASN W C 1
ATOM 4914 O O . ASN E 1 5 ? 88.921 99.086 133.557 1.00 18.40 5 ASN W O 1
ATOM 4919 N N . ASP E 1 6 ? 86.920 99.826 132.883 1.00 19.11 6 ASP W N 1
ATOM 4920 C CA . ASP E 1 6 ? 86.976 99.146 131.596 1.00 19.11 6 ASP W CA 1
ATOM 4921 C C . ASP E 1 6 ? 86.830 100.093 130.412 1.00 19.11 6 ASP W C 1
ATOM 4922 O O . ASP E 1 6 ? 86.184 99.732 129.426 1.00 19.11 6 ASP W O 1
ATOM 4927 N N . SER E 1 7 ? 87.401 101.293 130.486 1.00 16.79 7 SER W N 1
ATOM 4928 C CA . SER E 1 7 ? 87.325 102.224 129.370 1.00 16.79 7 SER W CA 1
ATOM 4929 C C . SER E 1 7 ? 88.532 102.075 128.452 1.00 16.79 7 SER W C 1
ATOM 4930 O O . SER E 1 7 ? 89.623 101.691 128.877 1.00 16.79 7 SER W O 1
ATOM 4933 N N . SER E 1 8 ? 88.320 102.382 127.176 1.00 13.82 8 SER W N 1
ATOM 4934 C CA . SER E 1 8 ? 89.377 102.404 126.172 1.00 13.82 8 SER W CA 1
ATOM 4935 C C . SER E 1 8 ? 89.709 103.851 125.841 1.00 13.82 8 SER W C 1
ATOM 4936 O O . SER E 1 8 ? 88.828 104.616 125.444 1.00 13.82 8 SER W O 1
ATOM 4939 N N . GLN E 1 9 ? 90.979 104.219 125.990 1.00 12.15 9 GLN W N 1
ATOM 4940 C CA . GLN E 1 9 ? 91.384 105.616 125.989 1.00 12.15 9 GLN W CA 1
ATOM 4941 C C . GLN E 1 9 ? 92.484 105.860 124.971 1.00 12.15 9 GLN W C 1
ATOM 4942 O O . GLN E 1 9 ? 93.312 104.985 124.714 1.00 12.15 9 GLN W O 1
ATOM 4948 N N . ALA E 1 10 ? 92.487 107.059 124.403 1.00 9.50 10 ALA W N 1
ATOM 4949 C CA . ALA E 1 10 ? 93.604 107.580 123.632 1.00 9.50 10 ALA W CA 1
ATOM 4950 C C . ALA E 1 10 ? 93.945 108.964 124.158 1.00 9.50 10 ALA W C 1
ATOM 4951 O O . ALA E 1 10 ? 93.052 109.761 124.449 1.00 9.50 10 ALA W O 1
ATOM 4953 N N . THR E 1 11 ? 95.235 109.249 124.283 1.00 7.45 11 THR W N 1
ATOM 4954 C CA . THR E 1 11 ? 95.719 110.485 124.878 1.00 7.45 11 THR W CA 1
ATOM 4955 C C . THR E 1 11 ? 96.262 111.389 123.783 1.00 7.45 11 THR W C 1
ATOM 4956 O O . THR E 1 11 ? 97.094 110.962 122.979 1.00 7.45 11 THR W O 1
ATOM 4960 N N . LEU E 1 12 ? 95.800 112.627 123.761 1.00 7.58 12 LEU W N 1
ATOM 4961 C CA . LEU E 1 12 ? 96.133 113.586 122.716 1.00 7.58 12 LEU W CA 1
ATOM 4962 C C . LEU E 1 12 ? 96.876 114.748 123.363 1.00 7.58 12 LEU W C 1
ATOM 4963 O O . LEU E 1 12 ? 96.270 115.577 124.042 1.00 7.58 12 LEU W O 1
ATOM 4968 N N . ASN E 1 13 ? 98.186 114.810 123.150 1.00 6.29 13 ASN W N 1
ATOM 4969 C CA . ASN E 1 13 ? 99.024 115.863 123.721 1.00 6.29 13 ASN W CA 1
ATOM 4970 C C . ASN E 1 13 ? 99.306 116.901 122.646 1.00 6.29 13 ASN W C 1
ATOM 4971 O O . ASN E 1 13 ? 100.182 116.715 121.802 1.00 6.29 13 ASN W O 1
ATOM 4976 N N . PHE E 1 14 ? 98.579 118.007 122.686 1.00 9.86 14 PHE W N 1
ATOM 4977 C CA . PHE E 1 14 ? 98.800 119.099 121.756 1.00 9.86 14 PHE W CA 1
ATOM 4978 C C . PHE E 1 14 ? 99.890 120.005 122.302 1.00 9.86 14 PHE W C 1
ATOM 4979 O O . PHE E 1 14 ? 100.096 120.079 123.513 1.00 9.86 14 PHE W O 1
ATOM 4987 N N . SER E 1 15 ? 100.607 120.675 121.402 1.00 18.42 15 SER W N 1
ATOM 4988 C CA . SER E 1 15 ? 101.686 121.572 121.785 1.00 18.42 15 SER W CA 1
ATOM 4989 C C . SER E 1 15 ? 101.827 122.661 120.735 1.00 18.42 15 SER W C 1
ATOM 4990 O O . SER E 1 15 ? 101.401 122.501 119.594 1.00 18.42 15 SER W O 1
ATOM 4993 N N . GLY E 1 16 ? 102.433 123.771 121.131 1.00 23.49 16 GLY W N 1
ATOM 4994 C CA . GLY E 1 16 ? 102.529 124.909 120.238 1.00 23.49 16 GLY W CA 1
ATOM 4995 C C . GLY E 1 16 ? 103.293 126.048 120.869 1.00 23.49 16 GLY W C 1
ATOM 4996 O O . GLY E 1 16 ? 104.111 125.842 121.763 1.00 23.49 16 GLY W O 1
ATOM 4997 N N . ARG E 1 17 ? 103.028 127.257 120.379 1.00 25.61 17 ARG W N 1
ATOM 4998 C CA . ARG E 1 17 ? 103.615 128.472 120.926 1.00 25.61 17 ARG W CA 1
ATOM 4999 C C . ARG E 1 17 ? 102.737 129.661 120.581 1.00 25.61 17 ARG W C 1
ATOM 5000 O O . ARG E 1 17 ? 101.787 129.558 119.805 1.00 25.61 17 ARG W O 1
ATOM 5008 N N . VAL E 1 18 ? 103.068 130.795 121.184 1.00 12.93 18 VAL W N 1
ATOM 5009 C CA . VAL E 1 18 ? 102.609 132.105 120.750 1.00 12.93 18 VAL W CA 1
ATOM 5010 C C . VAL E 1 18 ? 103.818 133.023 120.740 1.00 12.93 18 VAL W C 1
ATOM 5011 O O . VAL E 1 18 ? 104.380 133.325 121.797 1.00 12.93 18 VAL W O 1
ATOM 5015 N N . THR E 1 19 ? 104.219 133.470 119.555 1.00 14.08 19 THR W N 1
ATOM 5016 C CA . THR E 1 19 ? 105.465 134.200 119.396 1.00 14.08 19 THR W CA 1
ATOM 5017 C C . THR E 1 19 ? 105.171 135.674 119.175 1.00 14.08 19 THR W C 1
ATOM 5018 O O . THR E 1 19 ? 104.017 136.101 119.121 1.00 14.08 19 THR W O 1
ATOM 5022 N N . SER E 1 20 ? 106.242 136.456 119.078 1.00 13.36 20 SER W N 1
ATOM 5023 C CA . SER E 1 20 ? 106.162 137.865 118.722 1.00 13.36 20 SER W CA 1
ATOM 5024 C C . SER E 1 20 ? 106.637 138.137 117.304 1.00 13.36 20 SER W C 1
ATOM 5025 O O . SER E 1 20 ? 106.568 139.281 116.852 1.00 13.36 20 SER W O 1
ATOM 5028 N N . SER E 1 21 ? 107.121 137.121 116.601 1.00 11.98 21 SER W N 1
ATOM 5029 C CA . SER E 1 21 ? 107.551 137.277 115.225 1.00 11.98 21 SER W CA 1
ATOM 5030 C C . SER E 1 21 ? 106.350 137.499 114.320 1.00 11.98 21 SER W C 1
ATOM 5031 O O . SER E 1 21 ? 105.208 137.229 114.696 1.00 11.98 21 SER W O 1
ATOM 5034 N N . LEU E 1 22 ? 106.614 138.010 113.121 1.00 12.16 22 LEU W N 1
ATOM 5035 C CA . LEU E 1 22 ? 105.583 138.190 112.109 1.00 12.16 22 LEU W CA 1
ATOM 5036 C C . LEU E 1 22 ? 105.456 137.000 111.169 1.00 12.16 22 LEU W C 1
ATOM 5037 O O . LEU E 1 22 ? 104.464 136.912 110.445 1.00 12.16 22 LEU W O 1
ATOM 5042 N N . CYS E 1 23 ? 106.417 136.082 111.173 1.00 12.26 23 CYS W N 1
ATOM 5043 C CA . CYS E 1 23 ? 106.440 134.950 110.258 1.00 12.26 23 CYS W CA 1
ATOM 5044 C C . CYS E 1 23 ? 106.406 133.650 111.045 1.00 12.26 23 CYS W C 1
ATOM 5045 O O . CYS E 1 23 ? 107.077 133.521 112.070 1.00 12.26 23 CYS W O 1
ATOM 5048 N N . GLN E 1 24 ? 105.623 132.688 110.569 1.00 8.59 24 GLN W N 1
ATOM 5049 C CA . GLN E 1 24 ? 105.655 131.351 111.138 1.00 8.59 24 GLN W CA 1
ATOM 5050 C C . GLN E 1 24 ? 106.911 130.625 110.699 1.00 8.59 24 GLN W C 1
ATOM 5051 O O . GLN E 1 24 ? 107.598 131.053 109.771 1.00 8.59 24 GLN W O 1
ATOM 5057 N N . VAL E 1 25 ? 107.212 129.526 111.383 1.00 8.16 25 VAL W N 1
ATOM 5058 C CA . VAL E 1 25 ? 108.103 128.518 110.830 1.00 8.16 25 VAL W CA 1
ATOM 5059 C C . VAL E 1 25 ? 107.263 127.320 110.433 1.00 8.16 25 VAL W C 1
ATOM 5060 O O . VAL E 1 25 ? 106.427 126.848 111.212 1.00 8.16 25 VAL W O 1
ATOM 5064 N N . LYS E 1 26 ? 107.454 126.838 109.211 1.00 11.49 26 LYS W N 1
ATOM 5065 C CA . LYS E 1 26 ? 106.589 125.789 108.695 1.00 11.49 26 LYS W CA 1
ATOM 5066 C C . LYS E 1 26 ? 106.523 124.639 109.688 1.00 11.49 26 LYS W C 1
ATOM 5067 O O . LYS E 1 26 ? 107.546 124.171 110.188 1.00 11.49 26 LYS W O 1
ATOM 5073 N N . THR E 1 27 ? 105.302 124.174 109.961 1.00 9.51 27 THR W N 1
ATOM 5074 C CA . THR E 1 27 ? 105.083 123.240 111.061 1.00 9.51 27 THR W CA 1
ATOM 5075 C C . THR E 1 27 ? 105.930 121.986 110.915 1.00 9.51 27 THR W C 1
ATOM 5076 O O . THR E 1 27 ? 106.219 121.308 111.904 1.00 9.51 27 THR W O 1
ATOM 5080 N N . ASP E 1 28 ? 106.322 121.650 109.691 1.00 19.31 28 ASP W N 1
ATOM 5081 C CA . ASP E 1 28 ? 107.185 120.500 109.468 1.00 19.31 28 ASP W CA 1
ATOM 5082 C C . ASP E 1 28 ? 108.653 120.806 109.725 1.00 19.31 28 ASP W C 1
ATOM 5083 O O . ASP E 1 28 ? 109.463 119.875 109.763 1.00 19.31 28 ASP W O 1
ATOM 5088 N N . ASP E 1 29 ? 109.015 122.076 109.905 1.00 12.08 29 ASP W N 1
ATOM 5089 C CA . ASP E 1 29 ? 110.400 122.474 110.109 1.00 12.08 29 ASP W CA 1
ATOM 5090 C C . ASP E 1 29 ? 110.706 122.898 111.536 1.00 12.08 29 ASP W C 1
ATOM 5091 O O . ASP E 1 29 ? 111.813 123.374 111.797 1.00 12.08 29 ASP W O 1
ATOM 5096 N N . LEU E 1 30 ? 109.762 122.740 112.466 1.00 9.02 30 LEU W N 1
ATOM 5097 C CA . LEU E 1 30 ? 110.048 123.071 113.857 1.00 9.02 30 LEU W CA 1
ATOM 5098 C C . LEU E 1 30 ? 111.042 122.097 114.469 1.00 9.02 30 LEU W C 1
ATOM 5099 O O . LEU E 1 30 ? 111.657 122.405 115.494 1.00 9.02 30 LEU W O 1
ATOM 5104 N N . VAL E 1 31 ? 111.194 120.914 113.876 1.00 9.38 31 VAL W N 1
ATOM 5105 C CA . VAL E 1 31 ? 112.209 119.954 114.294 1.00 9.38 31 VAL W CA 1
ATOM 5106 C C . VAL E 1 31 ? 112.801 119.301 113.056 1.00 9.38 31 VAL W C 1
ATOM 5107 O O . VAL E 1 31 ? 112.168 118.441 112.435 1.00 9.38 31 VAL W O 1
ATOM 5111 N N . LYS E 1 32 ? 114.010 119.701 112.684 1.00 9.32 32 LYS W N 1
ATOM 5112 C CA . LYS E 1 32 ? 114.672 119.121 111.530 1.00 9.32 32 LYS W CA 1
ATOM 5113 C C . LYS E 1 32 ? 115.506 117.919 111.941 1.00 9.32 32 LYS W C 1
ATOM 5114 O O . LYS E 1 32 ? 115.952 117.809 113.083 1.00 9.32 32 LYS W O 1
ATOM 5120 N N . ASN E 1 33 ? 115.698 117.000 111.002 1.00 12.28 33 ASN W N 1
ATOM 5121 C CA . ASN E 1 33 ? 116.630 115.888 111.157 1.00 12.28 33 ASN W CA 1
ATOM 5122 C C . ASN E 1 33 ? 117.498 115.824 109.913 1.00 12.28 33 ASN W C 1
ATOM 5123 O O . ASN E 1 33 ? 117.131 115.179 108.926 1.00 12.28 33 ASN W O 1
ATOM 5128 N N . ILE E 1 34 ? 118.646 116.489 109.959 1.00 12.69 34 ILE W N 1
ATOM 5129 C CA . ILE E 1 34 ? 119.583 116.524 108.849 1.00 12.69 34 ILE W CA 1
ATOM 5130 C C . ILE E 1 34 ? 120.569 115.388 109.050 1.00 12.69 34 ILE W C 1
ATOM 5131 O O . ILE E 1 34 ? 121.233 115.311 110.087 1.00 12.69 34 ILE W O 1
ATOM 5136 N N . SER E 1 35 ? 120.655 114.499 108.069 1.00 18.42 35 SER W N 1
ATOM 5137 C CA . SER E 1 35 ? 121.481 113.302 108.170 1.00 18.42 35 SER W CA 1
ATOM 5138 C C . SER E 1 35 ? 122.754 113.526 107.375 1.00 18.42 35 SER W C 1
ATOM 5139 O O . SER E 1 35 ? 122.815 113.213 106.187 1.00 18.42 35 SER W O 1
ATOM 5142 N N . LEU E 1 36 ? 123.775 114.063 108.028 1.00 15.32 36 LEU W N 1
ATOM 5143 C CA . LEU E 1 36 ? 125.066 114.174 107.378 1.00 15.32 36 LEU W CA 1
ATOM 5144 C C . LEU E 1 36 ? 125.612 112.779 107.089 1.00 15.32 36 LEU W C 1
ATOM 5145 O O . LEU E 1 36 ? 125.038 111.760 107.474 1.00 15.32 36 LEU W O 1
ATOM 5150 N N . GLY E 1 37 ? 126.732 112.733 106.397 1.00 17.02 37 GLY W N 1
ATOM 5151 C CA . GLY E 1 37 ? 127.237 111.487 105.858 1.00 17.02 37 GLY W CA 1
ATOM 5152 C C . GLY E 1 37 ? 128.056 110.708 106.856 1.00 17.02 37 GLY W C 1
ATOM 5153 O O . GLY E 1 37 ? 127.817 110.750 108.064 1.00 17.02 37 GLY W O 1
ATOM 5154 N N . GLU E 1 38 ? 129.023 109.961 106.335 1.00 11.40 38 GLU W N 1
ATOM 5155 C CA . GLU E 1 38 ? 130.015 109.260 107.131 1.00 11.40 38 GLU W CA 1
ATOM 5156 C C . GLU E 1 38 ? 131.384 109.828 106.802 1.00 11.40 38 GLU W C 1
ATOM 5157 O O . GLU E 1 38 ? 131.719 110.002 105.626 1.00 11.40 38 GLU W O 1
ATOM 5163 N N . VAL E 1 39 ? 132.173 110.119 107.830 1.00 12.16 39 VAL W N 1
ATOM 5164 C CA . VAL E 1 39 ? 133.533 110.606 107.633 1.00 12.16 39 VAL W CA 1
ATOM 5165 C C . VAL E 1 39 ? 134.422 109.372 107.523 1.00 12.16 39 VAL W C 1
ATOM 5166 O O . VAL E 1 39 ? 135.067 108.976 108.490 1.00 12.16 39 VAL W O 1
ATOM 5170 N N . SER E 1 40 ? 134.478 108.772 106.342 1.00 11.68 40 SER W N 1
ATOM 5171 C CA . SER E 1 40 ? 135.247 107.552 106.183 1.00 11.68 40 SER W CA 1
ATOM 5172 C C . SER E 1 40 ? 136.722 107.816 106.453 1.00 11.68 40 SER W C 1
ATOM 5173 O O . SER E 1 40 ? 137.162 108.959 106.589 1.00 11.68 40 SER W O 1
ATOM 5176 N N . LYS E 1 41 ? 137.489 106.731 106.549 1.00 11.96 41 LYS W N 1
ATOM 5177 C CA . LYS E 1 41 ? 138.908 106.849 106.858 1.00 11.96 41 LYS W CA 1
ATOM 5178 C C . LYS E 1 41 ? 139.652 107.596 105.760 1.00 11.96 41 LYS W C 1
ATOM 5179 O O . LYS E 1 41 ? 140.565 108.382 106.038 1.00 11.96 41 LYS W O 1
ATOM 5185 N N . SER E 1 42 ? 139.274 107.364 104.503 1.00 12.42 42 SER W N 1
ATOM 5186 C CA . SER E 1 42 ? 139.928 108.041 103.389 1.00 12.42 42 SER W CA 1
ATOM 5187 C C . SER E 1 42 ? 139.718 109.545 103.459 1.00 12.42 42 SER W C 1
ATOM 5188 O O . SER E 1 42 ? 140.677 110.322 103.396 1.00 12.42 42 SER W O 1
ATOM 5191 N N . ALA E 1 43 ? 138.464 109.977 103.589 1.00 11.77 43 ALA W N 1
ATOM 5192 C CA . ALA E 1 43 ? 138.189 111.404 103.683 1.00 11.77 43 ALA W CA 1
ATOM 5193 C C . ALA E 1 43 ? 138.707 111.983 104.988 1.00 11.77 43 ALA W C 1
ATOM 5194 O O . ALA E 1 43 ? 139.049 113.167 105.046 1.00 11.77 43 ALA W O 1
ATOM 5196 N N . LEU E 1 44 ? 138.765 111.172 106.043 1.00 12.02 44 LEU W N 1
ATOM 5197 C CA . LEU E 1 44 ? 139.308 111.648 107.310 1.00 12.02 44 LEU W CA 1
ATOM 5198 C C . LEU E 1 44 ? 140.788 111.972 107.183 1.00 12.02 44 LEU W C 1
ATOM 5199 O O . LEU E 1 44 ? 141.248 113.016 107.657 1.00 12.02 44 LEU W O 1
ATOM 5204 N N . GLU E 1 45 ? 141.550 111.088 106.544 1.00 11.89 45 GLU W N 1
ATOM 5205 C CA . GLU E 1 45 ? 142.986 111.292 106.412 1.00 11.89 45 GLU W CA 1
ATOM 5206 C C . GLU E 1 45 ? 143.351 112.242 105.279 1.00 11.89 45 GLU W C 1
ATOM 5207 O O . GLU E 1 45 ? 144.462 112.780 105.280 1.00 11.89 45 GLU W O 1
ATOM 5213 N N . ALA E 1 46 ? 142.454 112.461 104.318 1.00 12.47 46 ALA W N 1
ATOM 5214 C CA . ALA E 1 46 ? 142.779 113.315 103.181 1.00 12.47 46 ALA W CA 1
ATOM 5215 C C . ALA E 1 46 ? 142.634 114.788 103.536 1.00 12.47 46 ALA W C 1
ATOM 5216 O O . ALA E 1 46 ? 143.592 115.561 103.431 1.00 12.47 46 ALA W O 1
ATOM 5218 N N . THR E 1 47 ? 141.438 115.191 103.952 1.00 12.77 47 THR W N 1
ATOM 5219 C CA . THR E 1 47 ? 141.175 116.578 104.299 1.00 12.77 47 THR W CA 1
ATOM 5220 C C . THR E 1 47 ? 140.445 116.743 105.623 1.00 12.77 47 THR W C 1
ATOM 5221 O O . THR E 1 47 ? 140.210 117.882 106.034 1.00 12.77 47 THR W O 1
ATOM 5225 N N . GLY E 1 48 ? 140.086 115.659 106.304 1.00 12.25 48 GLY W N 1
ATOM 5226 C CA . GLY E 1 48 ? 139.381 115.777 107.562 1.00 12.25 48 GLY W CA 1
ATOM 5227 C C . GLY E 1 48 ? 138.013 116.397 107.452 1.00 12.25 48 GLY W C 1
ATOM 5228 O O . GLY E 1 48 ? 137.688 117.302 108.222 1.00 12.25 48 GLY W O 1
ATOM 5229 N N . LYS E 1 49 ? 137.204 115.954 106.495 1.00 14.57 49 LYS W N 1
ATOM 5230 C CA . LYS E 1 49 ? 135.867 116.482 106.287 1.00 14.57 49 LYS W CA 1
ATOM 5231 C C . LYS E 1 49 ? 135.025 115.437 105.577 1.00 14.57 49 LYS W C 1
ATOM 5232 O O . LYS E 1 49 ? 135.546 114.462 105.035 1.00 14.57 49 LYS W O 1
ATOM 5238 N N . SER E 1 50 ? 133.720 115.645 105.598 1.00 17.11 50 SER W N 1
ATOM 5239 C CA . SER E 1 50 ? 132.818 114.923 104.723 1.00 17.11 50 SER W CA 1
ATOM 5240 C C . SER E 1 50 ? 132.232 115.895 103.713 1.00 17.11 50 SER W C 1
ATOM 5241 O O . SER E 1 50 ? 132.287 117.111 103.895 1.00 17.11 50 SER W O 1
ATOM 5244 N N . PRO E 1 51 ? 131.674 115.396 102.613 1.00 15.06 51 PRO W N 1
ATOM 5245 C CA . PRO E 1 51 ? 130.991 116.293 101.682 1.00 15.06 51 PRO W CA 1
ATOM 5246 C C . PRO E 1 51 ? 129.859 117.033 102.373 1.00 15.06 51 PRO W C 1
ATOM 5247 O O . PRO E 1 51 ? 129.172 116.495 103.240 1.00 15.06 51 PRO W O 1
ATOM 5251 N N . ALA E 1 52 ? 129.674 118.285 101.983 1.00 17.87 52 ALA W N 1
ATOM 5252 C CA . ALA E 1 52 ? 128.712 119.162 102.630 1.00 17.87 52 ALA W CA 1
ATOM 5253 C C . ALA E 1 52 ? 127.314 118.906 102.084 1.00 17.87 52 ALA W C 1
ATOM 5254 O O . ALA E 1 52 ? 127.121 118.854 100.868 1.00 17.87 52 ALA W O 1
ATOM 5256 N N . GLN E 1 53 ? 126.344 118.749 102.983 1.00 16.44 53 GLN W N 1
ATOM 5257 C CA . GLN E 1 53 ? 124.958 118.496 102.614 1.00 16.44 53 GLN W CA 1
ATOM 5258 C C . GLN E 1 53 ? 124.138 119.770 102.756 1.00 16.44 53 GLN W C 1
ATOM 5259 O O . GLN E 1 53 ? 124.478 120.650 103.546 1.00 16.44 53 GLN W O 1
ATOM 5265 N N . SER E 1 54 ? 123.051 119.862 101.996 1.00 18.42 54 SER W N 1
ATOM 5266 C CA . SER E 1 54 ? 122.213 121.053 102.012 1.00 18.42 54 SER W CA 1
ATOM 5267 C C . SER E 1 54 ? 120.892 120.791 102.723 1.00 18.42 54 SER W C 1
ATOM 5268 O O . SER E 1 54 ? 120.374 119.672 102.732 1.00 18.42 54 SER W O 1
ATOM 5271 N N . PHE E 1 55 ? 120.344 121.849 103.317 1.00 13.24 55 PHE W N 1
ATOM 5272 C CA . PHE E 1 55 ? 119.057 121.778 103.991 1.00 13.24 55 PHE W CA 1
ATOM 5273 C C . PHE E 1 55 ? 118.460 123.175 104.044 1.00 13.24 55 PHE W C 1
ATOM 5274 O O . PHE E 1 55 ? 119.132 124.166 103.755 1.00 13.24 55 PHE W O 1
ATOM 5282 N N . GLN E 1 56 ? 117.179 123.238 104.395 1.00 11.93 56 GLN W N 1
ATOM 5283 C CA . GLN E 1 56 ? 116.408 124.473 104.359 1.00 11.93 56 GLN W CA 1
ATOM 5284 C C . GLN E 1 56 ? 115.575 124.613 105.621 1.00 11.93 56 GLN W C 1
ATOM 5285 O O . GLN E 1 56 ? 115.282 123.630 106.302 1.00 11.93 56 GLN W O 1
ATOM 5291 N N . VAL E 1 57 ? 115.186 125.848 105.918 1.00 10.37 57 VAL W N 1
ATOM 5292 C CA . VAL E 1 57 ? 114.206 126.148 106.954 1.00 10.37 57 VAL W CA 1
ATOM 5293 C C . VAL E 1 57 ? 113.218 127.144 106.359 1.00 10.37 57 VAL W C 1
ATOM 5294 O O . VAL E 1 57 ? 113.580 128.292 106.083 1.00 10.37 57 VAL W O 1
ATOM 5298 N N . ASN E 1 58 ? 111.974 126.711 106.169 1.00 9.77 58 ASN W N 1
ATOM 5299 C CA . ASN E 1 58 ? 110.983 127.481 105.431 1.00 9.77 58 ASN W CA 1
ATOM 5300 C C . ASN E 1 58 ? 110.112 128.275 106.393 1.00 9.77 58 ASN W C 1
ATOM 5301 O O . ASN E 1 58 ? 109.560 127.714 107.341 1.00 9.77 58 ASN W O 1
ATOM 5306 N N . LEU E 1 59 ? 109.981 129.569 106.134 1.00 9.56 59 LEU W N 1
ATOM 5307 C CA . LEU E 1 59 ? 108.980 130.400 106.775 1.00 9.56 59 LEU W CA 1
ATOM 5308 C C . LEU E 1 59 ? 107.746 130.453 105.891 1.00 9.56 59 LEU W C 1
ATOM 5309 O O . LEU E 1 59 ? 107.838 130.346 104.669 1.00 9.56 59 LEU W O 1
ATOM 5314 N N . ILE E 1 60 ? 106.582 130.618 106.511 1.00 8.95 60 ILE W N 1
ATOM 5315 C CA . ILE E 1 60 ? 105.319 130.587 105.792 1.00 8.95 60 ILE W CA 1
ATOM 5316 C C . ILE E 1 60 ? 104.349 131.548 106.463 1.00 8.95 60 ILE W C 1
ATOM 5317 O O . ILE E 1 60 ? 104.490 131.889 107.636 1.00 8.95 60 ILE W O 1
ATOM 5322 N N . ASN E 1 61 ? 103.363 131.999 105.693 1.00 8.96 61 ASN W N 1
ATOM 5323 C CA . ASN E 1 61 ? 102.339 132.922 106.177 1.00 8.96 61 ASN W CA 1
ATOM 5324 C C . ASN E 1 61 ? 102.942 134.206 106.733 1.00 8.96 61 ASN W C 1
ATOM 5325 O O . ASN E 1 61 ? 102.448 134.764 107.712 1.00 8.96 61 ASN W O 1
ATOM 5330 N N . CYS E 1 62 ? 104.002 134.701 106.104 1.00 11.75 62 CYS W N 1
ATOM 5331 C CA . CYS E 1 62 ? 104.603 135.953 106.537 1.00 11.75 62 CYS W CA 1
ATOM 5332 C C . CYS E 1 62 ? 103.632 137.107 106.338 1.00 11.75 62 CYS W C 1
ATOM 5333 O O . CYS E 1 62 ? 102.753 137.067 105.477 1.00 11.75 62 CYS W O 1
ATOM 5336 N N . ASP E 1 63 ? 103.790 138.141 107.157 1.00 13.89 63 ASP W N 1
ATOM 5337 C CA . ASP E 1 63 ? 102.960 139.328 107.028 1.00 13.89 63 ASP W CA 1
ATOM 5338 C C . ASP E 1 63 ? 103.397 140.142 105.820 1.00 13.89 63 ASP W C 1
ATOM 5339 O O . ASP E 1 63 ? 104.570 140.137 105.442 1.00 13.89 63 ASP W O 1
ATOM 5344 N N . SER E 1 64 ? 102.442 140.847 105.211 1.00 14.33 64 SER W N 1
ATOM 5345 C CA . SER E 1 64 ? 102.738 141.605 104.001 1.00 14.33 64 SER W CA 1
ATOM 5346 C C . SER E 1 64 ? 103.739 142.719 104.257 1.00 14.33 64 SER W C 1
ATOM 5347 O O . SER E 1 64 ? 104.521 143.065 103.367 1.00 14.33 64 SER W O 1
ATOM 5350 N N . LEU E 1 65 ? 103.739 143.291 105.455 1.00 15.06 65 LEU W N 1
ATOM 5351 C CA . LEU E 1 65 ? 104.586 144.435 105.758 1.00 15.06 65 LEU W CA 1
ATOM 5352 C C . LEU E 1 65 ? 105.965 144.046 106.269 1.00 15.06 65 LEU W C 1
ATOM 5353 O O . LEU E 1 65 ? 106.755 144.935 106.592 1.00 15.06 65 LEU W O 1
ATOM 5358 N N . THR E 1 66 ? 106.282 142.757 106.346 1.00 14.91 66 THR W N 1
ATOM 5359 C CA . THR E 1 66 ? 107.589 142.325 106.823 1.00 14.91 66 THR W CA 1
ATOM 5360 C C . THR E 1 66 ? 108.700 143.019 106.049 1.00 14.91 66 THR W C 1
ATOM 5361 O O . THR E 1 66 ? 108.797 142.867 104.831 1.00 14.91 66 THR W O 1
ATOM 5365 N N . ASP E 1 67 ? 109.541 143.781 106.741 1.00 18.94 67 ASP W N 1
ATOM 5366 C CA . ASP E 1 67 ? 110.637 144.495 106.099 1.00 18.94 67 ASP W CA 1
ATOM 5367 C C . ASP E 1 67 ? 111.994 143.862 106.339 1.00 18.94 67 ASP W C 1
ATOM 5368 O O . ASP E 1 67 ? 112.843 143.897 105.443 1.00 18.94 67 ASP W O 1
ATOM 5373 N N . ASP E 1 68 ? 112.230 143.292 107.519 1.00 16.95 68 ASP W N 1
ATOM 5374 C CA . ASP E 1 68 ? 113.536 142.756 107.871 1.00 16.95 68 ASP W CA 1
ATOM 5375 C C . ASP E 1 68 ? 113.372 141.404 108.543 1.00 16.95 68 ASP W C 1
ATOM 5376 O O . ASP E 1 68 ? 112.560 141.252 109.456 1.00 16.95 68 ASP W O 1
ATOM 5381 N N . ILE E 1 69 ? 114.150 140.425 108.084 1.00 13.32 69 ILE W N 1
ATOM 5382 C CA . ILE E 1 69 ? 114.224 139.106 108.699 1.00 13.32 69 ILE W CA 1
ATOM 5383 C C . ILE E 1 69 ? 115.684 138.818 108.999 1.00 13.32 69 ILE W C 1
ATOM 5384 O O . ILE E 1 69 ? 116.532 138.920 108.111 1.00 13.32 69 ILE W O 1
ATOM 5389 N N . SER E 1 70 ? 115.974 138.456 110.243 1.00 12.90 70 SER W N 1
ATOM 5390 C CA . SER E 1 70 ? 117.308 138.040 110.644 1.00 12.90 70 SER W CA 1
ATOM 5391 C C . SER E 1 70 ? 117.197 136.789 111.498 1.00 12.90 70 SER W C 1
ATOM 5392 O O . SER E 1 70 ? 116.168 136.541 112.127 1.00 12.90 70 SER W O 1
ATOM 5395 N N . TYR E 1 71 ? 118.261 135.998 111.508 1.00 11.63 71 TYR W N 1
ATOM 5396 C CA . TYR E 1 71 ? 118.281 134.758 112.261 1.00 11.63 71 TYR W CA 1
ATOM 5397 C C . TYR E 1 71 ? 119.630 134.600 112.937 1.00 11.63 71 TYR W C 1
ATOM 5398 O O . TYR E 1 71 ? 120.631 135.169 112.500 1.00 11.63 71 TYR W O 1
ATOM 5407 N N . VAL E 1 72 ? 119.641 133.827 114.019 1.00 12.25 72 VAL W N 1
ATOM 5408 C CA . VAL E 1 72 ? 120.844 133.571 114.800 1.00 12.25 72 VAL W CA 1
ATOM 5409 C C . VAL E 1 72 ? 120.957 132.073 115.017 1.00 12.25 72 VAL W C 1
ATOM 5410 O O . VAL E 1 72 ? 119.965 131.417 115.346 1.00 12.25 72 VAL W O 1
ATOM 5414 N N . LEU E 1 73 ? 122.156 131.536 114.831 1.00 12.99 73 LEU W N 1
ATOM 5415 C CA . LEU E 1 73 ? 122.431 130.131 115.094 1.00 12.99 73 LEU W CA 1
ATOM 5416 C C . LEU E 1 73 ? 123.021 130.016 116.491 1.00 12.99 73 LEU W C 1
ATOM 5417 O O . LEU E 1 73 ? 124.054 130.623 116.782 1.00 12.99 73 LEU W O 1
ATOM 5422 N N . ALA E 1 74 ? 122.363 129.248 117.349 1.00 11.12 74 ALA W N 1
ATOM 5423 C CA . ALA E 1 74 ? 122.800 129.044 118.721 1.00 11.12 74 ALA W CA 1
ATOM 5424 C C . ALA E 1 74 ? 123.033 127.564 118.959 1.00 11.12 74 ALA W C 1
ATOM 5425 O O . ALA E 1 74 ? 122.439 126.718 118.288 1.00 11.12 74 ALA W O 1
ATOM 5427 N N . ASP E 1 75 ? 123.905 127.254 119.910 1.00 13.73 75 ASP W N 1
ATOM 5428 C CA . ASP E 1 75 ? 124.254 125.873 120.198 1.00 13.73 75 ASP W CA 1
ATOM 5429 C C . ASP E 1 75 ? 123.510 125.391 121.436 1.00 13.73 75 ASP W C 1
ATOM 5430 O O . ASP E 1 75 ? 123.265 126.164 122.367 1.00 13.73 75 ASP W O 1
ATOM 5435 N N . ALA E 1 76 ? 123.143 124.114 121.444 1.00 10.96 76 ALA W N 1
ATOM 5436 C CA . ALA E 1 76 ? 122.466 123.520 122.587 1.00 10.96 76 ALA W CA 1
ATOM 5437 C C . ALA E 1 76 ? 123.419 122.831 123.554 1.00 10.96 76 ALA W C 1
ATOM 5438 O O . ALA E 1 76 ? 122.956 122.251 124.540 1.00 10.96 76 ALA W O 1
ATOM 5440 N N . ASN E 1 77 ? 124.728 122.873 123.301 1.00 13.73 77 ASN W N 1
ATOM 5441 C CA . ASN E 1 77 ? 125.678 122.148 124.134 1.00 13.73 77 ASN W CA 1
ATOM 5442 C C . ASN E 1 77 ? 126.971 122.925 124.354 1.00 13.73 77 ASN W C 1
ATOM 5443 O O . ASN E 1 77 ? 128.033 122.308 124.489 1.00 13.73 77 ASN W O 1
ATOM 5448 N N . ASN E 1 78 ? 126.920 124.252 124.398 1.00 18.07 78 ASN W N 1
ATOM 5449 C CA . ASN E 1 78 ? 128.125 125.053 124.559 1.00 18.07 78 ASN W CA 1
ATOM 5450 C C . ASN E 1 78 ? 127.724 126.508 124.751 1.00 18.07 78 ASN W C 1
ATOM 5451 O O . ASN E 1 78 ? 126.569 126.885 124.549 1.00 18.07 78 ASN W O 1
ATOM 5456 N N . ASN E 1 79 ? 128.697 127.326 125.150 1.00 21.46 79 ASN W N 1
ATOM 5457 C CA . ASN E 1 79 ? 128.466 128.742 125.396 1.00 21.46 79 ASN W CA 1
ATOM 5458 C C . ASN E 1 79 ? 129.602 129.571 124.817 1.00 21.46 79 ASN W C 1
ATOM 5459 O O . ASN E 1 79 ? 130.737 129.107 124.686 1.00 21.46 79 ASN W O 1
ATOM 5464 N N . GLY E 1 80 ? 129.280 130.817 124.485 1.00 20.29 80 GLY W N 1
ATOM 5465 C CA . GLY E 1 80 ? 130.269 131.747 123.991 1.00 20.29 80 GLY W CA 1
ATOM 5466 C C . GLY E 1 80 ? 130.489 131.632 122.497 1.00 20.29 80 GLY W C 1
ATOM 5467 O O . GLY E 1 80 ? 129.862 130.846 121.787 1.00 20.29 80 GLY W O 1
ATOM 5468 N N . THR E 1 81 ? 131.420 132.456 122.014 1.00 21.31 81 THR W N 1
ATOM 5469 C CA . THR E 1 81 ? 131.786 132.511 120.608 1.00 21.31 81 THR W CA 1
ATOM 5470 C C . THR E 1 81 ? 133.213 132.036 120.362 1.00 21.31 81 THR W C 1
ATOM 5471 O O . THR E 1 81 ? 133.829 132.424 119.364 1.00 21.31 81 THR W O 1
ATOM 5475 N N . THR E 1 82 ? 133.754 131.205 121.253 1.00 21.60 82 THR W N 1
ATOM 5476 C CA . THR E 1 82 ? 135.140 130.779 121.132 1.00 21.60 82 THR W CA 1
ATOM 5477 C C . THR E 1 82 ? 135.294 129.509 120.301 1.00 21.60 82 THR W C 1
ATOM 5478 O O . THR E 1 82 ? 136.420 129.035 120.123 1.00 21.60 82 THR W O 1
ATOM 5482 N N . THR E 1 83 ? 134.198 128.943 119.795 1.00 20.78 83 THR W N 1
ATOM 5483 C CA . THR E 1 83 ? 134.242 127.766 118.938 1.00 20.78 83 THR W CA 1
ATOM 5484 C C . THR E 1 83 ? 133.527 128.058 117.627 1.00 20.78 83 THR W C 1
ATOM 5485 O O . THR E 1 83 ? 132.587 128.857 117.585 1.00 20.78 83 THR W O 1
ATOM 5489 N N . ALA E 1 84 ? 133.984 127.408 116.557 1.00 20.12 84 ALA W N 1
ATOM 5490 C CA . ALA E 1 84 ? 133.422 127.604 115.228 1.00 20.12 84 ALA W CA 1
ATOM 5491 C C . ALA E 1 84 ? 132.368 126.563 114.882 1.00 20.12 84 ALA W C 1
ATOM 5492 O O . ALA E 1 84 ? 131.554 126.787 113.982 1.00 20.12 84 ALA W O 1
ATOM 5494 N N . TYR E 1 85 ? 132.371 125.434 115.573 1.00 18.62 85 TYR W N 1
ATOM 5495 C CA . TYR E 1 85 ? 131.504 124.317 115.245 1.00 18.62 85 TYR W CA 1
ATOM 5496 C C . TYR E 1 85 ? 130.428 124.135 116.307 1.00 18.62 85 TYR W C 1
ATOM 5497 O O . TYR E 1 85 ? 130.271 124.951 117.215 1.00 18.62 85 TYR W O 1
ATOM 5506 N N . LEU E 1 86 ? 129.661 123.060 116.157 1.00 17.77 86 LEU W N 1
ATOM 5507 C CA . LEU E 1 86 ? 128.728 122.635 117.189 1.00 17.77 86 LEU W CA 1
ATOM 5508 C C . LEU E 1 86 ? 129.292 121.410 117.892 1.00 17.77 86 LEU W C 1
ATOM 5509 O O . LEU E 1 86 ? 129.637 120.419 117.243 1.00 17.77 86 LEU W O 1
ATOM 5514 N N . VAL E 1 87 ? 129.384 121.472 119.212 1.00 16.74 87 VAL W N 1
ATOM 5515 C CA . VAL E 1 87 ? 129.989 120.375 119.969 1.00 16.74 87 VAL W CA 1
ATOM 5516 C C . VAL E 1 87 ? 129.011 119.204 119.999 1.00 16.74 87 VAL W C 1
ATOM 5517 O O . VAL E 1 87 ? 127.856 119.387 120.410 1.00 16.74 87 VAL W O 1
ATOM 5521 N N . PRO E 1 88 ? 129.411 118.010 119.572 1.00 14.83 88 PRO W N 1
ATOM 5522 C CA . PRO E 1 88 ? 128.503 116.865 119.653 1.00 14.83 88 PRO W CA 1
ATOM 5523 C C . PRO E 1 88 ? 128.180 116.496 121.090 1.00 14.83 88 PRO W C 1
ATOM 5524 O O . PRO E 1 88 ? 128.937 116.782 122.018 1.00 14.83 88 PRO W O 1
ATOM 5528 N N . LYS E 1 89 ? 127.026 115.862 121.265 1.00 12.74 89 LYS W N 1
ATOM 5529 C CA . LYS E 1 89 ? 126.671 115.302 122.557 1.00 12.74 89 LYS W CA 1
ATOM 5530 C C . LYS E 1 89 ? 127.560 114.104 122.861 1.00 12.74 89 LYS W C 1
ATOM 5531 O O . LYS E 1 89 ? 128.187 113.531 121.972 1.00 12.74 89 LYS W O 1
ATOM 5537 N N . SER E 1 90 ? 127.611 113.731 124.135 1.00 9.53 90 SER W N 1
ATOM 5538 C CA . SER E 1 90 ? 128.406 112.596 124.577 1.00 9.53 90 SER W CA 1
ATOM 5539 C C . SER E 1 90 ? 127.507 111.419 124.929 1.00 9.53 90 SER W C 1
ATOM 5540 O O . SER E 1 90 ? 126.363 111.591 125.355 1.00 9.53 90 SER W O 1
ATOM 5543 N N . GLY E 1 91 ? 128.034 110.216 124.753 1.00 8.84 91 GLY W N 1
ATOM 5544 C CA . GLY E 1 91 ? 127.247 109.027 125.004 1.00 8.84 91 GLY W CA 1
ATOM 5545 C C . GLY E 1 91 ? 128.100 107.787 124.883 1.00 8.84 91 GLY W C 1
ATOM 5546 O O . GLY E 1 91 ? 129.326 107.864 124.799 1.00 8.84 91 GLY W O 1
ATOM 5547 N N . ASP E 1 92 ? 127.433 106.634 124.870 1.00 12.31 92 ASP W N 1
ATOM 5548 C CA . ASP E 1 92 ? 128.164 105.372 124.850 1.00 12.31 92 ASP W CA 1
ATOM 5549 C C . ASP E 1 92 ? 128.993 105.220 123.585 1.00 12.31 92 ASP W C 1
ATOM 5550 O O . ASP E 1 92 ? 130.056 104.589 123.616 1.00 12.31 92 ASP W O 1
ATOM 5555 N N . THR E 1 93 ? 128.526 105.778 122.468 1.00 11.76 93 THR W N 1
ATOM 5556 C CA . THR E 1 93 ? 129.147 105.557 121.170 1.00 11.76 93 THR W CA 1
ATOM 5557 C C . THR E 1 93 ? 129.589 106.848 120.497 1.00 11.76 93 THR W C 1
ATOM 5558 O O . THR E 1 93 ? 129.839 106.844 119.289 1.00 11.76 93 THR W O 1
ATOM 5562 N N . ALA E 1 94 ? 129.694 107.945 121.233 1.00 8.93 94 ALA W N 1
ATOM 5563 C CA . ALA E 1 94 ? 130.055 109.210 120.619 1.00 8.93 94 ALA W CA 1
ATOM 5564 C C . ALA E 1 94 ? 131.506 109.189 120.167 1.00 8.93 94 ALA W C 1
ATOM 5565 O O . ALA E 1 94 ? 132.374 108.616 120.828 1.00 8.93 94 ALA W O 1
ATOM 5567 N N . ALA E 1 95 ? 131.763 109.815 119.024 1.00 10.52 95 ALA W N 1
ATOM 5568 C CA . ALA E 1 95 ? 133.116 109.969 118.524 1.00 10.52 95 ALA W CA 1
ATOM 5569 C C . ALA E 1 95 ? 133.703 111.273 119.037 1.00 10.52 95 ALA W C 1
ATOM 5570 O O . ALA E 1 95 ? 132.996 112.272 119.177 1.00 10.52 95 ALA W O 1
ATOM 5572 N N . THR E 1 96 ? 134.996 111.256 119.322 1.00 10.30 96 THR W N 1
ATOM 5573 C CA . THR E 1 96 ? 135.664 112.400 119.916 1.00 10.30 96 THR W CA 1
ATOM 5574 C C . THR E 1 96 ? 136.544 113.106 118.893 1.00 10.30 96 THR W C 1
ATOM 5575 O O . THR E 1 96 ? 137.084 112.495 117.973 1.00 10.30 96 THR W O 1
ATOM 5579 N N . GLY E 1 97 ? 136.690 114.413 119.078 1.00 11.94 97 GLY W N 1
ATOM 5580 C CA . GLY E 1 97 ? 137.578 115.203 118.254 1.00 11.94 97 GLY W CA 1
ATOM 5581 C C . GLY E 1 97 ? 137.011 115.651 116.932 1.00 11.94 97 GLY W C 1
ATOM 5582 O O . GLY E 1 97 ? 137.769 116.140 116.092 1.00 11.94 97 GLY W O 1
ATOM 5583 N N . VAL E 1 98 ? 135.705 115.503 116.716 1.00 14.65 98 VAL W N 1
ATOM 5584 C CA . VAL E 1 98 ? 135.047 115.955 115.498 1.00 14.65 98 VAL W CA 1
ATOM 5585 C C . VAL E 1 98 ? 133.871 116.834 115.889 1.00 14.65 98 VAL W C 1
ATOM 5586 O O . VAL E 1 98 ? 133.286 116.675 116.963 1.00 14.65 98 VAL W O 1
ATOM 5590 N N . GLY E 1 99 ? 133.523 117.765 115.003 1.00 18.94 99 GLY W N 1
ATOM 5591 C CA . GLY E 1 99 ? 132.405 118.656 115.230 1.00 18.94 99 GLY W CA 1
ATOM 5592 C C . GLY E 1 99 ? 131.640 118.862 113.943 1.00 18.94 99 GLY W C 1
ATOM 5593 O O . GLY E 1 99 ? 132.041 118.392 112.881 1.00 18.94 99 GLY W O 1
ATOM 5594 N N . VAL E 1 100 ? 130.524 119.571 114.051 1.00 18.42 100 VAL W N 1
ATOM 5595 C CA . VAL E 1 100 ? 129.671 119.877 112.907 1.00 18.42 100 VAL W CA 1
ATOM 5596 C C . VAL E 1 100 ? 129.828 121.354 112.579 1.00 18.42 100 VAL W C 1
ATOM 5597 O O . VAL E 1 100 ? 129.709 122.208 113.463 1.00 18.42 100 VAL W O 1
ATOM 5601 N N . PHE E 1 101 ? 130.097 121.656 111.314 1.00 18.36 101 PHE W N 1
ATOM 5602 C CA . PHE E 1 101 ? 130.216 123.023 110.834 1.00 18.36 101 PHE W CA 1
ATOM 5603 C C . PHE E 1 101 ? 129.031 123.339 109.938 1.00 18.36 101 PHE W C 1
ATOM 5604 O O . PHE E 1 101 ? 128.585 122.489 109.169 1.00 18.36 101 PHE W O 1
ATOM 5612 N N . VAL E 1 102 ? 128.516 124.560 110.043 1.00 19.16 102 VAL W N 1
ATOM 5613 C CA . VAL E 1 102 ? 127.354 125.000 109.282 1.00 19.16 102 VAL W CA 1
ATOM 5614 C C . VAL E 1 102 ? 127.753 126.216 108.461 1.00 19.16 102 VAL W C 1
ATOM 5615 O O . VAL E 1 102 ? 128.522 127.062 108.927 1.00 19.16 102 VAL W O 1
ATOM 5619 N N . GLU E 1 103 ? 127.242 126.298 107.233 1.00 21.47 103 GLU W N 1
ATOM 5620 C CA . GLU E 1 103 ? 127.646 127.341 106.304 1.00 21.47 103 GLU W CA 1
ATOM 5621 C C . GLU E 1 103 ? 126.447 127.820 105.507 1.00 21.47 103 GLU W C 1
ATOM 5622 O O . GLU E 1 103 ? 125.462 127.103 105.333 1.00 21.47 103 GLU W O 1
ATOM 5628 N N . THR E 1 104 ? 126.545 129.049 105.016 1.00 16.07 104 THR W N 1
ATOM 5629 C CA . THR E 1 104 ? 125.574 129.545 104.058 1.00 16.07 104 THR W CA 1
ATOM 5630 C C . THR E 1 104 ? 125.719 128.778 102.751 1.00 16.07 104 THR W C 1
ATOM 5631 O O . THR E 1 104 ? 126.768 128.205 102.459 1.00 16.07 104 THR W O 1
ATOM 5635 N N . SER E 1 105 ? 124.653 128.770 101.949 1.00 14.26 105 SER W N 1
ATOM 5636 C CA . SER E 1 105 ? 124.618 127.901 100.780 1.00 14.26 105 SER W CA 1
ATOM 5637 C C . SER E 1 105 ? 125.786 128.136 99.834 1.00 14.26 105 SER W C 1
ATOM 5638 O O . SER E 1 105 ? 126.144 127.230 99.076 1.00 14.26 105 SER W O 1
ATOM 5641 N N . LYS E 1 106 ? 126.377 129.328 99.847 1.00 14.79 106 LYS W N 1
ATOM 5642 C CA . LYS E 1 106 ? 127.513 129.637 98.989 1.00 14.79 106 LYS W CA 1
ATOM 5643 C C . LYS E 1 106 ? 128.856 129.336 99.639 1.00 14.79 106 LYS W C 1
ATOM 5644 O O . LYS E 1 106 ? 129.876 129.367 98.944 1.00 14.79 106 LYS W O 1
ATOM 5650 N N . GLY E 1 107 ? 128.889 129.044 100.937 1.00 18.61 107 GLY W N 1
ATOM 5651 C CA . GLY E 1 107 ? 130.123 128.742 101.633 1.00 18.61 107 GLY W CA 1
ATOM 5652 C C . GLY E 1 107 ? 130.580 129.778 102.637 1.00 18.61 107 GLY W C 1
ATOM 5653 O O . GLY E 1 107 ? 131.689 129.651 103.164 1.00 18.61 107 GLY W O 1
ATOM 5654 N N . THR E 1 108 ? 129.778 130.791 102.913 1.00 17.91 108 THR W N 1
ATOM 5655 C CA . THR E 1 108 ? 130.155 131.769 103.922 1.00 17.91 108 THR W CA 1
ATOM 5656 C C . THR E 1 108 ? 129.900 131.184 105.306 1.00 17.91 108 THR W C 1
ATOM 5657 O O . THR E 1 108 ? 128.764 130.805 105.606 1.00 17.91 108 THR W O 1
ATOM 5661 N N . PRO E 1 109 ? 130.911 131.094 106.173 1.00 16.37 109 PRO W N 1
ATOM 5662 C CA . PRO E 1 109 ? 130.695 130.455 107.476 1.00 16.37 109 PRO W CA 1
ATOM 5663 C C . PRO E 1 109 ? 129.610 131.149 108.278 1.00 16.37 109 PRO W C 1
ATOM 5664 O O . PRO E 1 109 ? 129.511 132.375 108.294 1.00 16.37 109 PRO W O 1
ATOM 5668 N N . VAL E 1 110 ? 128.794 130.347 108.958 1.00 16.31 110 VAL W N 1
ATOM 5669 C CA . VAL E 1 110 ? 127.768 130.856 109.860 1.00 16.31 110 VAL W CA 1
ATOM 5670 C C . VAL E 1 110 ? 128.349 130.768 111.265 1.00 16.31 110 VAL W C 1
ATOM 5671 O O . VAL E 1 110 ? 128.584 129.679 111.787 1.00 16.31 110 VAL W O 1
ATOM 5675 N N . ASN E 1 111 ? 128.601 131.922 111.872 1.00 16.14 111 ASN W N 1
ATOM 5676 C CA . ASN E 1 111 ? 129.160 131.951 113.213 1.00 16.14 111 ASN W CA 1
ATOM 5677 C C . ASN E 1 111 ? 128.064 131.773 114.249 1.00 16.14 111 ASN W C 1
ATOM 5678 O O . ASN E 1 111 ? 126.895 132.076 114.000 1.00 16.14 111 ASN W O 1
ATOM 5683 N N . ILE E 1 112 ? 128.450 131.276 115.420 1.00 15.32 112 ILE W N 1
ATOM 5684 C CA . ILE E 1 112 ? 127.488 131.013 116.480 1.00 15.32 112 ILE W CA 1
ATOM 5685 C C . ILE E 1 112 ? 127.205 132.303 117.236 1.00 15.32 112 ILE W C 1
ATOM 5686 O O . ILE E 1 112 ? 128.113 132.922 117.806 1.00 15.32 112 ILE W O 1
ATOM 5691 N N . GLY E 1 113 ? 125.942 132.718 117.247 1.00 15.02 113 GLY W N 1
ATOM 5692 C CA . GLY E 1 113 ? 125.522 133.864 118.022 1.00 15.02 113 GLY W CA 1
ATOM 5693 C C . GLY E 1 113 ? 125.680 135.212 117.352 1.00 15.02 113 GLY W C 1
ATOM 5694 O O . GLY E 1 113 ? 125.523 136.236 118.027 1.00 15.02 113 GLY W O 1
ATOM 5695 N N . SER E 1 114 ? 125.973 135.257 116.055 1.00 13.69 114 SER W N 1
ATOM 5696 C CA . SER E 1 114 ? 126.120 136.507 115.320 1.00 13.69 114 SER W CA 1
ATOM 5697 C C . SER E 1 114 ? 124.975 136.625 114.326 1.00 13.69 114 SER W C 1
ATOM 5698 O O . SER E 1 114 ? 124.711 135.687 113.569 1.00 13.69 114 SER W O 1
ATOM 5701 N N . ASP E 1 115 ? 124.312 137.778 114.320 1.00 13.59 115 ASP W N 1
ATOM 5702 C CA . ASP E 1 115 ? 123.122 137.954 113.496 1.00 13.59 115 ASP W CA 1
ATOM 5703 C C . ASP E 1 115 ? 123.467 137.889 112.014 1.00 13.59 115 ASP W C 1
ATOM 5704 O O . ASP E 1 115 ? 124.397 138.552 111.548 1.00 13.59 115 ASP W O 1
ATOM 5709 N N . GLN E 1 116 ? 122.704 137.094 111.274 1.00 13.97 116 GLN W N 1
ATOM 5710 C CA . GLN E 1 116 ? 122.703 137.127 109.821 1.00 13.97 116 GLN W CA 1
ATOM 5711 C C . GLN E 1 116 ? 121.466 137.862 109.332 1.00 13.97 116 GLN W C 1
ATOM 5712 O O . GLN E 1 116 ? 120.486 138.025 110.059 1.00 13.97 116 GLN W O 1
ATOM 5718 N N . LYS E 1 117 ? 121.521 138.313 108.087 1.00 14.32 117 LYS W N 1
ATOM 5719 C CA . LYS E 1 117 ? 120.413 139.026 107.474 1.00 14.32 117 LYS W CA 1
ATOM 5720 C C . LYS E 1 117 ? 119.837 138.195 106.339 1.00 14.32 117 LYS W C 1
ATOM 5721 O O . LYS E 1 117 ? 120.576 137.595 105.556 1.00 14.32 117 LYS W O 1
ATOM 5727 N N . LEU E 1 118 ? 118.515 138.164 106.261 1.00 13.47 118 LEU W N 1
ATOM 5728 C CA . LEU E 1 118 ? 117.805 137.468 105.201 1.00 13.47 118 LEU W CA 1
ATOM 5729 C C . LEU E 1 118 ? 117.081 138.494 104.343 1.00 13.47 118 LEU W C 1
ATOM 5730 O O . LEU E 1 118 ? 116.317 139.313 104.861 1.00 13.47 118 LEU W O 1
ATOM 5735 N N . ASP E 1 119 ? 117.330 138.460 103.039 1.00 16.27 119 ASP W N 1
ATOM 5736 C CA . ASP E 1 119 ? 116.655 139.371 102.127 1.00 16.27 119 ASP W CA 1
ATOM 5737 C C . ASP E 1 119 ? 115.227 138.896 101.902 1.00 16.27 119 ASP W C 1
ATOM 5738 O O . ASP E 1 119 ? 115.004 137.735 101.547 1.00 16.27 119 ASP W O 1
ATOM 5743 N N . VAL E 1 120 ? 114.258 139.787 102.105 1.00 14.97 120 VAL W N 1
ATOM 5744 C CA . VAL E 1 120 ? 112.864 139.421 101.902 1.00 14.97 120 VAL W CA 1
ATOM 5745 C C . VAL E 1 120 ? 112.516 139.526 100.425 1.00 14.97 120 VAL W C 1
ATOM 5746 O O . VAL E 1 120 ? 112.776 140.548 99.776 1.00 14.97 120 VAL W O 1
ATOM 5750 N N . VAL E 1 121 ? 111.934 138.466 99.884 1.00 14.56 121 VAL W N 1
ATOM 5751 C CA . VAL E 1 121 ? 111.416 138.470 98.522 1.00 14.56 121 VAL W CA 1
ATOM 5752 C C . VAL E 1 121 ? 110.050 139.135 98.539 1.00 14.56 121 VAL W C 1
ATOM 5753 O O . VAL E 1 121 ? 109.185 138.768 99.339 1.00 14.56 121 VAL W O 1
ATOM 5757 N N . ALA E 1 122 ? 109.854 140.110 97.658 1.00 13.87 122 ALA W N 1
ATOM 5758 C CA . ALA E 1 122 ? 108.662 140.940 97.681 1.00 13.87 122 ALA W CA 1
ATOM 5759 C C . ALA E 1 122 ? 107.997 140.932 96.315 1.00 13.87 122 ALA W C 1
ATOM 5760 O O . ALA E 1 122 ? 108.587 140.508 95.320 1.00 13.87 122 ALA W O 1
ATOM 5762 N N . ASN E 1 123 ? 106.751 141.393 96.286 1.00 14.57 123 ASN W N 1
ATOM 5763 C CA . ASN E 1 123 ? 106.008 141.608 95.052 1.00 14.57 123 ASN W CA 1
ATOM 5764 C C . ASN E 1 123 ? 105.327 142.962 95.125 1.00 14.57 123 ASN W C 1
ATOM 5765 O O . ASN E 1 123 ? 104.224 143.070 95.669 1.00 14.57 123 ASN W O 1
ATOM 5770 N N . LYS E 1 124 ? 105.967 143.986 94.567 1.00 15.84 124 LYS W N 1
ATOM 5771 C CA . LYS E 1 124 ? 105.390 145.327 94.529 1.00 15.84 124 LYS W CA 1
ATOM 5772 C C . LYS E 1 124 ? 105.241 145.905 95.934 1.00 15.84 124 LYS W C 1
ATOM 5773 O O . LYS E 1 124 ? 104.237 146.536 96.268 1.00 15.84 124 LYS W O 1
ATOM 5779 N N . GLY E 1 125 ? 106.256 145.685 96.769 1.00 13.38 125 GLY W N 1
ATOM 5780 C CA . GLY E 1 125 ? 106.298 146.259 98.097 1.00 13.38 125 GLY W CA 1
ATOM 5781 C C . GLY E 1 125 ? 105.655 145.431 99.185 1.00 13.38 125 GLY W C 1
ATOM 5782 O O . GLY E 1 125 ? 105.773 145.792 100.363 1.00 13.38 125 GLY W O 1
ATOM 5783 N N . ASN E 1 126 ? 104.976 144.342 98.842 1.00 14.89 126 ASN W N 1
ATOM 5784 C CA . ASN E 1 126 ? 104.374 143.449 99.818 1.00 14.89 126 ASN W CA 1
ATOM 5785 C C . ASN E 1 126 ? 105.097 142.111 99.805 1.00 14.89 126 ASN W C 1
ATOM 5786 O O . ASN E 1 126 ? 105.160 141.441 98.772 1.00 14.89 126 ASN W O 1
ATOM 5791 N N . ALA E 1 127 ? 105.623 141.720 100.957 1.00 14.06 127 ALA W N 1
ATOM 5792 C CA . ALA E 1 127 ? 106.416 140.503 101.026 1.00 14.06 127 ALA W CA 1
ATOM 5793 C C . ALA E 1 127 ? 105.561 139.290 100.689 1.00 14.06 127 ALA W C 1
ATOM 5794 O O . ALA E 1 127 ? 104.381 139.225 101.037 1.00 14.06 127 ALA W O 1
ATOM 5796 N N . LEU E 1 128 ? 106.161 138.331 99.992 1.00 12.76 128 LEU W N 1
ATOM 5797 C CA . LEU E 1 128 ? 105.483 137.071 99.739 1.00 12.76 128 LEU W CA 1
ATOM 5798 C C . LEU E 1 128 ? 105.165 136.389 101.063 1.00 12.76 128 LEU W C 1
ATOM 5799 O O . LEU E 1 128 ? 105.640 136.795 102.122 1.00 12.76 128 LEU W O 1
ATOM 5804 N N . SER E 1 129 ? 104.333 135.349 101.001 1.00 10.93 129 SER W N 1
ATOM 5805 C CA . SER E 1 129 ? 104.056 134.597 102.218 1.00 10.93 129 SER W CA 1
ATOM 5806 C C . SER E 1 129 ? 105.233 133.712 102.596 1.00 10.93 129 SER W C 1
ATOM 5807 O O . SER E 1 129 ? 105.627 133.668 103.763 1.00 10.93 129 SER W O 1
ATOM 5810 N N . GLU E 1 130 ? 105.825 133.021 101.627 1.00 10.43 130 GLU W N 1
ATOM 5811 C CA . GLU E 1 130 ? 106.844 132.016 101.890 1.00 10.43 130 GLU W CA 1
ATOM 5812 C C . GLU E 1 130 ? 108.228 132.580 101.623 1.00 10.43 130 GLU W C 1
ATOM 5813 O O . GLU E 1 130 ? 108.462 133.197 100.581 1.00 10.43 130 GLU W O 1
ATOM 5819 N N . GLN E 1 131 ? 109.146 132.344 102.556 1.00 11.66 131 GLN W N 1
ATOM 5820 C CA . GLN E 1 131 ? 110.531 132.752 102.418 1.00 11.66 131 GLN W CA 1
ATOM 5821 C C . GLN E 1 131 ? 111.409 131.668 103.021 1.00 11.66 131 GLN W C 1
ATOM 5822 O O . GLN E 1 131 ? 111.007 130.986 103.962 1.00 11.66 131 GLN W O 1
ATOM 5828 N N . VAL E 1 132 ? 112.608 131.511 102.470 1.00 10.27 132 VAL W N 1
ATOM 5829 C CA . VAL E 1 132 ? 113.423 130.322 102.687 1.00 10.27 132 VAL W CA 1
ATOM 5830 C C . VAL E 1 132 ? 114.808 130.732 103.159 1.00 10.27 132 VAL W C 1
ATOM 5831 O O . VAL E 1 132 ? 115.344 131.751 102.713 1.00 10.27 132 VAL W O 1
ATOM 5835 N N . ILE E 1 133 ? 115.378 129.940 104.059 1.00 11.07 133 ILE W N 1
ATOM 5836 C CA . ILE E 1 133 ? 116.748 130.117 104.536 1.00 11.07 133 ILE W CA 1
ATOM 5837 C C . ILE E 1 133 ? 117.561 128.917 104.066 1.00 11.07 133 ILE W C 1
ATOM 5838 O O . ILE E 1 133 ? 117.388 127.822 104.617 1.00 11.07 133 ILE W O 1
ATOM 5843 N N . PRO E 1 134 ? 118.435 129.063 103.073 1.00 10.76 134 PRO W N 1
ATOM 5844 C CA . PRO E 1 134 ? 119.242 127.922 102.641 1.00 10.76 134 PRO W CA 1
ATOM 5845 C C . PRO E 1 134 ? 120.561 127.850 103.382 1.00 10.76 134 PRO W C 1
ATOM 5846 O O . PRO E 1 134 ? 121.222 128.875 103.564 1.00 10.76 134 PRO W O 1
ATOM 5850 N N . LEU E 1 135 ? 120.961 126.653 103.799 1.00 13.44 135 LEU W N 1
ATOM 5851 C CA . LEU E 1 135 ? 122.156 126.471 104.606 1.00 13.44 135 LEU W CA 1
ATOM 5852 C C . LEU E 1 135 ? 122.894 125.236 104.117 1.00 13.44 135 LEU W C 1
ATOM 5853 O O . LEU E 1 135 ? 122.500 124.599 103.141 1.00 13.44 135 LEU W O 1
ATOM 5858 N N . ARG E 1 136 ? 123.978 124.904 104.803 1.00 18.27 136 ARG W N 1
ATOM 5859 C CA . ARG E 1 136 ? 124.796 123.754 104.460 1.00 18.27 136 ARG W CA 1
ATOM 5860 C C . ARG E 1 136 ? 125.602 123.335 105.679 1.00 18.27 136 ARG W C 1
ATOM 5861 O O . ARG E 1 136 ? 125.904 124.158 106.543 1.00 18.27 136 ARG W O 1
ATOM 5869 N N . ALA E 1 137 ? 125.957 122.053 105.754 1.00 18.42 137 ALA W N 1
ATOM 5870 C CA . ALA E 1 137 ? 126.621 121.538 106.942 1.00 18.42 137 ALA W CA 1
ATOM 5871 C C . ALA E 1 137 ? 127.484 120.338 106.594 1.00 18.42 137 ALA W C 1
ATOM 5872 O O . ALA E 1 137 ? 127.149 119.556 105.704 1.00 18.42 137 ALA W O 1
ATOM 5874 N N . TYR E 1 138 ? 128.589 120.185 107.321 1.00 16.32 138 TYR W N 1
ATOM 5875 C CA . TYR E 1 138 ? 129.472 119.041 107.151 1.00 16.32 138 TYR W CA 1
ATOM 5876 C C . TYR E 1 138 ? 130.135 118.705 108.475 1.00 16.32 138 TYR W C 1
ATOM 5877 O O . TYR E 1 138 ? 130.235 119.550 109.364 1.00 16.32 138 TYR W O 1
ATOM 5886 N N . ILE E 1 139 ? 130.576 117.458 108.602 1.00 15.09 139 ILE W N 1
ATOM 5887 C CA . ILE E 1 139 ? 131.308 116.996 109.776 1.00 15.09 139 ILE W CA 1
ATOM 5888 C C . ILE E 1 139 ? 132.795 117.168 109.510 1.00 15.09 139 ILE W C 1
ATOM 5889 O O . ILE E 1 139 ? 133.290 116.777 108.450 1.00 15.09 139 ILE W O 1
ATOM 5894 N N . GLY E 1 140 ? 133.511 117.747 110.466 1.00 18.13 140 GLY W N 1
ATOM 5895 C CA . GLY E 1 140 ? 134.920 118.011 110.281 1.00 18.13 140 GLY W CA 1
ATOM 5896 C C . GLY E 1 140 ? 135.694 117.798 111.565 1.00 18.13 140 GLY W C 1
ATOM 5897 O O . GLY E 1 140 ? 135.125 117.631 112.642 1.00 18.13 140 GLY W O 1
ATOM 5898 N N . THR E 1 141 ? 137.014 117.793 111.422 1.00 14.57 141 THR W N 1
ATOM 5899 C CA . THR E 1 141 ? 137.892 117.720 112.576 1.00 14.57 141 THR W CA 1
ATOM 5900 C C . THR E 1 141 ? 137.936 119.072 113.274 1.00 14.57 141 THR W C 1
ATOM 5901 O O . THR E 1 141 ? 137.800 120.117 112.639 1.00 14.57 141 THR W O 1
ATOM 5905 N N . GLN E 1 142 ? 138.110 119.050 114.596 1.00 16.15 142 GLN W N 1
ATOM 5906 C CA . GLN E 1 142 ? 138.114 120.297 115.351 1.00 16.15 142 GLN W CA 1
ATOM 5907 C C . GLN E 1 142 ? 139.292 121.181 114.974 1.00 16.15 142 GLN W C 1
ATOM 5908 O O . GLN E 1 142 ? 139.154 122.407 114.920 1.00 16.15 142 GLN W O 1
ATOM 5914 N N . THR E 1 143 ? 140.458 120.591 114.723 1.00 16.10 143 THR W N 1
ATOM 5915 C CA . THR E 1 143 ? 141.630 121.354 114.315 1.00 16.10 143 THR W CA 1
ATOM 5916 C C . THR E 1 143 ? 141.505 121.915 112.906 1.00 16.10 143 THR W C 1
ATOM 5917 O O . THR E 1 143 ? 142.308 122.773 112.528 1.00 16.10 143 THR W O 1
ATOM 5921 N N . ARG E 1 144 ? 140.521 121.463 112.129 1.00 17.03 144 ARG W N 1
ATOM 5922 C CA . ARG E 1 144 ? 140.332 121.920 110.755 1.00 17.03 144 ARG W CA 1
ATOM 5923 C C . ARG E 1 144 ? 141.510 121.512 109.876 1.00 17.03 144 ARG W C 1
ATOM 5924 O O . ARG E 1 144 ? 141.970 122.274 109.026 1.00 17.03 144 ARG W O 1
ATOM 5932 N N . ALA E 1 145 ? 141.998 120.294 110.079 1.00 13.36 145 ALA W N 1
ATOM 5933 C CA . ALA E 1 145 ? 143.086 119.756 109.280 1.00 13.36 145 ALA W CA 1
ATOM 5934 C C . ALA E 1 145 ? 143.006 118.240 109.328 1.00 13.36 145 ALA W C 1
ATOM 5935 O O . ALA E 1 145 ? 142.356 117.661 110.199 1.00 13.36 145 ALA W O 1
ATOM 5937 N N . ALA E 1 146 ? 143.676 117.597 108.379 1.00 11.06 146 ALA W N 1
ATOM 5938 C CA . ALA E 1 146 ? 143.669 116.146 108.334 1.00 11.06 146 ALA W CA 1
ATOM 5939 C C . ALA E 1 146 ? 144.104 115.575 109.678 1.00 11.06 146 ALA W C 1
ATOM 5940 O O . ALA E 1 146 ? 144.840 116.202 110.442 1.00 11.06 146 ALA W O 1
ATOM 5942 N N . GLY E 1 147 ? 143.629 114.370 109.966 1.00 10.60 147 GLY W N 1
ATOM 5943 C CA . GLY E 1 147 ? 143.954 113.724 111.219 1.00 10.60 147 GLY W CA 1
ATOM 5944 C C . GLY E 1 147 ? 143.449 112.302 111.271 1.00 10.60 147 GLY W C 1
ATOM 5945 O O . GLY E 1 147 ? 142.302 112.038 110.909 1.00 10.60 147 GLY W O 1
ATOM 5946 N N . ALA E 1 148 ? 144.288 111.381 111.731 1.00 10.63 148 ALA W N 1
ATOM 5947 C CA . ALA E 1 148 ? 143.971 109.967 111.659 1.00 10.63 148 ALA W CA 1
ATOM 5948 C C . ALA E 1 148 ? 143.266 109.495 112.923 1.00 10.63 148 ALA W C 1
ATOM 5949 O O . ALA E 1 148 ? 143.306 110.140 113.970 1.00 10.63 148 ALA W O 1
ATOM 5951 N N . ILE E 1 149 ? 142.612 108.339 112.809 1.00 11.54 149 ILE W N 1
ATOM 5952 C CA . ILE E 1 149 ? 141.963 107.721 113.959 1.00 11.54 149 ILE W CA 1
ATOM 5953 C C . ILE E 1 149 ? 143.033 107.223 114.916 1.00 11.54 149 ILE W C 1
ATOM 5954 O O . ILE E 1 149 ? 143.949 106.494 114.519 1.00 11.54 149 ILE W O 1
ATOM 5959 N N . GLY E 1 150 ? 142.926 107.635 116.173 1.00 10.00 150 GLY W N 1
ATOM 5960 C CA . GLY E 1 150 ? 143.887 107.251 117.188 1.00 10.00 150 GLY W CA 1
ATOM 5961 C C . GLY E 1 150 ? 144.592 108.464 117.764 1.00 10.00 150 GLY W C 1
ATOM 5962 O O . GLY E 1 150 ? 144.544 108.703 118.967 1.00 10.00 150 GLY W O 1
ATOM 5963 N N . THR E 1 151 ? 145.246 109.232 116.898 1.00 10.56 151 THR W N 1
ATOM 5964 C CA . THR E 1 151 ? 145.971 110.427 117.320 1.00 10.56 151 THR W CA 1
ATOM 5965 C C . THR E 1 151 ? 145.090 111.522 117.920 1.00 10.56 151 THR W C 1
ATOM 5966 O O . THR E 1 151 ? 145.467 112.147 118.909 1.00 10.56 151 THR W O 1
ATOM 5970 N N . ASP E 1 152 ? 143.924 111.760 117.326 1.00 12.50 152 ASP W N 1
ATOM 5971 C CA . ASP E 1 152 ? 143.029 112.801 117.827 1.00 12.50 152 ASP W CA 1
ATOM 5972 C C . ASP E 1 152 ? 141.552 112.462 117.665 1.00 12.50 152 ASP W C 1
ATOM 5973 O O . ASP E 1 152 ? 140.737 112.814 118.515 1.00 12.50 152 ASP W O 1
ATOM 5978 N N . VAL E 1 153 ? 141.206 111.796 116.571 1.00 11.98 153 VAL W N 1
ATOM 5979 C CA . VAL E 1 153 ? 139.826 111.401 116.329 1.00 11.98 153 VAL W CA 1
ATOM 5980 C C . VAL E 1 153 ? 139.645 109.952 116.751 1.00 11.98 153 VAL W C 1
ATOM 5981 O O . VAL E 1 153 ? 140.598 109.173 116.795 1.00 11.98 153 VAL W O 1
ATOM 5985 N N . THR E 1 154 ? 138.409 109.589 117.086 1.00 11.26 154 THR W N 1
ATOM 5986 C CA . THR E 1 154 ? 138.051 108.212 117.383 1.00 11.26 154 THR W CA 1
ATOM 5987 C C . THR E 1 154 ? 136.721 107.894 116.716 1.00 11.26 154 THR W C 1
ATOM 5988 O O . THR E 1 154 ? 135.893 108.779 116.503 1.00 11.26 154 THR W O 1
ATOM 5992 N N . ALA E 1 155 ? 136.526 106.624 116.383 1.00 11.93 155 ALA W N 1
ATOM 5993 C CA . ALA E 1 155 ? 135.330 106.218 115.663 1.00 11.93 155 ALA W CA 1
ATOM 5994 C C . ALA E 1 155 ? 134.119 106.174 116.588 1.00 11.93 155 ALA W C 1
ATOM 5995 O O . ALA E 1 155 ? 134.223 105.850 117.772 1.00 11.93 155 ALA W O 1
ATOM 5997 N N . GLY E 1 156 ? 132.964 106.494 116.031 1.00 11.50 156 GLY W N 1
ATOM 5998 C CA . GLY E 1 156 ? 131.733 106.506 116.794 1.00 11.50 156 GLY W CA 1
ATOM 5999 C C . GLY E 1 156 ? 130.661 107.275 116.057 1.00 11.50 156 GLY W C 1
ATOM 6000 O O . GLY E 1 156 ? 130.811 107.635 114.894 1.00 11.50 156 GLY W O 1
ATOM 6001 N N . THR E 1 157 ? 129.568 107.517 116.770 1.00 12.04 157 THR W N 1
ATOM 6002 C CA . THR E 1 157 ? 128.460 108.292 116.234 1.00 12.04 157 THR W CA 1
ATOM 6003 C C . THR E 1 157 ? 128.620 109.765 116.593 1.00 12.04 157 THR W C 1
ATOM 6004 O O . THR E 1 157 ? 129.259 110.116 117.584 1.00 12.04 157 THR W O 1
ATOM 6008 N N . VAL E 1 158 ? 128.036 110.632 115.774 1.00 13.72 158 VAL W N 1
ATOM 6009 C CA . VAL E 1 158 ? 128.115 112.077 115.962 1.00 13.72 158 VAL W CA 1
ATOM 6010 C C . VAL E 1 158 ? 126.690 112.608 115.966 1.00 13.72 158 VAL W C 1
ATOM 6011 O O . VAL E 1 158 ? 125.961 112.445 114.984 1.00 13.72 158 VAL W O 1
ATOM 6015 N N . ASP E 1 159 ? 126.286 113.240 117.064 1.00 14.48 159 ASP W N 1
ATOM 6016 C CA . ASP E 1 159 ? 124.995 113.903 117.176 1.00 14.48 159 ASP W CA 1
ATOM 6017 C C . ASP E 1 159 ? 125.204 115.306 117.723 1.00 14.48 159 ASP W C 1
ATOM 6018 O O . ASP E 1 159 ? 125.833 115.477 118.769 1.00 14.48 159 ASP W O 1
ATOM 6023 N N . ALA E 1 160 ? 124.678 116.299 117.021 1.00 12.09 160 ALA W N 1
ATOM 6024 C CA . ALA E 1 160 ? 124.791 117.692 117.415 1.00 12.09 160 ALA W CA 1
ATOM 6025 C C . ALA E 1 160 ? 123.427 118.336 117.278 1.00 12.09 160 ALA W C 1
ATOM 6026 O O . ALA E 1 160 ? 122.592 117.870 116.500 1.00 12.09 160 ALA W O 1
ATOM 6028 N N . THR E 1 161 ? 123.190 119.393 118.047 1.00 10.26 161 THR W N 1
ATOM 6029 C CA . THR E 1 161 ? 121.909 120.084 118.054 1.00 10.26 161 THR W CA 1
ATOM 6030 C C . THR E 1 161 ? 122.159 121.581 118.072 1.00 10.26 161 THR W C 1
ATOM 6031 O O . THR E 1 161 ? 122.808 122.094 118.987 1.00 10.26 161 THR W O 1
ATOM 6035 N N . GLY E 1 162 ? 121.654 122.271 117.062 1.00 8.67 162 GLY W N 1
ATOM 6036 C CA . GLY E 1 162 ? 121.635 123.712 117.042 1.00 8.67 162 GLY W CA 1
ATOM 6037 C C . GLY E 1 162 ? 120.208 124.204 117.101 1.00 8.67 162 GLY W C 1
ATOM 6038 O O . GLY E 1 162 ? 119.267 123.421 117.096 1.00 8.67 162 GLY W O 1
ATOM 6039 N N . VAL E 1 163 ? 120.047 125.518 117.175 1.00 9.63 163 VAL W N 1
ATOM 6040 C CA . VAL E 1 163 ? 118.732 126.133 117.274 1.00 9.63 163 VAL W CA 1
ATOM 6041 C C . VAL E 1 163 ? 118.780 127.480 116.572 1.00 9.63 163 VAL W C 1
ATOM 6042 O O . VAL E 1 163 ? 119.611 128.328 116.908 1.00 9.63 163 VAL W O 1
ATOM 6046 N N . LEU E 1 164 ? 117.889 127.681 115.608 1.00 10.03 164 LEU W N 1
ATOM 6047 C CA . LEU E 1 164 ? 117.788 128.935 114.876 1.00 10.03 164 LEU W CA 1
ATOM 6048 C C . LEU E 1 164 ? 116.701 129.794 115.502 1.00 10.03 164 LEU W C 1
ATOM 6049 O O . LEU E 1 164 ? 115.562 129.345 115.644 1.00 10.03 164 LEU W O 1
ATOM 6054 N N . THR E 1 165 ? 117.044 131.024 115.861 1.00 11.31 165 THR W N 1
ATOM 6055 C CA . THR E 1 165 ? 116.074 131.989 116.358 1.00 11.31 165 THR W CA 1
ATOM 6056 C C . THR E 1 165 ? 115.822 133.031 115.279 1.00 11.31 165 THR W C 1
ATOM 6057 O O . THR E 1 165 ? 116.741 133.753 114.885 1.00 11.31 165 THR W O 1
ATOM 6061 N N . ILE E 1 166 ? 114.580 133.117 114.818 1.00 11.22 166 ILE W N 1
ATOM 6062 C CA . ILE E 1 166 ? 114.217 133.907 113.649 1.00 11.22 166 ILE W CA 1
ATOM 6063 C C . ILE E 1 166 ? 113.383 135.094 114.106 1.00 11.22 166 ILE W C 1
ATOM 6064 O O . ILE E 1 166 ? 112.442 134.930 114.887 1.00 11.22 166 ILE W O 1
ATOM 6069 N N . ARG E 1 167 ? 113.728 136.282 113.622 1.00 12.93 167 ARG W N 1
ATOM 6070 C CA . ARG E 1 167 ? 113.119 137.529 114.074 1.00 12.93 167 ARG W CA 1
ATOM 6071 C C . ARG E 1 167 ? 112.652 138.320 112.860 1.00 12.93 167 ARG W C 1
ATOM 6072 O O . ARG E 1 167 ? 113.385 139.172 112.352 1.00 12.93 167 ARG W O 1
ATOM 6080 N N . ALA E 1 168 ? 111.434 138.053 112.406 1.00 12.90 168 ALA W N 1
ATOM 6081 C CA . ALA E 1 168 ? 110.825 138.800 111.316 1.00 12.90 168 ALA W CA 1
ATOM 6082 C C . ALA E 1 168 ? 110.050 139.973 111.892 1.00 12.90 168 ALA W C 1
ATOM 6083 O O . ALA E 1 168 ? 109.074 139.774 112.620 1.00 12.90 168 ALA W O 1
ATOM 6085 N N . ALA E 1 169 ? 110.478 141.188 111.563 1.00 15.24 169 ALA W N 1
ATOM 6086 C CA . ALA E 1 169 ? 109.875 142.392 112.107 1.00 15.24 169 ALA W CA 1
ATOM 6087 C C . ALA E 1 169 ? 109.697 143.414 111.000 1.00 15.24 169 ALA W C 1
ATOM 6088 O O . ALA E 1 169 ? 110.288 143.310 109.926 1.00 15.24 169 ALA W O 1
ATOM 6090 N N . ASP E 1 170 ? 108.869 144.413 111.282 1.00 19.05 170 ASP W N 1
ATOM 6091 C CA . ASP E 1 170 ? 108.617 145.526 110.376 1.00 19.05 170 ASP W CA 1
ATOM 6092 C C . ASP E 1 170 ? 109.374 146.741 110.892 1.00 19.05 170 ASP W C 1
ATOM 6093 O O . ASP E 1 170 ? 109.021 147.295 111.937 1.00 19.05 170 ASP W O 1
ATOM 6098 N N . ALA E 1 171 ? 110.409 147.154 110.160 1.00 24.75 171 ALA W N 1
ATOM 6099 C CA . ALA E 1 171 ? 111.237 148.260 110.627 1.00 24.75 171 ALA W CA 1
ATOM 6100 C C . ALA E 1 171 ? 110.409 149.520 110.844 1.00 24.75 171 ALA W C 1
ATOM 6101 O O . ALA E 1 171 ? 110.469 150.133 111.916 1.00 24.75 171 ALA W O 1
ATOM 6103 N N . THR E 1 172 ? 109.632 149.921 109.844 1.00 32.79 172 THR W N 1
ATOM 6104 C CA . THR E 1 172 ? 108.759 151.079 109.973 1.00 32.79 172 THR W CA 1
ATOM 6105 C C . THR E 1 172 ? 107.780 151.116 108.808 1.00 32.79 172 THR W C 1
ATOM 6106 O O . THR E 1 172 ? 108.042 150.549 107.748 1.00 32.79 172 THR W O 1
ATOM 6111 N N . ALA F 1 1 ? 131.576 83.752 152.594 1.00 33.61 1 ALA X N 1
ATOM 6112 C CA . ALA F 1 1 ? 131.515 85.240 152.587 1.00 33.61 1 ALA X CA 1
ATOM 6113 C C . ALA F 1 1 ? 130.285 85.712 151.826 1.00 33.61 1 ALA X C 1
ATOM 6114 O O . ALA F 1 1 ? 129.760 84.984 150.989 1.00 33.61 1 ALA X O 1
ATOM 6116 N N . PRO F 1 2 ? 129.822 86.928 152.113 1.00 32.77 2 PRO X N 1
ATOM 6117 C CA . PRO F 1 2 ? 128.643 87.445 151.410 1.00 32.77 2 PRO X CA 1
ATOM 6118 C C . PRO F 1 2 ? 128.890 87.563 149.914 1.00 32.77 2 PRO X C 1
ATOM 6119 O O . PRO F 1 2 ? 130.005 87.828 149.464 1.00 32.77 2 PRO X O 1
ATOM 6123 N N . ALA F 1 3 ? 127.826 87.356 149.141 1.00 27.56 3 ALA X N 1
ATOM 6124 C CA . ALA F 1 3 ? 127.941 87.366 147.691 1.00 27.56 3 ALA X CA 1
ATOM 6125 C C . ALA F 1 3 ? 128.249 88.767 147.184 1.00 27.56 3 ALA X C 1
ATOM 6126 O O . ALA F 1 3 ? 127.883 89.766 147.810 1.00 27.56 3 ALA X O 1
ATOM 6128 N N . ALA F 1 4 ? 128.930 88.838 146.046 1.00 23.20 4 ALA X N 1
ATOM 6129 C CA . ALA F 1 4 ? 129.342 90.112 145.481 1.00 23.20 4 ALA X CA 1
ATOM 6130 C C . ALA F 1 4 ? 128.191 90.784 144.745 1.00 23.20 4 ALA X C 1
ATOM 6131 O O . ALA F 1 4 ? 127.384 90.131 144.083 1.00 23.20 4 ALA X O 1
ATOM 6133 N N . ASN F 1 5 ? 128.125 92.105 144.871 1.00 22.53 5 ASN X N 1
ATOM 6134 C CA . ASN F 1 5 ? 127.137 92.919 144.163 1.00 22.53 5 ASN X CA 1
ATOM 6135 C C . ASN F 1 5 ? 127.672 93.375 142.810 1.00 22.53 5 ASN X C 1
ATOM 6136 O O . ASN F 1 5 ? 128.010 94.539 142.619 1.00 22.53 5 ASN X O 1
ATOM 6141 N N . ASP F 1 6 ? 127.759 92.452 141.855 1.00 21.28 6 ASP X N 1
ATOM 6142 C CA . ASP F 1 6 ? 128.381 92.719 140.565 1.00 21.28 6 ASP X CA 1
ATOM 6143 C C . ASP F 1 6 ? 127.531 92.270 139.386 1.00 21.28 6 ASP X C 1
ATOM 6144 O O . ASP F 1 6 ? 128.083 91.869 138.357 1.00 21.28 6 ASP X O 1
ATOM 6149 N N . SER F 1 7 ? 126.207 92.302 139.508 1.00 19.80 7 SER X N 1
ATOM 6150 C CA . SER F 1 7 ? 125.349 91.867 138.416 1.00 19.80 7 SER X CA 1
ATOM 6151 C C . SER F 1 7 ? 125.032 93.024 137.475 1.00 19.80 7 SER X C 1
ATOM 6152 O O . SER F 1 7 ? 125.068 94.194 137.858 1.00 19.80 7 SER X O 1
ATOM 6155 N N . SER F 1 8 ? 124.718 92.679 136.228 1.00 17.91 8 SER X N 1
ATOM 6156 C CA . SER F 1 8 ? 124.305 93.641 135.215 1.00 17.91 8 SER X CA 1
ATOM 6157 C C . SER F 1 8 ? 122.835 93.417 134.883 1.00 17.91 8 SER X C 1
ATOM 6158 O O . SER F 1 8 ? 122.442 92.308 134.513 1.00 17.91 8 SER X O 1
ATOM 6161 N N . GLN F 1 9 ? 122.036 94.471 134.992 1.00 16.80 9 GLN X N 1
ATOM 6162 C CA . GLN F 1 9 ? 120.586 94.359 134.974 1.00 16.80 9 GLN X CA 1
ATOM 6163 C C . GLN F 1 9 ? 120.002 95.285 133.920 1.00 16.80 9 GLN X C 1
ATOM 6164 O O . GLN F 1 9 ? 120.581 96.326 133.604 1.00 16.80 9 GLN X O 1
ATOM 6170 N N . ALA F 1 10 ? 118.854 94.895 133.380 1.00 14.64 10 ALA X N 1
ATOM 6171 C CA . ALA F 1 10 ? 117.987 95.783 132.622 1.00 14.64 10 ALA X CA 1
ATOM 6172 C C . ALA F 1 10 ? 116.563 95.589 133.118 1.00 14.64 10 ALA X C 1
ATOM 6173 O O . ALA F 1 10 ? 116.122 94.457 133.331 1.00 14.64 10 ALA X O 1
ATOM 6175 N N . THR F 1 11 ? 115.850 96.691 133.313 1.00 12.17 11 THR X N 1
ATOM 6176 C CA . THR F 1 11 ? 114.522 96.677 133.908 1.00 12.17 11 THR X CA 1
ATOM 6177 C C . THR F 1 11 ? 113.483 96.873 132.815 1.00 12.17 11 THR X C 1
ATOM 6178 O O . THR F 1 11 ? 113.539 97.858 132.073 1.00 12.17 11 THR X O 1
ATOM 6182 N N . LEU F 1 12 ? 112.537 95.950 132.730 1.00 11.19 12 LEU X N 1
ATOM 6183 C CA . LEU F 1 12 ? 111.537 95.927 131.669 1.00 11.19 12 LEU X CA 1
ATOM 6184 C C . LEU F 1 12 ? 110.173 96.175 132.296 1.00 11.19 12 LEU X C 1
ATOM 6185 O O . LEU F 1 12 ? 109.585 95.272 132.894 1.00 11.19 12 LEU X O 1
ATOM 6190 N N . ASN F 1 13 ? 109.665 97.394 132.157 1.00 9.28 13 ASN X N 1
ATOM 6191 C CA . ASN F 1 13 ? 108.366 97.770 132.712 1.00 9.28 13 ASN X CA 1
ATOM 6192 C C . ASN F 1 13 ? 107.314 97.622 131.623 1.00 9.28 13 ASN X C 1
ATOM 6193 O O . ASN F 1 13 ? 107.197 98.473 130.742 1.00 9.28 13 ASN X O 1
ATOM 6198 N N . PHE F 1 14 ? 106.538 96.548 131.685 1.00 8.22 14 PHE X N 1
ATOM 6199 C CA . PHE F 1 14 ? 105.455 96.329 130.740 1.00 8.22 14 PHE X CA 1
ATOM 6200 C C . PHE F 1 14 ? 104.195 97.014 131.241 1.00 8.22 14 PHE X C 1
ATOM 6201 O O . PHE F 1 14 ? 104.052 97.266 132.437 1.00 8.22 14 PHE X O 1
ATOM 6209 N N . SER F 1 15 ? 103.287 97.331 130.323 1.00 8.44 15 SER X N 1
ATOM 6210 C CA . SER F 1 15 ? 102.014 97.931 130.691 1.00 8.44 15 SER X CA 1
ATOM 6211 C C . SER F 1 15 ? 100.973 97.605 129.631 1.00 8.44 15 SER X C 1
ATOM 6212 O O . SER F 1 15 ? 101.298 97.219 128.510 1.00 8.44 15 SER X O 1
ATOM 6215 N N . GLY F 1 16 ? 99.711 97.762 130.004 1.00 10.00 16 GLY X N 1
ATOM 6216 C CA . GLY F 1 16 ? 98.629 97.436 129.099 1.00 10.00 16 GLY X CA 1
ATOM 6217 C C . GLY F 1 16 ? 97.293 97.775 129.714 1.00 10.00 16 GLY X C 1
ATOM 6218 O O . GLY F 1 16 ? 97.199 98.640 130.583 1.00 10.00 16 GLY X O 1
ATOM 6219 N N . ARG F 1 17 ? 96.253 97.099 129.236 1.00 12.80 17 ARG X N 1
ATOM 6220 C CA . ARG F 1 17 ? 94.917 97.243 129.792 1.00 12.80 17 ARG X CA 1
ATOM 6221 C C . ARG F 1 17 ? 94.133 95.965 129.562 1.00 12.80 17 ARG X C 1
ATOM 6222 O O . ARG F 1 17 ? 94.612 95.017 128.939 1.00 12.80 17 ARG X O 1
ATOM 6230 N N . VAL F 1 18 ? 92.924 95.947 130.105 1.00 12.88 18 VAL X N 1
ATOM 6231 C CA . VAL F 1 18 ? 91.885 95.008 129.710 1.00 12.88 18 VAL X CA 1
ATOM 6232 C C . VAL F 1 18 ? 90.571 95.767 129.733 1.00 12.88 18 VAL X C 1
ATOM 6233 O O . VAL F 1 18 ? 90.179 96.305 130.772 1.00 12.88 18 VAL X O 1
ATOM 6237 N N . THR F 1 19 ? 89.893 95.818 128.592 1.00 15.79 19 THR X N 1
ATOM 6238 C CA . THR F 1 19 ? 88.725 96.670 128.436 1.00 15.79 19 THR X CA 1
ATOM 6239 C C . THR F 1 19 ? 87.535 95.838 127.992 1.00 15.79 19 THR X C 1
ATOM 6240 O O . THR F 1 19 ? 87.660 94.661 127.653 1.00 15.79 19 THR X O 1
ATOM 6244 N N . SER F 1 20 ? 86.362 96.463 128.031 1.00 17.47 20 SER X N 1
ATOM 6245 C CA . SER F 1 20 ? 85.123 95.854 127.576 1.00 17.47 20 SER X CA 1
ATOM 6246 C C . SER F 1 20 ? 84.763 96.250 126.153 1.00 17.47 20 SER X C 1
ATOM 6247 O O . SER F 1 20 ? 83.777 95.744 125.614 1.00 17.47 20 SER X O 1
ATOM 6250 N N . SER F 1 21 ? 85.537 97.134 125.537 1.00 16.22 21 SER X N 1
ATOM 6251 C CA . SER F 1 21 ? 85.297 97.533 124.162 1.00 16.22 21 SER X CA 1
ATOM 6252 C C . SER F 1 21 ? 85.570 96.366 123.228 1.00 16.22 21 SER X C 1
ATOM 6253 O O . SER F 1 21 ? 86.252 95.405 123.587 1.00 16.22 21 SER X O 1
ATOM 6256 N N . LEU F 1 22 ? 85.013 96.448 122.023 1.00 17.26 22 LEU X N 1
ATOM 6257 C CA . LEU F 1 22 ? 85.237 95.437 121.000 1.00 17.26 22 LEU X CA 1
ATOM 6258 C C . LEU F 1 22 ? 86.348 95.806 120.031 1.00 17.26 22 LEU X C 1
ATOM 6259 O O . LEU F 1 22 ? 86.701 94.982 119.184 1.00 17.26 22 LEU X O 1
ATOM 6264 N N . CYS F 1 23 ? 86.913 97.004 120.132 1.00 15.90 23 CYS X N 1
ATOM 6265 C CA . CYS F 1 23 ? 87.930 97.481 119.208 1.00 15.90 23 CYS X CA 1
ATOM 6266 C C . CYS F 1 23 ? 89.154 97.947 119.980 1.00 15.90 23 CYS X C 1
ATOM 6267 O O . CYS F 1 23 ? 89.030 98.633 120.997 1.00 15.90 23 CYS X O 1
ATOM 6270 N N . GLN F 1 24 ? 90.335 97.579 119.498 1.00 11.01 24 GLN X N 1
ATOM 6271 C CA . GLN F 1 24 ? 91.565 98.101 120.067 1.00 11.01 24 GLN X CA 1
ATOM 6272 C C . GLN F 1 24 ? 91.817 99.511 119.570 1.00 11.01 24 GLN X C 1
ATOM 6273 O O . GLN F 1 24 ? 91.352 99.898 118.497 1.00 11.01 24 GLN X O 1
ATOM 6279 N N . VAL F 1 25 ? 92.543 100.287 120.369 1.00 9.59 25 VAL X N 1
ATOM 6280 C CA . VAL F 1 25 ? 93.171 101.495 119.860 1.00 9.59 25 VAL X CA 1
ATOM 6281 C C . VAL F 1 25 ? 94.605 101.152 119.491 1.00 9.59 25 VAL X C 1
ATOM 6282 O O . VAL F 1 25 ? 95.320 100.508 120.266 1.00 9.59 25 VAL X O 1
ATOM 6286 N N . LYS F 1 26 ? 95.024 101.551 118.297 1.00 13.29 26 LYS X N 1
ATOM 6287 C CA . LYS F 1 26 ? 96.307 101.099 117.784 1.00 13.29 26 LYS X CA 1
ATOM 6288 C C . LYS F 1 26 ? 97.414 101.432 118.774 1.00 13.29 26 LYS X C 1
ATOM 6289 O O . LYS F 1 26 ? 97.465 102.532 119.325 1.00 13.29 26 LYS X O 1
ATOM 6295 N N . THR F 1 27 ? 98.309 100.468 118.994 1.00 18.42 27 THR X N 1
ATOM 6296 C CA . THR F 1 27 ? 99.231 100.541 120.125 1.00 18.42 27 THR X CA 1
ATOM 6297 C C . THR F 1 27 ? 100.053 101.820 120.123 1.00 18.42 27 THR X C 1
ATOM 6298 O O . THR F 1 27 ? 100.472 102.294 121.183 1.00 18.42 27 THR X O 1
ATOM 6302 N N . ASP F 1 28 ? 100.323 102.381 118.948 1.00 18.42 28 ASP X N 1
ATOM 6303 C CA . ASP F 1 28 ? 101.076 103.627 118.890 1.00 18.42 28 ASP X CA 1
ATOM 6304 C C . ASP F 1 28 ? 100.185 104.858 118.928 1.00 18.42 28 ASP X C 1
ATOM 6305 O O . ASP F 1 28 ? 100.708 105.977 118.927 1.00 18.42 28 ASP X O 1
ATOM 6310 N N . ASP F 1 29 ? 98.865 104.689 118.950 1.00 6.93 29 ASP X N 1
ATOM 6311 C CA . ASP F 1 29 ? 97.942 105.801 119.120 1.00 6.93 29 ASP X CA 1
ATOM 6312 C C . ASP F 1 29 ? 97.437 105.932 120.546 1.00 6.93 29 ASP X C 1
ATOM 6313 O O . ASP F 1 29 ? 96.582 106.783 120.802 1.00 6.93 29 ASP X O 1
ATOM 6318 N N . LEU F 1 30 ? 97.928 105.109 121.469 1.00 11.66 30 LEU X N 1
ATOM 6319 C CA . LEU F 1 30 ? 97.524 105.249 122.863 1.00 11.66 30 LEU X CA 1
ATOM 6320 C C . LEU F 1 30 ? 98.101 106.510 123.482 1.00 11.66 30 LEU X C 1
ATOM 6321 O O . LEU F 1 30 ? 97.584 106.997 124.492 1.00 11.66 30 LEU X O 1
ATOM 6326 N N . VAL F 1 31 ? 99.174 107.044 122.905 1.00 6.68 31 VAL X N 1
ATOM 6327 C CA . VAL F 1 31 ? 99.733 108.322 123.326 1.00 6.68 31 VAL X CA 1
ATOM 6328 C C . VAL F 1 31 ? 100.135 109.098 122.079 1.00 6.68 31 VAL X C 1
ATOM 6329 O O . VAL F 1 31 ? 101.170 108.818 121.470 1.00 6.68 31 VAL X O 1
ATOM 6333 N N . LYS F 1 32 ? 99.319 110.067 121.687 1.00 9.37 32 LYS X N 1
ATOM 6334 C CA . LYS F 1 32 ? 99.643 110.920 120.558 1.00 9.37 32 LYS X CA 1
ATOM 6335 C C . LYS F 1 32 ? 100.470 112.115 121.011 1.00 9.37 32 LYS X C 1
ATOM 6336 O O . LYS F 1 32 ? 100.488 112.472 122.189 1.00 9.37 32 LYS X O 1
ATOM 6342 N N . ASN F 1 33 ? 101.176 112.720 120.063 1.00 6.79 33 ASN X N 1
ATOM 6343 C CA . ASN F 1 33 ? 101.861 113.995 120.262 1.00 6.79 33 ASN X CA 1
ATOM 6344 C C . ASN F 1 33 ? 101.606 114.856 119.037 1.00 6.79 33 ASN X C 1
ATOM 6345 O O . ASN F 1 33 ? 102.415 114.867 118.105 1.00 6.79 33 ASN X O 1
ATOM 6350 N N . ILE F 1 34 ? 100.498 115.584 119.038 1.00 6.43 34 ILE X N 1
ATOM 6351 C CA . ILE F 1 34 ? 100.109 116.418 117.911 1.00 6.43 34 ILE X CA 1
ATOM 6352 C C . ILE F 1 34 ? 100.781 117.771 118.077 1.00 6.43 34 ILE X C 1
ATOM 6353 O O . ILE F 1 34 ? 100.564 118.461 119.077 1.00 6.43 34 ILE X O 1
ATOM 6358 N N . SER F 1 35 ? 101.596 118.150 117.103 1.00 8.51 35 SER X N 1
ATOM 6359 C CA . SER F 1 35 ? 102.365 119.386 117.170 1.00 8.51 35 SER X CA 1
ATOM 6360 C C . SER F 1 35 ? 101.671 120.434 116.320 1.00 8.51 35 SER X C 1
ATOM 6361 O O . SER F 1 35 ? 101.786 120.431 115.095 1.00 8.51 35 SER X O 1
ATOM 6364 N N . LEU F 1 36 ? 100.947 121.333 116.972 1.00 7.42 36 LEU X N 1
ATOM 6365 C CA . LEU F 1 36 ? 100.385 122.477 116.281 1.00 7.42 36 LEU X CA 1
ATOM 6366 C C . LEU F 1 36 ? 101.499 123.469 115.956 1.00 7.42 36 LEU X C 1
ATOM 6367 O O . LEU F 1 36 ? 102.681 123.213 116.189 1.00 7.42 36 LEU X O 1
ATOM 6372 N N . GLY F 1 37 ? 101.119 124.603 115.397 1.00 9.11 37 GLY X N 1
ATOM 6373 C CA . GLY F 1 37 ? 102.085 125.533 114.844 1.00 9.11 37 GLY X CA 1
ATOM 6374 C C . GLY F 1 37 ? 102.565 126.574 115.826 1.00 9.11 37 GLY X C 1
ATOM 6375 O O . GLY F 1 37 ? 102.828 126.294 116.999 1.00 9.11 37 GLY X O 1
ATOM 6376 N N . GLU F 1 38 ? 102.723 127.792 115.320 1.00 10.91 38 GLU X N 1
ATOM 6377 C CA . GLU F 1 38 ? 102.987 128.971 116.127 1.00 10.91 38 GLU X CA 1
ATOM 6378 C C . GLU F 1 38 ? 101.922 130.008 115.810 1.00 10.91 38 GLU X C 1
ATOM 6379 O O . GLU F 1 38 ? 101.629 130.257 114.637 1.00 10.91 38 GLU X O 1
ATOM 6385 N N . VAL F 1 39 ? 101.338 130.608 116.843 1.00 11.31 39 VAL X N 1
ATOM 6386 C CA . VAL F 1 39 ? 100.382 131.690 116.647 1.00 11.31 39 VAL X CA 1
ATOM 6387 C C . VAL F 1 39 ? 101.194 132.977 116.567 1.00 11.31 39 VAL X C 1
ATOM 6388 O O . VAL F 1 39 ? 101.291 133.717 117.541 1.00 11.31 39 VAL X O 1
ATOM 6392 N N . SER F 1 40 ? 101.766 133.261 115.406 1.00 11.40 40 SER X N 1
ATOM 6393 C CA . SER F 1 40 ? 102.633 134.416 115.289 1.00 11.40 40 SER X CA 1
ATOM 6394 C C . SER F 1 40 ? 101.841 135.703 115.482 1.00 11.40 40 SER X C 1
ATOM 6395 O O . SER F 1 40 ? 100.610 135.707 115.529 1.00 11.40 40 SER X O 1
ATOM 6398 N N . LYS F 1 41 ? 102.573 136.807 115.606 1.00 12.46 41 LYS X N 1
ATOM 6399 C CA . LYS F 1 41 ? 101.949 138.086 115.922 1.00 12.46 41 LYS X CA 1
ATOM 6400 C C . LYS F 1 41 ? 100.959 138.503 114.845 1.00 12.46 41 LYS X C 1
ATOM 6401 O O . LYS F 1 41 ? 99.840 138.933 115.152 1.00 12.46 41 LYS X O 1
ATOM 6407 N N . SER F 1 42 ? 101.350 138.384 113.575 1.00 11.36 42 SER X N 1
ATOM 6408 C CA . SER F 1 42 ? 100.475 138.808 112.487 1.00 11.36 42 SER X CA 1
ATOM 6409 C C . SER F 1 42 ? 99.210 137.964 112.434 1.00 11.36 42 SER X C 1
ATOM 6410 O O . SER F 1 42 ? 98.104 138.492 112.278 1.00 11.36 42 SER X O 1
ATOM 6413 N N . ALA F 1 43 ? 99.354 136.644 112.560 1.00 10.48 43 ALA X N 1
ATOM 6414 C CA . ALA F 1 43 ? 98.182 135.777 112.585 1.00 10.48 43 ALA X CA 1
ATOM 6415 C C . ALA F 1 43 ? 97.322 136.045 113.807 1.00 10.48 43 ALA X C 1
ATOM 6416 O O . ALA F 1 43 ? 96.092 136.019 113.715 1.00 10.48 43 ALA X O 1
ATOM 6418 N N . LEU F 1 44 ? 97.945 136.303 114.955 1.00 11.56 44 LEU X N 1
ATOM 6419 C CA . LEU F 1 44 ? 97.186 136.580 116.169 1.00 11.56 44 LEU X CA 1
ATOM 6420 C C . LEU F 1 44 ? 96.345 137.839 116.013 1.00 11.56 44 LEU X C 1
ATOM 6421 O O . LEU F 1 44 ? 95.179 137.873 116.417 1.00 11.56 44 LEU X O 1
ATOM 6426 N N . GLU F 1 45 ? 96.921 138.888 115.426 1.00 12.44 45 GLU X N 1
ATOM 6427 C CA . GLU F 1 45 ? 96.201 140.146 115.270 1.00 12.44 45 GLU X CA 1
ATOM 6428 C C . GLU F 1 45 ? 95.254 140.156 114.077 1.00 12.44 45 GLU X C 1
ATOM 6429 O O . GLU F 1 45 ? 94.368 141.014 114.021 1.00 12.44 45 GLU X O 1
ATOM 6435 N N . ALA F 1 46 ? 95.414 139.235 113.125 1.00 12.04 46 ALA X N 1
ATOM 6436 C CA . ALA F 1 46 ? 94.564 139.241 111.939 1.00 12.04 46 ALA X CA 1
ATOM 6437 C C . ALA F 1 46 ? 93.234 138.543 112.204 1.00 12.04 46 ALA X C 1
ATOM 6438 O O . ALA F 1 46 ? 92.165 139.116 111.973 1.00 12.04 46 ALA X O 1
ATOM 6440 N N . THR F 1 47 ? 93.282 137.299 112.683 1.00 11.45 47 THR X N 1
ATOM 6441 C CA . THR F 1 47 ? 92.068 136.577 113.031 1.00 11.45 47 THR X CA 1
ATOM 6442 C C . THR F 1 47 ? 92.173 135.818 114.345 1.00 11.45 47 THR X C 1
ATOM 6443 O O . THR F 1 47 ? 91.203 135.160 114.733 1.00 11.45 47 THR X O 1
ATOM 6447 N N . GLY F 1 48 ? 93.306 135.879 115.038 1.00 11.39 48 GLY X N 1
ATOM 6448 C CA . GLY F 1 48 ? 93.429 135.233 116.327 1.00 11.39 48 GLY X CA 1
ATOM 6449 C C . GLY F 1 48 ? 93.353 133.730 116.293 1.00 11.39 48 GLY X C 1
ATOM 6450 O O . GLY F 1 48 ? 92.727 133.135 117.168 1.00 11.39 48 GLY X O 1
ATOM 6451 N N . LYS F 1 49 ? 93.979 133.093 115.306 1.00 10.16 49 LYS X N 1
ATOM 6452 C CA . LYS F 1 49 ? 93.997 131.643 115.186 1.00 10.16 49 LYS X CA 1
ATOM 6453 C C . LYS F 1 49 ? 95.283 131.222 114.498 1.00 10.16 49 LYS X C 1
ATOM 6454 O O . LYS F 1 49 ? 95.981 132.043 113.902 1.00 10.16 49 LYS X O 1
ATOM 6460 N N . SER F 1 50 ? 95.594 129.939 114.597 1.00 7.36 50 SER X N 1
ATOM 6461 C CA . SER F 1 50 ? 96.609 129.341 113.751 1.00 7.36 50 SER X CA 1
ATOM 6462 C C . SER F 1 50 ? 95.933 128.423 112.745 1.00 7.36 50 SER X C 1
ATOM 6463 O O . SER F 1 50 ? 94.796 127.995 112.943 1.00 7.36 50 SER X O 1
ATOM 6466 N N . PRO F 1 51 ? 96.587 128.125 111.626 1.00 7.04 51 PRO X N 1
ATOM 6467 C CA . PRO F 1 51 ? 96.033 127.126 110.711 1.00 7.04 51 PRO X CA 1
ATOM 6468 C C . PRO F 1 51 ? 95.867 125.793 111.415 1.00 7.04 51 PRO X C 1
ATOM 6469 O O . PRO F 1 51 ? 96.677 125.409 112.260 1.00 7.04 51 PRO X O 1
ATOM 6473 N N . ALA F 1 52 ? 94.807 125.083 111.062 1.00 6.09 52 ALA X N 1
ATOM 6474 C CA . ALA F 1 52 ? 94.435 123.865 111.762 1.00 6.09 52 ALA X CA 1
ATOM 6475 C C . ALA F 1 52 ? 95.166 122.670 111.170 1.00 6.09 52 ALA X C 1
ATOM 6476 O O . ALA F 1 52 ? 95.272 122.548 109.949 1.00 6.09 52 ALA X O 1
ATOM 6478 N N . GLN F 1 53 ? 95.662 121.792 112.034 1.00 7.33 53 GLN X N 1
ATOM 6479 C CA . GLN F 1 53 ? 96.391 120.601 111.624 1.00 7.33 53 GLN X CA 1
ATOM 6480 C C . GLN F 1 53 ? 95.508 119.371 111.761 1.00 7.33 53 GLN X C 1
ATOM 6481 O O . GLN F 1 53 ? 94.774 119.232 112.739 1.00 7.33 53 GLN X O 1
ATOM 6487 N N . SER F 1 54 ? 95.592 118.475 110.786 1.00 5.34 54 SER X N 1
ATOM 6488 C CA . SER F 1 54 ? 94.786 117.263 110.805 1.00 5.34 54 SER X CA 1
ATOM 6489 C C . SER F 1 54 ? 95.535 116.120 111.476 1.00 5.34 54 SER X C 1
ATOM 6490 O O . SER F 1 54 ? 96.758 116.005 111.380 1.00 5.34 54 SER X O 1
ATOM 6493 N N . PHE F 1 55 ? 94.778 115.262 112.158 1.00 7.21 55 PHE X N 1
ATOM 6494 C CA . PHE F 1 55 ? 95.327 114.079 112.800 1.00 7.21 55 PHE X CA 1
ATOM 6495 C C . PHE F 1 55 ? 94.231 113.033 112.901 1.00 7.21 55 PHE X C 1
ATOM 6496 O O . PHE F 1 55 ? 93.048 113.336 112.737 1.00 7.21 55 PHE X O 1
ATOM 6504 N N . GLN F 1 56 ? 94.637 111.795 113.171 1.00 9.17 56 GLN X N 1
ATOM 6505 C CA . GLN F 1 56 ? 93.721 110.666 113.234 1.00 9.17 56 GLN X CA 1
ATOM 6506 C C . GLN F 1 56 ? 94.004 109.826 114.467 1.00 9.17 56 GLN X C 1
ATOM 6507 O O . GLN F 1 56 ? 95.113 109.834 115.004 1.00 9.17 56 GLN X O 1
ATOM 6513 N N . VAL F 1 57 ? 92.988 109.086 114.895 1.00 9.31 57 VAL X N 1
ATOM 6514 C CA . VAL F 1 57 ? 93.126 108.045 115.903 1.00 9.31 57 VAL X CA 1
ATOM 6515 C C . VAL F 1 57 ? 92.613 106.759 115.275 1.00 9.31 57 VAL X C 1
ATOM 6516 O O . VAL F 1 57 ? 91.430 106.661 114.936 1.00 9.31 57 VAL X O 1
ATOM 6520 N N . ASN F 1 58 ? 93.493 105.773 115.122 1.00 10.51 58 ASN X N 1
ATOM 6521 C CA . ASN F 1 58 ? 93.189 104.554 114.388 1.00 10.51 58 ASN X CA 1
ATOM 6522 C C . ASN F 1 58 ? 92.801 103.447 115.356 1.00 10.51 58 ASN X C 1
ATOM 6523 O O . ASN F 1 58 ? 93.554 103.138 116.281 1.00 10.51 58 ASN X O 1
ATOM 6528 N N . LEU F 1 59 ? 91.641 102.843 115.131 1.00 12.26 59 LEU X N 1
ATOM 6529 C CA . LEU F 1 59 ? 91.283 101.594 115.780 1.00 12.26 59 LEU X CA 1
ATOM 6530 C C . LEU F 1 59 ? 91.755 100.445 114.906 1.00 12.26 59 LEU X C 1
ATOM 6531 O O . LEU F 1 59 ? 92.063 100.630 113.729 1.00 12.26 59 LEU X O 1
ATOM 6536 N N . ILE F 1 60 ? 91.820 99.250 115.484 1.00 9.90 60 ILE X N 1
ATOM 6537 C CA . ILE F 1 60 ? 92.367 98.099 114.783 1.00 9.90 60 ILE X CA 1
ATOM 6538 C C . ILE F 1 60 ? 91.810 96.833 115.416 1.00 9.90 60 ILE X C 1
ATOM 6539 O O . ILE F 1 60 ? 91.400 96.823 116.576 1.00 9.90 60 ILE X O 1
ATOM 6544 N N . ASN F 1 61 ? 91.777 95.759 114.630 1.00 11.86 61 ASN X N 1
ATOM 6545 C CA . ASN F 1 61 ? 91.288 94.458 115.086 1.00 11.86 61 ASN X CA 1
ATOM 6546 C C . ASN F 1 61 ? 89.867 94.536 115.633 1.00 11.86 61 ASN X C 1
ATOM 6547 O O . ASN F 1 61 ? 89.536 93.877 116.616 1.00 11.86 61 ASN X O 1
ATOM 6552 N N . CYS F 1 62 ? 89.008 95.321 114.998 1.00 15.39 62 CYS X N 1
ATOM 6553 C CA . CYS F 1 62 ? 87.625 95.407 115.440 1.00 15.39 62 CYS X CA 1
ATOM 6554 C C . CYS F 1 62 ? 86.910 94.083 115.216 1.00 15.39 62 CYS X C 1
ATOM 6555 O O . CYS F 1 62 ? 87.214 93.335 114.285 1.00 15.39 62 CYS X O 1
ATOM 6558 N N . ASP F 1 63 ? 85.949 93.793 116.086 1.00 17.23 63 ASP X N 1
ATOM 6559 C CA . ASP F 1 63 ? 85.166 92.575 115.951 1.00 17.23 63 ASP X CA 1
ATOM 6560 C C . ASP F 1 63 ? 84.282 92.648 114.719 1.00 17.23 63 ASP X C 1
ATOM 6561 O O . ASP F 1 63 ? 83.834 93.726 114.319 1.00 17.23 63 ASP X O 1
ATOM 6566 N N . SER F 1 64 ? 84.023 91.489 114.114 1.00 16.35 64 SER X N 1
ATOM 6567 C CA . SER F 1 64 ? 83.227 91.453 112.894 1.00 16.35 64 SER X CA 1
ATOM 6568 C C . SER F 1 64 ? 81.809 91.939 113.136 1.00 16.35 64 SER X C 1
ATOM 6569 O O . SER F 1 64 ? 81.175 92.481 112.227 1.00 16.35 64 SER X O 1
ATOM 6572 N N . LEU F 1 65 ? 81.294 91.760 114.348 1.00 17.58 65 LEU X N 1
ATOM 6573 C CA . LEU F 1 65 ? 79.915 92.090 114.667 1.00 17.58 65 LEU X CA 1
ATOM 6574 C C . LEU F 1 65 ? 79.756 93.490 115.241 1.00 17.58 65 LEU X C 1
ATOM 6575 O O . LEU F 1 65 ? 78.659 93.841 115.677 1.00 17.58 65 LEU X O 1
ATOM 6580 N N . THR F 1 66 ? 80.818 94.293 115.258 1.00 18.16 66 THR X N 1
ATOM 6581 C CA . THR F 1 66 ? 80.707 95.655 115.759 1.00 18.16 66 THR X CA 1
ATOM 6582 C C . THR F 1 66 ? 79.634 96.385 114.971 1.00 18.16 66 THR X C 1
ATOM 6583 O O . THR F 1 66 ? 79.601 96.305 113.742 1.00 18.16 66 THR X O 1
ATOM 6587 N N . ASP F 1 67 ? 78.753 97.095 115.662 1.00 22.60 67 ASP X N 1
ATOM 6588 C CA . ASP F 1 67 ? 77.617 97.742 115.021 1.00 22.60 67 ASP X CA 1
ATOM 6589 C C . ASP F 1 67 ? 77.522 99.222 115.357 1.00 22.60 67 ASP X C 1
ATOM 6590 O O . ASP F 1 67 ? 77.137 100.015 114.497 1.00 22.60 67 ASP X O 1
ATOM 6595 N N . ASP F 1 68 ? 77.881 99.614 116.577 1.00 20.62 68 ASP X N 1
ATOM 6596 C CA . ASP F 1 68 ? 77.798 101.001 117.004 1.00 20.62 68 ASP X CA 1
ATOM 6597 C C . ASP F 1 68 ? 79.109 101.399 117.660 1.00 20.62 68 ASP X C 1
ATOM 6598 O O . ASP F 1 68 ? 79.575 100.725 118.579 1.00 20.62 68 ASP X O 1
ATOM 6603 N N . ILE F 1 69 ? 79.691 102.499 117.192 1.00 16.44 69 ILE X N 1
ATOM 6604 C CA . ILE F 1 69 ? 80.954 103.010 117.710 1.00 16.44 69 ILE X CA 1
ATOM 6605 C C . ILE F 1 69 ? 80.778 104.488 118.022 1.00 16.44 69 ILE X C 1
ATOM 6606 O O . ILE F 1 69 ? 80.263 105.243 117.192 1.00 16.44 69 ILE X O 1
ATOM 6611 N N . SER F 1 70 ? 81.200 104.898 119.215 1.00 14.86 70 SER X N 1
ATOM 6612 C CA . SER F 1 70 ? 81.073 106.274 119.668 1.00 14.86 70 SER X CA 1
ATOM 6613 C C . SER F 1 70 ? 82.358 106.692 120.358 1.00 14.86 70 SER X C 1
ATOM 6614 O O . SER F 1 70 ? 83.130 105.849 120.815 1.00 14.86 70 SER X O 1
ATOM 6617 N N . TYR F 1 71 ? 82.586 108.000 120.433 1.00 12.10 71 TYR X N 1
ATOM 6618 C CA . TYR F 1 71 ? 83.741 108.517 121.149 1.00 12.10 71 TYR X CA 1
ATOM 6619 C C . TYR F 1 71 ? 83.389 109.839 121.810 1.00 12.10 71 TYR X C 1
ATOM 6620 O O . TYR F 1 71 ? 82.489 110.553 121.365 1.00 12.10 71 TYR X O 1
ATOM 6629 N N . VAL F 1 72 ? 84.109 110.151 122.883 1.00 12.24 72 VAL X N 1
ATOM 6630 C CA . VAL F 1 72 ? 83.894 111.357 123.673 1.00 12.24 72 VAL X CA 1
ATOM 6631 C C . VAL F 1 72 ? 85.232 112.045 123.873 1.00 12.24 72 VAL X C 1
ATOM 6632 O O . VAL F 1 72 ? 86.215 111.396 124.242 1.00 12.24 72 VAL X O 1
ATOM 6636 N N . LEU F 1 73 ? 85.272 113.351 123.647 1.00 11.57 73 LEU X N 1
ATOM 6637 C CA . LEU F 1 73 ? 86.455 114.153 123.923 1.00 11.57 73 LEU X CA 1
ATOM 6638 C C . LEU F 1 73 ? 86.311 114.749 125.314 1.00 11.57 73 LEU X C 1
ATOM 6639 O O . LEU F 1 73 ? 85.337 115.454 125.592 1.00 11.57 73 LEU X O 1
ATOM 6644 N N . ALA F 1 74 ? 87.268 114.454 126.186 1.00 10.69 74 ALA X N 1
ATOM 6645 C CA . ALA F 1 74 ? 87.266 114.933 127.558 1.00 10.69 74 ALA X CA 1
ATOM 6646 C C . ALA F 1 74 ? 88.588 115.617 127.859 1.00 10.69 74 ALA X C 1
ATOM 6647 O O . ALA F 1 74 ? 89.636 115.205 127.361 1.00 10.69 74 ALA X O 1
ATOM 6649 N N . ASP F 1 75 ? 88.535 116.666 128.667 1.00 12.19 75 ASP X N 1
ATOM 6650 C CA . ASP F 1 75 ? 89.726 117.441 128.976 1.00 12.19 75 ASP X CA 1
ATOM 6651 C C . ASP F 1 75 ? 90.410 116.865 130.208 1.00 12.19 75 ASP X C 1
ATOM 6652 O O . ASP F 1 75 ? 89.745 116.362 131.117 1.00 12.19 75 ASP X O 1
ATOM 6657 N N . ALA F 1 76 ? 91.738 116.921 130.231 1.00 10.26 76 ALA X N 1
ATOM 6658 C CA . ALA F 1 76 ? 92.498 116.437 131.376 1.00 10.26 76 ALA X CA 1
ATOM 6659 C C . ALA F 1 76 ? 92.774 117.520 132.408 1.00 10.26 76 ALA X C 1
ATOM 6660 O O . ALA F 1 76 ? 93.274 117.202 133.490 1.00 10.26 76 ALA X O 1
ATOM 6662 N N . ASN F 1 77 ? 92.450 118.779 132.111 1.00 13.33 77 ASN X N 1
ATOM 6663 C CA . ASN F 1 77 ? 92.772 119.891 132.997 1.00 13.33 77 ASN X CA 1
ATOM 6664 C C . ASN F 1 77 ? 91.553 120.762 133.281 1.00 13.33 77 ASN X C 1
ATOM 6665 O O . ASN F 1 77 ? 91.699 121.975 133.453 1.00 13.33 77 ASN X O 1
ATOM 6670 N N . ASN F 1 78 ? 90.360 120.185 133.321 1.00 16.63 78 ASN X N 1
ATOM 6671 C CA . ASN F 1 78 ? 89.142 120.955 133.506 1.00 16.63 78 ASN X CA 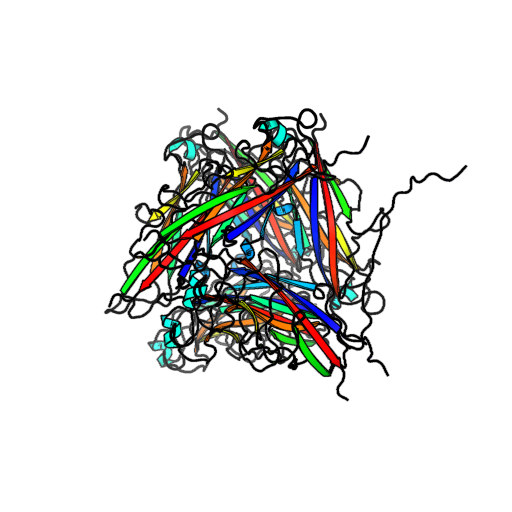1
ATOM 6672 C C . ASN F 1 78 ? 87.992 119.981 133.691 1.00 16.63 78 ASN X C 1
ATOM 6673 O O . ASN F 1 78 ? 88.069 118.819 133.289 1.00 16.63 78 ASN X O 1
ATOM 6678 N N . ASN F 1 79 ? 86.919 120.465 134.309 1.00 20.36 79 ASN X N 1
ATOM 6679 C CA . ASN F 1 79 ? 85.723 119.660 134.494 1.00 20.36 79 ASN X CA 1
ATOM 6680 C C . ASN F 1 79 ? 84.506 120.491 134.118 1.00 20.36 79 ASN X C 1
ATOM 6681 O O . ASN F 1 79 ? 84.469 121.706 134.323 1.00 20.36 79 ASN X O 1
ATOM 6686 N N . GLY F 1 80 ? 83.505 119.817 133.563 1.00 15.43 80 GLY X N 1
ATOM 6687 C CA . GLY F 1 80 ? 82.294 120.483 133.139 1.00 15.43 80 GLY X CA 1
ATOM 6688 C C . GLY F 1 80 ? 82.294 120.789 131.656 1.00 15.43 80 GLY X C 1
ATOM 6689 O O . GLY F 1 80 ? 83.303 120.701 130.957 1.00 15.43 80 GLY X O 1
ATOM 6690 N N . THR F 1 81 ? 81.112 121.163 131.169 1.00 14.68 81 THR X N 1
ATOM 6691 C CA . THR F 1 81 ? 80.877 121.407 129.755 1.00 14.68 81 THR X CA 1
ATOM 6692 C C . THR F 1 81 ? 80.669 122.885 129.441 1.00 14.68 81 THR X C 1
ATOM 6693 O O . THR F 1 81 ? 80.131 123.218 128.382 1.00 14.68 81 THR X O 1
ATOM 6697 N N . THR F 1 82 ? 81.089 123.776 130.338 1.00 14.93 82 THR X N 1
ATOM 6698 C CA . THR F 1 82 ? 80.903 125.203 130.117 1.00 14.93 82 THR X CA 1
ATOM 6699 C C . THR F 1 82 ? 81.961 125.796 129.196 1.00 14.93 82 THR X C 1
ATOM 6700 O O . THR F 1 82 ? 81.771 126.908 128.697 1.00 14.93 82 THR X O 1
ATOM 6704 N N . THR F 1 83 ? 83.060 125.085 128.953 1.00 14.69 83 THR X N 1
ATOM 6705 C CA . THR F 1 83 ? 84.173 125.606 128.173 1.00 14.69 83 THR X CA 1
ATOM 6706 C C . THR F 1 83 ? 84.272 124.859 126.852 1.00 14.69 83 THR X C 1
ATOM 6707 O O . THR F 1 83 ? 84.058 123.644 126.795 1.00 14.69 83 THR X O 1
ATOM 6711 N N . ALA F 1 84 ? 84.592 125.599 125.790 1.00 13.92 84 ALA X N 1
ATOM 6712 C CA . ALA F 1 84 ? 84.589 125.066 124.433 1.00 13.92 84 ALA X CA 1
ATOM 6713 C C . ALA F 1 84 ? 85.945 124.529 124.000 1.00 13.92 84 ALA X C 1
ATOM 6714 O O . ALA F 1 84 ? 86.026 123.779 123.024 1.00 13.92 84 ALA X O 1
ATOM 6716 N N . TYR F 1 85 ? 87.010 124.900 124.696 1.00 11.95 85 TYR X N 1
ATOM 6717 C CA . TYR F 1 85 ? 88.358 124.540 124.292 1.00 11.95 85 TYR X CA 1
ATOM 6718 C C . TYR F 1 85 ? 89.007 123.618 125.318 1.00 11.95 85 TYR X C 1
ATOM 6719 O O . TYR F 1 85 ? 88.398 123.228 126.313 1.00 11.95 85 TYR X O 1
ATOM 6728 N N . LEU F 1 86 ? 90.250 123.246 125.038 1.00 10.42 86 LEU X N 1
ATOM 6729 C CA . LEU F 1 86 ? 91.057 122.513 126.001 1.00 10.42 86 LEU X CA 1
ATOM 6730 C C . LEU F 1 86 ? 91.996 123.479 126.706 1.00 10.42 86 LEU X C 1
ATOM 6731 O O . LEU F 1 86 ? 92.772 124.184 126.056 1.00 10.42 86 LEU X O 1
ATOM 6736 N N . VAL F 1 87 ? 91.928 123.514 128.028 1.00 12.74 87 VAL X N 1
ATOM 6737 C CA . VAL F 1 87 ? 92.685 124.507 128.790 1.00 12.74 87 VAL X CA 1
ATOM 6738 C C . VAL F 1 87 ? 94.157 124.102 128.797 1.00 12.74 87 VAL X C 1
ATOM 6739 O O . VAL F 1 87 ? 94.474 122.969 129.182 1.00 12.74 87 VAL X O 1
ATOM 6743 N N . PRO F 1 88 ? 95.072 124.972 128.374 1.00 11.30 88 PRO X N 1
ATOM 6744 C CA . PRO F 1 88 ? 96.491 124.628 128.458 1.00 11.30 88 PRO X CA 1
ATOM 6745 C C . PRO F 1 88 ? 96.946 124.482 129.897 1.00 11.30 88 PRO X C 1
ATOM 6746 O O . PRO F 1 88 ? 96.432 125.132 130.809 1.00 11.30 88 PRO X O 1
ATOM 6750 N N . LYS F 1 89 ? 97.930 123.613 130.096 1.00 11.74 89 LYS X N 1
ATOM 6751 C CA . LYS F 1 89 ? 98.528 123.456 131.409 1.00 11.74 89 LYS X CA 1
ATOM 6752 C C . LYS F 1 89 ? 99.411 124.656 131.727 1.00 11.74 89 LYS X C 1
ATOM 6753 O O . LYS F 1 89 ? 99.872 125.367 130.832 1.00 11.74 89 LYS X O 1
ATOM 6759 N N . SER F 1 90 ? 99.633 124.887 133.016 1.00 10.71 90 SER X N 1
ATOM 6760 C CA . SER F 1 90 ? 100.392 126.039 133.471 1.00 10.71 90 SER X CA 1
ATOM 6761 C C . SER F 1 90 ? 101.811 125.638 133.845 1.00 10.71 90 SER X C 1
ATOM 6762 O O . SER F 1 90 ? 102.095 124.475 134.136 1.00 10.71 90 SER X O 1
ATOM 6765 N N . GLY F 1 91 ? 102.702 126.620 133.838 1.00 10.75 91 GLY X N 1
ATOM 6766 C CA . GLY F 1 91 ? 104.100 126.352 134.104 1.00 10.75 91 GLY X CA 1
ATOM 6767 C C . GLY F 1 91 ? 104.909 127.618 133.961 1.00 10.75 91 GLY X C 1
ATOM 6768 O O . GLY F 1 91 ? 104.363 128.719 133.885 1.00 10.75 91 GLY X O 1
ATOM 6769 N N . ASP F 1 92 ? 106.230 127.449 133.915 1.00 14.23 92 ASP X N 1
ATOM 6770 C CA . ASP F 1 92 ? 107.117 128.604 133.872 1.00 14.23 92 ASP X CA 1
ATOM 6771 C C . ASP F 1 92 ? 106.918 129.436 132.613 1.00 14.23 92 ASP X C 1
ATOM 6772 O O . ASP F 1 92 ? 106.885 130.668 132.686 1.00 14.23 92 ASP X O 1
ATOM 6777 N N . THR F 1 93 ? 106.784 128.787 131.456 1.00 13.36 93 THR X N 1
ATOM 6778 C CA . THR F 1 93 ? 106.740 129.483 130.176 1.00 13.36 93 THR X CA 1
ATOM 6779 C C . THR F 1 93 ? 105.374 129.423 129.507 1.00 13.36 93 THR X C 1
ATOM 6780 O O . THR F 1 93 ? 105.252 129.840 128.353 1.00 13.36 93 THR X O 1
ATOM 6784 N N . ALA F 1 94 ? 104.347 128.930 130.188 1.00 10.80 94 ALA X N 1
ATOM 6785 C CA . ALA F 1 94 ? 103.043 128.798 129.561 1.00 10.80 94 ALA X CA 1
ATOM 6786 C C . ALA F 1 94 ? 102.486 130.165 129.194 1.00 10.80 94 ALA X C 1
ATOM 6787 O O . ALA F 1 94 ? 102.781 131.170 129.843 1.00 10.80 94 ALA X O 1
ATOM 6789 N N . ALA F 1 95 ? 101.679 130.193 128.136 1.00 12.72 95 ALA X N 1
ATOM 6790 C CA . ALA F 1 95 ? 101.088 131.428 127.646 1.00 12.72 95 ALA X CA 1
ATOM 6791 C C . ALA F 1 95 ? 99.656 131.566 128.138 1.00 12.72 95 ALA X C 1
ATOM 6792 O O . ALA F 1 95 ? 98.934 130.575 128.265 1.00 12.72 95 ALA X O 1
ATOM 6794 N N . THR F 1 96 ? 99.244 132.800 128.407 1.00 13.43 96 THR X N 1
ATOM 6795 C CA . THR F 1 96 ? 97.902 133.068 128.901 1.00 13.43 96 THR X CA 1
ATOM 6796 C C . THR F 1 96 ? 96.994 133.530 127.768 1.00 13.43 96 THR X C 1
ATOM 6797 O O . THR F 1 96 ? 97.449 134.026 126.739 1.00 13.43 96 THR X O 1
ATOM 6801 N N . GLY F 1 97 ? 95.693 133.374 127.980 1.00 12.33 97 GLY X N 1
ATOM 6802 C CA . GLY F 1 97 ? 94.707 133.854 127.035 1.00 12.33 97 GLY X CA 1
ATOM 6803 C C . GLY F 1 97 ? 94.513 132.990 125.813 1.00 12.33 97 GLY X C 1
ATOM 6804 O O . GLY F 1 97 ? 93.839 133.421 124.875 1.00 12.33 97 GLY X O 1
ATOM 6805 N N . VAL F 1 98 ? 95.064 131.782 125.800 1.00 11.54 98 VAL X N 1
ATOM 6806 C CA . VAL F 1 98 ? 95.080 130.923 124.626 1.00 11.54 98 VAL X CA 1
ATOM 6807 C C . VAL F 1 98 ? 94.487 129.572 124.987 1.00 11.54 98 VAL X C 1
ATOM 6808 O O . VAL F 1 98 ? 94.545 129.134 126.139 1.00 11.54 98 VAL X O 1
ATOM 6812 N N . GLY F 1 99 ? 93.902 128.910 123.991 1.00 10.46 99 GLY X N 1
ATOM 6813 C CA . GLY F 1 99 ? 93.322 127.599 124.190 1.00 10.46 99 GLY X CA 1
ATOM 6814 C C . GLY F 1 99 ? 93.440 126.790 122.920 1.00 10.46 99 GLY X C 1
ATOM 6815 O O . GLY F 1 99 ? 93.831 127.300 121.872 1.00 10.46 99 GLY X O 1
ATOM 6816 N N . VAL F 1 100 ? 93.095 125.512 123.025 1.00 10.54 100 VAL X N 1
ATOM 6817 C CA . VAL F 1 100 ? 93.154 124.585 121.902 1.00 10.54 100 VAL X CA 1
ATOM 6818 C C . VAL F 1 100 ? 91.730 124.181 121.555 1.00 10.54 100 VAL X C 1
ATOM 6819 O O . VAL F 1 100 ? 90.990 123.694 122.414 1.00 10.54 100 VAL X O 1
ATOM 6823 N N . PHE F 1 101 ? 91.344 124.382 120.301 1.00 9.45 101 PHE X N 1
ATOM 6824 C CA . PHE F 1 101 ? 90.028 124.006 119.811 1.00 9.45 101 PHE X CA 1
ATOM 6825 C C . PHE F 1 101 ? 90.173 122.807 118.888 1.00 9.45 101 PHE X C 1
ATOM 6826 O O . PHE F 1 101 ? 91.051 122.789 118.026 1.00 9.45 101 PHE X O 1
ATOM 6834 N N . VAL F 1 102 ? 89.315 121.806 119.069 1.00 8.80 102 VAL X N 1
ATOM 6835 C CA . VAL F 1 102 ? 89.339 120.593 118.262 1.00 8.80 102 VAL X CA 1
ATOM 6836 C C . VAL F 1 102 ? 88.076 120.558 117.415 1.00 8.80 102 VAL X C 1
ATOM 6837 O O . VAL F 1 102 ? 87.048 121.118 117.805 1.00 8.80 102 VAL X O 1
ATOM 6841 N N . GLU F 1 103 ? 88.160 119.916 116.251 1.00 10.63 103 GLU X N 1
ATOM 6842 C CA . GLU F 1 103 ? 87.060 119.894 115.298 1.00 10.63 103 GLU X CA 1
ATOM 6843 C C . GLU F 1 103 ? 87.093 118.593 114.514 1.00 10.63 103 GLU X C 1
ATOM 6844 O O . GLU F 1 103 ? 88.114 117.906 114.458 1.00 10.63 103 GLU X O 1
ATOM 6850 N N . THR F 1 104 ? 85.960 118.254 113.909 1.00 10.65 104 THR X N 1
ATOM 6851 C CA . THR F 1 104 ? 85.935 117.144 112.970 1.00 10.65 104 THR X CA 1
ATOM 6852 C C . THR F 1 104 ? 86.566 117.572 111.651 1.00 10.65 104 THR X C 1
ATOM 6853 O O . THR F 1 104 ? 86.751 118.759 111.383 1.00 10.65 104 THR X O 1
ATOM 6857 N N . SER F 1 105 ? 86.888 116.589 110.813 1.00 9.15 105 SER X N 1
ATOM 6858 C CA . SER F 1 105 ? 87.651 116.868 109.602 1.00 9.15 105 SER X CA 1
ATOM 6859 C C . SER F 1 105 ? 86.973 117.888 108.699 1.00 9.15 105 SER X C 1
ATOM 6860 O O . SER F 1 105 ? 87.659 118.555 107.920 1.00 9.15 105 SER X O 1
ATOM 6863 N N . LYS F 1 106 ? 85.652 118.022 108.775 1.00 11.40 106 LYS X N 1
ATOM 6864 C CA . LYS F 1 106 ? 84.927 118.984 107.956 1.00 11.40 106 LYS X CA 1
ATOM 6865 C C . LYS F 1 106 ? 84.771 120.345 108.622 1.00 11.40 106 LYS X C 1
ATOM 6866 O O . LYS F 1 106 ? 84.328 121.288 107.960 1.00 11.40 106 LYS X O 1
ATOM 6872 N N . GLY F 1 107 ? 85.115 120.474 109.901 1.00 11.25 107 GLY X N 1
ATOM 6873 C CA . GLY F 1 107 ? 84.994 121.728 110.614 1.00 11.25 107 GLY X CA 1
ATOM 6874 C C . GLY F 1 107 ? 83.883 121.793 111.640 1.00 11.25 107 GLY X C 1
ATOM 6875 O O . GLY F 1 107 ? 83.719 122.840 112.275 1.00 11.25 107 GLY X O 1
ATOM 6876 N N . THR F 1 108 ? 83.123 120.724 111.829 1.00 13.58 108 THR X N 1
ATOM 6877 C CA . THR F 1 108 ? 82.085 120.725 112.850 1.00 13.58 108 THR X CA 1
ATOM 6878 C C . THR F 1 108 ? 82.729 120.641 114.231 1.00 13.58 108 THR X C 1
ATOM 6879 O O . THR F 1 108 ? 83.504 119.714 114.485 1.00 13.58 108 THR X O 1
ATOM 6883 N N . PRO F 1 109 ? 82.442 121.571 115.144 1.00 14.41 109 PRO X N 1
ATOM 6884 C CA . PRO F 1 109 ? 83.142 121.566 116.434 1.00 14.41 109 PRO X CA 1
ATOM 6885 C C . PRO F 1 109 ? 82.900 120.280 117.210 1.00 14.41 109 PRO X C 1
ATOM 6886 O O . PRO F 1 109 ? 81.815 119.700 117.166 1.00 14.41 109 PRO X O 1
ATOM 6890 N N . VAL F 1 110 ? 83.933 119.842 117.927 1.00 12.42 110 VAL X N 1
ATOM 6891 C CA . VAL F 1 110 ? 83.847 118.680 118.804 1.00 12.42 110 VAL X CA 1
ATOM 6892 C C . VAL F 1 110 ? 83.798 119.216 120.229 1.00 12.42 110 VAL X C 1
ATOM 6893 O O . VAL F 1 110 ? 84.818 119.615 120.788 1.00 12.42 110 VAL X O 1
ATOM 6897 N N . ASN F 1 111 ? 82.607 119.233 120.818 1.00 15.40 111 ASN X N 1
ATOM 6898 C CA . ASN F 1 111 ? 82.449 119.771 122.161 1.00 15.40 111 ASN X CA 1
ATOM 6899 C C . ASN F 1 111 ? 82.944 118.776 123.202 1.00 15.40 111 ASN X C 1
ATOM 6900 O O . ASN F 1 111 ? 82.931 117.563 122.983 1.00 15.40 111 ASN X O 1
ATOM 6905 N N . ILE F 1 112 ? 83.374 119.302 124.347 1.00 12.55 112 ILE X N 1
ATOM 6906 C CA . ILE F 1 112 ? 83.938 118.467 125.396 1.00 12.55 112 ILE X CA 1
ATOM 6907 C C . ILE F 1 112 ? 82.816 117.774 126.156 1.00 12.55 112 ILE X C 1
ATOM 6908 O O . ILE F 1 112 ? 81.870 118.420 126.625 1.00 12.55 112 ILE X O 1
ATOM 6913 N N . GLY F 1 113 ? 82.919 116.454 126.287 1.00 13.91 113 GLY X N 1
ATOM 6914 C CA . GLY F 1 113 ? 81.987 115.683 127.080 1.00 13.91 113 GLY X CA 1
ATOM 6915 C C . GLY F 1 113 ? 80.707 115.283 126.382 1.00 13.91 113 GLY X C 1
ATOM 6916 O O . GLY F 1 113 ? 79.867 114.625 127.005 1.00 13.91 113 GLY X O 1
ATOM 6917 N N . SER F 1 114 ? 80.529 115.646 125.115 1.00 14.00 114 SER X N 1
ATOM 6918 C CA . SER F 1 114 ? 79.348 115.285 124.340 1.00 14.00 114 SER X CA 1
ATOM 6919 C C . SER F 1 114 ? 79.744 114.233 123.317 1.00 14.00 114 SER X C 1
ATOM 6920 O O . SER F 1 114 ? 80.610 114.483 122.474 1.00 14.00 114 SER X O 1
ATOM 6923 N N . ASP F 1 115 ? 79.103 113.067 123.382 1.00 13.21 115 ASP X N 1
ATOM 6924 C CA . ASP F 1 115 ? 79.546 111.930 122.584 1.00 13.21 115 ASP X CA 1
ATOM 6925 C C . ASP F 1 115 ? 79.190 112.115 121.115 1.00 13.21 115 ASP X C 1
ATOM 6926 O O . ASP F 1 115 ? 78.087 112.554 120.780 1.00 13.21 115 ASP X O 1
ATOM 6931 N N . GLN F 1 116 ? 80.133 111.777 120.241 1.00 13.98 116 GLN X N 1
ATOM 6932 C CA . GLN F 1 116 ? 79.916 111.765 118.804 1.00 13.98 116 GLN X CA 1
ATOM 6933 C C . GLN F 1 116 ? 79.663 110.343 118.329 1.00 13.98 116 GLN X C 1
ATOM 6934 O O . GLN F 1 116 ? 79.813 109.378 119.079 1.00 13.98 116 GLN X O 1
ATOM 6940 N N . LYS F 1 117 ? 79.261 110.224 117.069 1.00 15.64 117 LYS X N 1
ATOM 6941 C CA . LYS F 1 117 ? 78.991 108.934 116.454 1.00 15.64 117 LYS X CA 1
ATOM 6942 C C . LYS F 1 117 ? 79.924 108.711 115.271 1.00 15.64 117 LYS X C 1
ATOM 6943 O O . LYS F 1 117 ? 80.111 109.598 114.435 1.00 15.64 117 LYS X O 1
ATOM 6949 N N . LEU F 1 118 ? 80.497 107.519 115.206 1.00 14.76 118 LEU X N 1
ATOM 6950 C CA . LEU F 1 118 ? 81.358 107.110 114.109 1.00 14.76 118 LEU X CA 1
ATOM 6951 C C . LEU F 1 118 ? 80.621 106.085 113.263 1.00 14.76 118 LEU X C 1
ATOM 6952 O O . LEU F 1 118 ? 80.086 105.107 113.795 1.00 14.76 118 LEU X O 1
ATOM 6957 N N . ASP F 1 119 ? 80.587 106.306 111.954 1.00 17.16 119 ASP X N 1
ATOM 6958 C CA . ASP F 1 119 ? 79.963 105.348 111.051 1.00 17.16 119 ASP X CA 1
ATOM 6959 C C . ASP F 1 119 ? 80.921 104.194 110.790 1.00 17.16 119 ASP X C 1
ATOM 6960 O O . ASP F 1 119 ? 82.068 104.411 110.393 1.00 17.16 119 ASP X O 1
ATOM 6965 N N . VAL F 1 120 ? 80.455 102.965 111.012 1.00 16.21 120 VAL X N 1
ATOM 6966 C CA . VAL F 1 120 ? 81.312 101.805 110.812 1.00 16.21 120 VAL X CA 1
ATOM 6967 C C . VAL F 1 120 ? 81.342 101.442 109.335 1.00 16.21 120 VAL X C 1
ATOM 6968 O O . VAL F 1 120 ? 80.323 101.503 108.636 1.00 16.21 120 VAL X O 1
ATOM 6972 N N . VAL F 1 121 ? 82.518 101.069 108.852 1.00 14.80 121 VAL X N 1
ATOM 6973 C CA . VAL F 1 121 ? 82.679 100.561 107.498 1.00 14.80 121 VAL X CA 1
ATOM 6974 C C . VAL F 1 121 ? 82.584 99.047 107.548 1.00 14.80 121 VAL X C 1
ATOM 6975 O O . VAL F 1 121 ? 83.328 98.394 108.285 1.00 14.80 121 VAL X O 1
ATOM 6979 N N . ALA F 1 122 ? 81.670 98.485 106.767 1.00 13.73 122 ALA X N 1
ATOM 6980 C CA . ALA F 1 122 ? 81.438 97.053 106.764 1.00 13.73 122 ALA X CA 1
ATOM 6981 C C . ALA F 1 122 ? 81.412 96.555 105.332 1.00 13.73 122 ALA X C 1
ATOM 6982 O O . ALA F 1 122 ? 81.052 97.290 104.411 1.00 13.73 122 ALA X O 1
ATOM 6984 N N . ASN F 1 123 ? 81.808 95.298 105.152 1.00 13.07 123 ASN X N 1
ATOM 6985 C CA . ASN F 1 123 ? 81.740 94.632 103.860 1.00 13.07 123 ASN X CA 1
ATOM 6986 C C . ASN F 1 123 ? 80.853 93.407 103.999 1.00 13.07 123 ASN X C 1
ATOM 6987 O O . ASN F 1 123 ? 81.274 92.401 104.577 1.00 13.07 123 ASN X O 1
ATOM 6992 N N . LYS F 1 124 ? 79.639 93.488 103.460 1.00 13.23 124 LYS X N 1
ATOM 6993 C CA . LYS F 1 124 ? 78.669 92.401 103.560 1.00 13.23 124 LYS X CA 1
ATOM 6994 C C . LYS F 1 124 ? 78.262 92.162 105.011 1.00 13.23 124 LYS X C 1
ATOM 6995 O O . LYS F 1 124 ? 78.100 91.023 105.454 1.00 13.23 124 LYS X O 1
ATOM 7001 N N . GLY F 1 125 ? 78.101 93.250 105.760 1.00 13.18 125 GLY X N 1
ATOM 7002 C CA . GLY F 1 125 ? 77.590 93.189 107.113 1.00 13.18 125 GLY X CA 1
ATOM 7003 C C . GLY F 1 125 ? 78.628 92.999 108.196 1.00 13.18 125 GLY X C 1
ATOM 7004 O O . GLY F 1 125 ? 78.308 93.192 109.374 1.00 13.18 125 GLY X O 1
ATOM 7005 N N . ASN F 1 126 ? 79.858 92.643 107.845 1.00 15.01 126 ASN X N 1
ATOM 7006 C CA . ASN F 1 126 ? 80.907 92.393 108.817 1.00 15.01 126 ASN X CA 1
ATOM 7007 C C . ASN F 1 126 ? 81.919 93.529 108.798 1.00 15.01 126 ASN X C 1
ATOM 7008 O O . ASN F 1 126 ? 82.560 93.783 107.777 1.00 15.01 126 ASN X O 1
ATOM 7013 N N . ALA F 1 127 ? 82.071 94.195 109.937 1.00 14.83 127 ALA X N 1
ATOM 7014 C CA . ALA F 1 127 ? 82.895 95.392 109.995 1.00 14.83 127 ALA X CA 1
ATOM 7015 C C . ALA F 1 127 ? 84.333 95.083 109.612 1.00 14.83 127 ALA X C 1
ATOM 7016 O O . ALA F 1 127 ? 84.878 94.036 109.964 1.00 14.83 127 ALA X O 1
ATOM 7018 N N . LEU F 1 128 ? 84.943 96.003 108.869 1.00 13.94 128 LEU X N 1
ATOM 7019 C CA . LEU F 1 128 ? 86.362 95.920 108.574 1.00 13.94 128 LEU X CA 1
ATOM 7020 C C . LEU F 1 128 ? 87.171 96.191 109.836 1.00 13.94 128 LEU X C 1
ATOM 7021 O O . LEU F 1 128 ? 86.773 96.976 110.699 1.00 13.94 128 LEU X O 1
ATOM 7026 N N . SER F 1 129 ? 88.326 95.535 109.940 1.00 13.68 129 SER X N 1
ATOM 7027 C CA . SER F 1 129 ? 89.076 95.607 111.185 1.00 13.68 129 SER X CA 1
ATOM 7028 C C . SER F 1 129 ? 89.530 97.029 111.480 1.00 13.68 129 SER X C 1
ATOM 7029 O O . SER F 1 129 ? 89.336 97.524 112.594 1.00 13.68 129 SER X O 1
ATOM 7032 N N . GLU F 1 130 ? 90.102 97.716 110.502 1.00 12.75 130 GLU X N 1
ATOM 7033 C CA . GLU F 1 130 ? 90.769 98.988 110.735 1.00 12.75 130 GLU X CA 1
ATOM 7034 C C . GLU F 1 130 ? 89.808 100.131 110.453 1.00 12.75 130 GLU X C 1
ATOM 7035 O O . GLU F 1 130 ? 89.315 100.268 109.329 1.00 12.75 130 GLU X O 1
ATOM 7041 N N . GLN F 1 131 ? 89.558 100.954 111.467 1.00 13.75 131 GLN X N 1
ATOM 7042 C CA . GLN F 1 131 ? 88.652 102.081 111.351 1.00 13.75 131 GLN X CA 1
ATOM 7043 C C . GLN F 1 131 ? 89.313 103.308 111.953 1.00 13.75 131 GLN X C 1
ATOM 7044 O O . GLN F 1 131 ? 90.113 103.202 112.884 1.00 13.75 131 GLN X O 1
ATOM 7050 N N . VAL F 1 132 ? 88.971 104.477 111.419 1.00 11.02 132 VAL X N 1
ATOM 7051 C CA . VAL F 1 132 ? 89.726 105.700 111.659 1.00 11.02 132 VAL X CA 1
ATOM 7052 C C . VAL F 1 132 ? 88.782 106.775 112.166 1.00 11.02 132 VAL X C 1
ATOM 7053 O O . VAL F 1 132 ? 87.627 106.846 111.737 1.00 11.02 132 VAL X O 1
ATOM 7057 N N . ILE F 1 133 ? 89.272 107.599 113.084 1.00 10.59 133 ILE X N 1
ATOM 7058 C CA . ILE F 1 133 ? 88.547 108.759 113.593 1.00 10.59 133 ILE X CA 1
ATOM 7059 C C . ILE F 1 133 ? 89.307 110.008 113.159 1.00 10.59 133 ILE X C 1
ATOM 7060 O O . ILE F 1 133 ? 90.357 110.307 113.741 1.00 10.59 133 ILE X O 1
ATOM 7065 N N . PRO F 1 134 ? 88.835 110.750 112.161 1.00 9.33 134 PRO X N 1
ATOM 7066 C CA . PRO F 1 134 ? 89.579 111.930 111.713 1.00 9.33 134 PRO X CA 1
ATOM 7067 C C . PRO F 1 134 ? 89.175 113.195 112.449 1.00 9.33 134 PRO X C 1
ATOM 7068 O O . PRO F 1 134 ? 87.984 113.437 112.655 1.00 9.33 134 PRO X O 1
ATOM 7072 N N . LEU F 1 135 ? 90.146 114.017 112.832 1.00 6.40 135 LEU X N 1
ATOM 7073 C CA . LEU F 1 135 ? 89.883 115.201 113.634 1.00 6.40 135 LEU X CA 1
ATOM 7074 C C . LEU F 1 135 ? 90.767 116.339 113.148 1.00 6.40 135 LEU X C 1
ATOM 7075 O O . LEU F 1 135 ? 91.520 116.204 112.183 1.00 6.40 135 LEU X O 1
ATOM 7080 N N . ARG F 1 136 ? 90.661 117.476 113.821 1.00 8.62 136 ARG X N 1
ATOM 7081 C CA . ARG F 1 136 ? 91.416 118.666 113.471 1.00 8.62 136 ARG X CA 1
ATOM 7082 C C . ARG F 1 136 ? 91.414 119.637 114.642 1.00 8.62 136 ARG X C 1
ATOM 7083 O O . ARG F 1 136 ? 90.399 119.799 115.320 1.00 8.62 136 ARG X O 1
ATOM 7091 N N . ALA F 1 137 ? 92.546 120.302 114.864 1.00 6.06 137 ALA X N 1
ATOM 7092 C CA . ALA F 1 137 ? 92.696 121.155 116.032 1.00 6.06 137 ALA X CA 1
ATOM 7093 C C . ALA F 1 137 ? 93.595 122.337 115.711 1.00 6.06 137 ALA X C 1
ATOM 7094 O O . ALA F 1 137 ? 94.548 122.212 114.942 1.00 6.06 137 ALA X O 1
ATOM 7096 N N . TYR F 1 138 ? 93.295 123.486 116.318 1.00 8.59 138 TYR X N 1
ATOM 7097 C CA . TYR F 1 138 ? 94.090 124.689 116.132 1.00 8.59 138 TYR X CA 1
ATOM 7098 C C . TYR F 1 138 ? 94.136 125.487 117.426 1.00 8.59 138 TYR X C 1
ATOM 7099 O O . TYR F 1 138 ? 93.240 125.388 118.263 1.00 8.59 138 TYR X O 1
ATOM 7108 N N . ILE F 1 139 ? 95.189 126.284 117.579 1.00 12.98 139 ILE X N 1
ATOM 7109 C CA . ILE F 1 139 ? 95.360 127.151 118.741 1.00 12.98 139 ILE X CA 1
ATOM 7110 C C . ILE F 1 139 ? 94.720 128.493 118.435 1.00 12.98 139 ILE X C 1
ATOM 7111 O O . ILE F 1 139 ? 94.981 129.085 117.385 1.00 12.98 139 ILE X O 1
ATOM 7116 N N . GLY F 1 140 ? 93.895 128.987 119.350 1.00 10.11 140 GLY X N 1
ATOM 7117 C CA . GLY F 1 140 ? 93.224 130.250 119.135 1.00 10.11 140 GLY X CA 1
ATOM 7118 C C . GLY F 1 140 ? 92.965 130.968 120.441 1.00 10.11 140 GLY X C 1
ATOM 7119 O O . GLY F 1 140 ? 93.048 130.391 121.524 1.00 10.11 140 GLY X O 1
ATOM 7120 N N . THR F 1 141 ? 92.639 132.249 120.312 1.00 11.67 141 THR X N 1
ATOM 7121 C CA . THR F 1 141 ? 92.324 133.067 121.472 1.00 11.67 141 THR X CA 1
ATOM 7122 C C . THR F 1 141 ? 91.062 132.551 122.150 1.00 11.67 141 THR X C 1
ATOM 7123 O O . THR F 1 141 ? 90.174 131.996 121.501 1.00 11.67 141 THR X O 1
ATOM 7127 N N . GLN F 1 142 ? 90.990 132.724 123.471 1.00 13.00 142 GLN X N 1
ATOM 7128 C CA . GLN F 1 142 ? 89.844 132.216 124.218 1.00 13.00 142 GLN X CA 1
ATOM 7129 C C . GLN F 1 142 ? 88.565 132.964 123.874 1.00 13.00 142 GLN X C 1
ATOM 7130 O O . GLN F 1 142 ? 87.487 132.363 123.841 1.00 13.00 142 GLN X O 1
ATOM 7136 N N . THR F 1 143 ? 88.657 134.268 123.630 1.00 13.45 143 THR X N 1
ATOM 7137 C CA . THR F 1 143 ? 87.492 135.068 123.268 1.00 13.45 143 THR X CA 1
ATOM 7138 C C . THR F 1 143 ? 87.021 134.818 121.845 1.00 13.45 143 THR X C 1
ATOM 7139 O O . THR F 1 143 ? 85.983 135.356 121.452 1.00 13.45 143 THR X O 1
ATOM 7143 N N . ARG F 1 144 ? 87.758 134.033 121.060 1.00 12.22 144 ARG X N 1
ATOM 7144 C CA . ARG F 1 144 ? 87.396 133.746 119.675 1.00 12.22 144 ARG X CA 1
ATOM 7145 C C . ARG F 1 144 ? 87.298 135.026 118.852 1.00 12.22 144 ARG X C 1
ATOM 7146 O O . ARG F 1 144 ? 86.332 135.249 118.123 1.00 12.22 144 ARG X O 1
ATOM 7154 N N . ALA F 1 145 ? 88.309 135.878 118.979 1.00 12.38 145 ALA X N 1
ATOM 7155 C CA . ALA F 1 145 ? 88.417 137.082 118.175 1.00 12.38 145 ALA X CA 1
ATOM 7156 C C . ALA F 1 145 ? 89.858 137.560 118.235 1.00 12.38 145 ALA X C 1
ATOM 7157 O O . ALA F 1 145 ? 90.623 137.174 119.118 1.00 12.38 145 ALA X O 1
ATOM 7159 N N . ALA F 1 146 ? 90.220 138.416 117.288 1.00 11.41 146 ALA X N 1
ATOM 7160 C CA . ALA F 1 146 ? 91.578 138.925 117.243 1.00 11.41 146 ALA X CA 1
ATOM 7161 C C . ALA F 1 146 ? 91.939 139.589 118.566 1.00 11.41 146 ALA X C 1
ATOM 7162 O O . ALA F 1 146 ? 91.088 140.138 119.269 1.00 11.41 146 ALA X O 1
ATOM 7164 N N . GLY F 1 147 ? 93.220 139.524 118.911 1.00 10.82 147 GLY X N 1
ATOM 7165 C CA . GLY F 1 147 ? 93.690 140.135 120.137 1.00 10.82 147 GLY X CA 1
ATOM 7166 C C . GLY F 1 147 ? 95.197 140.205 120.220 1.00 10.82 147 GLY X C 1
ATOM 7167 O O . GLY F 1 147 ? 95.880 139.192 120.072 1.00 10.82 147 GLY X O 1
ATOM 7168 N N . ALA F 1 148 ? 95.725 141.391 120.492 1.00 11.40 148 ALA X N 1
ATOM 7169 C CA . ALA F 1 148 ? 97.159 141.613 120.475 1.00 11.40 148 ALA X CA 1
ATOM 7170 C C . ALA F 1 148 ? 97.820 141.011 121.709 1.00 11.40 148 ALA X C 1
ATOM 7171 O O . ALA F 1 148 ? 97.163 140.650 122.687 1.00 11.40 148 ALA X O 1
ATOM 7173 N N . ILE F 1 149 ? 99.146 140.902 121.645 1.00 11.94 149 ILE X N 1
ATOM 7174 C CA . ILE F 1 149 ? 99.922 140.453 122.796 1.00 11.94 149 ILE X CA 1
ATOM 7175 C C . ILE F 1 149 ? 100.035 141.596 123.791 1.00 11.94 149 ILE X C 1
ATOM 7176 O O . ILE F 1 149 ? 100.191 142.762 123.409 1.00 11.94 149 ILE X O 1
ATOM 7181 N N . GLY F 1 150 ? 99.760 141.303 125.061 1.00 10.45 150 GLY X N 1
ATOM 7182 C CA . GLY F 1 150 ? 99.817 142.304 126.108 1.00 10.45 150 GLY X CA 1
ATOM 7183 C C . GLY F 1 150 ? 98.468 142.532 126.764 1.00 10.45 150 GLY X C 1
ATOM 7184 O O . GLY F 1 150 ? 98.307 142.318 127.964 1.00 10.45 150 GLY X O 1
ATOM 7185 N N . THR F 1 151 ? 97.495 142.965 125.971 1.00 10.66 151 THR X N 1
ATOM 7186 C CA . THR F 1 151 ? 96.150 143.239 126.470 1.00 10.66 151 THR X CA 1
ATOM 7187 C C . THR F 1 151 ? 95.402 142.023 127.025 1.00 10.66 151 THR X C 1
ATOM 7188 O O . THR F 1 151 ? 94.722 142.128 128.044 1.00 10.66 151 THR X O 1
ATOM 7192 N N . ASP F 1 152 ? 95.513 140.878 126.360 1.00 12.54 152 ASP X N 1
ATOM 7193 C CA . ASP F 1 152 ? 94.813 139.683 126.829 1.00 12.54 152 ASP X CA 1
ATOM 7194 C C . ASP F 1 152 ? 95.608 138.402 126.635 1.00 12.54 152 ASP X C 1
ATOM 7195 O O . ASP F 1 152 ? 95.401 137.426 127.349 1.00 12.54 152 ASP X O 1
ATOM 7200 N N . VAL F 1 153 ? 96.515 138.405 125.669 1.00 12.57 153 VAL X N 1
ATOM 7201 C CA . VAL F 1 153 ? 97.332 137.229 125.396 1.00 12.57 153 VAL X CA 1
ATOM 7202 C C . VAL F 1 153 ? 98.771 137.531 125.784 1.00 12.57 153 VAL X C 1
ATOM 7203 O O . VAL F 1 153 ? 99.206 138.686 125.794 1.00 12.57 153 VAL X O 1
ATOM 7207 N N . THR F 1 154 ? 99.513 136.483 126.123 1.00 13.63 154 THR X N 1
ATOM 7208 C CA . THR F 1 154 ? 100.908 136.602 126.517 1.00 13.63 154 THR X CA 1
ATOM 7209 C C . THR F 1 154 ? 101.712 135.501 125.848 1.00 13.63 154 THR X C 1
ATOM 7210 O O . THR F 1 154 ? 101.255 134.364 125.731 1.00 13.63 154 THR X O 1
ATOM 7214 N N . ALA F 1 155 ? 102.919 135.844 125.416 1.00 13.77 155 ALA X N 1
ATOM 7215 C CA . ALA F 1 155 ? 103.738 134.910 124.660 1.00 13.77 155 ALA X CA 1
ATOM 7216 C C . ALA F 1 155 ? 104.245 133.779 125.545 1.00 13.77 155 ALA X C 1
ATOM 7217 O O . ALA F 1 155 ? 104.468 133.947 126.745 1.00 13.77 155 ALA X O 1
ATOM 7219 N N . GLY F 1 156 ? 104.432 132.621 124.934 1.00 13.31 156 GLY X N 1
ATOM 7220 C CA . GLY F 1 156 ? 104.899 131.449 125.645 1.00 13.31 156 GLY X CA 1
ATOM 7221 C C . GLY F 1 156 ? 104.519 130.199 124.884 1.00 13.31 156 GLY X C 1
ATOM 7222 O O . GLY F 1 156 ? 104.046 130.253 123.753 1.00 13.31 156 GLY X O 1
ATOM 7223 N N . THR F 1 157 ? 104.738 129.062 125.536 1.00 12.50 157 THR X N 1
ATOM 7224 C CA . THR F 1 157 ? 104.374 127.778 124.957 1.00 12.50 157 THR X CA 1
ATOM 7225 C C . THR F 1 157 ? 102.959 127.389 125.362 1.00 12.50 157 THR X C 1
ATOM 7226 O O . THR F 1 157 ? 102.455 127.799 126.406 1.00 12.50 157 THR X O 1
ATOM 7230 N N . VAL F 1 158 ? 102.317 126.589 124.517 1.00 14.26 158 VAL X N 1
ATOM 7231 C CA . VAL F 1 158 ? 100.954 126.118 124.736 1.00 14.26 158 VAL X CA 1
ATOM 7232 C C . VAL F 1 158 ? 101.026 124.601 124.794 1.00 14.26 158 VAL X C 1
ATOM 7233 O O . VAL F 1 158 ? 101.427 123.958 123.821 1.00 14.26 158 VAL X O 1
ATOM 7237 N N . ASP F 1 159 ? 100.643 124.026 125.926 1.00 11.95 159 ASP X N 1
ATOM 7238 C CA . ASP F 1 159 ? 100.601 122.584 126.103 1.00 11.95 159 ASP X CA 1
ATOM 7239 C C . ASP F 1 159 ? 99.273 122.206 126.736 1.00 11.95 159 ASP X C 1
ATOM 7240 O O . ASP F 1 159 ? 98.964 122.647 127.844 1.00 11.95 159 ASP X O 1
ATOM 7245 N N . ALA F 1 160 ? 98.495 121.396 126.032 1.00 9.30 160 ALA X N 1
ATOM 7246 C CA . ALA F 1 160 ? 97.183 120.964 126.484 1.00 9.30 160 ALA X CA 1
ATOM 7247 C C . ALA F 1 160 ? 97.076 119.470 126.267 1.00 9.30 160 ALA X C 1
ATOM 7248 O O . ALA F 1 160 ? 97.840 118.899 125.489 1.00 9.30 160 ALA X O 1
ATOM 7250 N N . THR F 1 161 ? 96.141 118.836 126.965 1.00 8.98 161 THR X N 1
ATOM 7251 C CA . THR F 1 161 ? 95.963 117.391 126.896 1.00 8.98 161 THR X CA 1
ATOM 7252 C C . THR F 1 161 ? 94.481 117.066 126.868 1.00 8.98 161 THR X C 1
ATOM 7253 O O . THR F 1 161 ? 93.738 117.471 127.766 1.00 8.98 161 THR X O 1
ATOM 7257 N N . GLY F 1 162 ? 94.058 116.341 125.842 1.00 7.55 162 GLY X N 1
ATOM 7258 C CA . GLY F 1 162 ? 92.731 115.773 125.792 1.00 7.55 162 GLY X CA 1
ATOM 7259 C C . GLY F 1 162 ? 92.801 114.273 125.986 1.00 7.55 162 GLY X C 1
ATOM 7260 O O . GLY F 1 162 ? 93.876 113.695 126.087 1.00 7.55 162 GLY X O 1
ATOM 7261 N N . VAL F 1 163 ? 91.634 113.643 126.055 1.00 9.16 163 VAL X N 1
ATOM 7262 C CA . VAL F 1 163 ? 91.527 112.206 126.259 1.00 9.16 163 VAL X CA 1
ATOM 7263 C C . VAL F 1 163 ? 90.261 111.724 125.575 1.00 9.16 163 VAL X C 1
ATOM 7264 O O . VAL F 1 163 ? 89.165 112.191 125.896 1.00 9.16 163 VAL X O 1
ATOM 7268 N N . LEU F 1 164 ? 90.404 110.786 124.645 1.00 10.43 164 LEU X N 1
ATOM 7269 C CA . LEU F 1 164 ? 89.278 110.232 123.907 1.00 10.43 164 LEU X CA 1
ATOM 7270 C C . LEU F 1 164 ? 88.853 108.913 124.534 1.00 10.43 164 LEU X C 1
ATOM 7271 O O . LEU F 1 164 ? 89.679 108.017 124.714 1.00 10.43 164 LEU X O 1
ATOM 7276 N N . THR F 1 165 ? 87.571 108.793 124.851 1.00 12.91 165 THR X N 1
ATOM 7277 C CA . THR F 1 165 ? 87.001 107.537 125.315 1.00 12.91 165 THR X CA 1
ATOM 7278 C C . THR F 1 165 ? 86.163 106.947 124.194 1.00 12.91 165 THR X C 1
ATOM 7279 O O . THR F 1 165 ? 85.234 107.595 123.708 1.00 12.91 165 THR X O 1
ATOM 7283 N N . ILE F 1 166 ? 86.487 105.723 123.794 1.00 13.64 166 ILE X N 1
ATOM 7284 C CA . ILE F 1 166 ? 85.901 105.084 122.623 1.00 13.64 166 ILE X CA 1
ATOM 7285 C C . ILE F 1 166 ? 85.164 103.835 123.079 1.00 13.64 166 ILE X C 1
ATOM 7286 O O . ILE F 1 166 ? 85.710 103.031 123.840 1.00 13.64 166 ILE X O 1
ATOM 7291 N N . ARG F 1 167 ? 83.926 103.678 122.622 1.00 16.40 167 ARG X N 1
ATOM 7292 C CA . ARG F 1 167 ? 83.041 102.609 123.078 1.00 16.40 167 ARG X CA 1
ATOM 7293 C C . ARG F 1 167 ? 82.449 101.902 121.865 1.00 16.40 167 ARG X C 1
ATOM 7294 O O . ARG F 1 167 ? 81.400 102.305 121.358 1.00 16.40 167 ARG X O 1
ATOM 7302 N N . ALA F 1 168 ? 83.110 100.843 121.412 1.00 17.43 168 ALA X N 1
ATOM 7303 C CA . ALA F 1 168 ? 82.603 100.009 120.334 1.00 17.43 168 ALA X CA 1
ATOM 7304 C C . ALA F 1 168 ? 81.860 98.826 120.932 1.00 17.43 168 ALA X C 1
ATOM 7305 O O . ALA F 1 168 ? 82.430 98.067 121.720 1.00 17.43 168 ALA X O 1
ATOM 7307 N N . ALA F 1 169 ? 80.592 98.673 120.559 1.00 20.19 169 ALA X N 1
ATOM 7308 C CA . ALA F 1 169 ? 79.759 97.607 121.091 1.00 20.19 169 ALA X CA 1
ATOM 7309 C C . ALA F 1 169 ? 78.738 97.200 120.047 1.00 20.19 169 ALA X C 1
ATOM 7310 O O . ALA F 1 169 ? 78.472 97.924 119.087 1.00 20.19 169 ALA X O 1
ATOM 7312 N N . ASP F 1 170 ? 78.155 96.026 120.259 1.00 26.35 170 ASP X N 1
ATOM 7313 C CA . ASP F 1 170 ? 77.169 95.439 119.363 1.00 26.35 170 ASP X CA 1
ATOM 7314 C C . ASP F 1 170 ? 75.781 95.836 119.844 1.00 26.35 170 ASP X C 1
ATOM 7315 O O . ASP F 1 170 ? 75.431 95.595 121.003 1.00 26.35 170 ASP X O 1
ATOM 7320 N N . ALA F 1 171 ? 74.997 96.452 118.960 1.00 33.59 171 ALA X N 1
ATOM 7321 C CA . ALA F 1 171 ? 73.659 96.888 119.345 1.00 33.59 171 ALA X CA 1
ATOM 7322 C C . ALA F 1 171 ? 72.773 95.704 119.715 1.00 33.59 171 ALA X C 1
ATOM 7323 O O . ALA F 1 171 ? 72.066 95.746 120.728 1.00 33.59 171 ALA X O 1
ATOM 7325 N N . THR F 1 172 ? 72.796 94.645 118.914 1.00 45.02 172 THR X N 1
ATOM 7326 C CA . THR F 1 172 ? 71.982 93.467 119.188 1.00 45.02 172 THR X CA 1
ATOM 7327 C C . THR F 1 172 ? 72.345 92.327 118.242 1.00 45.02 172 THR X C 1
ATOM 7328 O O . THR F 1 172 ? 72.775 92.551 117.111 1.00 45.02 172 THR X O 1
ATOM 7333 N N . ALA G 1 1 ? 126.007 139.732 161.551 1.00 40.45 1 ALA B N 1
ATOM 7334 C CA . ALA G 1 1 ? 124.656 139.109 161.597 1.00 40.45 1 ALA B CA 1
ATOM 7335 C C . ALA G 1 1 ? 124.665 137.801 160.823 1.00 40.45 1 ALA B C 1
ATOM 7336 O O . ALA G 1 1 ? 125.537 137.589 159.985 1.00 40.45 1 ALA B O 1
ATOM 7338 N N . PRO G 1 2 ? 123.709 136.918 161.101 1.00 38.52 2 PRO B N 1
ATOM 7339 C CA . PRO G 1 2 ? 123.640 135.660 160.352 1.00 38.52 2 PRO B CA 1
ATOM 7340 C C . PRO G 1 2 ? 123.431 135.906 158.865 1.00 38.52 2 PRO B C 1
ATOM 7341 O O . PRO G 1 2 ? 122.719 136.825 158.460 1.00 38.52 2 PRO B O 1
ATOM 7345 N N . ALA G 1 3 ? 124.066 135.067 158.050 1.00 33.86 3 ALA B N 1
ATOM 7346 C CA . ALA G 1 3 ? 123.986 135.224 156.605 1.00 33.86 3 ALA B CA 1
ATOM 7347 C C . ALA G 1 3 ? 122.578 134.928 156.109 1.00 33.86 3 ALA B C 1
ATOM 7348 O O . ALA G 1 3 ? 121.872 134.080 156.658 1.00 33.86 3 ALA B O 1
ATOM 7350 N N . ALA G 1 4 ? 122.173 135.633 155.056 1.00 28.26 4 ALA B N 1
ATOM 7351 C CA . ALA G 1 4 ? 120.832 135.490 154.513 1.00 28.26 4 ALA B CA 1
ATOM 7352 C C . ALA G 1 4 ? 120.708 134.209 153.700 1.00 28.26 4 ALA B C 1
ATOM 7353 O O . ALA G 1 4 ? 121.662 133.755 153.064 1.00 28.26 4 ALA B O 1
ATOM 7355 N N . ASN G 1 5 ? 119.510 133.633 153.721 1.00 27.03 5 ASN B N 1
ATOM 7356 C CA . ASN G 1 5 ? 119.219 132.371 153.043 1.00 27.03 5 ASN B CA 1
ATOM 7357 C C . ASN G 1 5 ? 118.670 132.601 151.639 1.00 27.03 5 ASN B C 1
ATOM 7358 O O . ASN G 1 5 ? 117.614 132.089 151.274 1.00 27.03 5 ASN B O 1
ATOM 7363 N N . ASP G 1 6 ? 119.397 133.366 150.830 1.00 24.95 6 ASP B N 1
ATOM 7364 C CA . ASP G 1 6 ? 118.935 133.779 149.514 1.00 24.95 6 ASP B CA 1
ATOM 7365 C C . ASP G 1 6 ? 119.680 133.086 148.381 1.00 24.95 6 ASP B C 1
ATOM 7366 O O . ASP G 1 6 ? 119.826 133.670 147.305 1.00 24.95 6 ASP B O 1
ATOM 7371 N N . SER G 1 7 ? 120.162 131.866 148.595 1.00 21.87 7 SER B N 1
ATOM 7372 C CA . SER G 1 7 ? 120.883 131.153 147.553 1.00 21.87 7 SER B CA 1
ATOM 7373 C C . SER G 1 7 ? 119.922 130.394 146.643 1.00 21.87 7 SER B C 1
ATOM 7374 O O . SER G 1 7 ? 118.873 129.912 147.073 1.00 21.87 7 SER B O 1
ATOM 7377 N N . SER G 1 8 ? 120.297 130.292 145.370 1.00 20.19 8 SER B N 1
ATOM 7378 C CA . SER G 1 8 ? 119.545 129.531 144.380 1.00 20.19 8 SER B CA 1
ATOM 7379 C C . SER G 1 8 ? 120.283 128.231 144.091 1.00 20.19 8 SER B C 1
ATOM 7380 O O . SER G 1 8 ? 121.482 128.245 143.808 1.00 20.19 8 SER B O 1
ATOM 7383 N N . GLN G 1 9 ? 119.562 127.117 144.146 1.00 19.15 9 GLN B N 1
ATOM 7384 C CA . GLN G 1 9 ? 120.170 125.798 144.166 1.00 19.15 9 GLN B CA 1
ATOM 7385 C C . GLN G 1 9 ? 119.644 124.972 143.001 1.00 19.15 9 GLN B C 1
ATOM 7386 O O . GLN G 1 9 ? 118.537 125.198 142.513 1.00 19.15 9 GLN B O 1
ATOM 7392 N N . ALA G 1 10 ? 120.455 124.018 142.561 1.00 17.18 10 ALA B N 1
ATOM 7393 C CA . ALA G 1 10 ? 120.022 122.944 141.679 1.00 17.18 10 ALA B CA 1
ATOM 7394 C C . ALA G 1 10 ? 120.717 121.661 142.104 1.00 17.18 10 ALA B C 1
ATOM 7395 O O . ALA G 1 10 ? 121.948 121.594 142.126 1.00 17.18 10 ALA B O 1
ATOM 7397 N N . THR G 1 11 ? 119.929 120.643 142.438 1.00 16.27 11 THR B N 1
ATOM 7398 C CA . THR G 1 11 ? 120.439 119.414 143.034 1.00 16.27 11 THR B CA 1
ATOM 7399 C C . THR G 1 11 ? 120.585 118.361 141.949 1.00 16.27 11 THR B C 1
ATOM 7400 O O . THR G 1 11 ? 119.616 118.041 141.256 1.00 16.27 11 THR B O 1
ATOM 7404 N N . LEU G 1 12 ? 121.787 117.815 141.816 1.00 14.63 12 LEU B N 1
ATOM 7405 C CA . LEU G 1 12 ? 122.110 116.842 140.779 1.00 14.63 12 LEU B CA 1
ATOM 7406 C C . LEU G 1 12 ? 122.355 115.500 141.454 1.00 14.63 12 LEU B C 1
ATOM 7407 O O . LEU G 1 12 ? 123.330 115.339 142.190 1.00 14.63 12 LEU B O 1
ATOM 7412 N N . ASN G 1 13 ? 121.476 114.538 141.198 1.00 14.16 13 ASN B N 1
ATOM 7413 C CA . ASN G 1 13 ? 121.608 113.192 141.751 1.00 14.16 13 ASN B CA 1
ATOM 7414 C C . ASN G 1 13 ? 122.151 112.279 140.663 1.00 14.16 13 ASN B C 1
ATOM 7415 O O . ASN G 1 13 ? 121.427 111.902 139.742 1.00 14.16 13 ASN B O 1
ATOM 7420 N N . PHE G 1 14 ? 123.426 111.919 140.761 1.00 12.50 14 PHE B N 1
ATOM 7421 C CA . PHE G 1 14 ? 124.037 110.987 139.825 1.00 12.50 14 PHE B CA 1
ATOM 7422 C C . PHE G 1 14 ? 123.834 109.563 140.314 1.00 12.50 14 PHE B C 1
ATOM 7423 O O . PHE G 1 14 ? 123.665 109.327 141.510 1.00 12.50 14 PHE B O 1
ATOM 7431 N N . SER G 1 15 ? 123.846 108.615 139.383 1.00 13.04 15 SER B N 1
ATOM 7432 C CA . SER G 1 15 ? 123.706 107.209 139.725 1.00 13.04 15 SER B CA 1
ATOM 7433 C C . SER G 1 15 ? 124.373 106.361 138.654 1.00 13.04 15 SER B C 1
ATOM 7434 O O . SER G 1 15 ? 124.624 106.817 137.539 1.00 13.04 15 SER B O 1
ATOM 7437 N N . GLY G 1 16 ? 124.663 105.116 139.007 1.00 13.96 16 GLY B N 1
ATOM 7438 C CA . GLY G 1 16 ? 125.399 104.246 138.113 1.00 13.96 16 GLY B CA 1
ATOM 7439 C C . GLY G 1 16 ? 125.661 102.912 138.768 1.00 13.96 16 GLY B C 1
ATOM 7440 O O . GLY G 1 16 ? 125.058 102.581 139.789 1.00 13.96 16 GLY B O 1
ATOM 7441 N N . ARG G 1 17 ? 126.558 102.137 138.168 1.00 16.94 17 ARG B N 1
ATOM 7442 C CA . ARG G 1 17 ? 126.916 100.830 138.694 1.00 16.94 17 ARG B CA 1
ATOM 7443 C C . ARG G 1 17 ? 128.341 100.488 138.305 1.00 16.94 17 ARG B C 1
ATOM 7444 O O . ARG G 1 17 ? 128.896 101.034 137.352 1.00 16.94 17 ARG B O 1
ATOM 7452 N N . VAL G 1 18 ? 128.923 99.562 139.057 1.00 17.64 18 VAL B N 1
ATOM 7453 C CA . VAL G 1 18 ? 130.166 98.899 138.693 1.00 17.64 18 VAL B CA 1
ATOM 7454 C C . VAL G 1 18 ? 129.890 97.405 138.663 1.00 17.64 18 VAL B C 1
ATOM 7455 O O . VAL G 1 18 ? 129.380 96.844 139.637 1.00 17.64 18 VAL B O 1
ATOM 7459 N N . THR G 1 19 ? 130.210 96.764 137.543 1.00 18.86 19 THR B N 1
ATOM 7460 C CA . THR G 1 19 ? 129.827 95.379 137.315 1.00 18.86 19 THR B CA 1
ATOM 7461 C C . THR G 1 19 ? 131.050 94.570 136.912 1.00 18.86 19 THR B C 1
ATOM 7462 O O . THR G 1 19 ? 132.110 95.118 136.607 1.00 18.86 19 THR B O 1
ATOM 7466 N N . SER G 1 20 ? 130.893 93.250 136.930 1.00 19.51 20 SER B N 1
ATOM 7467 C CA . SER G 1 20 ? 131.946 92.328 136.533 1.00 19.51 20 SER B CA 1
ATOM 7468 C C . SER G 1 20 ? 131.755 91.788 135.123 1.00 19.51 20 SER B C 1
ATOM 7469 O O . SER G 1 20 ? 132.591 91.014 134.651 1.00 19.51 20 SER B O 1
ATOM 7472 N N . SER G 1 21 ? 130.679 92.170 134.444 1.00 17.76 21 SER B N 1
ATOM 7473 C CA . SER G 1 21 ? 130.455 91.768 133.066 1.00 17.76 21 SER B CA 1
ATOM 7474 C C . SER G 1 21 ? 131.432 92.478 132.139 1.00 17.76 21 SER B C 1
ATOM 7475 O O . SER G 1 21 ? 132.051 93.481 132.505 1.00 17.76 21 SER B O 1
ATOM 7478 N N . LEU G 1 22 ? 131.584 91.935 130.936 1.00 18.29 22 LEU B N 1
ATOM 7479 C CA . LEU G 1 22 ? 132.437 92.530 129.916 1.00 18.29 22 LEU B CA 1
ATOM 7480 C C . LEU G 1 22 ? 131.673 93.402 128.937 1.00 18.29 22 LEU B C 1
ATOM 7481 O O . LEU G 1 22 ? 132.297 94.026 128.076 1.00 18.29 22 LEU B O 1
ATOM 7486 N N . CYS G 1 23 ? 130.349 93.465 129.040 1.00 17.64 23 CYS B N 1
ATOM 7487 C CA . CYS G 1 23 ? 129.517 94.228 128.122 1.00 17.64 23 CYS B CA 1
ATOM 7488 C C . CYS G 1 23 ? 128.615 95.168 128.905 1.00 17.64 23 CYS B C 1
ATOM 7489 O O . CYS G 1 23 ? 127.958 94.752 129.861 1.00 17.64 23 CYS B O 1
ATOM 7492 N N . GLN G 1 24 ? 128.570 96.431 128.497 1.00 15.64 24 GLN B N 1
ATOM 7493 C CA . GLN G 1 24 ? 127.613 97.359 129.075 1.00 15.64 24 GLN B CA 1
ATOM 7494 C C . GLN G 1 24 ? 126.210 97.033 128.599 1.00 15.64 24 GLN B C 1
ATOM 7495 O O . GLN G 1 24 ? 126.024 96.359 127.586 1.00 15.64 24 GLN B O 1
ATOM 7501 N N . VAL G 1 25 ? 125.220 97.505 129.352 1.00 16.47 25 VAL B N 1
ATOM 7502 C CA . VAL G 1 25 ? 123.872 97.624 128.822 1.00 16.47 25 VAL B CA 1
ATOM 7503 C C . VAL G 1 25 ? 123.636 99.082 128.463 1.00 16.47 25 VAL B C 1
ATOM 7504 O O . VAL G 1 25 ? 123.917 99.985 129.260 1.00 16.47 25 VAL B O 1
ATOM 7508 N N . LYS G 1 26 ? 123.139 99.321 127.256 1.00 17.95 26 LYS B N 1
ATOM 7509 C CA . LYS G 1 26 ? 123.068 100.677 126.741 1.00 17.95 26 LYS B CA 1
ATOM 7510 C C . LYS G 1 26 ? 122.323 101.577 127.718 1.00 17.95 26 LYS B C 1
ATOM 7511 O O . LYS G 1 26 ? 121.259 101.223 128.226 1.00 17.95 26 LYS B O 1
ATOM 7517 N N . THR G 1 27 ? 122.889 102.762 127.964 1.00 17.80 27 THR B N 1
ATOM 7518 C CA . THR G 1 27 ? 122.361 103.645 129.001 1.00 17.80 27 THR B CA 1
ATOM 7519 C C . THR G 1 27 ? 120.887 103.949 128.783 1.00 17.80 27 THR B C 1
ATOM 7520 O O . THR G 1 27 ? 120.154 104.227 129.738 1.00 17.80 27 THR B O 1
ATOM 7524 N N . ASP G 1 28 ? 120.438 103.921 127.537 1.00 21.97 28 ASP B N 1
ATOM 7525 C CA . ASP G 1 28 ? 119.035 104.152 127.230 1.00 21.97 28 ASP B CA 1
ATOM 7526 C C . ASP G 1 28 ? 118.186 102.900 127.387 1.00 21.97 28 ASP B C 1
ATOM 7527 O O . ASP G 1 28 ? 116.970 102.973 127.184 1.00 21.97 28 ASP B O 1
ATOM 7532 N N . ASP G 1 29 ? 118.789 101.763 127.728 1.00 17.22 29 ASP B N 1
ATOM 7533 C CA . ASP G 1 29 ? 118.067 100.506 127.868 1.00 17.22 29 ASP B CA 1
ATOM 7534 C C . ASP G 1 29 ? 118.117 99.944 129.279 1.00 17.22 29 ASP B C 1
ATOM 7535 O O . ASP G 1 29 ? 117.681 98.809 129.486 1.00 17.22 29 ASP B O 1
ATOM 7540 N N . LEU G 1 30 ? 118.643 100.696 130.246 1.00 15.79 30 LEU B N 1
ATOM 7541 C CA . LEU G 1 30 ? 118.683 100.209 131.619 1.00 15.79 30 LEU B CA 1
ATOM 7542 C C . LEU G 1 30 ? 117.313 100.262 132.276 1.00 15.79 30 LEU B C 1
ATOM 7543 O O . LEU G 1 30 ? 117.082 99.575 133.276 1.00 15.79 30 LEU B O 1
ATOM 7548 N N . VAL G 1 31 ? 116.407 101.086 131.760 1.00 11.31 31 VAL B N 1
ATOM 7549 C CA . VAL G 1 31 ? 115.030 101.107 132.239 1.00 11.31 31 VAL B CA 1
ATOM 7550 C C . VAL G 1 31 ? 114.107 101.217 131.036 1.00 11.31 31 VAL B C 1
ATOM 7551 O O . VAL G 1 31 ? 113.897 102.308 130.499 1.00 11.31 31 VAL B O 1
ATOM 7555 N N . LYS G 1 32 ? 113.550 100.092 130.607 1.00 10.63 32 LYS B N 1
ATOM 7556 C CA . LYS G 1 32 ? 112.642 100.080 129.474 1.00 10.63 32 LYS B CA 1
ATOM 7557 C C . LYS G 1 32 ? 111.221 100.385 129.925 1.00 10.63 32 LYS B C 1
ATOM 7558 O O . LYS G 1 32 ? 110.840 100.123 131.066 1.00 10.63 32 LYS B O 1
ATOM 7564 N N . ASN G 1 33 ? 110.436 100.949 129.015 1.00 8.59 33 ASN B N 1
ATOM 7565 C CA . ASN G 1 33 ? 108.997 101.113 129.197 1.00 8.59 33 ASN B CA 1
ATOM 7566 C C . ASN G 1 33 ? 108.310 100.529 127.971 1.00 8.59 33 ASN B C 1
ATOM 7567 O O . ASN G 1 33 ? 108.018 101.254 127.017 1.00 8.59 33 ASN B O 1
ATOM 7572 N N . ILE G 1 34 ? 108.045 99.227 128.000 1.00 7.90 34 ILE B N 1
ATOM 7573 C CA . ILE G 1 34 ? 107.454 98.518 126.873 1.00 7.90 34 ILE B CA 1
ATOM 7574 C C . ILE G 1 34 ? 105.945 98.587 127.019 1.00 7.90 34 ILE B C 1
ATOM 7575 O O . ILE G 1 34 ? 105.390 98.117 128.015 1.00 7.90 34 ILE B O 1
ATOM 7580 N N . SER G 1 35 ? 105.276 99.173 126.033 1.00 8.64 35 SER B N 1
ATOM 7581 C CA . SER G 1 35 ? 103.843 99.433 126.124 1.00 8.64 35 SER B CA 1
ATOM 7582 C C . SER G 1 35 ? 103.095 98.393 125.306 1.00 8.64 35 SER B C 1
ATOM 7583 O O . SER G 1 35 ? 103.018 98.488 124.082 1.00 8.64 35 SER B O 1
ATOM 7586 N N . LEU G 1 36 ? 102.534 97.402 125.986 1.00 8.26 36 LEU B N 1
ATOM 7587 C CA . LEU G 1 36 ? 101.678 96.433 125.331 1.00 8.26 36 LEU B CA 1
ATOM 7588 C C . LEU G 1 36 ? 100.330 97.071 125.014 1.00 8.26 36 LEU B C 1
ATOM 7589 O O . LEU G 1 36 ? 100.030 98.194 125.418 1.00 8.26 36 LEU B O 1
ATOM 7594 N N . GLY G 1 37 ? 99.506 96.344 124.281 1.00 9.85 37 GLY B N 1
ATOM 7595 C CA . GLY G 1 37 ? 98.293 96.902 123.719 1.00 9.85 37 GLY B CA 1
ATOM 7596 C C . GLY G 1 37 ? 97.148 96.987 124.703 1.00 9.85 37 GLY B C 1
ATOM 7597 O O . GLY G 1 37 ? 97.307 97.403 125.853 1.00 9.85 37 GLY B O 1
ATOM 7598 N N . GLU G 1 38 ? 95.963 96.634 124.218 1.00 11.62 38 GLU B N 1
ATOM 7599 C CA . GLU G 1 38 ? 94.773 96.476 125.037 1.00 11.62 38 GLU B CA 1
ATOM 7600 C C . GLU G 1 38 ? 94.166 95.114 124.748 1.00 11.62 38 GLU B C 1
ATOM 7601 O O . GLU G 1 38 ? 93.966 94.759 123.585 1.00 11.62 38 GLU B O 1
ATOM 7607 N N . VAL G 1 39 ? 93.869 94.356 125.800 1.00 13.59 39 VAL B N 1
ATOM 7608 C CA . VAL G 1 39 ? 93.190 93.076 125.642 1.00 13.59 39 VAL B CA 1
ATOM 7609 C C . VAL G 1 39 ? 91.701 93.389 125.552 1.00 13.59 39 VAL B C 1
ATOM 7610 O O . VAL G 1 39 ? 90.993 93.384 126.556 1.00 13.59 39 VAL B O 1
ATOM 7614 N N . SER G 1 40 ? 91.218 93.668 124.349 1.00 14.66 40 SER B N 1
ATOM 7615 C CA . SER G 1 40 ? 89.826 94.044 124.186 1.00 14.66 40 SER B CA 1
ATOM 7616 C C . SER G 1 40 ? 88.923 92.843 124.434 1.00 14.66 40 SER B C 1
ATOM 7617 O O . SER G 1 40 ? 89.375 91.703 124.548 1.00 14.66 40 SER B O 1
ATOM 7620 N N . LYS G 1 41 ? 87.623 93.121 124.529 1.00 17.01 41 LYS B N 1
ATOM 7621 C CA . LYS G 1 41 ? 86.666 92.070 124.849 1.00 17.01 41 LYS B CA 1
ATOM 7622 C C . LYS G 1 41 ? 86.657 90.985 123.784 1.00 17.01 41 LYS B C 1
ATOM 7623 O O . LYS G 1 41 ? 86.650 89.791 124.104 1.00 17.01 41 LYS B O 1
ATOM 7629 N N . SER G 1 42 ? 86.663 91.378 122.510 1.00 16.42 42 SER B N 1
ATOM 7630 C CA . SER G 1 42 ? 86.580 90.402 121.429 1.00 16.42 42 SER B CA 1
ATOM 7631 C C . SER G 1 42 ? 87.781 89.466 121.437 1.00 16.42 42 SER B C 1
ATOM 7632 O O . SER G 1 42 ? 87.626 88.241 121.404 1.00 16.42 42 SER B O 1
ATOM 7635 N N . ALA G 1 43 ? 88.989 90.026 121.482 1.00 14.68 43 ALA B N 1
ATOM 7636 C CA . ALA G 1 43 ? 90.182 89.190 121.542 1.00 14.68 43 ALA B CA 1
ATOM 7637 C C . ALA G 1 43 ? 90.219 88.366 122.817 1.00 14.68 43 ALA B C 1
ATOM 7638 O O . ALA G 1 43 ? 90.652 87.209 122.794 1.00 14.68 43 ALA B O 1
ATOM 7640 N N . LEU G 1 44 ? 89.781 88.939 123.934 1.00 15.29 44 LEU B N 1
ATOM 7641 C CA . LEU G 1 44 ? 89.797 88.209 125.196 1.00 15.29 44 LEU B CA 1
ATOM 7642 C C . LEU G 1 44 ? 88.920 86.966 125.121 1.00 15.29 44 LEU B C 1
ATOM 7643 O O . LEU G 1 44 ? 89.328 85.879 125.538 1.00 15.29 44 LEU B O 1
ATOM 7648 N N . GLU G 1 45 ? 87.708 87.106 124.581 1.00 17.29 45 GLU B N 1
ATOM 7649 C CA . GLU G 1 45 ? 86.799 85.971 124.491 1.00 17.29 45 GLU B CA 1
ATOM 7650 C C . GLU G 1 45 ? 87.112 85.047 123.323 1.00 17.29 45 GLU B C 1
ATOM 7651 O O . GLU G 1 45 ? 86.620 83.914 123.308 1.00 17.29 45 GLU B O 1
ATOM 7657 N N . ALA G 1 46 ? 87.910 85.488 122.351 1.00 15.52 46 ALA B N 1
ATOM 7658 C CA . ALA G 1 46 ? 88.190 84.653 121.187 1.00 15.52 46 ALA B CA 1
ATOM 7659 C C . ALA G 1 46 ? 89.419 83.776 121.406 1.00 15.52 46 ALA B C 1
ATOM 7660 O O . ALA G 1 46 ? 89.359 82.555 121.235 1.00 15.52 46 ALA B O 1
ATOM 7662 N N . THR G 1 47 ? 90.544 84.385 121.787 1.00 14.76 47 THR B N 1
ATOM 7663 C CA . THR G 1 47 ? 91.798 83.656 121.923 1.00 14.76 47 THR B CA 1
ATOM 7664 C C . THR G 1 47 ? 92.451 83.810 123.289 1.00 14.76 47 THR B C 1
ATOM 7665 O O . THR G 1 47 ? 93.341 83.020 123.616 1.00 14.76 47 THR B O 1
ATOM 7669 N N . GLY G 1 48 ? 92.037 84.778 124.099 1.00 14.81 48 GLY B N 1
ATOM 7670 C CA . GLY G 1 48 ? 92.693 85.012 125.369 1.00 14.81 48 GLY B CA 1
ATOM 7671 C C . GLY G 1 48 ? 94.114 85.503 125.248 1.00 14.81 48 GLY B C 1
ATOM 7672 O O . GLY G 1 48 ? 94.995 84.998 125.947 1.00 14.81 48 GLY B O 1
ATOM 7673 N N . LYS G 1 49 ? 94.368 86.464 124.362 1.00 11.98 49 LYS B N 1
ATOM 7674 C CA . LYS G 1 49 ? 95.699 87.012 124.153 1.00 11.98 49 LYS B CA 1
ATOM 7675 C C . LYS G 1 49 ? 95.582 88.362 123.470 1.00 11.98 49 LYS B C 1
ATOM 7676 O O . LYS G 1 49 ? 94.550 88.689 122.884 1.00 11.98 49 LYS B O 1
ATOM 7682 N N . SER G 1 50 ? 96.651 89.143 123.555 1.00 9.26 50 SER B N 1
ATOM 7683 C CA . SER G 1 50 ? 96.793 90.332 122.735 1.00 9.26 50 SER B CA 1
ATOM 7684 C C . SER G 1 50 ? 97.929 90.125 121.747 1.00 9.26 50 SER B C 1
ATOM 7685 O O . SER G 1 50 ? 98.805 89.287 121.953 1.00 9.26 50 SER B O 1
ATOM 7688 N N . PRO G 1 51 ? 97.935 90.855 120.636 1.00 7.55 51 PRO B N 1
ATOM 7689 C CA . PRO G 1 51 ? 99.047 90.725 119.691 1.00 7.55 51 PRO B CA 1
ATOM 7690 C C . PRO G 1 51 ? 100.379 91.059 120.348 1.00 7.55 51 PRO B C 1
ATOM 7691 O O . PRO G 1 51 ? 100.498 92.020 121.107 1.00 7.55 51 PRO B O 1
ATOM 7695 N N . ALA G 1 52 ? 101.392 90.264 120.022 1.00 7.13 52 ALA B N 1
ATOM 7696 C CA . ALA G 1 52 ? 102.701 90.379 120.647 1.00 7.13 52 ALA B CA 1
ATOM 7697 C C . ALA G 1 52 ? 103.448 91.588 120.105 1.00 7.13 52 ALA B C 1
ATOM 7698 O O . ALA G 1 52 ? 103.409 91.855 118.903 1.00 7.13 52 ALA B O 1
ATOM 7700 N N . GLN G 1 53 ? 104.128 92.311 120.987 1.00 7.53 53 GLN B N 1
ATOM 7701 C CA . GLN G 1 53 ? 104.926 93.470 120.612 1.00 7.53 53 GLN B CA 1
ATOM 7702 C C . GLN G 1 53 ? 106.407 93.153 120.751 1.00 7.53 53 GLN B C 1
ATOM 7703 O O . GLN G 1 53 ? 106.839 92.616 121.771 1.00 7.53 53 GLN B O 1
ATOM 7709 N N . SER G 1 54 ? 107.186 93.504 119.734 1.00 6.57 54 SER B N 1
ATOM 7710 C CA . SER G 1 54 ? 108.613 93.225 119.750 1.00 6.57 54 SER B CA 1
ATOM 7711 C C . SER G 1 54 ? 109.386 94.348 120.426 1.00 6.57 54 SER B C 1
ATOM 7712 O O . SER G 1 54 ? 109.004 95.516 120.369 1.00 6.57 54 SER B O 1
ATOM 7715 N N . PHE G 1 55 ? 110.490 93.975 121.067 1.00 9.67 55 PHE B N 1
ATOM 7716 C CA . PHE G 1 55 ? 111.393 94.926 121.696 1.00 9.67 55 PHE B CA 1
ATOM 7717 C C . PHE G 1 55 ? 112.770 94.289 121.780 1.00 9.67 55 PHE B C 1
ATOM 7718 O O . PHE G 1 55 ? 112.942 93.105 121.489 1.00 9.67 55 PHE B O 1
ATOM 7726 N N . GLN G 1 56 ? 113.757 95.092 122.170 1.00 11.88 56 GLN B N 1
ATOM 7727 C CA . GLN G 1 56 ? 115.139 94.645 122.253 1.00 11.88 56 GLN B CA 1
ATOM 7728 C C . GLN G 1 56 ? 115.818 95.256 123.465 1.00 11.88 56 GLN B C 1
ATOM 7729 O O . GLN G 1 56 ? 115.429 96.323 123.946 1.00 11.88 56 GLN B O 1
ATOM 7735 N N . VAL G 1 57 ? 116.853 94.572 123.941 1.00 13.47 57 VAL B N 1
ATOM 7736 C CA . VAL G 1 57 ? 117.782 95.114 124.923 1.00 13.47 57 VAL B CA 1
ATOM 7737 C C . VAL G 1 57 ? 119.153 95.123 124.267 1.00 13.47 57 VAL B C 1
ATOM 7738 O O . VAL G 1 57 ? 119.636 94.078 123.819 1.00 13.47 57 VAL B O 1
ATOM 7742 N N . ASN G 1 58 ? 119.776 96.295 124.207 1.00 15.45 58 ASN B N 1
ATOM 7743 C CA . ASN G 1 58 ? 121.002 96.489 123.445 1.00 15.45 58 ASN B CA 1
ATOM 7744 C C . ASN G 1 58 ? 122.203 96.515 124.377 1.00 15.45 58 ASN B C 1
ATOM 7745 O O . ASN G 1 58 ? 122.257 97.321 125.307 1.00 15.45 58 ASN B O 1
ATOM 7750 N N . LEU G 1 59 ? 123.164 95.638 124.117 1.00 16.09 59 LEU B N 1
ATOM 7751 C CA . LEU G 1 59 ? 124.483 95.724 124.715 1.00 16.09 59 LEU B CA 1
ATOM 7752 C C . LEU G 1 59 ? 125.343 96.642 123.861 1.00 16.09 59 LEU B C 1
ATOM 7753 O O . LEU G 1 59 ? 125.026 96.911 122.703 1.00 16.09 59 LEU B O 1
ATOM 7758 N N . ILE G 1 60 ? 126.428 97.142 124.441 1.00 15.52 60 ILE B N 1
ATOM 7759 C CA . ILE G 1 60 ? 127.278 98.101 123.754 1.00 15.52 60 ILE B CA 1
ATOM 7760 C C . ILE G 1 60 ? 128.649 98.103 124.412 1.00 15.52 60 ILE B C 1
ATOM 7761 O O . ILE G 1 60 ? 128.790 97.850 125.607 1.00 15.52 60 ILE B O 1
ATOM 7766 N N . ASN G 1 61 ? 129.667 98.390 123.606 1.00 15.85 61 ASN B N 1
ATOM 7767 C CA . ASN G 1 61 ? 131.054 98.402 124.060 1.00 15.85 61 ASN B CA 1
ATOM 7768 C C . ASN G 1 61 ? 131.480 97.047 124.617 1.00 15.85 61 ASN B C 1
ATOM 7769 O O . ASN G 1 61 ? 132.172 96.970 125.630 1.00 15.85 61 ASN B O 1
ATOM 7774 N N . CYS G 1 62 ? 131.082 95.968 123.952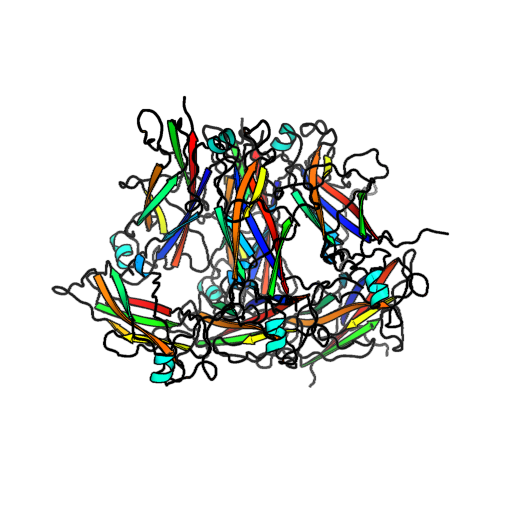 1.00 17.31 62 CYS B N 1
ATOM 7775 C CA . CYS G 1 62 ? 131.511 94.644 124.375 1.00 17.31 62 CYS B CA 1
ATOM 7776 C C . CYS G 1 62 ? 133.009 94.476 124.163 1.00 17.31 62 CYS B C 1
ATOM 7777 O O . CYS G 1 62 ? 133.612 95.108 123.294 1.00 17.31 62 CYS B O 1
ATOM 7780 N N . ASP G 1 63 ? 133.612 93.614 124.976 1.00 19.19 63 ASP B N 1
ATOM 7781 C CA . ASP G 1 63 ? 135.043 93.373 124.881 1.00 19.19 63 ASP B CA 1
ATOM 7782 C C . ASP G 1 63 ? 135.355 92.500 123.678 1.00 19.19 63 ASP B C 1
ATOM 7783 O O . ASP G 1 63 ? 134.566 91.632 123.302 1.00 19.19 63 ASP B O 1
ATOM 7788 N N . SER G 1 64 ? 136.524 92.731 123.079 1.00 19.24 64 SER B N 1
ATOM 7789 C CA . SER G 1 64 ? 136.908 91.973 121.896 1.00 19.24 64 SER B CA 1
ATOM 7790 C C . SER G 1 64 ? 136.963 90.483 122.177 1.00 19.24 64 SER B C 1
ATOM 7791 O O . SER G 1 64 ? 136.648 89.675 121.299 1.00 19.24 64 SER B O 1
ATOM 7794 N N . LEU G 1 65 ? 137.346 90.096 123.387 1.00 20.77 65 LEU B N 1
ATOM 7795 C CA . LEU G 1 65 ? 137.552 88.697 123.726 1.00 20.77 65 LEU B CA 1
ATOM 7796 C C . LEU G 1 65 ? 136.314 88.033 124.310 1.00 20.77 65 LEU B C 1
ATOM 7797 O O . LEU G 1 65 ? 136.404 86.902 124.790 1.00 20.77 65 LEU B O 1
ATOM 7802 N N . THR G 1 66 ? 135.163 88.701 124.282 1.00 19.80 66 THR B N 1
ATOM 7803 C CA . THR G 1 66 ? 133.931 88.078 124.745 1.00 19.80 66 THR B CA 1
ATOM 7804 C C . THR G 1 66 ? 133.671 86.797 123.966 1.00 19.80 66 THR B C 1
ATOM 7805 O O . THR G 1 66 ? 133.754 86.783 122.736 1.00 19.80 66 THR B O 1
ATOM 7809 N N . ASP G 1 67 ? 133.364 85.715 124.675 1.00 24.57 67 ASP B N 1
ATOM 7810 C CA . ASP G 1 67 ? 133.109 84.425 124.052 1.00 24.57 67 ASP B CA 1
ATOM 7811 C C . ASP G 1 67 ? 131.702 83.912 124.301 1.00 24.57 67 ASP B C 1
ATOM 7812 O O . ASP G 1 67 ? 131.066 83.410 123.372 1.00 24.57 67 ASP B O 1
ATOM 7817 N N . ASP G 1 68 ? 131.203 84.031 125.525 1.00 22.54 68 ASP B N 1
ATOM 7818 C CA . ASP G 1 68 ? 129.900 83.505 125.892 1.00 22.54 68 ASP B CA 1
ATOM 7819 C C . ASP G 1 68 ? 129.076 84.618 126.519 1.00 22.54 68 ASP B C 1
ATOM 7820 O O . ASP G 1 68 ? 129.580 85.383 127.341 1.00 22.54 68 ASP B O 1
ATOM 7825 N N . ILE G 1 69 ? 127.813 84.705 126.115 1.00 18.37 69 ILE B N 1
ATOM 7826 C CA . ILE G 1 69 ? 126.866 85.662 126.666 1.00 18.37 69 ILE B CA 1
ATOM 7827 C C . ILE G 1 69 ? 125.571 84.919 126.943 1.00 18.37 69 ILE B C 1
ATOM 7828 O O . ILE G 1 69 ? 125.065 84.205 126.072 1.00 18.37 69 ILE B O 1
ATOM 7833 N N . SER G 1 70 ? 125.044 85.071 128.152 1.00 17.21 70 SER B N 1
ATOM 7834 C CA . SER G 1 70 ? 123.787 84.453 128.538 1.00 17.21 70 SER B CA 1
ATOM 7835 C C . SER G 1 70 ? 123.011 85.416 129.421 1.00 17.21 70 SER B C 1
ATOM 7836 O O . SER G 1 70 ? 123.595 86.227 130.139 1.00 17.21 70 SER B O 1
ATOM 7839 N N . TYR G 1 71 ? 121.686 85.322 129.362 1.00 15.93 71 TYR B N 1
ATOM 7840 C CA . TYR G 1 71 ? 120.825 86.220 130.117 1.00 15.93 71 TYR B CA 1
ATOM 7841 C C . TYR G 1 71 ? 119.702 85.430 130.767 1.00 15.93 71 TYR B C 1
ATOM 7842 O O . TYR G 1 71 ? 119.333 84.349 130.303 1.00 15.93 71 TYR B O 1
ATOM 7851 N N . VAL G 1 72 ? 119.170 85.981 131.855 1.00 16.05 72 VAL B N 1
ATOM 7852 C CA . VAL G 1 72 ? 118.114 85.354 132.638 1.00 16.05 72 VAL B CA 1
ATOM 7853 C C . VAL G 1 72 ? 117.010 86.370 132.873 1.00 16.05 72 VAL B C 1
ATOM 7854 O O . VAL G 1 72 ? 117.282 87.496 133.302 1.00 16.05 72 VAL B O 1
ATOM 7858 N N . LEU G 1 73 ? 115.770 85.975 132.609 1.00 14.78 73 LEU B N 1
ATOM 7859 C CA . LEU G 1 73 ? 114.610 86.810 132.886 1.00 14.78 73 LEU B CA 1
ATOM 7860 C C . LEU G 1 73 ? 114.012 86.379 134.215 1.00 14.78 73 LEU B C 1
ATOM 7861 O O . LEU G 1 73 ? 113.309 85.368 134.280 1.00 14.78 73 LEU B O 1
ATOM 7866 N N . ALA G 1 74 ? 114.274 87.151 135.260 1.00 16.54 74 ALA B N 1
ATOM 7867 C CA . ALA G 1 74 ? 113.751 86.873 136.586 1.00 16.54 74 ALA B CA 1
ATOM 7868 C C . ALA G 1 74 ? 112.641 87.859 136.911 1.00 16.54 74 ALA B C 1
ATOM 7869 O O . ALA G 1 74 ? 112.782 89.064 136.686 1.00 16.54 74 ALA B O 1
ATOM 7871 N N . ASP G 1 75 ? 111.536 87.341 137.430 1.00 19.39 75 ASP B N 1
ATOM 7872 C CA . ASP G 1 75 ? 110.401 88.174 137.798 1.00 19.39 75 ASP B CA 1
ATOM 7873 C C . ASP G 1 75 ? 110.737 88.987 139.038 1.00 19.39 75 ASP B C 1
ATOM 7874 O O . ASP G 1 75 ? 111.365 88.480 139.972 1.00 19.39 75 ASP B O 1
ATOM 7879 N N . ALA G 1 76 ? 110.316 90.249 139.050 1.00 19.95 76 ALA B N 1
ATOM 7880 C CA . ALA G 1 76 ? 110.562 91.121 140.190 1.00 19.95 76 ALA B CA 1
ATOM 7881 C C . ALA G 1 76 ? 109.384 91.195 141.152 1.00 19.95 76 ALA B C 1
ATOM 7882 O O . ALA G 1 76 ? 109.424 92.002 142.085 1.00 19.95 76 ALA B O 1
ATOM 7884 N N . ASN G 1 77 ? 108.338 90.390 140.942 1.00 21.06 77 ASN B N 1
ATOM 7885 C CA . ASN G 1 77 ? 107.188 90.372 141.839 1.00 21.06 77 ASN B CA 1
ATOM 7886 C C . ASN G 1 77 ? 106.764 88.952 142.186 1.00 21.06 77 ASN B C 1
ATOM 7887 O O . ASN G 1 77 ? 105.578 88.713 142.433 1.00 21.06 77 ASN B O 1
ATOM 7892 N N . ASN G 1 78 ? 107.689 88.002 142.196 1.00 23.36 78 ASN B N 1
ATOM 7893 C CA . ASN G 1 78 ? 107.360 86.620 142.510 1.00 23.36 78 ASN B CA 1
ATOM 7894 C C . ASN G 1 78 ? 108.657 85.854 142.713 1.00 23.36 78 ASN B C 1
ATOM 7895 O O . ASN G 1 78 ? 109.740 86.326 142.361 1.00 23.36 78 ASN B O 1
ATOM 7900 N N . ASN G 1 79 ? 108.537 84.665 143.298 1.00 27.36 79 ASN B N 1
ATOM 7901 C CA . ASN G 1 79 ? 109.681 83.791 143.493 1.00 27.36 79 ASN B CA 1
ATOM 7902 C C . ASN G 1 79 ? 109.264 82.362 143.181 1.00 27.36 79 ASN B C 1
ATOM 7903 O O . ASN G 1 79 ? 108.142 81.943 143.470 1.00 27.36 79 ASN B O 1
ATOM 7908 N N . GLY G 1 80 ? 110.194 81.613 142.594 1.00 28.15 80 GLY B N 1
ATOM 7909 C CA . GLY G 1 80 ? 109.919 80.258 142.169 1.00 28.15 80 GLY B CA 1
ATOM 7910 C C . GLY G 1 80 ? 109.672 80.168 140.677 1.00 28.15 80 GLY B C 1
ATOM 7911 O O . GLY G 1 80 ? 109.313 81.130 140.001 1.00 28.15 80 GLY B O 1
ATOM 7912 N N . THR G 1 81 ? 109.868 78.956 140.156 1.00 25.54 81 THR B N 1
ATOM 7913 C CA . THR G 1 81 ? 109.737 78.674 138.733 1.00 25.54 81 THR B CA 1
ATOM 7914 C C . THR G 1 81 ? 108.410 78.008 138.392 1.00 25.54 81 THR B C 1
ATOM 7915 O O . THR G 1 81 ? 108.301 77.347 137.355 1.00 25.54 81 THR B O 1
ATOM 7919 N N . THR G 1 82 ? 107.399 78.173 139.243 1.00 24.77 82 THR B N 1
ATOM 7920 C CA . THR G 1 82 ? 106.123 77.503 139.034 1.00 24.77 82 THR B CA 1
ATOM 7921 C C . THR G 1 82 ? 105.225 78.229 138.042 1.00 24.77 82 THR B C 1
ATOM 7922 O O . THR G 1 82 ? 104.282 77.621 137.527 1.00 24.77 82 THR B O 1
ATOM 7926 N N . THR G 1 83 ? 105.490 79.502 137.756 1.00 22.45 83 THR B N 1
ATOM 7927 C CA . THR G 1 83 ? 104.622 80.310 136.907 1.00 22.45 83 THR B CA 1
ATOM 7928 C C . THR G 1 83 ? 105.323 80.627 135.597 1.00 22.45 83 THR B C 1
ATOM 7929 O O . THR G 1 83 ? 106.516 80.943 135.576 1.00 22.45 83 THR B O 1
ATOM 7933 N N . ALA G 1 84 ? 104.568 80.540 134.501 1.00 18.22 84 ALA B N 1
ATOM 7934 C CA . ALA G 1 84 ? 105.093 80.820 133.171 1.00 18.22 84 ALA B CA 1
ATOM 7935 C C . ALA G 1 84 ? 105.064 82.304 132.828 1.00 18.22 84 ALA B C 1
ATOM 7936 O O . ALA G 1 84 ? 105.694 82.722 131.852 1.00 18.22 84 ALA B O 1
ATOM 7938 N N . TYR G 1 85 ? 104.350 83.106 133.604 1.00 15.83 85 TYR B N 1
ATOM 7939 C CA . TYR G 1 85 ? 104.145 84.507 133.280 1.00 15.83 85 TYR B CA 1
ATOM 7940 C C . TYR G 1 85 ? 104.726 85.414 134.355 1.00 15.83 85 TYR B C 1
ATOM 7941 O O . TYR G 1 85 ? 105.279 84.962 135.359 1.00 15.83 85 TYR B O 1
ATOM 7950 N N . LEU G 1 86 ? 104.609 86.715 134.117 1.00 13.64 86 LEU B N 1
ATOM 7951 C CA . LEU G 1 86 ? 105.004 87.713 135.097 1.00 13.64 86 LEU B CA 1
ATOM 7952 C C . LEU G 1 86 ? 103.764 88.268 135.779 1.00 13.64 86 LEU B C 1
ATOM 7953 O O . LEU G 1 86 ? 102.841 88.745 135.114 1.00 13.64 86 LEU B O 1
ATOM 7958 N N . VAL G 1 87 ? 103.736 88.207 137.103 1.00 16.45 87 VAL B N 1
ATOM 7959 C CA . VAL G 1 87 ? 102.535 88.583 137.851 1.00 16.45 87 VAL B CA 1
ATOM 7960 C C . VAL G 1 87 ? 102.463 90.105 137.933 1.00 16.45 87 VAL B C 1
ATOM 7961 O O . VAL G 1 87 ? 103.431 90.733 138.386 1.00 16.45 87 VAL B O 1
ATOM 7965 N N . PRO G 1 88 ? 101.366 90.732 137.507 1.00 13.07 88 PRO B N 1
ATOM 7966 C CA . PRO G 1 88 ? 101.279 92.193 137.591 1.00 13.07 88 PRO B CA 1
ATOM 7967 C C . PRO G 1 88 ? 101.167 92.692 139.023 1.00 13.07 88 PRO B C 1
ATOM 7968 O O . PRO G 1 88 ? 100.713 91.985 139.924 1.00 13.07 88 PRO B O 1
ATOM 7972 N N . LYS G 1 89 ? 101.582 93.938 139.220 1.00 14.54 89 LYS B N 1
ATOM 7973 C CA . LYS G 1 89 ? 101.449 94.582 140.515 1.00 14.54 89 LYS B CA 1
ATOM 7974 C C . LYS G 1 89 ? 99.985 94.885 140.811 1.00 14.54 89 LYS B C 1
ATOM 7975 O O . LYS G 1 89 ? 99.187 95.139 139.908 1.00 14.54 89 LYS B O 1
ATOM 7981 N N . SER G 1 90 ? 99.637 94.861 142.095 1.00 18.04 90 SER B N 1
ATOM 7982 C CA . SER G 1 90 ? 98.285 95.165 142.535 1.00 18.04 90 SER B CA 1
ATOM 7983 C C . SER G 1 90 ? 98.151 96.649 142.841 1.00 18.04 90 SER B C 1
ATOM 7984 O O . SER G 1 90 ? 99.139 97.357 143.042 1.00 18.04 90 SER B O 1
ATOM 7987 N N . GLY G 1 91 ? 96.911 97.116 142.876 1.00 19.05 91 GLY B N 1
ATOM 7988 C CA . GLY G 1 91 ? 96.670 98.530 143.069 1.00 19.05 91 GLY B CA 1
ATOM 7989 C C . GLY G 1 91 ? 95.192 98.834 143.006 1.00 19.05 91 GLY B C 1
ATOM 7990 O O . GLY G 1 91 ? 94.353 97.935 143.038 1.00 19.05 91 GLY B O 1
ATOM 7991 N N . ASP G 1 92 ? 94.887 100.130 142.918 1.00 20.98 92 ASP B N 1
ATOM 7992 C CA . ASP G 1 92 ? 93.495 100.559 142.883 1.00 20.98 92 ASP B CA 1
ATOM 7993 C C . ASP G 1 92 ? 92.777 100.039 141.650 1.00 20.98 92 ASP B C 1
ATOM 7994 O O . ASP G 1 92 ? 91.645 99.555 141.747 1.00 20.98 92 ASP B O 1
ATOM 7999 N N . THR G 1 93 ? 93.418 100.125 140.481 1.00 18.19 93 THR B N 1
ATOM 8000 C CA . THR G 1 93 ? 92.784 99.781 139.216 1.00 18.19 93 THR B CA 1
ATOM 8001 C C . THR G 1 93 ? 93.336 98.501 138.602 1.00 18.19 93 THR B C 1
ATOM 8002 O O . THR G 1 93 ? 92.963 98.164 137.478 1.00 18.19 93 THR B O 1
ATOM 8006 N N . ALA G 1 94 ? 94.197 97.777 139.305 1.00 15.93 94 ALA B N 1
ATOM 8007 C CA . ALA G 1 94 ? 94.821 96.597 138.727 1.00 15.93 94 ALA B CA 1
ATOM 8008 C C . ALA G 1 94 ? 93.770 95.596 138.272 1.00 15.93 94 ALA B C 1
ATOM 8009 O O . ALA G 1 94 ? 92.768 95.367 138.955 1.00 15.93 94 ALA B O 1
ATOM 8011 N N . ALA G 1 95 ? 94.006 95.001 137.109 1.00 14.74 95 ALA B N 1
ATOM 8012 C CA . ALA G 1 95 ? 93.116 93.987 136.572 1.00 14.74 95 ALA B CA 1
ATOM 8013 C C . ALA G 1 95 ? 93.589 92.603 136.979 1.00 14.74 95 ALA B C 1
ATOM 8014 O O . ALA G 1 95 ? 94.775 92.282 136.871 1.00 14.74 95 ALA B O 1
ATOM 8016 N N . THR G 1 96 ? 92.656 91.781 137.440 1.00 16.22 96 THR B N 1
ATOM 8017 C CA . THR G 1 96 ? 92.976 90.436 137.888 1.00 16.22 96 THR B CA 1
ATOM 8018 C C . THR G 1 96 ? 92.582 89.404 136.838 1.00 16.22 96 THR B C 1
ATOM 8019 O O . THR G 1 96 ? 91.575 89.538 136.145 1.00 16.22 96 THR B O 1
ATOM 8023 N N . GLY G 1 97 ? 93.393 88.355 136.744 1.00 15.19 97 GLY B N 1
ATOM 8024 C CA . GLY G 1 97 ? 93.143 87.269 135.822 1.00 15.19 97 GLY B CA 1
ATOM 8025 C C . GLY G 1 97 ? 94.022 87.239 134.593 1.00 15.19 97 GLY B C 1
ATOM 8026 O O . GLY G 1 97 ? 93.781 86.412 133.709 1.00 15.19 97 GLY B O 1
ATOM 8027 N N . VAL G 1 98 ? 95.037 88.093 134.513 1.00 13.60 98 VAL B N 1
ATOM 8028 C CA . VAL G 1 98 ? 95.908 88.176 133.348 1.00 13.60 98 VAL B CA 1
ATOM 8029 C C . VAL G 1 98 ? 97.356 88.150 133.808 1.00 13.60 98 VAL B C 1
ATOM 8030 O O . VAL G 1 98 ? 97.660 88.378 134.983 1.00 13.60 98 VAL B O 1
ATOM 8034 N N . GLY G 1 99 ? 98.254 87.857 132.870 1.00 12.30 99 GLY B N 1
ATOM 8035 C CA . GLY G 1 99 ? 99.678 87.906 133.126 1.00 12.30 99 GLY B CA 1
ATOM 8036 C C . GLY G 1 99 ? 100.408 88.232 131.842 1.00 12.30 99 GLY B C 1
ATOM 8037 O O . GLY G 1 99 ? 99.866 88.089 130.748 1.00 12.30 99 GLY B O 1
ATOM 8038 N N . VAL G 1 100 ? 101.653 88.675 131.986 1.00 11.60 100 VAL B N 1
ATOM 8039 C CA . VAL G 1 100 ? 102.474 89.101 130.859 1.00 11.60 100 VAL B CA 1
ATOM 8040 C C . VAL G 1 100 ? 103.440 87.979 130.512 1.00 11.60 100 VAL B C 1
ATOM 8041 O O . VAL G 1 100 ? 104.303 87.624 131.320 1.00 11.60 100 VAL B O 1
ATOM 8045 N N . PHE G 1 101 ? 103.311 87.432 129.308 1.00 11.21 101 PHE B N 1
ATOM 8046 C CA . PHE G 1 101 ? 104.176 86.366 128.825 1.00 11.21 101 PHE B CA 1
ATOM 8047 C C . PHE G 1 101 ? 105.265 86.954 127.941 1.00 11.21 101 PHE B C 1
ATOM 8048 O O . PHE G 1 101 ? 105.008 87.872 127.162 1.00 11.21 101 PHE B O 1
ATOM 8056 N N . VAL G 1 102 ? 106.475 86.413 128.049 1.00 11.57 102 VAL B N 1
ATOM 8057 C CA . VAL G 1 102 ? 107.609 86.845 127.241 1.00 11.57 102 VAL B CA 1
ATOM 8058 C C . VAL G 1 102 ? 108.069 85.669 126.395 1.00 11.57 102 VAL B C 1
ATOM 8059 O O . VAL G 1 102 ? 108.022 84.518 126.840 1.00 11.57 102 VAL B O 1
ATOM 8063 N N . GLU G 1 103 ? 108.494 85.958 125.168 1.00 13.09 103 GLU B N 1
ATOM 8064 C CA . GLU G 1 103 ? 108.915 84.935 124.224 1.00 13.09 103 GLU B CA 1
ATOM 8065 C C . GLU G 1 103 ? 110.098 85.445 123.418 1.00 13.09 103 GLU B C 1
ATOM 8066 O O . GLU G 1 103 ? 110.336 86.650 123.321 1.00 13.09 103 GLU B O 1
ATOM 8072 N N . THR G 1 104 ? 110.844 84.512 122.837 1.00 13.41 104 THR B N 1
ATOM 8073 C CA . THR G 1 104 ? 111.899 84.885 121.909 1.00 13.41 104 THR B CA 1
ATOM 8074 C C . THR G 1 104 ? 111.290 85.281 120.569 1.00 13.41 104 THR B C 1
ATOM 8075 O O . THR G 1 104 ? 110.164 84.906 120.240 1.00 13.41 104 THR B O 1
ATOM 8079 N N . SER G 1 105 ? 112.053 86.036 119.779 1.00 12.55 105 SER B N 1
ATOM 8080 C CA . SER G 1 105 ? 111.493 86.662 118.587 1.00 12.55 105 SER B CA 1
ATOM 8081 C C . SER G 1 105 ? 110.920 85.652 117.605 1.00 12.55 105 SER B C 1
ATOM 8082 O O . SER G 1 105 ? 110.132 86.032 116.736 1.00 12.55 105 SER B O 1
ATOM 8085 N N . LYS G 1 106 ? 111.305 84.384 117.706 1.00 14.60 106 LYS B N 1
ATOM 8086 C CA . LYS G 1 106 ? 110.751 83.348 116.844 1.00 14.60 106 LYS B CA 1
ATOM 8087 C C . LYS G 1 106 ? 109.563 82.625 117.466 1.00 14.60 106 LYS B C 1
ATOM 8088 O O . LYS G 1 106 ? 109.054 81.679 116.857 1.00 14.60 106 LYS B O 1
ATOM 8094 N N . GLY G 1 107 ? 109.116 83.031 118.653 1.00 16.13 107 GLY B N 1
ATOM 8095 C CA . GLY G 1 107 ? 107.982 82.412 119.304 1.00 16.13 107 GLY B CA 1
ATOM 8096 C C . GLY G 1 107 ? 108.318 81.387 120.368 1.00 16.13 107 GLY B C 1
ATOM 8097 O O . GLY G 1 107 ? 107.397 80.857 120.999 1.00 16.13 107 GLY B O 1
ATOM 8098 N N . THR G 1 108 ? 109.591 81.091 120.586 1.00 16.56 108 THR B N 1
ATOM 8099 C CA . THR G 1 108 ? 109.968 80.130 121.616 1.00 16.56 108 THR B CA 1
ATOM 8100 C C . THR G 1 108 ? 109.812 80.764 122.996 1.00 16.56 108 THR B C 1
ATOM 8101 O O . THR G 1 108 ? 110.393 81.824 123.249 1.00 16.56 108 THR B O 1
ATOM 8105 N N . PRO G 1 109 ? 109.051 80.157 123.909 1.00 16.47 109 PRO B N 1
ATOM 8106 C CA . PRO G 1 109 ? 108.795 80.813 125.197 1.00 16.47 109 PRO B CA 1
ATOM 8107 C C . PRO G 1 109 ? 110.072 81.046 125.990 1.00 16.47 109 PRO B C 1
ATOM 8108 O O . PRO G 1 109 ? 111.042 80.293 125.881 1.00 16.47 109 PRO B O 1
ATOM 8112 N N . VAL G 1 110 ? 110.063 82.115 126.784 1.00 15.04 110 VAL B N 1
ATOM 8113 C CA . VAL G 1 110 ? 111.150 82.434 127.704 1.00 15.04 110 VAL B CA 1
ATOM 8114 C C . VAL G 1 110 ? 110.635 82.144 129.108 1.00 15.04 110 VAL B C 1
ATOM 8115 O O . VAL G 1 110 ? 109.741 82.827 129.608 1.00 15.04 110 VAL B O 1
ATOM 8119 N N . ASN G 1 111 ? 111.202 81.127 129.750 1.00 17.03 111 ASN B N 1
ATOM 8120 C CA . ASN G 1 111 ? 110.761 80.744 131.082 1.00 17.03 111 ASN B CA 1
ATOM 8121 C C . ASN G 1 111 ? 111.464 81.585 132.138 1.00 17.03 111 ASN B C 1
ATOM 8122 O O . ASN G 1 111 ? 112.613 81.996 131.964 1.00 17.03 111 ASN B O 1
ATOM 8127 N N . ILE G 1 112 ? 110.768 81.827 133.247 1.00 16.96 112 ILE B N 1
ATOM 8128 C CA . ILE G 1 112 ? 111.298 82.701 134.287 1.00 16.96 112 ILE B CA 1
ATOM 8129 C C . ILE G 1 112 ? 112.351 81.957 135.091 1.00 16.96 112 ILE B C 1
ATOM 8130 O O . ILE G 1 112 ? 112.101 80.861 135.608 1.00 16.96 112 ILE B O 1
ATOM 8135 N N . GLY G 1 113 ? 113.534 82.550 135.209 1.00 16.52 113 GLY B N 1
ATOM 8136 C CA . GLY G 1 113 ? 114.607 81.976 135.992 1.00 16.52 113 GLY B CA 1
ATOM 8137 C C . GLY G 1 113 ? 115.438 80.931 135.282 1.00 16.52 113 GLY B C 1
ATOM 8138 O O . GLY G 1 113 ? 116.357 80.377 135.896 1.00 16.52 113 GLY B O 1
ATOM 8139 N N . SER G 1 114 ? 115.154 80.649 134.015 1.00 17.88 114 SER B N 1
ATOM 8140 C CA . SER G 1 114 ? 115.899 79.677 133.225 1.00 17.88 114 SER B CA 1
ATOM 8141 C C . SER G 1 114 ? 116.763 80.437 132.231 1.00 17.88 114 SER B C 1
ATOM 8142 O O . SER G 1 114 ? 116.247 81.237 131.445 1.00 17.88 114 SER B O 1
ATOM 8145 N N . ASP G 1 115 ? 118.070 80.188 132.262 1.00 18.01 115 ASP B N 1
ATOM 8146 C CA . ASP G 1 115 ? 118.991 80.994 131.471 1.00 18.01 115 ASP B CA 1
ATOM 8147 C C . ASP G 1 115 ? 119.004 80.550 130.014 1.00 18.01 115 ASP B C 1
ATOM 8148 O O . ASP G 1 115 ? 118.998 79.353 129.713 1.00 18.01 115 ASP B O 1
ATOM 8153 N N . GLN G 1 116 ? 119.010 81.525 129.114 1.00 18.06 116 GLN B N 1
ATOM 8154 C CA . GLN G 1 116 ? 119.195 81.301 127.690 1.00 18.06 116 GLN B CA 1
ATOM 8155 C C . GLN G 1 116 ? 120.631 81.618 127.302 1.00 18.06 116 GLN B C 1
ATOM 8156 O O . GLN G 1 116 ? 121.383 82.219 128.067 1.00 18.06 116 GLN B O 1
ATOM 8162 N N . LYS G 1 117 ? 121.000 81.214 126.093 1.00 18.74 117 LYS B N 1
ATOM 8163 C CA . LYS G 1 117 ? 122.316 81.508 125.544 1.00 18.74 117 LYS B CA 1
ATOM 8164 C C . LYS G 1 117 ? 122.181 82.446 124.355 1.00 18.74 117 LYS B C 1
ATOM 8165 O O . LYS G 1 117 ? 121.251 82.323 123.554 1.00 18.74 117 LYS B O 1
ATOM 8171 N N . LEU G 1 118 ? 123.115 83.384 124.246 1.00 18.16 118 LEU B N 1
ATOM 8172 C CA . LEU G 1 118 ? 123.155 84.335 123.146 1.00 18.16 118 LEU B CA 1
ATOM 8173 C C . LEU G 1 118 ? 124.408 84.089 122.321 1.00 18.16 118 LEU B C 1
ATOM 8174 O O . LEU G 1 118 ? 125.475 83.806 122.875 1.00 18.16 118 LEU B O 1
ATOM 8179 N N . ASP G 1 119 ? 124.278 84.196 121.002 1.00 20.62 119 ASP B N 1
ATOM 8180 C CA . ASP G 1 119 ? 125.403 83.956 120.113 1.00 20.62 119 ASP B CA 1
ATOM 8181 C C . ASP G 1 119 ? 126.123 85.266 119.816 1.00 20.62 119 ASP B C 1
ATOM 8182 O O . ASP G 1 119 ? 125.511 86.221 119.331 1.00 20.62 119 ASP B O 1
ATOM 8187 N N . VAL G 1 120 ? 127.424 85.310 120.103 1.00 18.73 120 VAL B N 1
ATOM 8188 C CA . VAL G 1 120 ? 128.190 86.528 119.872 1.00 18.73 120 VAL B CA 1
ATOM 8189 C C . VAL G 1 120 ? 128.415 86.724 118.380 1.00 18.73 120 VAL B C 1
ATOM 8190 O O . VAL G 1 120 ? 128.598 85.760 117.626 1.00 18.73 120 VAL B O 1
ATOM 8194 N N . VAL G 1 121 ? 128.394 87.978 117.946 1.00 18.21 121 VAL B N 1
ATOM 8195 C CA . VAL G 1 121 ? 128.728 88.334 116.575 1.00 18.21 121 VAL B CA 1
ATOM 8196 C C . VAL G 1 121 ? 130.215 88.636 116.519 1.00 18.21 121 VAL B C 1
ATOM 8197 O O . VAL G 1 121 ? 130.694 89.564 117.177 1.00 18.21 121 VAL B O 1
ATOM 8201 N N . ALA G 1 122 ? 130.947 87.859 115.728 1.00 18.16 122 ALA B N 1
ATOM 8202 C CA . ALA G 1 122 ? 132.392 87.976 115.663 1.00 18.16 122 ALA B CA 1
ATOM 8203 C C . ALA G 1 122 ? 132.810 88.211 114.222 1.00 18.16 122 ALA B C 1
ATOM 8204 O O . ALA G 1 122 ? 132.216 87.667 113.292 1.00 18.16 122 ALA B O 1
ATOM 8206 N N . ASN G 1 123 ? 133.841 89.034 114.053 1.00 17.77 123 ASN B N 1
ATOM 8207 C CA . ASN G 1 123 ? 134.443 89.282 112.750 1.00 17.77 123 ASN B CA 1
ATOM 8208 C C . ASN G 1 123 ? 135.948 89.154 112.888 1.00 17.77 123 ASN B C 1
ATOM 8209 O O . ASN G 1 123 ? 136.595 90.040 113.452 1.00 17.77 123 ASN B O 1
ATOM 8214 N N . LYS G 1 124 ? 136.500 88.058 112.373 1.00 19.72 124 LYS B N 1
ATOM 8215 C CA . LYS G 1 124 ? 137.935 87.789 112.443 1.00 19.72 124 LYS B CA 1
ATOM 8216 C C . LYS G 1 124 ? 138.386 87.597 113.887 1.00 19.72 124 LYS B C 1
ATOM 8217 O O . LYS G 1 124 ? 139.466 88.031 114.288 1.00 19.72 124 LYS B O 1
ATOM 8223 N N . GLY G 1 125 ? 137.546 86.933 114.677 1.00 18.60 125 GLY B N 1
ATOM 8224 C CA . GLY G 1 125 ? 137.881 86.584 116.043 1.00 18.60 125 GLY B CA 1
ATOM 8225 C C . GLY G 1 125 ? 137.598 87.646 117.081 1.00 18.60 125 GLY B C 1
ATOM 8226 O O . GLY G 1 125 ? 137.795 87.388 118.274 1.00 18.60 125 GLY B O 1
ATOM 8227 N N . ASN G 1 126 ? 137.143 88.825 116.677 1.00 19.42 126 ASN B N 1
ATOM 8228 C CA . ASN G 1 126 ? 136.853 89.911 117.599 1.00 19.42 126 ASN B CA 1
ATOM 8229 C C . ASN G 1 126 ? 135.355 90.167 117.641 1.00 19.42 126 ASN B C 1
ATOM 8230 O O . ASN G 1 126 ? 134.708 90.292 116.601 1.00 19.42 126 ASN B O 1
ATOM 8235 N N . ALA G 1 127 ? 134.803 90.229 118.848 1.00 17.79 127 ALA B N 1
ATOM 8236 C CA . ALA G 1 127 ? 133.378 90.473 118.991 1.00 17.79 127 ALA B CA 1
ATOM 8237 C C . ALA G 1 127 ? 133.055 91.925 118.676 1.00 17.79 127 ALA B C 1
ATOM 8238 O O . ALA G 1 127 ? 133.796 92.840 119.048 1.00 17.79 127 ALA B O 1
ATOM 8240 N N . LEU G 1 128 ? 131.943 92.136 117.982 1.00 16.83 128 LEU B N 1
ATOM 8241 C CA . LEU G 1 128 ? 131.507 93.484 117.662 1.00 16.83 128 LEU B CA 1
ATOM 8242 C C . LEU G 1 128 ? 131.013 94.188 118.920 1.00 16.83 128 LEU B C 1
ATOM 8243 O O . LEU G 1 128 ? 130.533 93.562 119.866 1.00 16.83 128 LEU B O 1
ATOM 8248 N N . SER G 1 129 ? 131.133 95.515 118.923 1.00 16.42 129 SER B N 1
ATOM 8249 C CA . SER G 1 129 ? 130.833 96.265 120.136 1.00 16.42 129 SER B CA 1
ATOM 8250 C C . SER G 1 129 ? 129.357 96.191 120.487 1.00 16.42 129 SER B C 1
ATOM 8251 O O . SER G 1 129 ? 129.003 96.116 121.667 1.00 16.42 129 SER B O 1
ATOM 8254 N N . GLU G 1 130 ? 128.477 96.211 119.492 1.00 16.85 130 GLU B N 1
ATOM 8255 C CA . GLU G 1 130 ? 127.040 96.245 119.728 1.00 16.85 130 GLU B CA 1
ATOM 8256 C C . GLU G 1 130 ? 126.423 94.887 119.445 1.00 16.85 130 GLU B C 1
ATOM 8257 O O . GLU G 1 130 ? 126.591 94.339 118.353 1.00 16.85 130 GLU B O 1
ATOM 8263 N N . GLN G 1 131 ? 125.695 94.359 120.426 1.00 17.29 131 GLN B N 1
ATOM 8264 C CA . GLN G 1 131 ? 124.999 93.089 120.291 1.00 17.29 131 GLN B CA 1
ATOM 8265 C C . GLN G 1 131 ? 123.610 93.219 120.887 1.00 17.29 131 GLN B C 1
ATOM 8266 O O . GLN G 1 131 ? 123.391 93.994 121.818 1.00 17.29 131 GLN B O 1
ATOM 8272 N N . VAL G 1 132 ? 122.670 92.447 120.348 1.00 14.45 132 VAL B N 1
ATOM 8273 C CA . VAL G 1 132 ? 121.247 92.688 120.542 1.00 14.45 132 VAL B CA 1
ATOM 8274 C C . VAL G 1 132 ? 120.571 91.407 121.003 1.00 14.45 132 VAL B C 1
ATOM 8275 O O . VAL G 1 132 ? 120.850 90.328 120.472 1.00 14.45 132 VAL B O 1
ATOM 8279 N N . ILE G 1 133 ? 119.687 91.531 121.985 1.00 14.25 133 ILE B N 1
ATOM 8280 C CA . ILE G 1 133 ? 118.838 90.437 122.446 1.00 14.25 133 ILE B CA 1
ATOM 8281 C C . ILE G 1 133 ? 117.412 90.740 121.995 1.00 14.25 133 ILE B C 1
ATOM 8282 O O . ILE G 1 133 ? 116.800 91.677 122.525 1.00 14.25 133 ILE B O 1
ATOM 8287 N N . PRO G 1 134 ? 116.857 90.003 121.038 1.00 12.79 134 PRO B N 1
ATOM 8288 C CA . PRO G 1 134 ? 115.490 90.289 120.588 1.00 12.79 134 PRO B CA 1
ATOM 8289 C C . PRO G 1 134 ? 114.443 89.487 121.341 1.00 12.79 134 PRO B C 1
ATOM 8290 O O . PRO G 1 134 ? 114.679 88.322 121.666 1.00 12.79 134 PRO B O 1
ATOM 8294 N N . LEU G 1 135 ? 113.279 90.078 121.613 1.00 11.18 135 LEU B N 1
ATOM 8295 C CA . LEU G 1 135 ? 112.284 89.451 122.471 1.00 11.18 135 LEU B CA 1
ATOM 8296 C C . LEU G 1 135 ? 110.885 89.866 122.042 1.00 11.18 135 LEU B C 1
ATOM 8297 O O . LEU G 1 135 ? 110.701 90.688 121.143 1.00 11.18 135 LEU B O 1
ATOM 8302 N N . ARG G 1 136 ? 109.891 89.277 122.702 1.00 10.17 136 ARG B N 1
ATOM 8303 C CA . ARG G 1 136 ? 108.482 89.551 122.466 1.00 10.17 136 ARG B CA 1
ATOM 8304 C C . ARG G 1 136 ? 107.769 89.615 123.805 1.00 10.17 136 ARG B C 1
ATOM 8305 O O . ARG G 1 136 ? 108.338 89.263 124.838 1.00 10.17 136 ARG B O 1
ATOM 8313 N N . ALA G 1 137 ? 106.521 90.068 123.797 1.00 8.29 137 ALA B N 1
ATOM 8314 C CA . ALA G 1 137 ? 105.730 90.065 125.014 1.00 8.29 137 ALA B CA 1
ATOM 8315 C C . ALA G 1 137 ? 104.274 90.335 124.680 1.00 8.29 137 ALA B C 1
ATOM 8316 O O . ALA G 1 137 ? 103.971 91.071 123.741 1.00 8.29 137 ALA B O 1
ATOM 8318 N N . TYR G 1 138 ? 103.373 89.740 125.458 1.00 10.04 138 TYR B N 1
ATOM 8319 C CA . TYR G 1 138 ? 101.950 89.988 125.289 1.00 10.04 138 TYR B CA 1
ATOM 8320 C C . TYR G 1 138 ? 101.199 89.675 126.573 1.00 10.04 138 TYR B C 1
ATOM 8321 O O . TYR G 1 138 ? 101.695 88.961 127.442 1.00 10.04 138 TYR B O 1
ATOM 8330 N N . ILE G 1 139 ? 99.995 90.224 126.676 1.00 9.48 139 ILE B N 1
ATOM 8331 C CA . ILE G 1 139 ? 99.115 90.006 127.817 1.00 9.48 139 ILE B CA 1
ATOM 8332 C C . ILE G 1 139 ? 98.156 88.878 127.475 1.00 9.48 139 ILE B C 1
ATOM 8333 O O . ILE G 1 139 ? 97.505 88.905 126.428 1.00 9.48 139 ILE B O 1
ATOM 8338 N N . GLY G 1 140 ? 98.059 87.888 128.354 1.00 11.70 140 GLY B N 1
ATOM 8339 C CA . GLY G 1 140 ? 97.167 86.774 128.123 1.00 11.70 140 GLY B CA 1
ATOM 8340 C C . GLY G 1 140 ? 96.582 86.278 129.426 1.00 11.70 140 GLY B C 1
ATOM 8341 O O . GLY G 1 140 ? 97.107 86.535 130.508 1.00 11.70 140 GLY B O 1
ATOM 8342 N N . THR G 1 141 ? 95.478 85.553 129.301 1.00 15.08 141 THR B N 1
ATOM 8343 C CA . THR G 1 141 ? 94.816 84.996 130.469 1.00 15.08 141 THR B CA 1
ATOM 8344 C C . THR G 1 141 ? 95.725 83.981 131.152 1.00 15.08 141 THR B C 1
ATOM 8345 O O . THR G 1 141 ? 96.510 83.291 130.499 1.00 15.08 141 THR B O 1
ATOM 8349 N N . GLN G 1 142 ? 95.623 83.898 132.480 1.00 15.25 142 GLN B N 1
ATOM 8350 C CA . GLN G 1 142 ? 96.511 83.022 133.234 1.00 15.25 142 GLN B CA 1
ATOM 8351 C C . GLN G 1 142 ? 96.318 81.561 132.863 1.00 15.25 142 GLN B C 1
ATOM 8352 O O . GLN G 1 142 ? 97.227 80.749 133.061 1.00 15.25 142 GLN B O 1
ATOM 8358 N N . THR G 1 143 ? 95.148 81.199 132.341 1.00 16.67 143 THR B N 1
ATOM 8359 C CA . THR G 1 143 ? 94.847 79.807 132.028 1.00 16.67 143 THR B CA 1
ATOM 8360 C C . THR G 1 143 ? 95.211 79.424 130.600 1.00 16.67 143 THR B C 1
ATOM 8361 O O . THR G 1 143 ? 95.001 78.270 130.216 1.00 16.67 143 THR B O 1
ATOM 8365 N N . ARG G 1 144 ? 95.746 80.352 129.810 1.00 16.10 144 ARG B N 1
ATOM 8366 C CA . ARG G 1 144 ? 96.152 80.071 128.435 1.00 16.10 144 ARG B CA 1
ATOM 8367 C C . ARG G 1 144 ? 94.978 79.549 127.610 1.00 16.10 144 ARG B C 1
ATOM 8368 O O . ARG G 1 144 ? 95.116 78.618 126.816 1.00 16.10 144 ARG B O 1
ATOM 8376 N N . ALA G 1 145 ? 93.810 80.154 127.806 1.00 15.19 145 ALA B N 1
ATOM 8377 C CA . ALA G 1 145 ? 92.618 79.819 127.043 1.00 15.19 145 ALA B CA 1
ATOM 8378 C C . ALA G 1 145 ? 91.644 80.979 127.160 1.00 15.19 145 ALA B C 1
ATOM 8379 O O . ALA G 1 145 ? 91.786 81.848 128.022 1.00 15.19 145 ALA B O 1
ATOM 8381 N N . ALA G 1 146 ? 90.667 81.003 126.261 1.00 14.23 146 ALA B N 1
ATOM 8382 C CA . ALA G 1 146 ? 89.668 82.065 126.220 1.00 14.23 146 ALA B CA 1
ATOM 8383 C C . ALA G 1 146 ? 88.987 82.305 127.559 1.00 14.23 146 ALA B C 1
ATOM 8384 O O . ALA G 1 146 ? 88.655 81.370 128.281 1.00 14.23 146 ALA B O 1
ATOM 8386 N N . GLY G 1 147 ? 88.768 83.575 127.874 1.00 15.00 147 GLY B N 1
ATOM 8387 C CA . GLY G 1 147 ? 88.130 83.960 129.115 1.00 15.00 147 GLY B CA 1
ATOM 8388 C C . GLY G 1 147 ? 87.064 85.003 128.871 1.00 15.00 147 GLY B C 1
ATOM 8389 O O . GLY G 1 147 ? 87.101 85.712 127.876 1.00 15.00 147 GLY B O 1
ATOM 8390 N N . ALA G 1 148 ? 86.101 85.088 129.777 1.00 16.17 148 ALA B N 1
ATOM 8391 C CA . ALA G 1 148 ? 85.021 86.056 129.666 1.00 16.17 148 ALA B CA 1
ATOM 8392 C C . ALA G 1 148 ? 85.161 87.020 130.826 1.00 16.17 148 ALA B C 1
ATOM 8393 O O . ALA G 1 148 ? 85.447 86.603 131.942 1.00 16.17 148 ALA B O 1
ATOM 8395 N N . ILE G 1 149 ? 84.975 88.309 130.575 1.00 16.72 149 ILE B N 1
ATOM 8396 C CA . ILE G 1 149 ? 85.130 89.276 131.650 1.00 16.72 149 ILE B CA 1
ATOM 8397 C C . ILE G 1 149 ? 84.129 89.048 132.782 1.00 16.72 149 ILE B C 1
ATOM 8398 O O . ILE G 1 149 ? 82.924 88.939 132.574 1.00 16.72 149 ILE B O 1
ATOM 8403 N N . GLY G 1 150 ? 84.679 88.989 133.987 1.00 17.52 150 GLY B N 1
ATOM 8404 C CA . GLY G 1 150 ? 83.962 88.813 135.233 1.00 17.52 150 GLY B CA 1
ATOM 8405 C C . GLY G 1 150 ? 83.868 87.381 135.715 1.00 17.52 150 GLY B C 1
ATOM 8406 O O . GLY G 1 150 ? 83.717 87.154 136.914 1.00 17.52 150 GLY B O 1
ATOM 8407 N N . THR G 1 151 ? 83.958 86.405 134.817 1.00 16.19 151 THR B N 1
ATOM 8408 C CA . THR G 1 151 ? 83.938 85.027 135.286 1.00 16.19 151 THR B CA 1
ATOM 8409 C C . THR G 1 151 ? 85.258 84.694 135.971 1.00 16.19 151 THR B C 1
ATOM 8410 O O . THR G 1 151 ? 85.287 84.159 137.078 1.00 16.19 151 THR B O 1
ATOM 8414 N N . ASP G 1 152 ? 86.351 85.029 135.288 1.00 17.62 152 ASP B N 1
ATOM 8415 C CA . ASP G 1 152 ? 87.700 84.808 135.796 1.00 17.62 152 ASP B CA 1
ATOM 8416 C C . ASP G 1 152 ? 88.593 86.032 135.643 1.00 17.62 152 ASP B C 1
ATOM 8417 O O . ASP G 1 152 ? 89.495 86.257 136.443 1.00 17.62 152 ASP B O 1
ATOM 8422 N N . VAL G 1 153 ? 88.334 86.814 134.601 1.00 16.22 153 VAL B N 1
ATOM 8423 C CA . VAL G 1 153 ? 89.122 88.004 134.302 1.00 16.22 153 VAL B CA 1
ATOM 8424 C C . VAL G 1 153 ? 88.336 89.244 134.693 1.00 16.22 153 VAL B C 1
ATOM 8425 O O . VAL G 1 153 ? 87.117 89.214 134.760 1.00 16.22 153 VAL B O 1
ATOM 8429 N N . THR G 1 154 ? 89.044 90.329 134.963 1.00 16.90 154 THR B N 1
ATOM 8430 C CA . THR G 1 154 ? 88.429 91.585 135.362 1.00 16.90 154 THR B CA 1
ATOM 8431 C C . THR G 1 154 ? 89.119 92.730 134.642 1.00 16.90 154 THR B C 1
ATOM 8432 O O . THR G 1 154 ? 90.329 92.702 134.416 1.00 16.90 154 THR B O 1
ATOM 8436 N N . ALA G 1 155 ? 88.338 93.741 134.283 1.00 16.22 155 ALA B N 1
ATOM 8437 C CA . ALA G 1 155 ? 88.872 94.860 133.528 1.00 16.22 155 ALA B CA 1
ATOM 8438 C C . ALA G 1 155 ? 89.709 95.772 134.414 1.00 16.22 155 ALA B C 1
ATOM 8439 O O . ALA G 1 155 ? 89.477 95.892 135.618 1.00 16.22 155 ALA B O 1
ATOM 8441 N N . GLY G 1 156 ? 90.683 96.421 133.801 1.00 13.85 156 GLY B N 1
ATOM 8442 C CA . GLY G 1 156 ? 91.532 97.356 134.506 1.00 13.85 156 GLY B CA 1
ATOM 8443 C C . GLY G 1 156 ? 92.887 97.459 133.842 1.00 13.85 156 GLY B C 1
ATOM 8444 O O . GLY G 1 156 ? 93.084 97.044 132.703 1.00 13.85 156 GLY B O 1
ATOM 8445 N N . THR G 1 157 ? 93.823 98.023 134.592 1.00 12.75 157 THR B N 1
ATOM 8446 C CA . THR G 1 157 ? 95.182 98.216 134.122 1.00 12.75 157 THR B CA 1
ATOM 8447 C C . THR G 1 157 ? 96.037 96.989 134.417 1.00 12.75 157 THR B C 1
ATOM 8448 O O . THR G 1 157 ? 95.724 96.187 135.299 1.00 12.75 157 THR B O 1
ATOM 8452 N N . VAL G 1 158 ? 97.117 96.838 133.653 1.00 10.39 158 VAL B N 1
ATOM 8453 C CA . VAL G 1 158 ? 98.088 95.766 133.842 1.00 10.39 158 VAL B CA 1
ATOM 8454 C C . VAL G 1 158 ? 99.460 96.423 133.896 1.00 10.39 158 VAL B C 1
ATOM 8455 O O . VAL G 1 158 ? 99.881 97.072 132.935 1.00 10.39 158 VAL B O 1
ATOM 8459 N N . ASP G 1 159 ? 100.155 96.271 135.018 1.00 11.32 159 ASP B N 1
ATOM 8460 C CA . ASP G 1 159 ? 101.525 96.735 135.174 1.00 11.32 159 ASP B CA 1
ATOM 8461 C C . ASP G 1 159 ? 102.366 95.591 135.712 1.00 11.32 159 ASP B C 1
ATOM 8462 O O . ASP G 1 159 ? 102.143 95.132 136.835 1.00 11.32 159 ASP B O 1
ATOM 8467 N N . ALA G 1 160 ? 103.328 95.138 134.918 1.00 10.91 160 ALA B N 1
ATOM 8468 C CA . ALA G 1 160 ? 104.212 94.050 135.296 1.00 10.91 160 ALA B CA 1
ATOM 8469 C C . ALA G 1 160 ? 105.638 94.452 134.974 1.00 10.91 160 ALA B C 1
ATOM 8470 O O . ALA G 1 160 ? 105.880 95.168 134.001 1.00 10.91 160 ALA B O 1
ATOM 8472 N N . THR G 1 161 ? 106.580 93.993 135.793 1.00 12.33 161 THR B N 1
ATOM 8473 C CA . THR G 1 161 ? 107.988 94.334 135.640 1.00 12.33 161 THR B CA 1
ATOM 8474 C C . THR G 1 161 ? 108.828 93.074 135.750 1.00 12.33 161 THR B C 1
ATOM 8475 O O . THR G 1 161 ? 108.643 92.278 136.676 1.00 12.33 161 THR B O 1
ATOM 8479 N N . GLY G 1 162 ? 109.738 92.890 134.800 1.00 12.69 162 GLY B N 1
ATOM 8480 C CA . GLY G 1 162 ? 110.713 91.829 134.857 1.00 12.69 162 GLY B CA 1
ATOM 8481 C C . GLY G 1 162 ? 112.114 92.400 134.821 1.00 12.69 162 GLY B C 1
ATOM 8482 O O . GLY G 1 162 ? 112.315 93.569 134.513 1.00 12.69 162 GLY B O 1
ATOM 8483 N N . VAL G 1 163 ? 113.090 91.561 135.147 1.00 15.76 163 VAL B N 1
ATOM 8484 C CA . VAL G 1 163 ? 114.484 91.978 135.210 1.00 15.76 163 VAL B CA 1
ATOM 8485 C C . VAL G 1 163 ? 115.324 90.988 134.422 1.00 15.76 163 VAL B C 1
ATOM 8486 O O . VAL G 1 163 ? 115.238 89.777 134.649 1.00 15.76 163 VAL B O 1
ATOM 8490 N N . LEU G 1 164 ? 116.139 91.497 133.504 1.00 14.50 164 LEU B N 1
ATOM 8491 C CA . LEU G 1 164 ? 117.066 90.679 132.736 1.00 14.50 164 LEU B CA 1
ATOM 8492 C C . LEU G 1 164 ? 118.448 90.767 133.361 1.00 14.50 164 LEU B C 1
ATOM 8493 O O . LEU G 1 164 ? 119.004 91.861 133.486 1.00 14.50 164 LEU B O 1
ATOM 8498 N N . THR G 1 165 ? 119.004 89.623 133.735 1.00 16.42 165 THR B N 1
ATOM 8499 C CA . THR G 1 165 ? 120.364 89.552 134.247 1.00 16.42 165 THR B CA 1
ATOM 8500 C C . THR G 1 165 ? 121.260 88.990 133.156 1.00 16.42 165 THR B C 1
ATOM 8501 O O . THR G 1 165 ? 121.024 87.882 132.670 1.00 16.42 165 THR B O 1
ATOM 8505 N N . ILE G 1 166 ? 122.284 89.747 132.781 1.00 16.70 166 ILE B N 1
ATOM 8506 C CA . ILE G 1 166 ? 123.127 89.439 131.635 1.00 16.70 166 ILE B CA 1
ATOM 8507 C C . ILE G 1 166 ? 124.534 89.165 132.138 1.00 16.70 166 ILE B C 1
ATOM 8508 O O . ILE G 1 166 ? 125.029 89.871 133.023 1.00 16.70 166 ILE B O 1
ATOM 8513 N N . ARG G 1 167 ? 125.177 88.144 131.579 1.00 18.71 167 ARG B N 1
ATOM 8514 C CA . ARG G 1 167 ? 126.484 87.686 132.040 1.00 18.71 167 ARG B CA 1
ATOM 8515 C C . ARG G 1 167 ? 127.358 87.409 130.824 1.00 18.71 167 ARG B C 1
ATOM 8516 O O . ARG G 1 167 ? 127.302 86.319 130.249 1.00 18.71 167 ARG B O 1
ATOM 8524 N N . ALA G 1 168 ? 128.168 88.386 130.434 1.00 18.59 168 ALA B N 1
ATOM 8525 C CA . ALA G 1 168 ? 129.103 88.234 129.329 1.00 18.59 168 ALA B CA 1
ATOM 8526 C C . ALA G 1 168 ? 130.502 88.029 129.884 1.00 18.59 168 ALA B C 1
ATOM 8527 O O . ALA G 1 168 ? 130.998 88.860 130.649 1.00 18.59 168 ALA B O 1
ATOM 8529 N N . ALA G 1 169 ? 131.136 86.929 129.492 1.00 21.95 169 ALA B N 1
ATOM 8530 C CA . ALA G 1 169 ? 132.454 86.574 129.993 1.00 21.95 169 ALA B CA 1
ATOM 8531 C C . ALA G 1 169 ? 133.221 85.848 128.901 1.00 21.95 169 ALA B C 1
ATOM 8532 O O . ALA G 1 169 ? 132.693 85.561 127.826 1.00 21.95 169 ALA B O 1
ATOM 8534 N N . ASP G 1 170 ? 134.479 85.544 129.199 1.00 27.43 170 ASP B N 1
ATOM 8535 C CA . ASP G 1 170 ? 135.379 84.856 128.283 1.00 27.43 170 ASP B CA 1
ATOM 8536 C C . ASP G 1 170 ? 135.512 83.413 128.745 1.00 27.43 170 ASP B C 1
ATOM 8537 O O . ASP G 1 170 ? 135.791 83.158 129.920 1.00 27.43 170 ASP B O 1
ATOM 8542 N N . ALA G 1 171 ? 135.305 82.470 127.822 1.00 34.47 171 ALA B N 1
ATOM 8543 C CA . ALA G 1 171 ? 135.199 81.065 128.208 1.00 34.47 171 ALA B CA 1
ATOM 8544 C C . ALA G 1 171 ? 136.512 80.531 128.767 1.00 34.47 171 ALA B C 1
ATOM 8545 O O . ALA G 1 171 ? 136.529 79.926 129.845 1.00 34.47 171 ALA B O 1
ATOM 8547 N N . THR G 1 172 ? 137.615 80.738 128.056 1.00 44.72 172 THR B N 1
ATOM 8548 C CA . THR G 1 172 ? 138.901 80.217 128.498 1.00 44.72 172 THR B CA 1
ATOM 8549 C C . THR G 1 172 ? 140.043 81.083 127.985 1.00 44.72 172 THR B C 1
ATOM 8550 O O . THR G 1 172 ? 140.096 81.426 126.806 1.00 44.72 172 THR B O 1
#

B-factor: mean 13.73, std 4.83, range [5.34, 45.02]

Solvent-accessible surface area: 52613 Å² total; per-residue (Å²): 81,48,19,70,36,50,43,1,33,0,35,0,45,4,43,10,124,4,30,76,18,16,5,7,21,73,35,105,20,49,122,71,138,74,101,38,36,157,34,62,118,88,30,5,95,71,80,1,95,7,99,41,68,98,36,81,8,29,0,41,62,15,38,57,114,7,88,59,0,24,12,18,13,38,18,32,2,15,43,26,104,138,18,44,32,8,10,15,78,27,20,24,58,36,10,82,19,10,0,13,13,18,22,32,51,177,29,79,78,5,84,11,45,48,94,42,157,22,112,38,89,54,84,187,72,77,13,78,59,80,9,58,0,63,4,71,5,24,14,2,3,69,96,172,54,60,8,38,61,64,110,67,5,66,79,47,71,34,87,42,57,32,77,44,48,25,66,4,53,58,79,169,87,46,18,67,36,50,43,2,52,0,34,0,45,4,42,10,68,1,2,41,9,12,1,8,0,65,32,116,14,14,89,40,118,14,57,1,3,18,1,0,73,22,18,0,83,82,72,2,89,6,65,44,50,94,16,88,0,25,0,43,69,15,38,62,113,9,80,46,0,23,12,19,2,32,23,26,2,13,39,22,113,124,21,38,28,1,9,14,67,28,22,24,56,35,8,76,26,2,0,0,8,6,21,38,52,176,28,81,77,5,85,17,45,51,102,46,150,24,114,37,86,59,89,186,74,76,13,77,58,75,8,58,1,56,4,63,0,25,0,2,4,70,101,151,55,59,8,33,52,59,117,73,0,55,58,18,47,0,69,2,30,0,30,1,9,1,64,4,52,66,66,167,107,86,16,71,30,49,41,2,54,0,33,0,42,3,43,11,62,1,0,52,9,19,2,1,1,44,24,99,12,17,89,30,124,13,55,1,2,2,2,1,73,22,20,1,91,80,77,1,88,4,66,44,49,86,18,96,0,27,0,5,53,15,35,62,118,9,75,55,0,23,14,17,1,35,21,33,8,27,50,23,113,128,25,42,20,0,7,14,90,28,20,23,34,33,7,78,20,2,0,1,10,6,18,30,56,184,26,85,77,4,83,17,44,49,101,44,159,23,122,30,87,54,83,184,72,84,11,77,58,80,6,62,1,61,3,62,0,15,0,2,4,66,97,147,54,58,11,38,56,58,122,63,0,52,12,4,45,0,58,1,16,0,28,1,10,4,59,3,51,68,68,171,147,133,98,72,77,52,50,2,36,0,35,0,43,2,46,10,65,1,0,49,9,14,1,2,2,48,25,101,10,22,94,32,122,14,60,1,1,1,3,1,58,20,24,2,82,73,83,1,96,5,33,16,20,24,16,45,0,24,0,6,54,16,39,58,118,6,72,57,0,23,11,17,2,40,19,32,5,22,44,28,113,122,17,46,20,1,8,14,92,27,20,23,34,35,6,79,17,5,0,0,8,6,16,27,5,94,31,79,79,6,88,14,42,48,90,41,132,3,58,42,73,56,47,187,70,82,13,52,56,72,5,41,1,6,2,56,0,17,0,3,5,65,103,144,52,52,11,31,54,61,118,63,0,57,13,2,53,0,55,1,22,0,27,1,12,3,62,5,56,61,78,162,146,130,96,73,78,49,47,1,40,0,35,0,40,4,46,12,61,0,1,46,10,20,1,2,0,58,28,111,10,19,90,34,121,14,63,2,2,1,2,1,70,18,24,2,78,72,77,1,89,8,33,21,22,28,14,42,0,22,0,4,15,0,8,30,111,5,74,55,0,17,10,19,1,41,27,54,62,56,139,53,109,134,44,45,29,1,41,14,79,110,56,44,31,34,6,75,22,2,0,0,10,7,23,32,4,94,26,82,82,6,85,19,48,45,99,41,146,7,64,41,69,55,49,196,70,80,5,49,10,85,5,34,0,10,2,45,0,20,0,3,2,69,94,144,53,55,13,32,66,60,114,57,0,53,15,3,51,0,70,2,29,0,29,1,16,2,122,3,54,56,81,166,146,132,95,76,151,56,50,7,52,0,42,0,49,4,41,10,71,1,1,47,8,16,1,2,0,48,22,102,13,17,93,36,118,14,58,1,2,0,2,1,70,5,8,2,78,44,73,2,93,7,38,18,22,37,15,75,0,27,0,4,17,0,12,29,112,7,76,57,0,26,10,18,1,39,22,64,66,64,140,50,106,141,37,46,37,1,39,14,100,112,55,151,60,32,9,79,18,3,0,0,10,7,20,29,7,92,25,84,79,4,82,16,44,48,101,39,144,3,64,46,77,51,41,185,66,78,3,48,9,70,8,40,0,8,0,45,0,21,0,1,4,69,98,143,54,54,12,36,55,62,118,61,0,61,7,3,47,0,61,1,16,0,32,0,16,3,137,2,56,58,69,173,145,132,93,80,157,125,82,113,144,90,116,128,139,178,118,69,135,138,53,80,26,67,5,95,11,45,88,115,11,60,94,32,121,14,57,2,3,0,1,1,69,8,11,0,81,42,78,1,90,7,38,12,24,35,17,69,0,30,0,0,28,0,23,27,114,10,74,60,0,23,8,19,1,42,20,60,63,64,136,52,106,136,37,46,34,0,46,18,105,111,54,151,62,40,7,86,12,1,0,0,8,4,20,29,5,83,28,86,78,3,81,12,43,48,100,49,138,3,62,43,74,63,36,190,68,78,3,48,11,75,6,46,0,2,1,50,0,16,0,2,3,74,93,146,53,59,6,37,57,59,112,70,0,60,9,4,47,0,66,2,12,0,31,0,16,3,132,2,56,65,68,175